Protein AF-A0AAD7GP28-F1 (afdb_monomer_lite)

Foldseek 3Di:
DQFAAEFEEEEAQQADLQLVLLQGQEYAYEFPQANHDLVSLLVNLLSCLQQVHAYAYAYAQNHNPCRNQDADPDALQRLLVSLLVRVVSSVVSCVVSVHAHAAYEPWDDDPPDLATRNLQVCLQADLSNLLSNQVSQVVRADPVAAHAYEHAPPGSNVVSCVVVVHHYEHDAAAAPVRDGDPDSDDDADELVVLLVQVLCCRPPCWGQHPVGDTHHADPPARYEYEYEYPNAPCVSVSSVVVCVSSVDDPDDRPCSNVSNDRCDPSNSRYHYYYHYDHYDPDDDDDDDDFDAPDDDDDDDDDDDADAWDDDDDFADDDPPPPPDDDDPPDDPDPPDPPPDPDQQCCPFVRCVVTPHDDDLDADPPGFSNVSLLPLVVVLVVCVVVRHQEDFSFDHRCQLPLVSLVVCVVSNHHYQWWHSVVSVQQQFQLSLQVLLVVLVAFAFQWDNGFDDDLVSVQVSCVVNDDFKKKAQRHDDFLQQIDTQRDSVSSVVCQVVSLVSSCVVPVHSTIIMGHDFPFKWKKKWKWAFLLQQFIFTQFMKTQFAAPAASVQTGRHGFKIKDDPPPLHVVNRVVNRVSVSSSCSSRSTHAMKMWIWIFHDDDPPDDDDDPPDDRDTHTSGMDMGHRRPPRPDVRVVVVSNVVSPDDLFAMKMKGWKFCFDVVVRRHHWWAFQQAWDFPCPVDPQWDKAARDGHGRTGDPRRGGTGIMIMGGDRYPVVNLVVVLVRLVRTFRFAGDMCSVVVNLVSVDPCVSRGNNNNVPDDDQAQKKAWQFAAPFKFKFAPPAADPLPQAFRFGALQPLFQVLFCVQQVHDHQAIWMKHFADAPRKIKMFGQAKFKKAKAFWDWFWDKQRHTDDHQWIDIHHHRIMIMTHHDPDPPIAFTIMIMDIRQHFPSFDDDNNHQTADCCDHTRRSGGDGGGGMTRHDPRRHDDPVPVVDIGGDDPVSHDDQDLDDDFDWAFDDQADDDPQAPDQPDCAAVVQGRASQFHPKDFDDAQWFWQDRNDTDGQHRNGTGMDGGGTGIGGDPVRSSNSNTHDDDPPPPDDDDDDDDGDDPDSDD

Sequence (1053 aa):
MTPLKATVNCDMGEADDEELMKTIHLANIACGFHASDFSIMDATVAHAKLHGVAVGAHPSLPDRQGFGRREMAIDPDELRACFVYQIGALTGFLKLHGLPLNHLLSRVHTRRSRTKGAVYGQTARSLPLARAVVTAAQTFATDAYKVAFIGLAGTAHQVACEESGVQFIPDLDYDPSGKLLITKTHAPIPMDVIRKRVTHLLETHQITTNEGGYLPLGKGVTDVSICCHSDTPTMTASIILLESVLLLPIETPGSRLSHALPWGPSAERVLKLYLSLVSCPSFYLSVRFSFSVSVSSAVSRLRSGRSLRPAAIPTHLRDAQTPSCQPRRNRRPYHEHCESRRACDALSPHVTMSDEAVSLAPQADESEAQAYLSGARVISLAREHGATMLHPGYGFLSEHADFAQAVLDAGITWLGPSPSIIRTMGLKHIARDVAGKADMPCVPGSDGLVEDEATAVQIAARVGFPIMLKASAGGGGMGMVICADEHALLDAFAGVKQRAEVLFGFGGVFLERYFPSARHIEVQIFGNGMGDIACMGERECSIPETPEDNRGNTQSLLGHSTRQVGAKLRTRMCAAAVRLGEFVKYGSAGRTSHHRSRPSRARPGKDDDSTGNSRNEGARGLASDSVEMQQTTYDSLLEQGHDRGFGCAMEARVYAENPAEQFRPCPGILQYVDIPASKHAWLRVESWISTGTTITPFFDPLLCKLVVSGATRTQVISRLQTALDESRIQGPTNNMEHLKAILANDIRDATTRFLNTFEYSPYAMTVLAAAVEMTVQDFPGRTTRLGIPRSGPMDSLAFRAANILVDNPLGAEGLEIIIFAGCPSIFQFHASAVVALTGKDIIVKVAGQDMQMWSRIIVPAGGNLSLSARPGNSSTGLRTYLAIRGGFPSIPKYLGSKSTSMGLGGFQGRSLFAGDELALARECEPKQTDAIVSRTIAPELIPVYPSHAIIHVLAGPHDDEDPNKIAWARPNGGAGGSHPSNILDNGYALGTINVNGDTPVILANEGPDMGGYVCLCTVASGELWKLGQRVLVALSNSAVFPGLMPWRWALGM

pLDDT: mean 74.04, std 21.75, range [19.33, 98.56]

Secondary structure (DSSP, 8-state):
-PPPEEEEEEEESSS-HHHHHTT-SEEEEEPTTSS--HHHHHHHHHHHHHHT-EEEEE---S-TTTTT-S-----HHHHHHHHHHHHHHHHHHHHHTT--EEEEE-----TT-SSS-HHHHHHHH-HHHHHHHHHHHHHT-BTTB--EEEEETTSHHHHHHHHHTPPEEEE--B-TTS-B---S-PPPEEHHHHHHHHHHHHHHSEEEPTTS-EEEPPTT--EEEEEEETTSTTHHHHHHHHHHHHT-----TTSHHHHS----TT-TTEEEEE--EE--SS----------------------------------------------S------SS-SS---TTTTSHHHHTSSS----PPPTT--HHHHTT-HHHHHHHHHHTT--EE---SSTTTT-HHHHHHHHHTT-EE-SS-HHHHHHHHSHHHHHHHHHHTT--B-SB-SS---SHHHHHHHHHHH-SSEEEEESS-STTTTEEEESSHHHHHHHHHHHHHHHHHHHS---EEEEE--SSEEEEEEEEEEESSS-EEEEEEEEEEEESS-TTSS---EEEEEE-TTSS-HHHHHHHHHHHHHHHHHTT-EEEEEEEEEEEPPPTT--S---S----EEEEEEEE---S-SS--HHHHHHHHHHHS-----EEEEEEEESEEGGGTTEE--EE--EEE--TTT-TTEEEEE---TTPEEPTTS--EEEEEEEEESSHHHHHHHHHHHHHH-EEESS--SHHHHHHHHTS-GGG--TTGGGG-----SEEEEEE--SEEEEE-SS-----SS----S-SSHHHHHHHHHHTTPPTT--EEEEE--TT--EEEEESS-EEEEEEES-EEEEETTEEE-TTBEEEEPTTPEEEEEEPSSTT---SEEEEEETT--TTSPPBTTB---BTTBSTTTTS---TT-EEE--GGGSPPGGGGT---B--GGGSPP--SS----EEE-SS--S-TT----SSS--GGG-SSTTEEEEEEPPTTEEEEETTEEEEE-TTS-SEEEE-EEEEE-TTTGGGGGG-------S-----S----------

Radius of gyration: 36.1 Å; chains: 1; bounding box: 71×96×105 Å

InterPro domains:
  IPR003778 Carboxyltransferase domain, subdomain A and B [PF02626] (786-960)
  IPR003778 Carboxyltransferase domain, subdomain A and B [PF02626] (972-1030)
  IPR003778 Carboxyltransferase domain, subdomain A and B [SM00797] (785-1049)
  IPR005479 Carbamoyl phosphate synthase, ATP-binding domain [PF02786] (429-591)
  IPR005479 Carbamoyl phosphate synthase, ATP-binding domain [PS00866] (465-479)
  IPR005481 Biotin carboxylase-like, N-terminal domain [PF00289] (345-422)
  IPR005482 Biotin carboxylase, C-terminal [PF02785] (651-746)
  IPR005482 Biotin carboxylase, C-terminal [SM00878] (651-756)
  IPR005501 LamB/YcsF/PxpA-like [PF03746] (8-238)
  IPR011054 Rudiment single hybrid motif [SSF51246] (647-756)
  IPR011330 Glycoside hydrolase/deacetylase, beta/alpha-barrel [SSF88713] (6-243)
  IPR011761 ATP-grasp fold [PS50975] (432-638)
  IPR011764 Biotin carboxylation domain [PS50979] (288-763)
  IPR016185 Pre-ATP-grasp domain superfamily [SSF52440] (344-425)
  IPR029000 Cyclophilin-like domain superfamily [G3DSA:2.40.100.10] (945-1032)
  IPR029000 Cyclophilin-like domain superfamily [SSF50891] (967-1029)
  IPR050856 Biotin-dependent Carboxylase Complex [PTHR18866] (345-590)

Structure (mmCIF, N/CA/C/O backbone):
data_AF-A0AAD7GP28-F1
#
_entry.id   AF-A0AAD7GP28-F1
#
loop_
_atom_site.group_PDB
_atom_site.id
_atom_site.type_symbol
_atom_site.label_atom_id
_atom_site.label_alt_id
_atom_site.label_comp_id
_atom_site.label_asym_id
_atom_site.label_entity_id
_atom_site.label_seq_id
_atom_site.pdbx_PDB_ins_code
_atom_site.Cartn_x
_atom_site.Cartn_y
_atom_site.Cartn_z
_atom_site.occupancy
_atom_site.B_iso_or_equiv
_atom_site.auth_seq_id
_atom_site.auth_comp_id
_atom_site.auth_asym_id
_atom_site.auth_atom_id
_atom_site.pdbx_PDB_model_num
ATOM 1 N N . MET A 1 1 ? 7.728 -59.239 28.237 1.00 53.41 1 MET A N 1
ATOM 2 C CA . MET A 1 1 ? 7.503 -58.640 26.905 1.00 53.41 1 MET A CA 1
ATOM 3 C C . MET A 1 1 ? 8.809 -58.002 26.470 1.00 53.41 1 MET A C 1
ATOM 5 O O . MET A 1 1 ? 9.504 -57.480 27.333 1.00 53.41 1 MET A O 1
ATOM 9 N N . THR A 1 2 ? 9.191 -58.112 25.198 1.00 54.41 2 THR A N 1
ATOM 10 C CA . THR A 1 2 ? 10.342 -57.367 24.662 1.00 54.41 2 THR A CA 1
ATOM 11 C C . THR A 1 2 ? 10.018 -55.875 24.754 1.00 54.41 2 THR A C 1
ATOM 13 O O . THR A 1 2 ? 8.924 -55.516 24.323 1.00 54.41 2 THR A O 1
ATOM 16 N N . PRO A 1 3 ? 10.885 -55.023 25.324 1.00 61.53 3 PRO A N 1
ATOM 17 C CA . PRO A 1 3 ? 10.586 -53.600 25.462 1.00 61.53 3 PRO A CA 1
ATOM 18 C C . PRO A 1 3 ? 10.365 -52.950 24.090 1.00 61.53 3 PRO A C 1
ATOM 20 O O . PRO A 1 3 ? 11.120 -53.208 23.151 1.00 61.53 3 PRO A O 1
ATOM 23 N N . LEU A 1 4 ? 9.323 -52.121 23.983 1.00 66.94 4 LEU A N 1
ATOM 24 C CA . LEU A 1 4 ? 9.036 -51.310 22.798 1.00 66.94 4 LEU A CA 1
ATOM 25 C C . LEU A 1 4 ? 10.144 -50.281 22.574 1.00 66.94 4 LEU A C 1
ATOM 27 O O . LEU A 1 4 ? 10.443 -49.480 23.460 1.00 66.94 4 LEU A O 1
ATOM 31 N N . LYS A 1 5 ? 10.719 -50.260 21.371 1.00 65.62 5 LYS A N 1
ATOM 32 C CA . LYS A 1 5 ? 11.680 -49.228 20.977 1.00 65.62 5 LYS A CA 1
ATOM 33 C C . LYS A 1 5 ? 10.928 -48.022 20.415 1.00 65.62 5 LYS A C 1
ATOM 35 O O . LYS A 1 5 ? 10.195 -48.155 19.441 1.00 65.62 5 LYS A O 1
ATOM 40 N N . ALA A 1 6 ? 11.108 -46.845 21.009 1.00 69.88 6 ALA A N 1
ATOM 41 C CA . ALA A 1 6 ? 10.472 -45.613 20.548 1.00 69.88 6 ALA A CA 1
ATOM 42 C C . ALA A 1 6 ? 11.467 -44.673 19.858 1.00 69.88 6 ALA A C 1
ATOM 44 O O . ALA A 1 6 ? 12.587 -44.483 20.326 1.00 69.88 6 ALA A O 1
ATOM 45 N N . THR A 1 7 ? 11.041 -44.065 18.754 1.00 71.44 7 THR A N 1
ATOM 46 C CA . THR A 1 7 ? 11.765 -42.999 18.045 1.00 71.44 7 THR A CA 1
ATOM 47 C C . THR A 1 7 ? 10.926 -41.730 18.020 1.00 71.44 7 THR A C 1
ATOM 49 O O . THR A 1 7 ? 9.704 -41.797 18.092 1.00 71.44 7 THR A O 1
ATOM 52 N N . VAL A 1 8 ? 11.572 -40.572 17.903 1.00 73.75 8 VAL A N 1
ATOM 53 C CA . VAL A 1 8 ? 10.894 -39.272 17.769 1.00 73.75 8 VAL A CA 1
ATOM 54 C C . VAL A 1 8 ? 11.157 -38.737 16.368 1.00 73.75 8 VAL A C 1
ATOM 56 O O . VAL A 1 8 ? 12.323 -38.576 15.998 1.00 73.75 8 VAL A O 1
ATOM 59 N N . ASN A 1 9 ? 10.105 -38.479 15.593 1.00 76.06 9 ASN A N 1
ATOM 60 C CA . ASN A 1 9 ? 10.213 -37.888 14.262 1.00 76.06 9 ASN A CA 1
ATOM 61 C C . ASN A 1 9 ? 9.590 -36.487 14.214 1.00 76.06 9 ASN A C 1
ATOM 63 O O . ASN A 1 9 ? 8.620 -36.224 14.922 1.00 76.06 9 ASN A O 1
ATOM 67 N N . CYS A 1 10 ? 10.140 -35.592 13.392 1.00 77.31 10 CYS A N 1
ATOM 68 C CA . CYS A 1 10 ? 9.647 -34.220 13.265 1.00 77.31 10 CYS A CA 1
ATOM 69 C C . CYS A 1 10 ? 9.632 -33.732 11.818 1.00 77.31 10 CYS A C 1
ATOM 71 O O . CYS A 1 10 ? 10.544 -34.044 11.053 1.00 77.31 10 CYS A O 1
ATOM 73 N N . ASP A 1 11 ? 8.603 -32.968 11.451 1.00 78.88 11 ASP A N 1
ATOM 74 C CA . ASP A 1 11 ? 8.562 -32.240 10.179 1.00 78.88 11 ASP A CA 1
ATOM 75 C C . ASP A 1 11 ? 9.444 -30.984 10.289 1.00 78.88 11 ASP A C 1
ATOM 77 O O . ASP A 1 11 ? 9.250 -30.164 11.191 1.00 78.88 11 ASP A O 1
ATOM 81 N N . MET A 1 12 ? 10.421 -30.848 9.390 1.00 78.94 12 MET A N 1
ATOM 82 C CA . MET A 1 12 ? 11.475 -29.822 9.432 1.00 78.94 12 MET A CA 1
ATOM 83 C C . MET A 1 12 ? 11.436 -28.931 8.183 1.00 78.94 12 MET A C 1
ATOM 85 O O . MET A 1 12 ? 10.945 -29.351 7.130 1.00 78.94 12 MET A O 1
ATOM 89 N N . GLY A 1 13 ? 11.983 -27.717 8.279 1.00 69.94 13 GLY A N 1
ATOM 90 C CA . GLY A 1 13 ? 12.015 -26.740 7.185 1.00 69.94 13 GLY A CA 1
ATOM 91 C C . GLY A 1 13 ? 10.866 -25.727 7.208 1.00 69.94 13 GLY A C 1
ATOM 92 O O . GLY A 1 13 ? 10.581 -25.114 6.179 1.00 69.94 13 GLY A O 1
ATOM 93 N N . GLU A 1 14 ? 10.191 -25.566 8.355 1.00 63.88 14 GLU A N 1
ATOM 94 C CA . GLU A 1 14 ? 9.075 -24.621 8.554 1.00 63.88 14 GLU A CA 1
ATOM 95 C C . GLU A 1 14 ? 9.269 -23.651 9.745 1.00 63.88 14 GLU A C 1
ATOM 97 O O . GLU A 1 14 ? 8.454 -22.737 9.909 1.00 63.88 14 GLU A O 1
ATOM 102 N N . ALA A 1 15 ? 10.308 -23.833 10.578 1.00 60.00 15 ALA A N 1
ATOM 103 C CA . ALA A 1 15 ? 10.555 -23.075 11.817 1.00 60.00 15 ALA A CA 1
ATOM 104 C C . ALA A 1 15 ? 12.058 -23.067 12.224 1.00 60.00 15 ALA A C 1
ATOM 106 O O . ALA A 1 15 ? 12.926 -23.247 11.374 1.00 60.00 15 ALA A O 1
ATOM 107 N N . ASP A 1 16 ? 12.374 -22.808 13.505 1.00 59.94 16 ASP A N 1
ATOM 108 C CA . ASP A 1 16 ? 13.744 -22.803 14.060 1.00 59.94 16 ASP A CA 1
ATOM 109 C C . ASP A 1 16 ? 14.288 -24.241 14.216 1.00 59.94 16 ASP A C 1
ATOM 111 O O . ASP A 1 16 ? 14.150 -24.894 15.254 1.00 59.94 16 ASP A O 1
ATOM 115 N N . ASP A 1 17 ? 14.832 -24.768 13.117 1.00 67.12 17 ASP A N 1
ATOM 116 C CA . ASP A 1 17 ? 15.201 -26.177 12.948 1.00 67.12 17 ASP A CA 1
ATOM 117 C C . ASP A 1 17 ? 16.412 -26.621 13.804 1.00 67.12 17 ASP A C 1
ATOM 119 O O . ASP A 1 17 ? 16.582 -27.819 14.051 1.00 67.12 17 ASP A O 1
ATOM 123 N N . GLU A 1 18 ? 17.259 -25.698 14.277 1.00 71.50 18 GLU A N 1
ATOM 124 C CA . GLU A 1 18 ? 18.541 -26.046 14.910 1.00 71.50 18 GLU A CA 1
ATOM 125 C C . GLU A 1 18 ? 18.374 -26.668 16.309 1.00 71.50 18 GLU A C 1
ATOM 127 O O . GLU A 1 18 ? 19.011 -27.678 16.627 1.00 71.50 18 GLU A O 1
ATOM 132 N N . GLU A 1 19 ? 17.518 -26.101 17.167 1.00 71.62 19 GLU A N 1
ATOM 133 C CA . GLU A 1 19 ? 17.270 -26.670 18.501 1.00 71.62 19 GLU A CA 1
ATOM 134 C C . GLU A 1 19 ? 16.550 -28.017 18.425 1.00 71.62 19 GLU A C 1
ATOM 136 O O . GLU A 1 19 ? 16.867 -28.942 19.177 1.00 71.62 19 GLU A O 1
ATOM 141 N N . LEU A 1 20 ? 15.610 -28.157 17.491 1.00 73.06 20 LEU A N 1
ATOM 142 C CA . LEU A 1 20 ? 14.815 -29.372 17.336 1.00 73.06 20 LEU A CA 1
ATOM 143 C C . LEU A 1 20 ? 15.657 -30.543 16.847 1.00 73.06 20 LEU A C 1
ATOM 145 O O . LEU A 1 20 ? 15.518 -31.651 17.371 1.00 73.06 20 LEU A O 1
ATOM 149 N N . MET A 1 21 ? 16.592 -30.297 15.924 1.00 82.75 21 MET A N 1
ATOM 150 C CA . MET A 1 21 ? 17.497 -31.325 15.406 1.00 82.75 21 MET A CA 1
ATOM 151 C C . MET A 1 21 ? 18.312 -32.007 16.519 1.00 82.75 21 MET A C 1
ATOM 153 O O . MET A 1 21 ? 18.655 -33.187 16.422 1.00 82.75 21 MET A O 1
ATOM 157 N N . LYS A 1 22 ? 18.566 -31.300 17.631 1.00 78.75 22 LYS A N 1
ATOM 158 C CA . LYS A 1 22 ? 19.269 -31.833 18.808 1.00 78.75 22 LYS A CA 1
ATOM 159 C C . LYS A 1 22 ? 18.437 -32.842 19.599 1.00 78.75 22 LYS A C 1
ATOM 161 O O . LYS A 1 22 ? 19.028 -33.570 20.388 1.00 78.75 22 LYS A O 1
ATOM 166 N N . THR A 1 23 ? 17.136 -32.962 19.360 1.00 72.44 23 THR A N 1
ATOM 167 C CA . THR A 1 23 ? 16.206 -33.731 20.213 1.00 72.44 23 THR A CA 1
ATOM 168 C C . THR A 1 23 ? 15.425 -34.831 19.471 1.00 72.44 23 THR A C 1
ATOM 170 O O . THR A 1 23 ? 14.701 -35.614 20.081 1.00 72.44 23 THR A O 1
ATOM 173 N N . ILE A 1 24 ? 15.581 -34.939 18.146 1.00 77.69 24 ILE A N 1
ATOM 174 C CA . ILE A 1 24 ? 14.834 -35.886 17.297 1.00 77.69 24 ILE A CA 1
ATOM 175 C C . ILE A 1 24 ? 15.729 -36.994 16.725 1.00 77.69 24 ILE A C 1
ATOM 177 O O . ILE A 1 24 ? 16.954 -36.885 16.701 1.00 77.69 24 ILE A O 1
ATOM 181 N N . HIS A 1 25 ? 15.100 -38.069 16.247 1.00 78.56 25 HIS A N 1
ATOM 182 C CA . HIS A 1 25 ? 15.761 -39.219 15.613 1.00 78.56 25 HIS A CA 1
ATOM 183 C C . HIS A 1 25 ? 15.564 -39.238 14.089 1.00 78.56 25 HIS A C 1
ATOM 185 O O . HIS A 1 25 ? 16.419 -39.734 13.354 1.00 78.56 25 HIS A O 1
ATOM 191 N N . LEU A 1 26 ? 14.434 -38.699 13.621 1.00 80.88 26 LEU A N 1
ATOM 192 C CA . LEU A 1 26 ? 14.018 -38.675 12.219 1.00 80.88 26 LEU A CA 1
ATOM 193 C C . LEU A 1 26 ? 13.539 -37.262 11.841 1.00 80.88 26 LEU A C 1
ATOM 195 O O . LEU A 1 26 ? 12.719 -36.685 12.556 1.00 80.88 26 LEU A O 1
ATOM 199 N N . ALA A 1 27 ? 14.014 -36.729 10.718 1.00 86.88 27 ALA A N 1
ATOM 200 C CA . ALA A 1 27 ? 13.630 -35.421 10.186 1.00 86.88 27 ALA A CA 1
ATOM 201 C C . ALA A 1 27 ? 12.933 -35.575 8.829 1.00 86.88 27 ALA A C 1
ATOM 203 O O . ALA A 1 27 ? 13.545 -36.055 7.877 1.00 86.88 27 ALA A O 1
ATOM 204 N N . ASN A 1 28 ? 11.680 -35.136 8.720 1.00 86.12 28 ASN A N 1
ATOM 205 C CA . ASN A 1 28 ? 10.918 -35.141 7.472 1.00 86.12 28 ASN A CA 1
ATOM 206 C C . ASN A 1 28 ? 11.067 -33.745 6.841 1.00 86.12 28 ASN A C 1
ATOM 208 O O . ASN A 1 28 ? 10.386 -32.803 7.246 1.00 86.12 28 ASN A O 1
ATOM 212 N N . ILE A 1 29 ? 12.003 -33.583 5.902 1.00 88.75 29 ILE A N 1
ATOM 213 C CA . ILE A 1 29 ? 12.384 -32.265 5.370 1.00 88.75 29 ILE A CA 1
ATOM 214 C C . ILE A 1 29 ? 11.410 -31.832 4.276 1.00 88.75 29 ILE A C 1
ATOM 216 O O . ILE A 1 29 ? 11.302 -32.484 3.230 1.00 88.75 29 ILE A O 1
ATOM 220 N N . ALA A 1 30 ? 10.723 -30.714 4.517 1.00 86.62 30 ALA A N 1
ATOM 221 C CA . ALA A 1 30 ? 9.849 -30.058 3.551 1.00 86.62 30 ALA A CA 1
ATOM 222 C C . ALA A 1 30 ? 10.604 -29.787 2.237 1.00 86.62 30 ALA A C 1
ATOM 224 O O . ALA A 1 30 ? 11.678 -29.198 2.244 1.00 86.62 30 ALA A O 1
ATOM 225 N N . CYS A 1 31 ? 10.065 -30.236 1.102 1.00 83.00 31 CYS A N 1
ATOM 226 C CA . CYS A 1 31 ? 10.711 -30.074 -0.207 1.00 83.00 31 CYS A CA 1
ATOM 227 C C . CYS A 1 31 ? 10.210 -28.815 -0.950 1.00 83.00 31 CYS A C 1
ATOM 229 O O . CYS A 1 31 ? 9.207 -28.223 -0.570 1.00 83.00 31 CYS A O 1
ATOM 231 N N . GLY A 1 32 ? 10.891 -28.407 -2.030 1.00 67.00 32 GLY A N 1
ATOM 232 C CA . GLY A 1 32 ? 10.814 -27.071 -2.665 1.00 67.00 32 GLY A CA 1
ATOM 233 C C . GLY A 1 32 ? 9.469 -26.523 -3.197 1.00 67.00 32 GLY A C 1
ATOM 234 O O . GLY A 1 32 ? 9.457 -25.414 -3.753 1.00 67.00 32 GLY A O 1
ATOM 235 N N . PHE A 1 33 ? 8.357 -27.256 -3.068 1.00 75.12 33 PHE A N 1
ATOM 236 C CA . PHE A 1 33 ? 6.987 -26.750 -3.285 1.00 75.12 33 PHE A CA 1
ATOM 237 C C . PHE A 1 33 ? 6.194 -26.557 -1.977 1.00 75.12 33 PHE A C 1
ATOM 239 O O . PHE A 1 33 ? 5.004 -26.239 -1.997 1.00 75.12 33 PHE A O 1
ATOM 246 N N . HIS A 1 34 ? 6.867 -26.720 -0.840 1.00 70.31 34 HIS A N 1
ATOM 247 C CA . HIS A 1 34 ? 6.387 -26.463 0.511 1.00 70.31 34 HIS A CA 1
ATOM 248 C C . HIS A 1 34 ? 6.995 -25.148 1.056 1.00 70.31 34 HIS A C 1
ATOM 250 O O . HIS A 1 34 ? 7.259 -24.221 0.294 1.00 70.31 34 HIS A O 1
ATOM 256 N N . ALA A 1 35 ? 7.193 -25.040 2.372 1.00 66.69 35 ALA A N 1
ATOM 257 C CA . ALA A 1 35 ? 7.803 -23.893 3.055 1.00 66.69 35 ALA A CA 1
ATOM 258 C C . ALA A 1 35 ? 9.326 -23.773 2.876 1.00 66.69 35 ALA A C 1
ATOM 260 O O . ALA A 1 35 ? 9.871 -22.697 3.102 1.00 66.69 35 ALA A O 1
ATOM 261 N N . SER A 1 36 ? 10.002 -24.852 2.473 1.00 71.31 36 SER A N 1
ATOM 262 C CA . SER A 1 36 ? 11.456 -24.871 2.322 1.00 71.31 36 SER A CA 1
ATOM 263 C C . SER A 1 36 ? 11.884 -24.449 0.915 1.00 71.31 36 SER A C 1
ATOM 265 O O . SER A 1 36 ? 11.245 -24.812 -0.077 1.00 71.31 36 SER A O 1
ATOM 267 N N . ASP A 1 37 ? 12.991 -23.714 0.821 1.00 82.44 37 ASP A N 1
ATOM 268 C CA . ASP A 1 37 ? 13.716 -23.453 -0.422 1.00 82.44 37 ASP A CA 1
ATOM 269 C C . ASP A 1 37 ? 15.054 -24.214 -0.449 1.00 82.44 37 ASP A C 1
ATOM 271 O O . ASP A 1 37 ? 15.375 -24.978 0.461 1.00 82.44 37 ASP A O 1
ATOM 275 N N . PHE A 1 38 ? 15.851 -24.028 -1.504 1.00 87.88 38 PHE A N 1
ATOM 276 C CA . PHE A 1 38 ? 17.137 -24.717 -1.645 1.00 87.88 38 PHE A CA 1
ATOM 277 C C . PHE A 1 38 ? 18.124 -24.413 -0.504 1.00 87.88 38 PHE A C 1
ATOM 279 O O . PHE A 1 38 ? 18.938 -25.273 -0.183 1.00 87.88 38 PHE A O 1
ATOM 286 N N . SER A 1 39 ? 18.055 -23.226 0.112 1.00 86.62 39 SER A N 1
ATOM 287 C CA . SER A 1 39 ? 18.958 -22.827 1.199 1.00 86.62 39 SER A CA 1
ATOM 288 C C . SER A 1 39 ? 18.540 -23.487 2.507 1.00 86.62 39 SER A C 1
ATOM 290 O O . SER A 1 39 ? 19.383 -23.999 3.240 1.00 86.62 39 SER A O 1
ATOM 292 N N . ILE A 1 40 ? 17.232 -23.515 2.779 1.00 86.25 40 ILE A N 1
ATOM 293 C CA . ILE A 1 40 ? 16.677 -24.172 3.966 1.00 86.25 40 ILE A CA 1
ATOM 294 C C . ILE A 1 40 ? 16.912 -25.685 3.878 1.00 86.25 40 ILE A C 1
ATOM 296 O O . ILE A 1 40 ? 17.417 -26.267 4.829 1.00 86.25 40 ILE A O 1
ATOM 300 N N . MET A 1 41 ? 16.636 -26.320 2.732 1.00 89.81 41 MET A N 1
ATOM 301 C CA . MET A 1 41 ? 16.876 -27.758 2.546 1.00 89.81 41 MET A CA 1
ATOM 302 C C . MET A 1 41 ? 18.340 -28.143 2.805 1.00 89.81 41 MET A C 1
ATOM 304 O O . MET A 1 41 ? 18.590 -29.121 3.508 1.00 89.81 41 MET A O 1
ATOM 308 N N . ASP A 1 42 ? 19.300 -27.383 2.269 1.00 92.19 42 ASP A N 1
ATOM 309 C CA . ASP A 1 42 ? 20.732 -27.638 2.473 1.00 92.19 42 ASP A CA 1
ATOM 310 C C . ASP A 1 42 ? 21.135 -27.487 3.949 1.00 92.19 42 ASP A C 1
ATOM 312 O O . ASP A 1 42 ? 21.760 -28.382 4.524 1.00 92.19 42 ASP A O 1
ATOM 316 N N . ALA A 1 43 ? 20.698 -26.401 4.596 1.00 89.38 43 ALA A N 1
ATOM 317 C CA . ALA A 1 43 ? 20.965 -26.154 6.010 1.00 89.38 43 ALA A CA 1
ATOM 318 C C . ALA A 1 43 ? 20.373 -27.253 6.909 1.00 89.38 43 ALA A C 1
ATOM 320 O O . ALA A 1 43 ? 21.072 -27.805 7.761 1.00 89.38 43 ALA A O 1
ATOM 321 N N . THR A 1 44 ? 19.110 -27.635 6.698 1.00 89.12 44 THR A N 1
ATOM 322 C CA . THR A 1 44 ? 18.442 -28.679 7.486 1.00 89.12 44 THR A CA 1
ATOM 323 C C . THR A 1 44 ? 19.122 -30.044 7.291 1.00 89.12 44 THR A C 1
ATOM 325 O O . THR A 1 44 ? 19.292 -30.785 8.261 1.00 89.12 44 THR A O 1
ATOM 328 N N . VAL A 1 45 ? 19.591 -30.375 6.078 1.00 91.94 45 VAL A N 1
ATOM 329 C CA . VAL A 1 45 ? 20.379 -31.598 5.824 1.00 91.94 45 VAL A CA 1
ATOM 330 C C . VAL A 1 45 ? 21.739 -31.551 6.532 1.00 91.94 45 VAL A C 1
ATOM 332 O O . VAL A 1 45 ? 22.136 -32.541 7.155 1.00 91.94 45 VAL A O 1
ATOM 335 N N . ALA A 1 46 ? 22.436 -30.413 6.496 1.00 90.31 46 ALA A N 1
ATOM 336 C CA . ALA A 1 46 ? 23.707 -30.228 7.194 1.00 90.31 46 ALA A CA 1
ATOM 337 C C . ALA A 1 46 ? 23.550 -30.410 8.716 1.00 90.31 46 ALA A C 1
ATOM 339 O O . ALA A 1 46 ? 24.333 -31.125 9.350 1.00 90.31 46 ALA A O 1
ATOM 340 N N . HIS A 1 47 ? 22.494 -29.840 9.304 1.00 88.38 47 HIS A N 1
ATOM 341 C CA . HIS A 1 47 ? 22.170 -30.027 10.719 1.00 88.38 47 HIS A CA 1
ATOM 342 C C . HIS A 1 47 ? 21.809 -31.480 11.043 1.00 88.38 47 HIS A C 1
ATOM 344 O O . HIS A 1 47 ? 22.269 -32.017 12.053 1.00 88.38 47 HIS A O 1
ATOM 350 N N . ALA A 1 48 ? 21.044 -32.154 10.180 1.00 88.88 48 ALA A N 1
ATOM 351 C CA . ALA A 1 48 ? 20.730 -33.567 10.363 1.00 88.88 48 ALA A CA 1
ATOM 352 C C . ALA A 1 48 ? 22.004 -34.429 10.368 1.00 88.88 48 ALA A C 1
ATOM 354 O O . ALA A 1 48 ? 22.148 -35.310 11.220 1.00 88.88 48 ALA A O 1
ATOM 355 N N . LYS A 1 49 ? 22.976 -34.128 9.493 1.00 89.19 49 LYS A N 1
ATOM 356 C CA . LYS A 1 49 ? 24.288 -34.795 9.480 1.00 89.19 49 LYS A CA 1
ATOM 357 C C . LYS A 1 49 ? 25.053 -34.557 10.775 1.00 89.19 49 LYS A C 1
ATOM 359 O O . LYS A 1 49 ? 25.537 -35.520 11.369 1.00 89.19 49 LYS A O 1
ATOM 364 N N . LEU A 1 50 ? 25.137 -33.300 11.214 1.00 86.44 50 LEU A N 1
ATOM 365 C CA . LEU A 1 50 ? 25.837 -32.902 12.438 1.00 86.44 50 LEU A CA 1
ATOM 366 C C . LEU A 1 50 ? 25.295 -33.634 13.674 1.00 86.44 50 LEU A C 1
ATOM 368 O O . LEU A 1 50 ? 26.063 -34.037 14.547 1.00 86.44 50 LEU A O 1
ATOM 372 N N . HIS A 1 51 ? 23.978 -33.831 13.734 1.00 83.12 51 HIS A N 1
ATOM 373 C CA . HIS A 1 51 ? 23.303 -34.443 14.876 1.00 83.12 51 HIS A CA 1
ATOM 374 C C . HIS A 1 51 ? 22.998 -35.937 14.704 1.00 83.12 51 HIS A C 1
ATOM 376 O O . HIS A 1 51 ? 22.428 -36.539 15.608 1.00 83.12 51 HIS A O 1
ATOM 382 N N . GLY A 1 52 ? 23.394 -36.565 13.592 1.00 82.75 52 GLY A N 1
ATOM 383 C CA . GLY A 1 52 ? 23.143 -37.988 13.341 1.00 82.75 52 GLY A CA 1
ATOM 384 C C . GLY A 1 52 ? 21.655 -38.343 13.221 1.00 82.75 52 GLY A C 1
ATOM 385 O O . GLY A 1 52 ? 21.243 -39.413 13.664 1.00 82.75 52 GLY A O 1
ATOM 386 N N . VAL A 1 53 ? 20.852 -37.441 12.655 1.00 85.12 53 VAL A N 1
ATOM 387 C CA . VAL A 1 53 ? 19.408 -37.600 12.431 1.00 85.12 53 VAL A CA 1
ATOM 388 C C . VAL A 1 53 ? 19.172 -38.170 11.033 1.00 85.12 53 VAL A C 1
ATOM 390 O O . VAL A 1 53 ? 19.752 -37.693 10.057 1.00 85.12 53 VAL A O 1
ATOM 393 N N . ALA A 1 54 ? 18.323 -39.193 10.909 1.00 85.25 54 ALA A N 1
ATOM 394 C CA . ALA A 1 54 ? 17.982 -39.753 9.601 1.00 85.25 54 ALA A CA 1
ATOM 395 C C . ALA A 1 54 ? 16.928 -38.889 8.886 1.00 85.25 54 ALA A C 1
ATOM 397 O O . ALA A 1 54 ? 15.964 -38.428 9.495 1.00 85.25 54 ALA A O 1
ATOM 398 N N . VAL A 1 55 ? 17.118 -38.673 7.583 1.00 88.88 55 VAL A N 1
ATOM 399 C CA . VAL A 1 55 ? 16.350 -37.694 6.800 1.00 88.88 55 VAL A CA 1
ATOM 400 C C . VAL A 1 55 ? 15.355 -38.384 5.878 1.00 88.88 55 VAL A C 1
ATOM 402 O O . VAL A 1 55 ? 15.739 -39.250 5.097 1.00 88.88 55 VAL A O 1
ATOM 405 N N . GLY A 1 56 ? 14.094 -37.971 5.928 1.00 88.69 56 GLY A N 1
ATOM 406 C CA . GLY A 1 56 ? 13.064 -38.319 4.958 1.00 88.69 56 GLY A CA 1
ATOM 407 C C . GLY A 1 56 ? 12.648 -37.130 4.098 1.00 88.69 56 GLY A C 1
ATOM 408 O O . GLY A 1 56 ? 12.795 -35.972 4.492 1.00 88.69 56 GLY A O 1
ATOM 409 N N . ALA A 1 57 ? 12.112 -37.427 2.917 1.00 88.81 57 ALA A N 1
ATOM 410 C CA . ALA A 1 57 ? 11.539 -36.421 2.034 1.00 88.81 57 ALA A CA 1
ATOM 411 C C . ALA A 1 57 ? 10.110 -36.111 2.459 1.00 88.81 57 ALA A C 1
ATOM 413 O O . ALA A 1 57 ? 9.314 -37.029 2.685 1.00 88.81 57 ALA A O 1
ATOM 414 N N . HIS A 1 58 ? 9.776 -34.823 2.462 1.00 87.06 58 HIS A N 1
ATOM 415 C CA . HIS A 1 58 ? 8.418 -34.344 2.648 1.00 87.06 58 HIS A CA 1
ATOM 416 C C . HIS A 1 58 ? 7.938 -33.507 1.441 1.00 87.06 58 HIS A C 1
ATOM 418 O O . HIS A 1 58 ? 7.966 -32.274 1.487 1.00 87.06 58 HIS A O 1
ATOM 424 N N . PRO A 1 59 ? 7.526 -34.159 0.328 1.00 87.88 59 PRO A N 1
ATOM 425 C CA . PRO A 1 59 ? 7.049 -33.483 -0.879 1.00 87.88 59 PRO A CA 1
ATOM 426 C C . PRO A 1 59 ? 5.595 -33.019 -0.758 1.00 87.88 59 PRO A C 1
ATOM 428 O O . PRO A 1 59 ? 4.777 -33.646 -0.080 1.00 87.88 59 PRO A O 1
ATOM 431 N N . SER A 1 60 ? 5.254 -31.959 -1.490 1.00 86.44 60 SER A N 1
ATOM 432 C CA . SER A 1 60 ? 3.903 -31.395 -1.542 1.00 86.44 60 SER A CA 1
ATOM 433 C C . SER A 1 60 ? 3.405 -31.191 -2.981 1.00 86.44 60 SER A C 1
ATOM 435 O O . SER A 1 60 ? 4.119 -31.460 -3.951 1.00 86.44 60 SER A O 1
ATOM 437 N N . LEU A 1 61 ? 2.151 -30.748 -3.132 1.00 86.31 61 LEU A N 1
ATOM 438 C CA . LEU A 1 61 ? 1.607 -30.317 -4.424 1.00 86.31 61 LEU A CA 1
ATOM 439 C C . LEU A 1 61 ? 2.349 -29.066 -4.941 1.00 86.31 61 LEU A C 1
ATOM 441 O O . LEU A 1 61 ? 2.812 -28.278 -4.112 1.00 86.31 61 LEU A O 1
ATOM 445 N N . PRO A 1 62 ? 2.436 -28.840 -6.270 1.00 86.06 62 PRO A N 1
ATOM 446 C CA . PRO A 1 62 ? 3.104 -27.684 -6.886 1.00 86.06 62 PRO A CA 1
ATOM 447 C C . PRO A 1 62 ? 2.322 -26.366 -6.694 1.00 86.06 62 PRO A C 1
ATOM 449 O O . PRO A 1 62 ? 2.026 -25.634 -7.633 1.00 86.06 62 PRO A O 1
ATOM 452 N N . ASP A 1 63 ? 1.996 -26.038 -5.448 1.00 80.19 63 ASP A N 1
ATOM 453 C CA . ASP A 1 63 ? 1.246 -24.861 -5.034 1.00 80.19 63 ASP A CA 1
ATOM 454 C C . ASP A 1 63 ? 2.095 -24.007 -4.091 1.00 80.19 63 ASP A C 1
ATOM 456 O O . ASP A 1 63 ? 1.902 -23.990 -2.878 1.00 80.19 63 ASP A O 1
ATOM 460 N N . ARG A 1 64 ? 3.051 -23.259 -4.642 1.00 70.19 64 ARG A N 1
ATOM 461 C CA . ARG A 1 64 ? 3.931 -22.414 -3.819 1.00 70.19 64 ARG A CA 1
ATOM 462 C C . ARG A 1 64 ? 3.179 -21.355 -3.010 1.00 70.19 64 ARG A C 1
ATOM 464 O O . ARG A 1 64 ? 3.589 -21.041 -1.901 1.00 70.19 64 ARG A O 1
ATOM 471 N N . GLN A 1 65 ? 2.071 -20.829 -3.532 1.00 68.62 65 GLN A N 1
ATOM 472 C CA . GLN A 1 65 ? 1.283 -19.792 -2.853 1.00 68.62 65 GLN A CA 1
ATOM 473 C C . GLN A 1 65 ? 0.504 -20.340 -1.649 1.00 68.62 65 GLN A C 1
ATOM 475 O O . GLN A 1 65 ? 0.362 -19.651 -0.643 1.00 68.62 65 GLN A O 1
ATOM 480 N N . GLY A 1 66 ? 0.010 -21.577 -1.734 1.00 65.94 66 GLY A N 1
ATOM 481 C CA . GLY A 1 66 ? -0.645 -22.277 -0.629 1.00 65.94 66 GLY A CA 1
ATOM 482 C C . GLY A 1 66 ? 0.273 -23.243 0.119 1.00 65.94 66 GLY A C 1
ATOM 483 O O . GLY A 1 66 ? -0.230 -24.053 0.893 1.00 65.94 66 GLY A O 1
ATOM 484 N N . PHE A 1 67 ? 1.593 -23.179 -0.091 1.00 66.62 67 PHE A N 1
ATOM 485 C CA . PHE A 1 67 ? 2.589 -24.095 0.486 1.00 66.62 67 PHE A CA 1
ATOM 486 C C . PHE A 1 67 ? 2.305 -25.584 0.200 1.00 66.62 67 PHE A C 1
ATOM 488 O O . PHE A 1 67 ? 2.569 -26.445 1.032 1.00 66.62 67 PHE A O 1
ATOM 495 N N . GLY A 1 68 ? 1.688 -25.914 -0.936 1.00 69.69 68 GLY A N 1
ATOM 496 C CA . GLY A 1 68 ? 1.286 -27.278 -1.284 1.00 69.69 68 GLY A CA 1
ATOM 497 C C . GLY A 1 68 ? 0.085 -27.801 -0.486 1.00 69.69 68 GLY A C 1
ATOM 498 O O . GLY A 1 68 ? -0.147 -29.012 -0.448 1.00 69.69 68 GLY A O 1
ATOM 499 N N . ARG A 1 69 ? -0.662 -26.909 0.187 1.00 69.44 69 ARG A N 1
ATOM 500 C CA . ARG A 1 69 ? -1.744 -27.250 1.133 1.00 69.44 69 ARG A CA 1
ATOM 501 C C . ARG A 1 69 ? -3.147 -27.150 0.540 1.00 69.44 69 ARG A C 1
ATOM 503 O O . ARG A 1 69 ? -4.093 -27.540 1.221 1.00 69.44 69 ARG A O 1
ATOM 510 N N . ARG A 1 70 ? -3.304 -26.646 -0.688 1.00 71.94 70 ARG A N 1
ATOM 511 C CA . ARG A 1 70 ? -4.594 -26.610 -1.394 1.00 71.94 70 ARG A CA 1
ATOM 512 C C . ARG A 1 70 ? -4.763 -27.875 -2.226 1.00 71.94 70 ARG A C 1
ATOM 514 O O . ARG A 1 70 ? -3.818 -28.315 -2.872 1.00 71.94 70 ARG A O 1
ATOM 521 N N . GLU A 1 71 ? -5.955 -28.472 -2.198 1.00 78.75 71 GLU A N 1
ATOM 522 C CA . GLU A 1 71 ? -6.278 -29.566 -3.119 1.00 78.75 71 GLU A CA 1
ATOM 523 C C . GLU A 1 71 ? -6.276 -29.030 -4.556 1.00 78.75 71 GLU A C 1
ATOM 525 O O . GLU A 1 71 ? -6.875 -27.994 -4.840 1.00 78.75 71 GLU A O 1
ATOM 530 N N . MET A 1 72 ? -5.578 -29.730 -5.448 1.00 80.50 72 MET A N 1
ATOM 531 C CA . MET A 1 72 ? -5.454 -29.388 -6.865 1.00 80.50 72 MET A CA 1
ATOM 532 C C . MET A 1 72 ? -5.950 -30.564 -7.699 1.00 80.50 72 MET A C 1
ATOM 534 O O . MET A 1 72 ? -5.705 -31.715 -7.337 1.00 80.50 72 MET A O 1
ATOM 538 N N . ALA A 1 73 ? -6.623 -30.300 -8.816 1.00 85.81 73 ALA A N 1
ATOM 539 C CA . ALA A 1 73 ? -6.768 -31.321 -9.844 1.00 85.81 73 ALA A CA 1
ATOM 540 C C . ALA A 1 73 ? -5.400 -31.486 -10.519 1.00 85.81 73 ALA A C 1
ATOM 542 O O . ALA A 1 73 ? -4.894 -30.528 -11.097 1.00 85.81 73 ALA A O 1
ATOM 543 N N . ILE A 1 74 ? -4.791 -32.661 -10.383 1.00 88.38 74 ILE A N 1
ATOM 544 C CA . ILE A 1 74 ? -3.474 -32.972 -10.941 1.00 88.38 74 ILE A CA 1
ATOM 545 C C . ILE A 1 74 ? -3.502 -34.376 -11.536 1.00 88.38 74 ILE A C 1
ATOM 547 O O . ILE A 1 74 ? -4.098 -35.292 -10.957 1.00 88.38 74 ILE A O 1
ATOM 551 N N . ASP A 1 75 ? -2.884 -34.532 -12.701 1.00 94.31 75 ASP A N 1
ATOM 552 C CA . ASP A 1 75 ? -2.753 -35.830 -13.351 1.00 94.31 75 ASP A CA 1
ATOM 553 C C . ASP A 1 75 ? -1.745 -36.723 -12.587 1.00 94.31 75 ASP A C 1
ATOM 555 O O . ASP A 1 75 ? -0.755 -36.205 -12.059 1.00 94.31 75 ASP A O 1
ATOM 559 N N . PRO A 1 76 ? -1.953 -38.052 -12.475 1.00 93.94 76 PRO A N 1
ATOM 560 C CA . PRO A 1 76 ? -1.008 -38.938 -11.795 1.00 93.94 76 PRO A CA 1
ATOM 561 C C . PRO A 1 76 ? 0.431 -38.857 -12.326 1.00 93.94 76 PRO A C 1
ATOM 563 O O . PRO A 1 76 ? 1.368 -38.918 -11.526 1.00 93.94 76 PRO A O 1
ATOM 566 N N . ASP A 1 77 ? 0.633 -38.696 -13.637 1.00 92.06 77 ASP A N 1
ATOM 567 C CA . ASP A 1 77 ? 1.977 -38.586 -14.211 1.00 92.06 77 ASP A CA 1
ATOM 568 C C . ASP A 1 77 ? 2.634 -37.249 -13.864 1.00 92.06 77 ASP A C 1
ATOM 570 O O . ASP A 1 77 ? 3.821 -37.211 -13.525 1.00 92.06 77 ASP A O 1
ATOM 574 N N . GLU A 1 78 ? 1.850 -36.171 -13.865 1.00 90.88 78 GLU A N 1
ATOM 575 C CA . GLU A 1 78 ? 2.291 -34.845 -13.435 1.00 90.88 78 GLU A CA 1
ATOM 576 C C . GLU A 1 78 ? 2.665 -34.845 -11.944 1.00 90.88 78 GLU A C 1
ATOM 578 O O . GLU A 1 78 ? 3.757 -34.408 -11.572 1.00 90.88 78 GLU A O 1
ATOM 583 N N . LEU A 1 79 ? 1.825 -35.435 -11.085 1.00 91.94 79 LEU A N 1
ATOM 584 C CA . LEU A 1 79 ? 2.099 -35.574 -9.653 1.00 91.94 79 LEU A CA 1
ATOM 585 C C . LEU A 1 79 ? 3.374 -36.391 -9.397 1.00 91.94 79 LEU A C 1
ATOM 587 O O . LEU A 1 79 ? 4.199 -36.009 -8.560 1.00 91.94 79 LEU A O 1
ATOM 591 N N . ARG A 1 80 ? 3.567 -37.492 -10.135 1.00 91.81 80 ARG A N 1
ATOM 592 C CA . ARG A 1 80 ? 4.791 -38.302 -10.074 1.00 91.81 80 ARG A CA 1
ATOM 593 C C . ARG A 1 80 ? 6.016 -37.471 -10.450 1.00 91.81 80 ARG A C 1
ATOM 595 O O . ARG A 1 80 ? 7.001 -37.496 -9.713 1.00 91.81 80 ARG A O 1
ATOM 602 N N . ALA A 1 81 ? 5.962 -36.718 -11.548 1.00 92.06 81 ALA A N 1
ATOM 603 C CA . ALA A 1 81 ? 7.061 -35.853 -11.978 1.00 92.06 81 ALA A CA 1
ATOM 604 C C . ALA A 1 81 ? 7.390 -34.779 -10.925 1.00 92.06 81 ALA A C 1
ATOM 606 O O . ALA A 1 81 ? 8.562 -34.576 -10.596 1.00 92.06 81 ALA A O 1
ATOM 607 N N . CYS A 1 82 ? 6.373 -34.155 -10.319 1.00 90.62 82 CYS A N 1
ATOM 608 C CA . CYS A 1 82 ? 6.557 -33.200 -9.225 1.00 90.62 82 CYS A CA 1
ATOM 609 C C . CYS A 1 82 ? 7.244 -33.826 -8.003 1.00 90.62 82 CYS A C 1
ATOM 611 O O . CYS A 1 82 ? 8.086 -33.181 -7.373 1.00 90.62 82 CYS A O 1
ATOM 613 N N . PHE A 1 83 ? 6.899 -35.066 -7.652 1.00 91.50 83 PHE A N 1
ATOM 614 C CA . PHE A 1 83 ? 7.532 -35.784 -6.545 1.00 91.50 83 PHE A CA 1
ATOM 615 C C . PHE A 1 83 ? 8.979 -36.146 -6.878 1.00 91.50 83 PHE A C 1
ATOM 617 O O . PHE A 1 83 ? 9.865 -35.883 -6.071 1.00 91.50 83 PHE A O 1
ATOM 624 N N . VAL A 1 84 ? 9.248 -36.663 -8.080 1.00 91.75 84 VAL A N 1
ATOM 625 C CA . VAL A 1 84 ? 10.612 -36.980 -8.533 1.00 91.75 84 VAL A CA 1
ATOM 626 C C . VAL A 1 84 ? 11.505 -35.738 -8.523 1.00 91.75 84 VAL A C 1
ATOM 628 O O . VAL A 1 84 ? 12.627 -35.806 -8.028 1.00 91.75 84 VAL A O 1
ATOM 631 N N . TYR A 1 85 ? 11.009 -34.588 -8.985 1.00 92.69 85 TYR A N 1
ATOM 632 C CA . TYR A 1 85 ? 11.747 -33.324 -8.929 1.00 92.69 85 TYR A CA 1
ATOM 633 C C . TYR A 1 85 ? 12.099 -32.919 -7.487 1.00 92.69 85 TYR A C 1
ATOM 635 O O . TYR A 1 85 ? 13.259 -32.640 -7.179 1.00 92.69 85 TYR A O 1
ATOM 643 N N . GLN A 1 86 ? 11.114 -32.930 -6.585 1.00 91.88 86 GLN A N 1
ATOM 644 C CA . GLN A 1 86 ? 11.292 -32.528 -5.186 1.00 91.88 86 GLN A CA 1
ATOM 645 C C . GLN A 1 86 ? 12.232 -33.461 -4.413 1.00 91.88 86 GLN A C 1
ATOM 647 O O . GLN A 1 86 ? 13.153 -32.997 -3.738 1.00 91.88 86 GLN A O 1
ATOM 652 N N . ILE A 1 87 ? 12.027 -34.773 -4.539 1.00 90.88 87 ILE A N 1
ATOM 653 C CA . ILE A 1 87 ? 12.869 -35.788 -3.895 1.00 90.88 87 ILE A CA 1
ATOM 654 C C . ILE A 1 87 ? 14.272 -35.761 -4.506 1.00 90.88 87 ILE A C 1
ATOM 656 O O . ILE A 1 87 ? 15.257 -35.886 -3.781 1.00 90.88 87 ILE A O 1
ATOM 660 N N . GLY A 1 88 ? 14.385 -35.547 -5.819 1.00 91.25 88 GLY A N 1
ATOM 661 C CA . GLY A 1 88 ? 15.658 -35.407 -6.520 1.00 91.25 88 GLY A CA 1
ATOM 662 C C . GLY A 1 88 ? 16.477 -34.224 -6.010 1.00 91.25 88 GLY A C 1
ATOM 663 O O . GLY A 1 88 ? 17.663 -34.391 -5.729 1.00 91.25 88 GLY A O 1
ATOM 664 N N . ALA A 1 89 ? 15.840 -33.066 -5.804 1.00 92.31 89 ALA A N 1
ATOM 665 C CA . ALA A 1 89 ? 16.483 -31.895 -5.212 1.00 92.31 89 ALA A CA 1
ATOM 666 C C . ALA A 1 89 ? 17.010 -32.186 -3.795 1.00 92.31 89 ALA A C 1
ATOM 668 O O . ALA A 1 89 ? 18.184 -31.942 -3.520 1.00 92.31 89 ALA A O 1
ATOM 669 N N . LEU A 1 90 ? 16.192 -32.789 -2.920 1.00 92.38 90 LEU A N 1
ATOM 670 C CA . LEU A 1 90 ? 16.629 -33.174 -1.570 1.00 92.38 90 LEU A CA 1
ATOM 671 C C . LEU A 1 90 ? 17.763 -34.204 -1.610 1.00 92.38 90 LEU A C 1
ATOM 673 O O . LEU A 1 90 ? 18.745 -34.086 -0.883 1.00 92.38 90 LEU A O 1
ATOM 677 N N . THR A 1 91 ? 17.656 -35.193 -2.497 1.00 90.69 91 THR A N 1
ATOM 678 C CA . THR A 1 91 ? 18.674 -36.235 -2.678 1.00 90.69 91 THR A CA 1
ATOM 679 C C . THR A 1 91 ? 20.007 -35.644 -3.147 1.00 90.69 91 THR A C 1
ATOM 681 O O . THR A 1 91 ? 21.061 -36.162 -2.783 1.00 90.69 91 THR A O 1
ATOM 684 N N . GLY A 1 92 ? 19.988 -34.547 -3.911 1.00 91.75 92 GLY A N 1
ATOM 685 C CA . GLY A 1 92 ? 21.185 -33.780 -4.263 1.00 91.75 92 GLY A CA 1
ATOM 686 C C . GLY A 1 92 ? 21.935 -33.276 -3.027 1.00 91.75 92 GLY A C 1
ATOM 687 O O . GLY A 1 92 ? 23.130 -33.538 -2.891 1.00 91.75 92 GLY A O 1
ATOM 688 N N . PHE A 1 93 ? 21.226 -32.646 -2.087 1.00 93.88 93 PHE A N 1
ATOM 689 C CA . PHE A 1 93 ? 21.813 -32.183 -0.823 1.00 93.88 93 PHE A CA 1
ATOM 690 C C . PHE A 1 93 ? 22.207 -33.344 0.100 1.00 93.88 93 PHE A C 1
ATOM 692 O O . PHE A 1 93 ? 23.272 -33.324 0.709 1.00 93.88 93 PHE A O 1
ATOM 699 N N . LEU A 1 94 ? 21.415 -34.416 0.153 1.00 90.94 94 LEU A N 1
ATOM 700 C CA . LEU A 1 94 ? 21.774 -35.626 0.900 1.00 90.94 94 LEU A CA 1
ATOM 701 C C . LEU A 1 94 ? 23.087 -36.243 0.398 1.00 90.94 94 LEU A C 1
ATOM 703 O O . LEU A 1 94 ? 23.946 -36.601 1.204 1.00 90.94 94 LEU A O 1
ATOM 707 N N . LYS A 1 95 ? 23.289 -36.301 -0.925 1.00 91.06 95 LYS A N 1
ATOM 708 C CA . LYS A 1 95 ? 24.557 -36.733 -1.532 1.00 91.06 95 LYS A CA 1
ATOM 709 C C . LYS A 1 95 ? 25.707 -35.797 -1.171 1.00 91.06 95 LYS A C 1
ATOM 711 O O . LYS A 1 95 ? 26.779 -36.293 -0.836 1.00 91.06 95 LYS A O 1
ATOM 716 N N . LEU A 1 96 ? 25.479 -34.481 -1.202 1.00 92.12 96 LEU A N 1
ATOM 717 C CA . LEU A 1 96 ? 26.476 -33.477 -0.817 1.00 92.12 96 LEU A CA 1
ATOM 718 C C . LEU A 1 96 ? 26.979 -33.689 0.623 1.00 92.12 96 LEU A C 1
ATOM 720 O O . LEU A 1 96 ? 28.182 -33.635 0.861 1.00 92.12 96 LEU A O 1
ATOM 724 N N . HIS A 1 97 ? 26.078 -34.002 1.560 1.00 90.88 97 HIS A N 1
ATOM 725 C CA . HIS A 1 97 ? 26.398 -34.197 2.986 1.00 90.88 97 HIS A CA 1
ATOM 726 C C . HIS A 1 97 ? 26.663 -35.660 3.392 1.00 90.88 97 HIS A C 1
ATOM 728 O O . HIS A 1 97 ? 26.883 -35.963 4.570 1.00 90.88 97 HIS A O 1
ATOM 734 N N . GLY A 1 98 ? 26.651 -36.595 2.436 1.00 87.12 98 GLY A N 1
ATOM 735 C CA . GLY A 1 98 ? 26.881 -38.019 2.687 1.00 87.12 98 GLY A CA 1
ATOM 736 C C . GLY A 1 98 ? 25.840 -38.644 3.624 1.00 87.12 98 GLY A C 1
ATOM 737 O O . GLY A 1 98 ? 26.204 -39.297 4.611 1.00 87.12 98 GLY A O 1
ATOM 738 N N . LEU A 1 99 ? 24.556 -38.405 3.348 1.00 85.56 99 LEU A N 1
ATOM 739 C CA . LEU A 1 99 ? 23.401 -39.011 4.016 1.00 85.56 99 LEU A CA 1
ATOM 740 C C . LEU A 1 99 ? 22.518 -39.764 3.004 1.00 85.56 99 LEU A C 1
ATOM 742 O O . LEU A 1 99 ? 22.422 -39.348 1.851 1.00 85.56 99 LEU A O 1
ATOM 746 N N . PRO A 1 100 ? 21.851 -40.860 3.406 1.00 85.56 100 PRO A N 1
ATOM 747 C CA . PRO A 1 100 ? 20.865 -41.538 2.571 1.00 85.56 100 PRO A CA 1
ATOM 748 C C . PRO A 1 100 ? 19.426 -41.049 2.856 1.00 85.56 100 PRO A C 1
ATOM 750 O O . PRO A 1 100 ? 19.146 -40.504 3.925 1.00 85.56 100 PRO A O 1
ATOM 753 N N . LEU A 1 101 ? 18.505 -41.264 1.907 1.00 86.25 101 LEU A N 1
ATOM 754 C CA . LEU A 1 101 ? 17.085 -40.891 2.024 1.00 86.25 101 LEU A CA 1
ATOM 755 C C . LEU A 1 101 ? 16.249 -41.961 2.757 1.00 86.25 101 LEU A C 1
ATOM 757 O O . LEU A 1 101 ? 15.799 -42.929 2.160 1.00 86.25 101 LEU A O 1
ATOM 761 N N . ASN A 1 102 ? 15.972 -41.777 4.041 1.00 82.69 102 ASN A N 1
ATOM 762 C CA . ASN A 1 102 ? 15.415 -42.812 4.918 1.00 82.69 102 ASN A CA 1
ATOM 763 C C . ASN A 1 102 ? 13.961 -43.208 4.634 1.00 82.69 102 ASN A C 1
ATOM 765 O O . ASN A 1 102 ? 13.623 -44.388 4.725 1.00 82.69 102 ASN A O 1
ATOM 769 N N . HIS A 1 103 ? 13.100 -42.251 4.311 1.00 83.88 103 HIS A N 1
ATOM 770 C CA . HIS A 1 103 ? 11.682 -42.505 4.075 1.00 83.88 103 HIS A CA 1
ATOM 771 C C . HIS A 1 103 ? 11.046 -41.366 3.274 1.00 83.88 103 HIS A C 1
ATOM 773 O O . HIS A 1 103 ? 11.642 -40.302 3.085 1.00 83.88 103 HIS A O 1
ATOM 779 N N . LEU A 1 104 ? 9.815 -41.588 2.826 1.00 82.12 104 LEU A N 1
ATOM 780 C CA . LEU A 1 104 ? 8.978 -40.584 2.194 1.00 82.12 104 LEU A CA 1
ATOM 781 C C . LEU A 1 104 ? 7.684 -40.398 2.986 1.00 82.12 104 LEU A C 1
ATOM 783 O O . LEU A 1 104 ? 6.979 -41.362 3.294 1.00 82.12 104 LEU A O 1
ATOM 787 N N . LEU A 1 105 ? 7.369 -39.141 3.283 1.00 77.31 105 LEU A N 1
ATOM 788 C CA . LEU A 1 105 ? 6.141 -38.719 3.944 1.00 77.31 105 LEU A CA 1
ATOM 789 C C . LEU A 1 105 ? 5.471 -37.640 3.092 1.00 77.31 105 LEU A C 1
ATOM 791 O O . LEU A 1 105 ? 6.052 -36.595 2.859 1.00 77.31 105 LEU A O 1
ATOM 795 N N . SER A 1 106 ? 4.232 -37.833 2.655 1.00 56.72 106 SER A N 1
ATOM 796 C CA . SER A 1 106 ? 3.512 -36.826 1.855 1.00 56.72 106 SER A CA 1
ATOM 797 C C . SER A 1 106 ? 2.546 -35.961 2.686 1.00 56.72 106 SER A C 1
ATOM 799 O O . SER A 1 106 ? 1.537 -35.487 2.171 1.00 56.72 106 SER A O 1
ATOM 801 N N . ARG A 1 107 ? 2.795 -35.776 3.992 1.00 60.25 107 ARG A N 1
ATOM 802 C CA . ARG A 1 107 ? 1.827 -35.228 4.964 1.00 60.25 107 ARG A CA 1
ATOM 803 C C . ARG A 1 107 ? 2.219 -33.859 5.531 1.00 60.2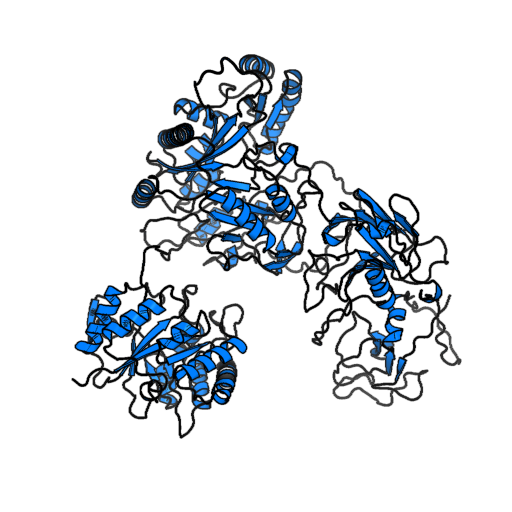5 107 ARG A C 1
ATOM 805 O O . ARG A 1 107 ? 2.997 -33.801 6.467 1.00 60.25 107 ARG A O 1
ATOM 812 N N . VAL A 1 108 ? 1.512 -32.795 5.145 1.00 40.12 108 VAL A N 1
ATOM 813 C CA . VAL A 1 108 ? 1.685 -31.445 5.730 1.00 40.12 108 VAL A CA 1
ATOM 814 C C . VAL A 1 108 ? 0.802 -31.219 6.961 1.00 40.12 108 VAL A C 1
ATOM 816 O O . VAL A 1 108 ? -0.409 -31.451 6.869 1.00 40.12 108 VAL A O 1
ATOM 819 N N . HIS A 1 109 ? 1.355 -30.733 8.083 1.00 43.62 109 HIS A N 1
ATOM 820 C CA . HIS A 1 109 ? 0.613 -30.184 9.236 1.00 43.62 109 HIS A CA 1
ATOM 821 C C . HIS A 1 109 ? 1.256 -28.877 9.722 1.00 43.62 109 HIS A C 1
ATOM 823 O O . HIS A 1 109 ? 2.375 -28.906 10.212 1.00 43.62 109 HIS A O 1
ATOM 829 N N . THR A 1 110 ? 0.523 -27.756 9.662 1.00 34.25 110 THR A N 1
ATOM 830 C CA . THR A 1 110 ? 0.816 -26.580 10.501 1.00 34.25 110 THR A CA 1
ATOM 831 C C . THR A 1 110 ? -0.443 -25.871 10.996 1.00 34.25 110 THR A C 1
ATOM 833 O O . THR A 1 110 ? -1.514 -25.951 10.386 1.00 34.25 110 THR A O 1
ATOM 836 N N . ARG A 1 111 ? -0.288 -25.115 12.090 1.00 31.80 111 ARG A N 1
ATOM 837 C CA . ARG A 1 111 ? -1.262 -24.343 12.891 1.00 31.80 111 ARG A CA 1
ATOM 838 C C . ARG A 1 111 ? -2.272 -23.483 12.113 1.00 31.80 111 ARG A C 1
ATOM 840 O O . ARG A 1 111 ? -3.237 -23.006 12.709 1.00 31.80 111 ARG A O 1
ATOM 847 N N . ARG A 1 112 ? -2.066 -23.258 10.810 1.00 30.42 112 ARG A N 1
ATOM 848 C CA . ARG A 1 112 ? -2.909 -22.416 9.939 1.00 30.42 112 ARG A CA 1
ATOM 849 C C . ARG A 1 112 ? -3.785 -23.180 8.936 1.00 30.42 112 ARG A C 1
ATOM 851 O O . ARG A 1 112 ? -4.567 -22.538 8.245 1.00 30.42 112 ARG A O 1
ATOM 858 N N . SER A 1 113 ? -3.725 -24.512 8.874 1.00 30.47 113 SER A N 1
ATOM 859 C CA . SER A 1 113 ? -4.536 -25.318 7.945 1.00 30.47 113 SER A CA 1
ATOM 860 C C . SER A 1 113 ? -5.424 -26.316 8.695 1.00 30.47 113 SER A C 1
ATOM 862 O O . SER A 1 113 ? -4.934 -27.241 9.336 1.00 30.47 113 SER A O 1
ATOM 864 N N . ARG A 1 114 ? -6.752 -26.164 8.590 1.00 30.08 114 ARG A N 1
ATOM 865 C CA . ARG A 1 114 ? -7.756 -27.136 9.086 1.00 30.08 114 ARG A CA 1
ATOM 866 C C . ARG A 1 114 ? -7.892 -28.385 8.196 1.00 30.08 114 ARG A C 1
ATOM 868 O O . ARG A 1 114 ? -8.787 -29.199 8.414 1.00 30.08 114 ARG A O 1
ATOM 875 N N . THR A 1 115 ? -7.030 -28.545 7.198 1.00 29.28 115 THR A N 1
ATOM 876 C CA . THR A 1 115 ? -6.995 -29.697 6.295 1.00 29.28 115 THR A CA 1
ATOM 877 C C . THR A 1 115 ? -5.666 -30.427 6.457 1.00 29.28 115 THR A C 1
ATOM 879 O O . THR A 1 115 ? -4.604 -29.820 6.308 1.00 29.28 115 THR A O 1
ATOM 882 N N . LYS A 1 116 ? -5.722 -31.737 6.757 1.00 45.94 116 LYS A N 1
ATOM 883 C CA . LYS A 1 116 ? -4.593 -32.667 6.554 1.00 45.94 116 LYS A CA 1
ATOM 884 C C . LYS A 1 116 ? -3.994 -32.382 5.171 1.00 45.94 116 LYS A C 1
ATOM 886 O O . LYS A 1 116 ? -4.784 -32.178 4.251 1.00 45.94 116 LYS A O 1
ATOM 891 N N . GLY A 1 117 ? -2.660 -32.340 5.041 1.00 62.84 117 GLY A N 1
ATOM 892 C CA . GLY A 1 117 ? -1.967 -31.959 3.801 1.00 62.84 117 GLY A CA 1
ATOM 893 C C . GLY A 1 117 ? -2.694 -32.432 2.542 1.00 62.84 117 GLY A C 1
ATOM 894 O O . GLY A 1 117 ? -2.997 -33.618 2.422 1.00 62.84 117 GLY A O 1
ATOM 895 N N . ALA A 1 118 ? -3.035 -31.496 1.653 1.00 69.81 118 ALA A N 1
ATOM 896 C CA . ALA A 1 118 ? -3.937 -31.739 0.527 1.00 69.81 118 ALA A CA 1
ATOM 897 C C . ALA A 1 118 ? -3.522 -32.951 -0.314 1.00 69.81 118 ALA A C 1
ATOM 899 O O . ALA A 1 118 ? -4.355 -33.808 -0.604 1.00 69.81 118 ALA A O 1
ATOM 900 N N . VAL A 1 119 ? -2.221 -33.076 -0.599 1.00 80.31 119 VAL A N 1
ATOM 901 C CA . VAL A 1 119 ? -1.674 -34.225 -1.327 1.00 80.31 119 VAL A CA 1
ATOM 902 C C . VAL A 1 119 ? -1.933 -35.540 -0.592 1.00 80.31 119 VAL A C 1
ATOM 904 O O . VAL A 1 119 ? -2.481 -36.459 -1.186 1.00 80.31 119 VAL A O 1
ATOM 907 N N . TYR A 1 120 ? -1.669 -35.591 0.719 1.00 76.81 120 TYR A N 1
ATOM 908 C CA . TYR A 1 120 ? -1.892 -36.751 1.586 1.00 76.81 120 TYR A CA 1
ATOM 909 C C . TYR A 1 120 ? -3.352 -37.206 1.586 1.00 76.81 120 TYR A C 1
ATOM 911 O O . TYR A 1 120 ? -3.659 -38.398 1.571 1.00 76.81 120 TYR A O 1
ATOM 919 N N . GLY A 1 121 ? -4.274 -36.239 1.626 1.00 73.81 121 GLY A N 1
ATOM 920 C CA . GLY A 1 121 ? -5.706 -36.494 1.571 1.00 73.81 121 GLY A CA 1
ATOM 921 C C . GLY A 1 121 ? -6.143 -37.033 0.210 1.00 73.81 121 GLY A C 1
ATOM 922 O O . GLY A 1 121 ? -6.920 -37.989 0.160 1.00 73.81 121 GLY A O 1
ATOM 923 N N . GLN A 1 122 ? -5.654 -36.437 -0.877 1.00 82.12 122 GLN A N 1
ATOM 924 C CA . GLN A 1 122 ? -5.976 -36.845 -2.244 1.00 82.12 122 GLN A CA 1
ATOM 925 C C . GLN A 1 122 ? -5.440 -38.243 -2.561 1.00 82.12 122 GLN A C 1
ATOM 927 O O . GLN A 1 122 ? -6.194 -39.089 -3.043 1.00 82.12 122 GLN A O 1
ATOM 932 N N . THR A 1 123 ? -4.183 -38.524 -2.218 1.00 84.88 123 THR A N 1
ATOM 933 C CA . THR A 1 123 ? -3.552 -39.829 -2.448 1.00 84.88 123 THR A CA 1
ATOM 934 C C . THR A 1 123 ? -4.136 -40.916 -1.550 1.00 84.88 123 THR A C 1
ATOM 936 O O . THR A 1 123 ? -4.245 -42.053 -1.984 1.00 84.88 123 THR A O 1
ATOM 939 N N . ALA A 1 124 ? -4.634 -40.596 -0.349 1.00 82.12 124 ALA A N 1
ATOM 940 C CA . ALA A 1 124 ? -5.348 -41.579 0.472 1.00 82.12 124 ALA A CA 1
ATOM 941 C C . ALA A 1 124 ? -6.669 -42.051 -0.167 1.00 82.12 124 ALA A C 1
ATOM 943 O O . ALA A 1 124 ? -7.090 -43.187 0.045 1.00 82.12 124 ALA A O 1
ATOM 944 N N . ARG A 1 125 ? -7.346 -41.184 -0.931 1.00 84.12 125 ARG A N 1
ATOM 945 C CA . ARG A 1 125 ? -8.662 -41.477 -1.530 1.00 84.12 125 ARG A CA 1
ATOM 946 C C . ARG A 1 125 ? -8.584 -41.938 -2.986 1.00 84.12 125 ARG A C 1
ATOM 948 O O . ARG A 1 125 ? -9.549 -42.515 -3.476 1.00 84.12 125 ARG A O 1
ATOM 955 N N . SER A 1 126 ? -7.470 -41.685 -3.671 1.00 89.31 126 SER A N 1
ATOM 956 C CA . SER A 1 126 ? -7.290 -41.962 -5.098 1.00 89.31 126 SER A CA 1
ATOM 957 C C . SER A 1 126 ? -6.139 -42.936 -5.328 1.00 89.31 126 SER A C 1
ATOM 959 O O . SER A 1 126 ? -4.972 -42.577 -5.177 1.00 89.31 126 SER A O 1
ATOM 961 N N . LEU A 1 127 ? -6.463 -44.166 -5.739 1.00 91.56 127 LEU A N 1
ATOM 962 C CA . LEU A 1 127 ? -5.467 -45.195 -6.052 1.00 91.56 127 LEU A CA 1
ATOM 963 C C . LEU A 1 127 ? -4.510 -44.807 -7.196 1.00 91.56 127 LEU A C 1
ATOM 965 O O . LEU A 1 127 ? -3.313 -45.035 -7.034 1.00 91.56 127 LEU A O 1
ATOM 969 N N . PRO A 1 128 ? -4.951 -44.164 -8.298 1.00 94.00 128 PRO A N 1
ATOM 970 C CA . PRO A 1 128 ? -4.030 -43.659 -9.318 1.00 94.00 128 PRO A CA 1
ATOM 971 C C . PRO A 1 128 ? -2.992 -42.670 -8.767 1.00 94.00 128 PRO A C 1
ATOM 973 O O . PRO A 1 128 ? -1.804 -42.801 -9.055 1.00 94.00 128 PRO A O 1
ATOM 976 N N . LEU A 1 129 ? -3.413 -41.726 -7.916 1.00 91.81 129 LEU A N 1
ATOM 977 C CA . LEU A 1 129 ? -2.497 -40.761 -7.297 1.00 91.81 129 LEU A CA 1
ATOM 978 C C . LEU A 1 129 ? -1.599 -41.424 -6.240 1.00 91.81 129 LEU A C 1
ATOM 980 O O . LEU A 1 129 ? -0.421 -41.090 -6.143 1.00 91.81 129 LEU A O 1
ATOM 984 N N . ALA A 1 130 ? -2.118 -42.394 -5.476 1.00 88.88 130 ALA A N 1
ATOM 985 C CA . ALA A 1 130 ? -1.324 -43.192 -4.540 1.00 88.88 130 ALA A CA 1
ATOM 986 C C . ALA A 1 130 ? -0.209 -43.965 -5.260 1.00 88.88 130 ALA A C 1
ATOM 988 O O . ALA A 1 130 ? 0.947 -43.914 -4.844 1.00 88.88 130 ALA A O 1
ATOM 989 N N . ARG A 1 131 ? -0.532 -44.627 -6.378 1.00 93.56 131 ARG A N 1
ATOM 990 C CA . ARG A 1 131 ? 0.452 -45.324 -7.220 1.00 93.56 131 ARG A CA 1
ATOM 991 C C . ARG A 1 131 ? 1.520 -44.368 -7.734 1.00 93.56 131 ARG A C 1
ATOM 993 O O . ARG A 1 131 ? 2.697 -44.707 -7.667 1.00 93.56 131 ARG A O 1
ATOM 1000 N N . ALA A 1 132 ? 1.138 -43.170 -8.177 1.00 91.62 132 ALA A N 1
ATOM 1001 C CA . ALA A 1 132 ? 2.079 -42.152 -8.641 1.00 91.62 132 ALA A CA 1
ATOM 1002 C C . ALA A 1 132 ? 3.120 -41.778 -7.569 1.00 91.62 132 ALA A C 1
ATOM 1004 O O .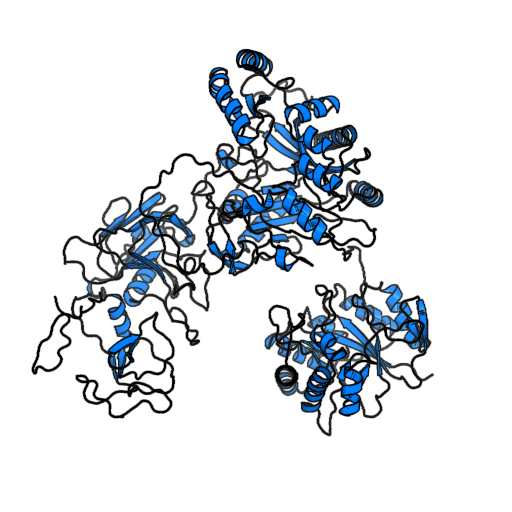 ALA A 1 132 ? 4.321 -41.813 -7.844 1.00 91.62 132 ALA A O 1
ATOM 1005 N N . VAL A 1 133 ? 2.685 -41.485 -6.335 1.00 90.06 133 VAL A N 1
ATOM 1006 C CA . VAL A 1 133 ? 3.603 -41.093 -5.247 1.00 90.06 133 VAL A CA 1
ATOM 1007 C C . VAL A 1 133 ? 4.432 -42.265 -4.707 1.00 90.06 133 VAL A C 1
ATOM 1009 O O . VAL A 1 133 ? 5.598 -42.075 -4.364 1.00 90.06 133 VAL A O 1
ATOM 1012 N N . VAL A 1 134 ? 3.880 -43.484 -4.681 1.00 88.06 134 VAL A N 1
ATOM 1013 C CA . VAL A 1 134 ? 4.616 -44.699 -4.281 1.00 88.06 134 VAL A CA 1
ATOM 1014 C C . VAL A 1 134 ? 5.664 -45.077 -5.334 1.00 88.06 134 VAL A C 1
ATOM 1016 O O . VAL A 1 134 ? 6.801 -45.391 -4.987 1.00 88.06 134 VAL A O 1
ATOM 1019 N N . THR A 1 135 ? 5.332 -44.955 -6.621 1.00 87.56 135 THR A N 1
ATOM 1020 C CA . THR A 1 135 ? 6.280 -45.176 -7.732 1.00 87.56 135 THR A CA 1
ATOM 1021 C C . THR A 1 135 ? 7.415 -44.149 -7.701 1.00 87.56 135 THR A C 1
ATOM 1023 O O . THR A 1 135 ? 8.578 -44.478 -7.941 1.00 87.56 135 THR A O 1
ATOM 1026 N N . ALA A 1 136 ? 7.108 -42.895 -7.352 1.00 86.94 136 ALA A N 1
ATOM 1027 C CA . ALA A 1 136 ? 8.139 -41.885 -7.137 1.00 86.94 136 ALA A CA 1
ATOM 1028 C C . ALA A 1 136 ? 9.103 -42.301 -6.010 1.00 86.94 136 ALA A C 1
ATOM 1030 O O . ALA A 1 136 ? 10.309 -42.185 -6.191 1.00 86.94 136 ALA A O 1
ATOM 1031 N N . ALA A 1 137 ? 8.610 -42.862 -4.898 1.00 81.31 137 ALA A N 1
ATOM 1032 C CA . ALA A 1 137 ? 9.463 -43.374 -3.818 1.00 81.31 137 ALA A CA 1
ATOM 1033 C C . ALA A 1 137 ? 10.366 -44.537 -4.276 1.00 81.31 137 ALA A C 1
ATOM 1035 O O . ALA A 1 137 ? 11.557 -44.545 -3.962 1.00 81.31 137 ALA A O 1
ATOM 1036 N N . GLN A 1 138 ? 9.837 -45.474 -5.076 1.00 82.62 138 GLN A N 1
ATOM 1037 C CA . GLN A 1 138 ? 10.628 -46.574 -5.655 1.00 82.62 138 GLN A CA 1
ATOM 1038 C C . GLN A 1 138 ? 11.799 -46.084 -6.506 1.00 82.62 138 GLN A C 1
ATOM 1040 O O . GLN A 1 138 ? 12.843 -46.726 -6.529 1.00 82.62 138 GLN A O 1
ATOM 1045 N N . THR A 1 139 ? 11.642 -44.942 -7.181 1.00 84.75 139 THR A N 1
ATOM 1046 C CA . THR A 1 139 ? 12.662 -44.395 -8.091 1.00 84.75 139 THR A CA 1
ATOM 1047 C C . THR A 1 139 ? 13.963 -44.052 -7.349 1.00 84.75 139 THR A C 1
ATOM 1049 O O . THR A 1 139 ? 15.035 -44.044 -7.949 1.00 84.75 139 THR A O 1
ATOM 1052 N N . PHE A 1 140 ? 13.886 -43.801 -6.038 1.00 82.62 140 PHE A N 1
ATOM 1053 C CA . PHE A 1 140 ? 15.031 -43.471 -5.182 1.00 82.62 140 PHE A CA 1
ATOM 1054 C C . PHE A 1 140 ? 15.475 -44.634 -4.280 1.00 82.62 140 PHE A C 1
ATOM 1056 O O . PHE A 1 140 ? 16.417 -44.474 -3.502 1.00 82.62 140 PHE A O 1
ATOM 1063 N N . ALA A 1 141 ? 14.831 -45.800 -4.383 1.00 74.62 141 ALA A N 1
ATOM 1064 C CA . ALA A 1 141 ? 15.286 -47.028 -3.741 1.00 74.62 141 ALA A CA 1
ATOM 1065 C C . ALA A 1 141 ? 16.396 -47.700 -4.574 1.00 74.62 141 ALA A C 1
ATOM 1067 O O . ALA A 1 141 ? 16.443 -47.586 -5.796 1.00 74.62 141 ALA A O 1
ATOM 1068 N N . THR A 1 142 ? 17.295 -48.421 -3.909 1.00 67.44 142 THR A N 1
ATOM 1069 C CA . THR A 1 142 ? 18.351 -49.241 -4.526 1.00 67.44 142 THR A CA 1
ATOM 1070 C C . THR A 1 142 ? 18.329 -50.646 -3.923 1.00 67.44 142 THR A C 1
ATOM 1072 O O . THR A 1 142 ? 17.756 -50.844 -2.851 1.00 67.44 142 THR A O 1
ATOM 1075 N N . ASP A 1 143 ? 19.000 -51.619 -4.545 1.00 59.31 143 ASP A N 1
ATOM 1076 C CA . ASP A 1 143 ? 19.087 -52.992 -4.011 1.00 59.31 143 ASP A CA 1
ATOM 1077 C C . ASP A 1 143 ? 19.708 -53.052 -2.603 1.00 59.31 143 ASP A C 1
ATOM 1079 O O . ASP A 1 143 ? 19.391 -53.936 -1.808 1.00 59.31 143 ASP A O 1
ATOM 1083 N N . ALA A 1 144 ? 20.561 -52.078 -2.271 1.00 53.75 144 ALA A N 1
ATOM 1084 C CA . ALA A 1 144 ? 21.186 -51.940 -0.959 1.00 53.75 144 ALA A CA 1
ATOM 1085 C C . ALA A 1 144 ? 20.339 -51.133 0.045 1.00 53.75 144 ALA A C 1
ATOM 1087 O O . ALA A 1 144 ? 20.647 -51.132 1.237 1.00 53.75 144 ALA A O 1
ATOM 1088 N N . TYR A 1 145 ? 19.307 -50.413 -0.412 1.00 62.59 145 TYR A N 1
ATOM 1089 C CA . TYR A 1 145 ? 18.614 -49.421 0.404 1.00 62.59 145 TYR A CA 1
ATOM 1090 C C . TYR A 1 145 ? 17.179 -49.147 -0.061 1.00 62.59 145 TYR A C 1
ATOM 1092 O O . TYR A 1 145 ? 16.955 -48.571 -1.126 1.00 62.59 145 TYR A O 1
ATOM 1100 N N . LYS A 1 146 ? 16.197 -49.515 0.767 1.00 69.75 146 LYS A N 1
ATOM 1101 C CA . LYS A 1 146 ? 14.773 -49.278 0.501 1.00 69.75 146 LYS A CA 1
ATOM 1102 C C . LYS A 1 146 ? 14.310 -47.962 1.130 1.00 69.75 146 LYS A C 1
ATOM 1104 O O . LYS A 1 146 ? 14.658 -47.673 2.271 1.00 69.75 146 LYS A O 1
ATOM 1109 N N . VAL A 1 147 ? 13.482 -47.207 0.407 1.00 79.31 147 VAL A N 1
ATOM 1110 C CA . VAL A 1 147 ? 12.798 -46.010 0.923 1.00 79.31 147 VAL A CA 1
ATOM 1111 C C . VAL A 1 147 ? 11.399 -46.418 1.378 1.00 79.31 147 VAL A C 1
ATOM 1113 O O . VAL A 1 147 ? 10.576 -46.825 0.557 1.00 79.31 147 VAL A O 1
ATOM 1116 N N . ALA A 1 148 ? 11.126 -46.339 2.681 1.00 79.38 148 ALA A N 1
ATOM 1117 C CA . ALA A 1 148 ? 9.802 -46.647 3.221 1.00 79.38 148 ALA A CA 1
ATOM 1118 C C . ALA A 1 148 ? 8.801 -45.515 2.927 1.00 79.38 148 ALA A C 1
ATOM 1120 O O . ALA A 1 148 ? 9.163 -44.338 2.956 1.00 79.38 148 ALA A O 1
ATOM 1121 N N . PHE A 1 149 ? 7.536 -45.860 2.682 1.00 82.50 149 PHE A N 1
ATOM 1122 C CA . PHE A 1 149 ? 6.443 -44.908 2.482 1.00 82.50 149 PHE A CA 1
ATOM 1123 C C . PHE A 1 149 ? 5.563 -44.837 3.733 1.00 82.50 149 PHE A C 1
ATOM 1125 O O . PHE A 1 149 ? 4.996 -45.842 4.166 1.00 82.50 149 PHE A O 1
ATOM 1132 N N . ILE A 1 150 ? 5.422 -43.643 4.309 1.00 80.56 150 ILE A N 1
ATOM 1133 C CA . ILE A 1 150 ? 4.573 -43.409 5.482 1.00 80.56 150 ILE A CA 1
ATOM 1134 C C . ILE A 1 150 ? 3.190 -42.938 5.015 1.00 80.56 150 ILE A C 1
ATOM 1136 O O . ILE A 1 150 ? 3.061 -41.863 4.426 1.00 80.56 150 ILE A O 1
ATOM 1140 N N . GLY A 1 151 ? 2.137 -43.708 5.305 1.00 72.50 151 GLY A N 1
ATOM 1141 C CA . GLY A 1 151 ? 0.793 -43.444 4.784 1.00 72.50 151 GLY A CA 1
ATOM 1142 C C . GLY A 1 151 ? -0.349 -43.914 5.685 1.00 72.50 151 GLY A C 1
ATOM 1143 O O . GLY A 1 151 ? -0.151 -44.548 6.716 1.00 72.50 151 GLY A O 1
ATOM 1144 N N . LEU A 1 152 ? -1.580 -43.589 5.284 1.00 71.06 152 LEU A N 1
ATOM 1145 C CA . LEU A 1 152 ? -2.788 -43.960 6.029 1.00 71.06 152 LEU A CA 1
ATOM 1146 C C . LEU A 1 152 ? -3.149 -45.434 5.814 1.00 71.06 152 LEU A C 1
ATOM 1148 O O . LEU A 1 152 ? -3.442 -45.840 4.685 1.00 71.06 152 LEU A O 1
ATOM 1152 N N . ALA A 1 153 ? -3.151 -46.230 6.882 1.00 68.88 153 ALA A N 1
ATOM 1153 C CA . ALA A 1 153 ? -3.575 -47.629 6.804 1.00 68.88 153 ALA A CA 1
ATOM 1154 C C . ALA A 1 153 ? -5.063 -47.747 6.425 1.00 68.88 153 ALA A C 1
ATOM 1156 O O . ALA A 1 153 ? -5.878 -46.884 6.753 1.00 68.88 153 ALA A O 1
ATOM 1157 N N . GLY A 1 154 ? -5.406 -48.806 5.690 1.00 68.62 154 GLY A N 1
ATOM 1158 C CA . GLY A 1 154 ? -6.752 -49.037 5.156 1.00 68.62 154 GLY A CA 1
ATOM 1159 C C . GLY A 1 154 ? -7.184 -48.059 4.054 1.00 68.62 154 GLY A C 1
ATOM 1160 O O . GLY A 1 154 ? -8.377 -47.939 3.781 1.00 68.62 154 GLY A O 1
ATOM 1161 N N . THR A 1 155 ? -6.243 -47.339 3.434 1.00 78.69 155 THR A N 1
ATOM 1162 C CA . THR A 1 155 ? -6.500 -46.389 2.336 1.00 78.69 155 THR A CA 1
ATOM 1163 C C . THR A 1 155 ? -5.759 -46.787 1.060 1.00 78.69 155 THR A C 1
ATOM 1165 O O . THR A 1 155 ? -4.987 -47.748 1.058 1.00 78.69 155 THR A O 1
ATOM 1168 N N . ALA A 1 156 ? -5.937 -46.020 -0.021 1.00 84.62 156 ALA A N 1
ATOM 1169 C CA . ALA A 1 156 ? -5.248 -46.247 -1.291 1.00 84.62 156 ALA A CA 1
ATOM 1170 C C . ALA A 1 156 ? -3.708 -46.271 -1.174 1.00 84.62 156 ALA A C 1
ATOM 1172 O O . ALA A 1 156 ? -3.050 -46.908 -1.992 1.00 84.62 156 ALA A O 1
ATOM 1173 N N . HIS A 1 157 ? -3.131 -45.649 -0.139 1.00 83.31 157 HIS A N 1
ATOM 1174 C CA . HIS A 1 157 ? -1.698 -45.728 0.156 1.00 83.31 157 HIS A CA 1
ATOM 1175 C C . HIS A 1 157 ? -1.212 -47.150 0.434 1.00 83.31 157 HIS A C 1
ATOM 1177 O O . HIS A 1 157 ? -0.187 -47.560 -0.105 1.00 83.31 157 HIS A O 1
ATOM 1183 N N . GLN A 1 158 ? -1.939 -47.883 1.282 1.00 81.81 158 GLN A N 1
ATOM 1184 C CA . GLN A 1 158 ? -1.556 -49.232 1.682 1.00 81.81 158 GLN A CA 1
ATOM 1185 C C . GLN A 1 158 ? -1.624 -50.169 0.474 1.00 81.81 158 GLN A C 1
ATOM 1187 O O . GLN A 1 158 ? -0.652 -50.857 0.182 1.00 81.81 158 GLN A O 1
ATOM 1192 N N . VAL A 1 159 ? -2.722 -50.091 -0.283 1.00 83.44 159 VAL A N 1
ATOM 1193 C CA . VAL A 1 159 ? -2.914 -50.873 -1.513 1.00 83.44 159 VAL A CA 1
ATOM 1194 C C . VAL A 1 159 ? -1.794 -50.595 -2.519 1.00 83.44 159 VAL A C 1
ATOM 1196 O O . VAL A 1 159 ? -1.185 -51.526 -3.033 1.00 83.44 159 VAL A O 1
ATOM 1199 N N . ALA A 1 160 ? -1.458 -49.323 -2.761 1.00 88.06 160 ALA A N 1
ATOM 1200 C CA . ALA A 1 160 ? -0.390 -48.964 -3.694 1.00 88.06 160 ALA A CA 1
ATOM 1201 C C . ALA A 1 160 ? 0.992 -49.474 -3.247 1.00 88.06 160 ALA A C 1
ATOM 1203 O O . ALA A 1 160 ? 1.791 -49.883 -4.090 1.00 88.06 160 ALA A O 1
ATOM 1204 N N . CYS A 1 161 ? 1.285 -49.469 -1.943 1.00 84.44 161 CYS A N 1
ATOM 1205 C CA . CYS A 1 161 ? 2.541 -50.002 -1.409 1.00 84.44 161 CYS A CA 1
ATOM 1206 C C . CYS A 1 161 ? 2.619 -51.529 -1.526 1.00 84.44 161 CYS A C 1
ATOM 1208 O O . CYS A 1 161 ? 3.656 -52.039 -1.946 1.00 84.44 161 CYS A O 1
ATOM 1210 N N . GLU A 1 162 ? 1.526 -52.235 -1.222 1.00 84.56 162 GLU A N 1
ATOM 1211 C CA . GLU A 1 162 ? 1.408 -53.693 -1.368 1.00 84.56 162 GLU A CA 1
ATOM 1212 C C . GLU A 1 162 ? 1.595 -54.126 -2.831 1.00 84.56 162 GLU A C 1
ATOM 1214 O O . GLU A 1 162 ? 2.393 -55.021 -3.104 1.00 84.56 162 GLU A O 1
ATOM 1219 N N . GLU A 1 163 ? 0.948 -53.440 -3.782 1.00 87.94 163 GLU A N 1
ATOM 1220 C CA . GLU A 1 163 ? 1.109 -53.687 -5.227 1.00 87.94 163 GLU A CA 1
ATOM 1221 C C . GLU A 1 163 ? 2.548 -53.458 -5.711 1.00 87.94 163 GLU A C 1
ATOM 1223 O O . GLU A 1 163 ? 3.033 -54.144 -6.609 1.00 87.94 163 GLU A O 1
ATOM 1228 N N . SER A 1 164 ? 3.231 -52.482 -5.114 1.00 81.25 164 SER A N 1
ATOM 1229 C CA . SER A 1 164 ? 4.551 -52.013 -5.541 1.00 81.25 164 SER A CA 1
ATOM 1230 C C . SER A 1 164 ? 5.703 -52.674 -4.767 1.00 81.25 164 SER A C 1
ATOM 1232 O O . SER A 1 164 ? 6.872 -52.407 -5.041 1.00 81.25 164 SER A O 1
ATOM 1234 N N . GLY A 1 165 ? 5.416 -53.500 -3.756 1.00 80.00 165 GLY A N 1
ATOM 1235 C CA . GLY A 1 165 ? 6.436 -54.052 -2.854 1.00 80.00 165 GLY A CA 1
ATOM 1236 C C . GLY A 1 165 ? 7.234 -52.987 -2.080 1.00 80.00 165 GLY A C 1
ATOM 1237 O O . GLY A 1 165 ? 8.339 -53.266 -1.604 1.00 80.00 165 GLY A O 1
ATOM 1238 N N . VAL A 1 166 ? 6.703 -51.761 -1.974 1.00 81.88 166 VAL A N 1
ATOM 1239 C CA . VAL A 1 166 ? 7.287 -50.677 -1.172 1.00 81.88 166 VAL A CA 1
ATOM 1240 C C . VAL A 1 166 ? 6.891 -50.890 0.277 1.00 81.88 166 VAL A C 1
ATOM 1242 O O . VAL A 1 166 ? 5.735 -51.173 0.581 1.00 81.88 166 VAL A O 1
ATOM 1245 N N . GLN A 1 167 ? 7.845 -50.734 1.189 1.00 79.56 167 GLN A N 1
ATOM 1246 C CA . GLN A 1 167 ? 7.561 -50.872 2.610 1.00 79.56 167 GLN A CA 1
ATOM 1247 C C . GLN A 1 167 ? 6.583 -49.783 3.070 1.00 79.56 167 GLN A C 1
ATOM 1249 O O . GLN A 1 167 ? 6.869 -48.595 2.931 1.00 79.56 167 GLN A O 1
ATOM 1254 N N . PHE A 1 168 ? 5.457 -50.197 3.650 1.00 75.62 168 PHE A N 1
ATOM 1255 C CA . PHE A 1 168 ? 4.417 -49.307 4.153 1.00 75.62 168 PHE A CA 1
ATOM 1256 C C . PHE A 1 168 ? 4.517 -49.132 5.671 1.00 75.62 168 PHE A C 1
ATOM 1258 O O . PHE A 1 168 ? 4.561 -50.117 6.408 1.00 75.62 168 PHE A O 1
ATOM 1265 N N . ILE A 1 169 ? 4.514 -47.884 6.142 1.00 73.00 169 ILE A N 1
ATOM 1266 C CA . ILE A 1 169 ? 4.466 -47.548 7.570 1.00 73.00 169 ILE A CA 1
ATOM 1267 C C . ILE A 1 169 ? 3.124 -46.857 7.865 1.00 73.00 169 ILE A C 1
ATOM 1269 O O . ILE A 1 169 ? 2.885 -45.761 7.345 1.00 73.00 169 ILE A O 1
ATOM 1273 N N . PRO A 1 170 ? 2.249 -47.461 8.691 1.00 62.91 170 PRO A N 1
ATOM 1274 C CA . PRO A 1 170 ? 0.951 -46.890 9.025 1.00 62.91 170 PRO A CA 1
ATOM 1275 C C . PRO A 1 170 ? 1.073 -45.658 9.936 1.00 62.91 170 PRO A C 1
ATOM 1277 O O . PRO A 1 170 ? 1.727 -45.690 10.980 1.00 62.91 170 PRO A O 1
ATOM 1280 N N . ASP A 1 171 ? 0.387 -44.587 9.545 1.00 63.31 171 ASP A N 1
ATOM 1281 C CA . ASP A 1 171 ? 0.168 -43.342 10.293 1.00 63.31 171 ASP A CA 1
ATOM 1282 C C . ASP A 1 171 ? -1.298 -43.317 10.793 1.00 63.31 171 ASP A C 1
ATOM 1284 O O . ASP A 1 171 ? -2.169 -43.507 9.940 1.00 63.31 171 ASP A O 1
ATOM 1288 N N . LEU A 1 172 ? -1.577 -43.150 12.114 1.00 61.31 172 LEU A N 1
ATOM 1289 C CA . LEU A 1 172 ? -2.804 -42.573 12.763 1.00 61.31 172 LEU A CA 1
ATOM 1290 C C . LEU A 1 172 ? -3.199 -43.130 14.169 1.00 61.31 172 LEU A C 1
ATOM 1292 O O . LEU A 1 172 ? -2.737 -44.180 14.605 1.00 61.31 172 LEU A O 1
ATOM 1296 N N . ASP A 1 173 ? -4.111 -42.390 14.840 1.00 57.06 173 ASP A N 1
ATOM 1297 C CA . ASP A 1 173 ? -4.879 -42.720 16.066 1.00 57.06 173 ASP A CA 1
ATOM 1298 C C . ASP A 1 173 ? -5.992 -43.776 15.844 1.00 57.06 173 ASP A C 1
ATOM 1300 O O . ASP A 1 173 ? -6.545 -43.901 14.747 1.00 57.06 173 ASP A O 1
ATOM 1304 N N . TYR A 1 174 ? -6.396 -44.464 16.920 1.00 59.03 174 TYR A N 1
ATOM 1305 C CA . TYR A 1 174 ? -7.387 -45.553 16.917 1.00 59.03 174 TYR A CA 1
ATOM 1306 C C . TYR A 1 174 ? -8.639 -45.229 17.749 1.00 59.03 174 TYR A C 1
ATOM 1308 O O . TYR A 1 174 ? -8.544 -44.594 18.806 1.00 59.03 174 TYR A O 1
ATOM 1316 N N . ASP A 1 175 ? -9.805 -45.704 17.301 1.00 57.97 175 ASP A N 1
ATOM 1317 C CA . ASP A 1 175 ? -11.027 -45.763 18.113 1.00 57.97 175 ASP A CA 1
ATOM 1318 C C . ASP A 1 175 ? -11.085 -47.041 18.984 1.00 57.97 175 ASP A C 1
ATOM 1320 O O . ASP A 1 175 ? -10.289 -47.967 18.780 1.00 57.97 175 ASP A O 1
ATOM 1324 N N . PRO A 1 176 ? -12.016 -47.134 19.957 1.00 55.59 176 PRO A N 1
ATOM 1325 C CA . PRO A 1 176 ? -12.184 -48.327 20.795 1.00 55.59 176 PRO A CA 1
ATOM 1326 C C . PRO A 1 176 ? -12.528 -49.620 20.043 1.00 55.59 176 PRO A C 1
ATOM 1328 O O . PRO A 1 176 ? -12.363 -50.702 20.601 1.00 55.59 176 PRO A O 1
ATOM 1331 N N . SER A 1 177 ? -12.991 -49.537 18.791 1.00 51.53 177 SER A N 1
ATOM 1332 C CA . SER A 1 177 ? -13.282 -50.700 17.941 1.00 51.53 177 SER A CA 1
ATOM 1333 C C . SER A 1 177 ? -12.057 -51.208 17.169 1.00 51.53 177 SER A C 1
ATOM 1335 O O . SER A 1 177 ? -12.153 -52.184 16.425 1.00 51.53 177 SER A O 1
ATOM 1337 N N . GLY A 1 178 ? -10.895 -50.567 17.345 1.00 50.75 178 GLY A N 1
ATOM 1338 C CA . GLY A 1 178 ? -9.667 -50.880 16.618 1.00 50.75 178 GLY A CA 1
ATOM 1339 C C . GLY A 1 178 ? -9.640 -50.314 15.199 1.00 50.75 178 GLY A C 1
ATOM 1340 O O . GLY A 1 178 ? -8.746 -50.653 14.421 1.00 50.75 178 GLY A O 1
ATOM 1341 N N . LYS A 1 179 ? -10.595 -49.444 14.850 1.00 50.44 179 LYS A N 1
ATOM 1342 C CA . LYS A 1 179 ? -10.660 -48.787 13.549 1.00 50.44 179 LYS A CA 1
ATOM 1343 C C . LYS A 1 179 ? -9.907 -47.459 13.600 1.00 50.44 179 LYS A C 1
ATOM 1345 O O . LYS A 1 179 ? -9.960 -46.707 14.572 1.00 50.44 179 LYS A O 1
ATOM 1350 N N . LEU A 1 180 ? -9.167 -47.185 12.528 1.00 53.59 180 LEU A N 1
ATOM 1351 C CA . LEU A 1 180 ? -8.356 -45.977 12.399 1.00 53.59 180 LEU A CA 1
ATOM 1352 C C . LEU A 1 180 ? -9.244 -44.736 12.305 1.00 53.59 180 LEU A C 1
ATOM 1354 O O . LEU A 1 180 ? -10.178 -44.673 11.498 1.00 53.59 180 LEU A O 1
ATOM 1358 N N . LEU A 1 181 ? -8.916 -43.720 13.099 1.00 52.94 181 LEU A N 1
ATOM 1359 C CA . LEU A 1 181 ? -9.638 -42.457 13.128 1.00 52.94 181 LEU A CA 1
ATOM 1360 C C . LEU A 1 181 ? -9.025 -41.455 12.163 1.00 52.94 181 LEU A C 1
ATOM 1362 O O . LEU A 1 181 ? -7.985 -40.840 12.408 1.00 52.94 181 LEU A O 1
ATOM 1366 N N . ILE A 1 182 ? -9.741 -41.199 11.073 1.00 51.31 182 ILE A N 1
ATOM 1367 C CA . ILE A 1 182 ? -9.414 -40.108 10.160 1.00 51.31 182 ILE A CA 1
ATOM 1368 C C . ILE A 1 182 ? -10.083 -38.826 10.677 1.00 51.31 182 ILE A C 1
ATOM 1370 O O . ILE A 1 182 ? -11.103 -38.379 10.161 1.00 51.31 182 ILE A O 1
ATOM 1374 N N . THR A 1 183 ? -9.511 -38.199 11.704 1.00 45.69 183 THR A N 1
ATOM 1375 C CA . THR A 1 183 ? -9.965 -36.875 12.168 1.00 45.69 183 THR A CA 1
ATOM 1376 C C . THR A 1 183 ? -9.428 -35.771 11.249 1.00 45.69 183 THR A C 1
ATOM 1378 O O . THR A 1 183 ? -8.280 -35.826 10.815 1.00 45.69 183 THR A O 1
ATOM 1381 N N . LYS A 1 184 ? -10.253 -34.776 10.886 1.00 39.06 184 LYS A N 1
ATOM 1382 C CA . LYS A 1 184 ? -9.814 -33.602 10.092 1.00 39.06 184 LYS A CA 1
ATOM 1383 C C . LYS A 1 184 ? -9.083 -32.551 10.943 1.00 39.06 184 LYS A C 1
ATOM 1385 O O . LYS A 1 184 ? -8.373 -31.716 10.399 1.00 39.06 184 LYS A O 1
ATOM 1390 N N . THR A 1 185 ? -9.236 -32.614 12.264 1.00 42.34 185 THR A N 1
ATOM 1391 C CA . THR A 1 185 ? -8.746 -31.631 13.237 1.00 42.34 185 THR A CA 1
ATOM 1392 C C . THR A 1 185 ? -8.200 -32.349 14.470 1.00 42.34 185 THR A C 1
ATOM 1394 O O . THR A 1 185 ? -8.912 -33.142 15.084 1.00 42.34 185 THR A O 1
ATOM 1397 N N . HIS A 1 186 ? -6.957 -32.051 14.854 1.00 48.34 186 HIS A N 1
ATOM 1398 C CA . HIS A 1 186 ? -6.370 -32.503 16.118 1.00 48.34 186 HIS A CA 1
ATOM 1399 C C . HIS A 1 186 ? -6.498 -31.379 17.156 1.00 48.34 186 HIS A C 1
ATOM 1401 O O . HIS A 1 186 ? -6.087 -30.247 16.901 1.00 48.34 186 HIS A O 1
ATOM 1407 N N . ALA A 1 187 ? -7.109 -31.668 18.306 1.00 47.62 187 ALA A N 1
ATOM 1408 C CA . ALA A 1 187 ? -7.113 -30.749 19.441 1.00 47.62 187 ALA A CA 1
ATOM 1409 C C . ALA A 1 187 ? -5.777 -30.870 20.196 1.00 47.62 187 ALA A C 1
ATOM 1411 O O . ALA A 1 187 ? -5.277 -31.988 20.324 1.00 47.62 187 ALA A O 1
ATOM 1412 N N . PRO A 1 188 ? -5.203 -29.766 20.707 1.00 52.69 188 PRO A N 1
ATOM 1413 C CA . PRO A 1 188 ? -3.989 -29.828 21.512 1.00 52.69 188 PRO A CA 1
ATOM 1414 C C . PRO A 1 188 ? -4.225 -30.681 22.766 1.00 52.69 188 PRO A C 1
ATOM 1416 O O . PRO A 1 188 ? -5.226 -30.503 23.463 1.00 52.69 188 PRO A O 1
ATOM 1419 N N . ILE A 1 189 ? -3.307 -31.609 23.045 1.00 58.12 189 ILE A N 1
ATOM 1420 C CA . ILE A 1 189 ? -3.383 -32.523 24.189 1.00 58.12 189 ILE A CA 1
ATOM 1421 C C . ILE A 1 189 ? -2.451 -31.982 25.289 1.00 58.12 189 ILE A C 1
ATOM 1423 O O . ILE A 1 189 ? -1.287 -31.702 25.000 1.00 58.12 189 ILE A O 1
ATOM 1427 N N . PRO A 1 190 ? -2.920 -31.826 26.542 1.00 62.22 190 PRO A N 1
ATOM 1428 C CA . PRO A 1 190 ? -2.065 -31.418 27.656 1.00 62.22 190 PRO A CA 1
ATOM 1429 C C . PRO A 1 190 ? -0.862 -32.355 27.860 1.00 62.22 190 PRO A C 1
ATOM 1431 O O . PRO A 1 190 ? -0.978 -33.576 27.727 1.00 62.22 190 PRO A O 1
ATOM 1434 N N . MET A 1 191 ? 0.297 -31.797 28.224 1.00 63.59 191 MET A N 1
ATOM 1435 C CA . MET A 1 191 ? 1.545 -32.564 28.389 1.00 63.59 191 MET A CA 1
ATOM 1436 C C . MET A 1 191 ? 1.468 -33.698 29.413 1.00 63.59 191 MET A C 1
ATOM 1438 O O . MET A 1 191 ? 2.106 -34.732 29.228 1.00 63.59 191 MET A O 1
ATOM 1442 N N . ASP A 1 192 ? 0.702 -33.535 30.490 1.00 65.81 192 ASP A N 1
ATOM 1443 C CA . ASP A 1 192 ? 0.516 -34.573 31.506 1.00 65.81 192 ASP A CA 1
ATOM 1444 C C . ASP A 1 192 ? -0.267 -35.775 30.953 1.00 65.81 192 ASP A C 1
ATOM 1446 O O . ASP A 1 192 ? 0.035 -36.922 31.287 1.00 65.81 192 ASP A O 1
ATOM 1450 N N . VAL A 1 193 ? -1.223 -35.524 30.056 1.00 70.25 193 VAL A N 1
ATOM 1451 C CA . VAL A 1 193 ? -1.971 -36.565 29.343 1.00 70.25 193 VAL A CA 1
ATOM 1452 C C . VAL A 1 193 ? -1.062 -37.286 28.354 1.00 70.25 193 VAL A C 1
ATOM 1454 O O . VAL A 1 193 ? -1.092 -38.512 28.290 1.00 70.25 193 VAL A O 1
ATOM 1457 N N . ILE A 1 194 ? -0.212 -36.563 27.624 1.00 68.75 194 ILE A N 1
ATOM 1458 C CA . ILE A 1 194 ? 0.736 -37.170 26.678 1.00 68.75 194 ILE A CA 1
ATOM 1459 C C . ILE A 1 194 ? 1.751 -38.039 27.403 1.00 68.75 194 ILE A C 1
ATOM 1461 O O . ILE A 1 194 ? 1.944 -39.187 27.012 1.00 68.75 194 ILE A O 1
ATOM 1465 N N . ARG A 1 195 ? 2.333 -37.527 28.494 1.00 70.56 195 ARG A N 1
ATOM 1466 C CA . ARG A 1 195 ? 3.223 -38.300 29.361 1.00 70.56 195 ARG A CA 1
ATOM 1467 C C . ARG A 1 195 ? 2.556 -39.610 29.771 1.00 70.56 195 ARG A C 1
ATOM 1469 O O . ARG A 1 195 ? 3.120 -40.667 29.530 1.00 70.56 195 ARG A O 1
ATOM 1476 N N . LYS A 1 196 ? 1.328 -39.556 30.298 1.00 72.19 196 LYS A N 1
ATOM 1477 C CA . LYS A 1 196 ? 0.573 -40.757 30.693 1.00 72.19 196 LYS A CA 1
ATOM 1478 C C . LYS A 1 196 ? 0.340 -41.721 29.526 1.00 72.19 196 LYS A C 1
ATOM 1480 O O . LYS A 1 196 ? 0.490 -42.920 29.716 1.00 72.19 196 LYS A O 1
ATOM 1485 N N . ARG A 1 197 ? 0.001 -41.221 28.331 1.00 75.88 197 ARG A N 1
ATOM 1486 C CA . ARG A 1 197 ? -0.227 -42.054 27.135 1.00 75.88 197 ARG A CA 1
ATOM 1487 C C . ARG A 1 197 ? 1.044 -42.754 26.661 1.00 75.88 197 ARG A C 1
ATOM 1489 O O . ARG A 1 197 ? 0.989 -43.938 26.351 1.00 75.88 197 ARG A O 1
ATOM 1496 N N . VAL A 1 198 ? 2.171 -42.041 26.624 1.00 72.75 198 VAL A N 1
ATOM 1497 C CA . VAL A 1 198 ? 3.473 -42.598 26.219 1.00 72.75 198 VAL A CA 1
ATOM 1498 C C . VAL A 1 198 ? 3.964 -43.613 27.233 1.00 72.75 198 VAL A C 1
ATOM 1500 O O . VAL A 1 198 ? 4.303 -44.724 26.847 1.00 72.75 198 VAL A O 1
ATOM 1503 N N . THR A 1 199 ? 3.955 -43.264 28.523 1.00 74.50 199 THR A N 1
ATOM 1504 C CA . THR A 1 199 ? 4.346 -44.189 29.593 1.00 74.50 199 THR A CA 1
ATOM 1505 C C . THR A 1 199 ? 3.498 -45.456 29.538 1.00 74.50 199 THR A C 1
ATOM 1507 O O . THR A 1 199 ? 4.041 -46.553 29.487 1.00 74.50 199 THR A O 1
ATOM 1510 N N . HIS A 1 200 ? 2.174 -45.312 29.431 1.00 76.44 200 HIS A N 1
ATOM 1511 C CA . HIS A 1 200 ? 1.274 -46.455 29.345 1.00 76.44 200 HIS A CA 1
ATOM 1512 C C . HIS A 1 200 ? 1.545 -47.318 28.106 1.00 76.44 200 HIS A C 1
ATOM 1514 O O . HIS A 1 200 ? 1.673 -48.527 28.239 1.00 76.44 200 HIS A O 1
ATOM 1520 N N . LEU A 1 201 ? 1.700 -46.720 26.919 1.00 76.44 201 LEU A N 1
ATOM 1521 C CA . LEU A 1 201 ? 2.033 -47.450 25.691 1.00 76.44 201 LEU A CA 1
ATOM 1522 C C . LEU A 1 201 ? 3.293 -48.305 25.849 1.00 76.44 201 LEU A C 1
ATOM 1524 O O . LEU A 1 201 ? 3.292 -49.472 25.458 1.00 76.44 201 LEU A O 1
ATOM 1528 N N . LEU A 1 202 ? 4.357 -47.716 26.393 1.00 74.56 202 LEU A N 1
ATOM 1529 C CA . LEU A 1 202 ? 5.652 -48.378 26.528 1.00 74.56 202 LEU A CA 1
ATOM 1530 C C . LEU A 1 202 ? 5.627 -49.482 27.592 1.00 74.56 202 LEU A C 1
ATOM 1532 O O . LEU A 1 202 ? 6.288 -50.501 27.415 1.00 74.56 202 LEU A O 1
ATOM 1536 N N . GLU A 1 203 ? 4.849 -49.310 28.662 1.00 78.12 203 GLU A N 1
ATOM 1537 C CA . GLU A 1 203 ? 4.739 -50.282 29.756 1.00 78.12 203 GLU A CA 1
ATOM 1538 C C . GLU A 1 203 ? 3.770 -51.431 29.448 1.00 78.12 203 GLU A C 1
ATOM 1540 O O . GLU A 1 203 ? 4.041 -52.583 29.790 1.00 78.12 203 GLU A O 1
ATOM 1545 N N . THR A 1 204 ? 2.630 -51.138 28.818 1.00 78.19 204 THR A N 1
ATOM 1546 C CA . THR A 1 204 ? 1.521 -52.095 28.671 1.00 78.19 204 THR A CA 1
ATOM 1547 C C . THR A 1 204 ? 1.360 -52.636 27.256 1.00 78.19 204 THR A C 1
ATOM 1549 O O . THR A 1 204 ? 0.584 -53.570 27.053 1.00 78.19 204 THR A O 1
ATOM 1552 N N . HIS A 1 205 ? 2.084 -52.082 26.274 1.00 79.06 205 HIS A N 1
ATOM 1553 C CA . HIS A 1 205 ? 1.895 -52.361 24.848 1.00 79.06 205 HIS A CA 1
ATOM 1554 C C . HIS A 1 205 ? 0.457 -52.058 24.375 1.00 79.06 205 HIS A C 1
ATOM 1556 O O . HIS A 1 205 ? -0.055 -52.710 23.459 1.00 79.06 205 HIS A O 1
ATOM 1562 N N . GLN A 1 206 ? -0.211 -51.077 24.996 1.00 77.94 206 GLN A N 1
ATOM 1563 C CA . GLN A 1 206 ? -1.565 -50.647 24.639 1.00 77.94 206 GLN A CA 1
ATOM 1564 C C . GLN A 1 206 ? -1.610 -49.165 24.254 1.00 77.94 206 GLN A C 1
ATOM 1566 O O . GLN A 1 206 ? -1.103 -48.291 24.954 1.00 77.94 206 GLN A O 1
ATOM 1571 N N . ILE A 1 207 ? -2.271 -48.865 23.142 1.00 73.56 207 ILE A N 1
ATOM 1572 C CA . ILE A 1 207 ? -2.521 -47.509 22.661 1.00 73.56 207 ILE A CA 1
ATOM 1573 C C . ILE A 1 207 ? -3.748 -46.948 23.377 1.00 73.56 207 ILE A C 1
ATOM 1575 O O . ILE A 1 207 ? -4.784 -47.605 23.469 1.00 73.56 207 ILE A O 1
ATOM 1579 N N . THR A 1 208 ? -3.662 -45.706 23.848 1.00 70.56 208 THR A N 1
ATOM 1580 C CA . THR A 1 208 ? -4.835 -44.985 24.355 1.00 70.56 208 THR A CA 1
ATOM 1581 C C . THR A 1 208 ? -5.701 -44.499 23.193 1.00 70.56 208 THR A C 1
ATOM 1583 O O . THR A 1 208 ? -5.236 -43.744 22.343 1.00 70.56 208 THR A O 1
ATOM 1586 N N . THR A 1 209 ? -6.966 -44.902 23.176 1.00 70.69 209 THR A N 1
ATOM 1587 C CA . THR A 1 209 ? -7.961 -44.505 22.167 1.00 70.69 209 THR A CA 1
ATOM 1588 C C . THR A 1 209 ? -8.530 -43.111 22.452 1.00 70.69 209 THR A C 1
ATOM 1590 O O . THR A 1 209 ? -8.429 -42.583 23.565 1.00 70.69 209 THR A O 1
ATOM 1593 N N . ASN A 1 210 ? -9.147 -42.488 21.447 1.00 62.06 210 ASN A N 1
ATOM 1594 C CA . ASN A 1 210 ? -9.724 -41.140 21.549 1.00 62.06 210 ASN A CA 1
ATOM 1595 C C . ASN A 1 210 ? -10.867 -40.997 22.581 1.00 62.06 210 ASN A C 1
ATOM 1597 O O . ASN A 1 210 ? -11.084 -39.892 23.072 1.00 62.06 210 ASN A O 1
ATOM 1601 N N . GLU A 1 211 ? -11.568 -42.081 22.924 1.00 64.31 211 GLU A N 1
ATOM 1602 C CA . GLU A 1 211 ? -12.672 -42.107 23.904 1.00 64.31 211 GLU A CA 1
ATOM 1603 C C . GLU A 1 211 ? -12.222 -42.524 25.319 1.00 64.31 211 GLU A C 1
ATOM 1605 O O . GLU A 1 211 ? -13.045 -42.673 26.218 1.00 64.31 211 GLU A O 1
ATOM 1610 N N . GLY A 1 212 ? -10.910 -42.682 25.545 1.00 62.50 212 GLY A N 1
ATOM 1611 C CA . GLY A 1 212 ? -10.350 -43.013 26.861 1.00 62.50 212 GLY A CA 1
ATOM 1612 C C . GLY A 1 212 ? -10.243 -44.511 27.175 1.00 62.50 212 GLY A C 1
ATOM 1613 O O . GLY A 1 212 ? -9.959 -44.859 28.317 1.00 62.50 212 GLY A O 1
ATOM 1614 N N . GLY A 1 213 ? -10.436 -45.392 26.186 1.00 71.88 213 GLY A N 1
ATOM 1615 C CA . GLY A 1 213 ? -10.157 -46.834 26.280 1.00 71.88 213 GLY A CA 1
ATOM 1616 C C . GLY A 1 213 ? -8.741 -47.216 25.822 1.00 71.88 213 GLY A C 1
ATOM 1617 O O . GLY A 1 213 ? -7.988 -46.362 25.349 1.00 71.88 213 GLY A O 1
ATOM 1618 N N . TYR A 1 214 ? -8.401 -48.505 25.893 1.00 78.31 214 TYR A N 1
ATOM 1619 C CA . TYR A 1 214 ? -7.087 -49.043 25.516 1.00 78.31 214 TYR A CA 1
ATOM 1620 C C . TYR A 1 214 ? -7.200 -50.088 24.405 1.00 78.31 214 TYR A C 1
ATOM 1622 O O . TYR A 1 214 ? -8.067 -50.959 24.459 1.00 78.31 214 TYR A O 1
ATOM 1630 N N . LEU A 1 215 ? -6.302 -50.019 23.422 1.00 71.25 215 LEU A N 1
ATOM 1631 C CA . LEU A 1 215 ? -6.211 -50.969 22.316 1.00 71.25 215 LEU A CA 1
ATOM 1632 C C . LEU A 1 215 ? -4.841 -51.664 22.340 1.00 71.25 215 LEU A C 1
ATOM 1634 O O . LEU A 1 215 ? -3.826 -50.969 22.291 1.00 71.25 215 LEU A O 1
ATOM 1638 N N . PRO A 1 216 ? -4.755 -53.004 22.400 1.00 71.56 216 PRO A N 1
ATOM 1639 C CA . PRO A 1 216 ? -3.468 -53.687 22.340 1.00 71.56 216 PRO A CA 1
ATOM 1640 C C . PRO A 1 216 ? -2.792 -53.457 20.986 1.00 71.56 216 PRO A C 1
ATOM 1642 O O . PRO A 1 216 ? -3.442 -53.509 19.940 1.00 71.56 216 PRO A O 1
ATOM 1645 N N . LEU A 1 217 ? -1.476 -53.240 20.998 1.00 69.25 217 LEU A N 1
ATOM 1646 C CA . LEU A 1 217 ? -0.679 -53.232 19.775 1.00 69.25 217 LEU A CA 1
ATOM 1647 C C . LEU A 1 217 ? -0.815 -54.575 19.045 1.00 69.25 217 LEU A C 1
ATOM 1649 O O . LEU A 1 217 ? -0.917 -55.638 19.667 1.00 69.25 217 LEU A O 1
ATOM 1653 N N . GLY A 1 218 ? -0.798 -54.530 17.710 1.00 63.28 218 GLY A N 1
ATOM 1654 C CA . GLY A 1 218 ? -0.841 -55.732 16.880 1.00 63.28 218 GLY A CA 1
ATOM 1655 C C . GLY A 1 218 ? 0.262 -56.724 17.268 1.00 63.28 218 GLY A C 1
ATOM 1656 O O . GLY A 1 218 ? 1.384 -56.327 17.597 1.00 63.28 218 GLY A O 1
ATOM 1657 N N . LYS A 1 219 ? -0.047 -58.030 17.239 1.00 57.91 219 LYS A N 1
ATOM 1658 C CA . LYS A 1 219 ? 0.924 -59.082 17.576 1.00 57.91 219 LYS A CA 1
ATOM 1659 C C . LYS A 1 219 ? 2.177 -58.923 16.713 1.00 57.91 219 LYS A C 1
ATOM 1661 O O . LYS A 1 219 ? 2.132 -59.138 15.507 1.00 57.91 219 LYS A O 1
ATOM 1666 N N . GLY A 1 220 ? 3.294 -58.591 17.357 1.00 60.59 220 GLY A N 1
ATOM 1667 C CA . GLY A 1 220 ? 4.592 -58.483 16.705 1.00 60.59 220 GLY A CA 1
ATOM 1668 C C . GLY A 1 220 ? 5.156 -57.075 16.549 1.00 60.59 220 GLY A C 1
ATOM 1669 O O . GLY A 1 220 ? 6.299 -56.996 16.120 1.00 60.59 220 GLY A O 1
ATOM 1670 N N . VAL A 1 221 ? 4.430 -56.007 16.906 1.00 64.38 221 VAL A N 1
ATOM 1671 C CA . VAL A 1 221 ? 4.981 -54.637 16.938 1.00 64.38 221 VAL A CA 1
ATOM 1672 C C . VAL A 1 221 ? 6.101 -54.541 17.975 1.00 64.38 221 VAL A C 1
ATOM 1674 O O . VAL A 1 221 ? 5.871 -54.780 19.161 1.00 64.38 221 VAL A O 1
ATOM 1677 N N . THR A 1 222 ? 7.308 -54.207 17.521 1.00 62.88 222 THR A N 1
ATOM 1678 C CA . THR A 1 222 ? 8.506 -54.035 18.364 1.00 62.88 222 THR A CA 1
ATOM 1679 C C . THR A 1 222 ? 8.991 -52.588 18.419 1.00 62.88 222 THR A C 1
ATOM 1681 O O . THR A 1 222 ? 9.705 -52.223 19.353 1.00 62.88 222 THR A O 1
ATOM 1684 N N . ASP A 1 223 ? 8.560 -51.755 17.468 1.00 65.81 223 ASP A N 1
ATOM 1685 C CA . ASP A 1 223 ? 9.063 -50.400 17.260 1.00 65.81 223 ASP A CA 1
ATOM 1686 C C . ASP A 1 223 ? 7.908 -49.411 17.042 1.00 65.81 223 ASP A C 1
ATOM 1688 O O . ASP A 1 223 ? 6.956 -49.682 16.303 1.00 65.81 223 ASP A O 1
ATOM 1692 N N . VAL A 1 224 ? 8.004 -48.236 17.662 1.00 68.12 224 VAL A N 1
ATOM 1693 C CA . VAL A 1 224 ? 7.040 -47.138 17.521 1.00 68.12 224 VAL A CA 1
ATOM 1694 C C . VAL A 1 224 ? 7.745 -45.822 17.202 1.00 68.12 224 VAL A C 1
ATOM 1696 O O . VAL A 1 224 ? 8.857 -45.560 17.660 1.00 68.12 224 VAL A O 1
ATOM 1699 N N . SER A 1 225 ? 7.103 -44.972 16.406 1.00 70.31 225 SER A N 1
ATOM 1700 C CA . SER A 1 225 ? 7.586 -43.619 16.115 1.00 70.31 225 SER A CA 1
ATOM 1701 C C . SER A 1 225 ? 6.582 -42.584 16.605 1.00 70.31 225 SER A C 1
ATOM 1703 O O . SER A 1 225 ? 5.396 -42.691 16.311 1.00 70.31 225 SER A O 1
ATOM 1705 N N . ILE A 1 226 ? 7.042 -41.607 17.378 1.00 72.00 226 ILE A N 1
ATOM 1706 C CA . ILE A 1 226 ? 6.237 -40.534 17.959 1.00 72.00 226 ILE A CA 1
ATOM 1707 C C . ILE A 1 226 ? 6.484 -39.266 17.145 1.00 72.00 226 ILE A C 1
ATOM 1709 O O . ILE A 1 226 ? 7.613 -38.777 17.086 1.00 72.00 226 ILE A O 1
ATOM 1713 N N . CYS A 1 227 ? 5.423 -38.734 16.540 1.00 69.00 227 CYS A N 1
ATOM 1714 C CA . CYS A 1 227 ? 5.514 -37.556 15.681 1.00 69.00 227 CYS A CA 1
ATOM 1715 C C . CYS A 1 227 ? 5.326 -36.250 16.448 1.00 69.00 227 CYS A C 1
ATOM 1717 O O . CYS A 1 227 ? 4.304 -36.056 17.109 1.00 69.00 227 CYS A O 1
ATOM 1719 N N . CYS A 1 228 ? 6.285 -35.343 16.276 1.00 67.06 228 CYS A N 1
ATOM 1720 C CA . CYS A 1 228 ? 6.297 -33.967 16.761 1.00 67.06 228 CYS A CA 1
ATOM 1721 C C . CYS A 1 228 ? 6.249 -33.003 15.554 1.00 67.06 228 CYS A C 1
ATOM 1723 O O . CYS A 1 228 ? 6.771 -33.326 14.494 1.00 67.06 228 CYS A O 1
ATOM 1725 N N . HIS A 1 229 ? 5.634 -31.826 15.678 1.00 60.31 229 HIS A N 1
ATOM 1726 C CA . HIS A 1 229 ? 5.636 -30.782 14.637 1.00 60.31 229 HIS A CA 1
ATOM 1727 C C . HIS A 1 229 ? 6.309 -29.475 15.086 1.00 60.31 229 HIS A C 1
ATOM 1729 O O . HIS A 1 229 ? 5.884 -28.854 16.064 1.00 60.31 229 HIS A O 1
ATOM 1735 N N . SER A 1 230 ? 7.317 -29.033 14.330 1.00 52.47 230 SER A N 1
ATOM 1736 C CA . SER A 1 230 ? 8.184 -27.877 14.620 1.00 52.47 230 SER A CA 1
ATOM 1737 C C . SER A 1 230 ? 7.464 -26.530 14.792 1.00 52.47 230 SER A C 1
ATOM 1739 O O . SER A 1 230 ? 8.016 -25.600 15.375 1.00 52.47 230 SER A O 1
ATOM 1741 N N . ASP A 1 231 ? 6.203 -26.419 14.373 1.00 51.50 231 ASP A N 1
ATOM 1742 C CA . ASP A 1 231 ? 5.372 -25.214 14.465 1.00 51.50 231 ASP A CA 1
ATOM 1743 C C . ASP A 1 231 ? 4.717 -24.996 15.847 1.00 51.50 231 ASP A C 1
ATOM 1745 O O . ASP A 1 231 ? 3.880 -24.098 16.028 1.00 51.50 231 ASP A O 1
ATOM 1749 N N . THR A 1 232 ? 5.094 -25.804 16.843 1.00 50.78 232 THR A N 1
ATOM 1750 C CA . THR A 1 232 ? 4.528 -25.742 18.192 1.00 50.78 232 THR A CA 1
ATOM 1751 C C . THR A 1 232 ? 5.397 -24.905 19.143 1.00 50.78 232 THR A C 1
ATOM 1753 O O . THR A 1 232 ? 6.531 -25.291 19.440 1.00 50.78 232 THR A O 1
ATOM 1756 N N . PRO A 1 233 ? 4.887 -23.788 19.712 1.00 43.12 233 PRO A N 1
ATOM 1757 C CA . PRO A 1 233 ? 5.612 -23.042 20.742 1.00 43.12 233 PRO A CA 1
ATOM 1758 C C . PRO A 1 233 ? 5.867 -23.956 21.946 1.00 43.12 233 PRO A C 1
ATOM 1760 O O . PRO A 1 233 ? 4.927 -24.603 22.403 1.00 43.12 233 PRO A O 1
ATOM 1763 N N . THR A 1 234 ? 7.092 -23.978 22.485 1.00 50.94 234 THR A N 1
ATOM 1764 C CA . THR A 1 234 ? 7.569 -24.866 23.579 1.00 50.94 234 THR A CA 1
ATOM 1765 C C . THR A 1 234 ? 7.936 -26.308 23.189 1.00 50.94 234 THR A C 1
ATOM 1767 O O . THR A 1 234 ? 8.077 -27.166 24.066 1.00 50.94 234 THR A O 1
ATOM 1770 N N . MET A 1 235 ? 8.143 -26.598 21.899 1.00 56.97 235 MET A N 1
ATOM 1771 C CA . MET A 1 235 ? 8.510 -27.946 21.450 1.00 56.97 235 MET A CA 1
ATOM 1772 C C . MET A 1 235 ? 9.805 -28.479 22.078 1.00 56.97 235 MET A C 1
ATOM 1774 O O . MET A 1 235 ? 9.788 -29.606 22.568 1.00 56.97 235 MET A O 1
ATOM 1778 N N . THR A 1 236 ? 10.876 -27.681 22.153 1.00 55.53 236 THR A N 1
ATOM 1779 C CA . THR A 1 236 ? 12.141 -28.096 22.786 1.00 55.53 236 THR A CA 1
ATOM 1780 C C . THR A 1 236 ? 11.901 -28.600 24.217 1.00 55.53 236 THR A C 1
ATOM 1782 O O . THR A 1 236 ? 12.311 -29.701 24.570 1.00 55.53 236 THR A O 1
ATOM 1785 N N . ALA A 1 237 ? 11.109 -27.873 25.018 1.00 51.69 237 ALA A N 1
ATOM 1786 C CA . ALA A 1 237 ? 10.737 -28.280 26.378 1.00 51.69 237 ALA A CA 1
ATOM 1787 C C . ALA A 1 237 ? 9.852 -29.541 26.419 1.00 51.69 237 ALA A C 1
ATOM 1789 O O . ALA A 1 237 ? 9.926 -30.322 27.366 1.00 51.69 237 ALA A O 1
ATOM 1790 N N . SER A 1 238 ? 9.022 -29.754 25.397 1.00 54.94 238 SER A N 1
ATOM 1791 C CA . SER A 1 238 ? 8.129 -30.913 25.298 1.00 54.94 238 SER A CA 1
ATOM 1792 C C . SER A 1 238 ? 8.871 -32.195 24.913 1.00 54.94 238 SER A C 1
ATOM 1794 O O . SER A 1 238 ? 8.541 -33.264 25.430 1.00 54.94 238 SER A O 1
ATOM 1796 N N . ILE A 1 239 ? 9.893 -32.091 24.057 1.00 59.22 239 ILE A N 1
ATOM 1797 C CA . ILE A 1 239 ? 10.754 -33.218 23.686 1.00 59.22 239 ILE A CA 1
ATOM 1798 C C . ILE A 1 239 ? 11.710 -33.560 24.838 1.00 59.22 239 ILE A C 1
ATOM 1800 O O . ILE A 1 239 ? 11.785 -34.726 25.209 1.00 59.22 239 ILE A O 1
ATOM 1804 N N . ILE A 1 240 ? 12.289 -32.563 25.523 1.00 57.62 240 ILE A N 1
ATOM 1805 C CA . ILE A 1 240 ? 13.063 -32.768 26.768 1.00 57.62 240 ILE A CA 1
ATOM 1806 C C . ILE A 1 240 ? 12.218 -33.494 27.840 1.00 57.62 240 ILE A C 1
ATOM 1808 O O . ILE A 1 240 ? 12.706 -34.331 28.602 1.00 57.62 240 ILE A O 1
ATOM 1812 N N . LEU A 1 241 ? 10.909 -33.225 27.896 1.00 53.84 241 LEU A N 1
ATOM 1813 C CA . LEU A 1 241 ? 9.999 -33.922 28.806 1.00 53.84 241 LEU A CA 1
ATOM 1814 C C . LEU A 1 241 ? 9.710 -35.373 28.377 1.00 53.84 241 LEU A C 1
ATOM 1816 O O . LEU A 1 241 ? 9.557 -36.231 29.244 1.00 53.84 241 LEU A O 1
ATOM 1820 N N . LEU A 1 242 ? 9.623 -35.657 27.073 1.00 57.75 242 LEU A N 1
ATOM 1821 C CA . LEU A 1 242 ? 9.512 -37.022 26.539 1.00 57.75 242 LEU A CA 1
ATOM 1822 C C . LEU A 1 242 ? 10.791 -37.826 26.787 1.00 57.75 242 LEU A C 1
ATOM 1824 O O . LEU A 1 242 ? 10.706 -38.993 27.158 1.00 57.75 242 LEU A O 1
ATOM 1828 N N . GLU A 1 243 ? 11.958 -37.196 26.672 1.00 58.44 243 GLU A N 1
ATOM 1829 C CA . GLU A 1 243 ? 13.254 -37.797 27.009 1.00 58.44 243 GLU A CA 1
ATOM 1830 C C . GLU A 1 243 ? 13.287 -38.285 28.466 1.00 58.44 243 GLU A C 1
ATOM 1832 O O . GLU A 1 243 ? 13.729 -39.402 28.730 1.00 58.44 243 GLU A O 1
ATOM 1837 N N . SER A 1 244 ? 12.710 -37.519 29.405 1.00 52.03 244 SER A N 1
ATOM 1838 C CA . SER A 1 244 ? 12.608 -37.925 30.820 1.00 52.03 244 SER A CA 1
ATOM 1839 C C . SER A 1 244 ? 11.728 -39.163 31.064 1.00 52.03 244 SER A C 1
ATOM 1841 O O . SER A 1 244 ? 11.852 -39.813 32.099 1.00 52.03 244 SER A O 1
ATOM 1843 N N . VAL A 1 245 ? 10.843 -39.493 30.117 1.00 53.00 245 VAL A N 1
ATOM 1844 C CA . VAL A 1 245 ? 9.917 -40.638 30.172 1.00 53.00 245 VAL A CA 1
ATOM 1845 C C . VAL A 1 245 ? 10.482 -41.851 29.433 1.00 53.00 245 VAL A C 1
ATOM 1847 O O . VAL A 1 245 ? 10.212 -42.983 29.818 1.00 53.00 245 VAL A O 1
ATOM 1850 N N . LEU A 1 246 ? 11.270 -41.622 28.380 1.00 55.62 246 LEU A N 1
ATOM 1851 C CA . LEU A 1 246 ? 11.824 -42.669 27.523 1.00 55.62 246 LEU A CA 1
ATOM 1852 C C . LEU A 1 246 ? 13.015 -43.416 28.152 1.00 55.62 246 LEU A C 1
ATOM 1854 O O . LEU A 1 246 ? 13.386 -44.459 27.626 1.00 55.62 246 LEU A O 1
ATOM 1858 N N . LEU A 1 247 ? 13.600 -42.920 29.258 1.00 47.72 247 LEU A N 1
ATOM 1859 C CA . LEU A 1 247 ? 14.771 -43.509 29.946 1.00 47.72 247 LEU A CA 1
ATOM 1860 C C . LEU A 1 247 ? 15.951 -43.847 29.006 1.00 47.72 247 LEU A C 1
ATOM 1862 O O . LEU A 1 247 ? 16.784 -44.694 29.326 1.00 47.72 247 LEU A O 1
ATOM 1866 N N . LEU A 1 248 ? 16.050 -43.182 27.853 1.00 45.62 248 LEU A N 1
ATOM 1867 C CA . LEU A 1 248 ? 17.159 -43.343 26.917 1.00 45.62 248 LEU A CA 1
ATOM 1868 C C . LEU A 1 248 ? 18.172 -42.216 27.166 1.00 45.62 248 LEU A C 1
ATOM 1870 O O . LEU A 1 248 ? 17.865 -41.062 26.860 1.00 45.62 248 LEU A O 1
ATOM 1874 N N . PRO A 1 249 ? 19.360 -42.491 27.736 1.00 36.88 249 PRO A N 1
ATOM 1875 C CA . PRO A 1 249 ? 20.407 -41.483 27.827 1.00 36.88 249 PRO A CA 1
ATOM 1876 C C . PRO A 1 249 ? 20.858 -41.087 26.415 1.00 36.88 249 PRO A C 1
ATOM 1878 O O . PRO A 1 249 ? 21.174 -41.942 25.587 1.00 36.88 249 PRO A O 1
ATOM 1881 N N . ILE A 1 250 ? 20.900 -39.783 26.135 1.00 39.47 250 ILE A N 1
ATOM 1882 C CA . ILE A 1 250 ? 21.520 -39.247 24.919 1.00 39.47 250 ILE A CA 1
ATOM 1883 C C . ILE A 1 250 ? 23.036 -39.372 25.092 1.00 39.47 250 ILE A C 1
ATOM 1885 O O . ILE A 1 250 ? 23.693 -38.467 25.604 1.00 39.47 250 ILE A O 1
ATOM 1889 N N . GLU A 1 251 ? 23.601 -40.506 24.691 1.00 36.50 251 GLU A N 1
ATOM 1890 C CA . GLU A 1 251 ? 25.043 -40.603 24.483 1.00 36.50 251 GLU A CA 1
ATOM 1891 C C . GLU A 1 251 ? 25.449 -39.802 23.232 1.00 36.50 251 GLU A C 1
ATOM 1893 O O . GLU A 1 251 ? 24.670 -39.636 22.294 1.00 36.50 251 GLU A O 1
ATOM 1898 N N . THR A 1 252 ? 26.671 -39.278 23.270 1.00 35.44 252 THR A N 1
ATOM 1899 C CA . THR A 1 252 ? 27.369 -38.347 22.359 1.00 35.44 252 THR A CA 1
ATOM 1900 C C . THR A 1 252 ? 26.962 -38.291 20.865 1.00 35.44 252 THR A C 1
ATOM 1902 O O . THR A 1 252 ? 26.540 -39.289 20.274 1.00 35.44 252 THR A O 1
ATOM 1905 N N . PRO A 1 253 ? 27.170 -37.130 20.190 1.00 33.12 253 PRO A N 1
ATOM 1906 C CA . PRO A 1 253 ? 26.949 -36.971 18.747 1.00 33.12 253 PRO A CA 1
ATOM 1907 C C . PRO A 1 253 ? 27.718 -38.040 17.953 1.00 33.12 253 PRO A C 1
ATOM 1909 O O . PRO A 1 253 ? 28.947 -38.059 17.957 1.00 33.12 253 PRO A O 1
ATOM 1912 N N . GLY A 1 254 ? 26.986 -38.960 17.318 1.00 38.06 254 GLY A N 1
ATOM 1913 C CA . GLY A 1 254 ? 27.534 -40.123 16.604 1.00 38.06 254 GLY A CA 1
ATOM 1914 C C . GLY A 1 254 ? 26.793 -41.438 16.883 1.00 38.06 254 GLY A C 1
ATOM 1915 O O . GLY A 1 254 ? 26.666 -42.261 15.981 1.00 38.06 254 GLY A O 1
ATOM 1916 N N . SER A 1 255 ? 26.214 -41.605 18.078 1.00 41.78 255 SER A N 1
ATOM 1917 C CA . SER A 1 255 ? 25.423 -42.793 18.469 1.00 41.78 255 SER A CA 1
ATOM 1918 C C . SER A 1 255 ? 24.011 -42.832 17.853 1.00 41.78 255 SER A C 1
ATOM 1920 O O . SER A 1 255 ? 23.360 -43.872 17.804 1.00 41.78 255 SER A O 1
ATOM 1922 N N . ARG A 1 256 ? 23.499 -41.700 17.352 1.00 50.19 256 ARG A N 1
ATOM 1923 C CA . ARG A 1 256 ? 22.103 -41.597 16.890 1.00 50.19 256 ARG A CA 1
ATOM 1924 C C . ARG A 1 256 ? 21.826 -42.311 15.572 1.00 50.19 256 ARG A C 1
ATOM 1926 O O . ARG A 1 256 ? 20.739 -42.853 15.420 1.00 50.19 256 ARG A O 1
ATOM 1933 N N . LEU A 1 257 ? 22.803 -42.410 14.669 1.00 46.91 257 LEU A N 1
ATOM 1934 C CA . LEU A 1 257 ? 22.648 -43.143 13.403 1.00 46.91 257 LEU A CA 1
ATOM 1935 C C . LEU A 1 257 ? 22.594 -44.670 13.591 1.00 46.91 257 LEU A C 1
ATOM 1937 O O . LEU A 1 257 ? 22.036 -45.349 12.737 1.00 46.91 257 LEU A O 1
ATOM 1941 N N . SER A 1 258 ? 23.131 -45.221 14.689 1.00 40.84 258 SER A N 1
ATOM 1942 C CA . SER A 1 258 ? 22.988 -46.652 15.010 1.00 40.84 258 SER A CA 1
ATOM 1943 C C . SER A 1 258 ? 21.657 -46.974 15.703 1.00 40.84 258 SER A C 1
ATOM 1945 O O . SER A 1 258 ? 21.187 -48.111 15.637 1.00 40.84 258 SER A O 1
ATOM 1947 N N . HIS A 1 259 ? 21.014 -45.979 16.330 1.00 41.59 259 HIS A N 1
ATOM 1948 C CA . HIS A 1 259 ? 19.682 -46.108 16.931 1.00 41.59 259 HIS A CA 1
ATOM 1949 C C . HIS A 1 259 ? 18.532 -45.715 15.992 1.00 41.59 259 HIS A C 1
ATOM 1951 O O . HIS A 1 259 ? 17.457 -46.318 16.099 1.00 41.59 259 HIS A O 1
ATOM 1957 N N . ALA A 1 260 ? 18.751 -44.763 15.079 1.00 43.72 260 ALA A N 1
ATOM 1958 C CA . ALA A 1 260 ? 17.842 -44.415 13.995 1.00 43.72 260 ALA A CA 1
ATOM 1959 C C . ALA A 1 260 ? 17.731 -45.608 13.044 1.00 43.72 260 ALA A C 1
ATOM 1961 O O . ALA A 1 260 ? 18.728 -46.107 12.534 1.00 43.72 260 ALA A O 1
ATOM 1962 N N . LEU A 1 261 ? 16.512 -46.108 12.866 1.00 48.34 261 LEU A N 1
ATOM 1963 C CA . LEU A 1 261 ? 16.244 -47.349 12.150 1.00 48.34 261 LEU A CA 1
ATOM 1964 C C . LEU A 1 261 ? 16.740 -47.246 10.690 1.00 48.34 261 LEU A C 1
ATOM 1966 O O . LEU A 1 261 ? 16.165 -46.474 9.915 1.00 48.34 261 LEU A O 1
ATOM 1970 N N . PRO A 1 262 ? 17.725 -48.050 10.239 1.00 47.66 262 PRO A N 1
ATOM 1971 C CA . PRO A 1 262 ? 17.623 -48.579 8.893 1.00 47.66 262 PRO A CA 1
ATOM 1972 C C . PRO A 1 262 ? 16.374 -49.460 8.923 1.00 47.66 262 PRO A C 1
ATOM 1974 O O . PRO A 1 262 ? 16.328 -50.428 9.683 1.00 47.66 262 PRO A O 1
ATOM 1977 N N . TRP A 1 263 ? 15.322 -49.083 8.195 1.00 52.28 263 TRP A N 1
ATOM 1978 C CA . TRP A 1 263 ? 14.112 -49.895 8.078 1.00 52.28 263 TRP A CA 1
ATOM 1979 C C . TRP A 1 263 ? 14.493 -51.222 7.403 1.00 52.28 263 TRP A C 1
ATOM 1981 O O . TRP A 1 263 ? 14.502 -51.351 6.183 1.00 52.28 263 TRP A O 1
ATOM 1991 N N . GLY A 1 264 ? 14.959 -52.180 8.202 1.00 40.97 264 GLY A N 1
ATOM 1992 C CA . GLY A 1 264 ? 15.452 -53.462 7.727 1.00 40.97 264 GLY A CA 1
ATOM 1993 C C . GLY A 1 264 ? 14.310 -54.331 7.195 1.00 40.97 264 GLY A C 1
ATOM 1994 O O . GLY A 1 264 ? 13.139 -54.057 7.462 1.00 40.97 264 GLY A O 1
ATOM 1995 N N . PRO A 1 265 ? 14.623 -55.429 6.490 1.00 35.78 265 PRO A N 1
ATOM 1996 C CA . PRO A 1 265 ? 13.627 -56.296 5.853 1.00 35.78 265 PRO A CA 1
ATOM 1997 C C . PRO A 1 265 ? 12.630 -56.965 6.821 1.00 35.78 265 PRO A C 1
ATOM 1999 O O . PRO A 1 265 ? 11.646 -57.531 6.367 1.00 35.78 265 PRO A O 1
ATOM 2002 N N . SER A 1 266 ? 12.843 -56.889 8.141 1.00 36.22 266 SER A N 1
ATOM 2003 C CA . SER A 1 266 ? 11.940 -57.398 9.185 1.00 36.22 266 SER A CA 1
ATOM 2004 C C . SER A 1 266 ? 11.003 -56.339 9.800 1.00 36.22 266 SER A C 1
ATOM 2006 O O . SER A 1 266 ? 10.281 -56.641 10.750 1.00 36.22 266 SER A O 1
ATOM 2008 N N . ALA A 1 267 ? 10.999 -55.102 9.290 1.00 41.25 267 ALA A N 1
ATOM 2009 C CA . ALA A 1 267 ? 10.258 -53.958 9.833 1.00 41.25 267 ALA A CA 1
ATOM 2010 C C . ALA A 1 267 ? 8.811 -53.821 9.297 1.00 41.25 267 ALA A C 1
ATOM 2012 O O . ALA A 1 267 ? 8.312 -52.713 9.109 1.00 41.25 267 ALA A O 1
ATOM 2013 N N . GLU A 1 268 ? 8.093 -54.934 9.113 1.00 38.34 268 GLU A N 1
ATOM 2014 C CA . GLU A 1 268 ? 6.637 -54.957 8.832 1.00 38.34 268 GLU A CA 1
ATOM 2015 C C . GLU A 1 268 ? 5.775 -54.545 10.052 1.00 38.34 268 GLU A C 1
ATOM 2017 O O . GLU A 1 268 ? 4.554 -54.672 10.054 1.00 38.34 268 GLU A O 1
ATOM 2022 N N . ARG A 1 269 ? 6.411 -54.098 11.140 1.00 49.09 269 ARG A N 1
ATOM 2023 C CA . ARG A 1 269 ? 5.856 -54.048 12.503 1.00 49.09 269 ARG A CA 1
ATOM 2024 C C . ARG A 1 269 ? 6.138 -52.719 13.213 1.00 49.09 269 ARG A C 1
ATOM 2026 O O . ARG A 1 269 ? 6.272 -52.689 14.433 1.00 49.09 269 ARG A O 1
ATOM 2033 N N . VAL A 1 270 ? 6.253 -51.636 12.448 1.00 48.88 270 VAL A N 1
ATOM 2034 C CA . VAL A 1 270 ? 6.476 -50.276 12.960 1.00 48.88 270 VAL A CA 1
ATOM 2035 C C . VAL A 1 270 ? 5.153 -49.523 12.962 1.00 48.88 270 VAL A C 1
ATOM 2037 O O . VAL A 1 270 ? 4.479 -49.475 11.935 1.00 48.88 270 VAL A O 1
ATOM 2040 N N . LEU A 1 271 ? 4.806 -48.887 14.081 1.00 48.69 271 LEU A N 1
ATOM 2041 C CA . LEU A 1 271 ? 3.622 -48.031 14.171 1.00 48.69 271 LEU A CA 1
ATOM 2042 C C . LEU A 1 271 ? 3.993 -46.571 14.465 1.00 48.69 271 LEU A C 1
ATOM 2044 O O . LEU A 1 271 ? 4.699 -46.293 15.435 1.00 48.69 271 LEU A O 1
ATOM 2048 N N . LYS A 1 272 ? 3.486 -45.623 13.665 1.00 48.47 272 LYS A N 1
ATOM 2049 C CA . LYS A 1 272 ? 3.620 -44.185 13.936 1.00 48.47 272 LYS A CA 1
ATOM 2050 C C . LYS A 1 272 ? 2.422 -43.689 14.756 1.00 48.47 272 LYS A C 1
ATOM 2052 O O . LYS A 1 272 ? 1.285 -43.741 14.295 1.00 48.47 272 LYS A O 1
ATOM 2057 N N . LEU A 1 273 ? 2.684 -43.205 15.968 1.00 47.62 273 LEU A N 1
ATOM 2058 C CA . LEU A 1 273 ? 1.695 -42.698 16.920 1.00 47.62 273 LEU A CA 1
ATOM 2059 C C . LEU A 1 273 ? 1.733 -41.173 17.000 1.00 47.62 273 LEU A C 1
ATOM 2061 O O . LEU A 1 273 ? 2.794 -40.544 17.014 1.00 47.62 273 LEU A O 1
ATOM 2065 N N . TYR A 1 274 ? 0.543 -40.581 17.064 1.00 46.91 274 TYR A N 1
ATOM 2066 C CA . TYR A 1 274 ? 0.366 -39.139 17.032 1.00 46.91 274 TYR A CA 1
ATOM 2067 C C . TYR A 1 274 ? 0.139 -38.592 18.441 1.00 46.91 274 TYR A C 1
ATOM 2069 O O . TYR A 1 274 ? -0.857 -38.893 19.096 1.00 46.91 274 TYR A O 1
ATOM 2077 N N . LEU A 1 275 ? 1.060 -37.760 18.919 1.00 45.56 275 LEU A N 1
ATOM 2078 C CA . LEU A 1 275 ? 0.926 -37.071 20.197 1.00 45.56 275 LEU A CA 1
ATOM 2079 C C . LEU A 1 275 ? 1.193 -35.592 19.953 1.00 45.56 275 LEU A C 1
ATOM 2081 O O . LEU A 1 275 ? 2.338 -35.163 19.885 1.00 45.56 275 LEU A O 1
ATOM 2085 N N . SER A 1 276 ? 0.135 -34.794 19.792 1.00 38.38 276 SER A N 1
ATOM 2086 C CA . SER A 1 276 ? 0.296 -33.346 19.635 1.00 38.38 276 SER A CA 1
ATOM 2087 C C . SER A 1 276 ? 0.740 -32.733 20.968 1.00 38.38 276 SER A C 1
ATOM 2089 O O . SER A 1 276 ? -0.095 -32.463 21.832 1.00 38.38 276 SER A O 1
ATOM 2091 N N . LEU A 1 277 ? 2.045 -32.549 21.141 1.00 36.72 277 LEU A N 1
ATOM 2092 C CA . LEU A 1 277 ? 2.671 -31.978 22.332 1.00 36.72 277 LEU A CA 1
ATOM 2093 C C . LEU A 1 277 ? 2.359 -30.493 22.458 1.00 36.72 277 LEU A C 1
ATOM 2095 O O . LEU A 1 277 ? 2.889 -29.701 21.693 1.00 36.72 277 LEU A O 1
ATOM 2099 N N . VAL A 1 278 ? 1.536 -30.095 23.431 1.00 29.58 278 VAL A N 1
ATOM 2100 C CA . VAL A 1 278 ? 1.400 -28.680 23.805 1.00 29.58 278 VAL A CA 1
ATOM 2101 C C . VAL A 1 278 ? 1.554 -28.533 25.313 1.00 29.58 278 VAL A C 1
ATOM 2103 O O . VAL A 1 278 ? 0.672 -28.916 26.085 1.00 29.58 278 VAL A O 1
ATOM 2106 N N . SER A 1 279 ? 2.673 -27.941 25.742 1.00 28.34 279 SER A N 1
ATOM 2107 C CA . SER A 1 279 ? 2.833 -27.418 27.100 1.00 28.34 279 SER A CA 1
ATOM 2108 C C . SER A 1 279 ? 2.295 -25.988 27.161 1.00 28.34 279 SER A C 1
ATOM 2110 O O . SER A 1 279 ? 2.547 -25.174 26.274 1.00 28.34 279 SER A O 1
ATOM 2112 N N . CYS A 1 280 ? 1.496 -25.692 28.185 1.00 22.28 280 CYS A N 1
ATOM 2113 C CA . CYS A 1 280 ? 0.891 -24.383 28.390 1.00 22.28 280 CYS A CA 1
ATOM 2114 C C . CYS A 1 280 ? 1.423 -23.787 29.699 1.00 22.28 280 CYS A C 1
ATOM 2116 O O . CYS A 1 280 ? 0.919 -24.137 30.765 1.00 22.28 280 CYS A O 1
ATOM 2118 N N . PRO A 1 281 ? 2.389 -22.855 29.664 1.00 20.91 281 PRO A N 1
ATOM 2119 C CA . PRO A 1 281 ? 2.367 -21.726 30.568 1.00 20.91 281 PRO A CA 1
ATOM 2120 C C . PRO A 1 281 ? 1.388 -20.718 29.959 1.00 20.91 281 PRO A C 1
ATOM 2122 O O . PRO A 1 281 ? 1.737 -19.914 29.102 1.00 20.91 281 PRO A O 1
ATOM 2125 N N . SER A 1 282 ? 0.123 -20.884 30.334 1.00 26.06 282 SER A N 1
ATOM 2126 C CA . SER A 1 282 ? -0.972 -19.917 30.256 1.00 26.06 282 SER A CA 1
ATOM 2127 C C . SER A 1 282 ? -0.818 -18.771 29.249 1.00 26.06 282 SER A C 1
ATOM 2129 O O . SER A 1 282 ? -0.397 -17.690 29.627 1.00 26.06 282 SER A O 1
ATOM 2131 N N . PHE A 1 283 ? -1.269 -18.979 28.011 1.00 20.75 283 PHE A N 1
ATOM 2132 C CA . PHE A 1 283 ? -2.082 -18.016 27.252 1.00 20.75 283 PHE A CA 1
ATOM 2133 C C . PHE A 1 283 ? -2.849 -18.811 26.183 1.00 20.75 283 PHE A C 1
ATOM 2135 O O . PHE A 1 283 ? -2.320 -19.205 25.145 1.00 20.75 283 PHE A O 1
ATOM 2142 N N . TYR A 1 284 ? -4.097 -19.144 26.514 1.00 20.73 284 TYR A N 1
ATOM 2143 C CA . TYR A 1 284 ? -5.014 -19.942 25.703 1.00 20.73 284 TYR A CA 1
ATOM 2144 C C . TYR A 1 284 ? -5.303 -19.262 24.353 1.00 20.73 284 TYR A C 1
ATOM 2146 O O . TYR A 1 284 ? -5.971 -18.233 24.305 1.00 20.73 284 TYR A O 1
ATOM 2154 N N . LEU A 1 285 ? -4.868 -19.881 23.251 1.00 19.33 285 LEU A N 1
ATOM 2155 C CA . LEU A 1 285 ? -5.372 -19.618 21.901 1.00 19.33 285 LEU A CA 1
ATOM 2156 C C . LEU A 1 285 ? -6.372 -20.735 21.557 1.00 19.33 285 LEU A C 1
ATOM 2158 O O . LEU A 1 285 ? -5.983 -21.834 21.162 1.00 19.33 285 LEU A O 1
ATOM 2162 N N . SER A 1 286 ? -7.667 -20.494 21.770 1.00 19.83 286 SER A N 1
ATOM 2163 C CA . SER A 1 286 ? -8.724 -21.426 21.365 1.00 19.83 286 SER A CA 1
ATOM 2164 C C . SER A 1 286 ? -9.077 -21.235 19.891 1.00 19.83 286 SER A C 1
ATOM 2166 O O . SER A 1 286 ? -9.412 -20.130 19.471 1.00 19.83 286 SER A O 1
ATOM 2168 N N . VAL A 1 287 ? -9.088 -22.326 19.127 1.00 22.28 287 VAL A N 1
ATOM 2169 C CA . VAL A 1 287 ? -9.682 -22.397 17.787 1.00 22.28 287 VAL A CA 1
ATOM 2170 C C . VAL A 1 287 ? -11.199 -22.207 17.906 1.00 22.28 287 VAL A C 1
ATOM 2172 O O . VAL A 1 287 ? -11.893 -23.076 18.432 1.00 22.28 287 VAL A O 1
ATOM 2175 N N . ARG A 1 288 ? -11.722 -21.089 17.393 1.00 19.84 288 ARG A N 1
ATOM 2176 C CA . ARG A 1 288 ? -13.157 -20.835 17.197 1.00 19.84 288 ARG A CA 1
ATOM 2177 C C . ARG A 1 288 ? -13.397 -20.099 15.886 1.00 19.84 288 ARG A C 1
ATOM 2179 O O . ARG A 1 288 ? -12.621 -19.234 15.504 1.00 19.84 288 ARG A O 1
ATOM 2186 N N . PHE A 1 289 ? -14.464 -20.493 15.192 1.00 26.02 289 PHE A N 1
ATOM 2187 C CA . PHE A 1 289 ? -15.090 -19.662 14.168 1.00 26.02 289 PHE A CA 1
ATOM 2188 C C . PHE A 1 289 ? -15.539 -18.370 14.851 1.00 26.02 289 PHE A C 1
ATOM 2190 O O . PHE A 1 289 ? -16.313 -18.419 15.807 1.00 26.02 289 PHE A O 1
ATOM 2197 N N . SER A 1 290 ? -14.976 -17.241 14.443 1.00 20.89 290 SER A N 1
ATOM 2198 C CA . SER A 1 290 ? -15.269 -15.934 15.023 1.00 20.89 290 SER A CA 1
ATOM 2199 C C . SER A 1 290 ? -14.941 -14.873 13.978 1.00 20.89 290 SER A C 1
ATOM 2201 O O . SER A 1 290 ? -13.841 -14.863 13.427 1.00 20.89 290 SER A O 1
ATOM 2203 N N . PHE A 1 291 ? -15.910 -14.009 13.689 1.00 22.66 291 PHE A N 1
ATOM 2204 C CA . PHE A 1 291 ? -15.626 -12.659 13.220 1.00 22.66 291 PHE A CA 1
ATOM 2205 C C . PHE A 1 291 ? -14.829 -11.957 14.312 1.00 22.66 291 PHE A C 1
ATOM 2207 O O . PHE A 1 291 ? -15.307 -11.935 15.445 1.00 22.66 291 PHE A O 1
ATOM 2214 N N . SER A 1 292 ? -13.630 -11.443 14.017 1.00 22.50 292 SER A N 1
ATOM 2215 C CA . SER A 1 292 ? -12.959 -10.574 14.980 1.00 22.50 292 SER A CA 1
ATOM 2216 C C . SER A 1 292 ? -12.120 -9.434 14.406 1.00 22.50 292 SER A C 1
ATOM 2218 O O . SER A 1 292 ? -11.214 -9.641 13.599 1.00 22.50 292 SER A O 1
ATOM 2220 N N . VAL A 1 293 ? -12.402 -8.225 14.901 1.00 22.91 293 VAL A N 1
ATOM 2221 C CA . VAL A 1 293 ? -11.493 -7.079 15.020 1.00 22.91 293 VAL A CA 1
ATOM 2222 C C . VAL A 1 293 ? -10.951 -7.122 16.455 1.00 22.91 293 VAL A C 1
ATOM 2224 O O . VAL A 1 293 ? -11.503 -6.516 17.365 1.00 22.91 293 VAL A O 1
ATOM 2227 N N . SER A 1 294 ? -9.884 -7.892 16.688 1.00 21.27 294 SER A N 1
ATOM 2228 C CA . SER A 1 294 ? -9.495 -8.302 18.050 1.00 21.27 294 SER A CA 1
ATOM 2229 C C . SER A 1 294 ? -9.335 -7.144 19.063 1.00 21.27 294 SER A C 1
ATOM 2231 O O . SER A 1 294 ? -8.678 -6.143 18.782 1.00 21.27 294 SER A O 1
ATOM 2233 N N . VAL A 1 295 ? -9.789 -7.360 20.298 1.00 21.47 295 VAL A N 1
ATOM 2234 C CA . VAL A 1 295 ? -8.942 -7.383 21.507 1.00 21.47 295 VAL A CA 1
ATOM 2235 C C . VAL A 1 295 ? -9.386 -8.615 22.323 1.00 21.47 295 VAL A C 1
ATOM 2237 O O . VAL A 1 295 ? -10.572 -8.785 22.575 1.00 21.47 295 VAL A O 1
ATOM 2240 N N . SER A 1 296 ? -8.446 -9.499 22.683 1.00 22.42 296 SER A N 1
ATOM 2241 C CA . SER A 1 296 ? -8.599 -10.677 23.579 1.00 22.42 296 SER A CA 1
ATOM 2242 C C . SER A 1 296 ? -9.199 -10.275 24.951 1.00 22.42 296 SER A C 1
ATOM 2244 O O . SER A 1 296 ? -8.808 -9.226 25.446 1.00 22.42 296 SER A O 1
ATOM 2246 N N . SER A 1 297 ? -10.100 -11.003 25.640 1.00 22.42 297 SER A N 1
ATOM 2247 C CA . SER A 1 297 ? -10.040 -12.426 26.043 1.00 22.42 297 SER A CA 1
ATOM 2248 C C . SER A 1 297 ? -11.386 -13.044 26.510 1.00 22.42 297 SER A C 1
ATOM 2250 O O . SER A 1 297 ? -12.201 -12.388 27.143 1.00 22.42 297 SER A O 1
ATOM 2252 N N . ALA A 1 298 ? -11.479 -14.373 26.324 1.00 23.66 298 ALA A N 1
ATOM 2253 C CA . ALA A 1 298 ? -12.293 -15.407 27.002 1.00 23.66 298 ALA A CA 1
ATOM 2254 C C . ALA A 1 298 ? -13.835 -15.435 26.852 1.00 23.66 298 ALA A C 1
ATOM 2256 O O . ALA A 1 298 ? -14.538 -14.560 27.331 1.00 23.66 298 ALA A O 1
ATOM 2257 N N . VAL A 1 299 ? -14.359 -16.543 26.296 1.00 22.94 299 VAL A N 1
ATOM 2258 C CA . VAL A 1 299 ? -15.146 -17.596 26.995 1.00 22.94 299 VAL A CA 1
ATOM 2259 C C . VAL A 1 299 ? -15.758 -18.585 25.999 1.00 22.94 299 VAL A C 1
ATOM 2261 O O . VAL A 1 299 ? -16.200 -18.245 24.903 1.00 22.94 299 VAL A O 1
ATOM 2264 N N . SER A 1 300 ? -15.766 -19.860 26.400 1.00 22.06 300 SER A N 1
ATOM 2265 C CA . SER A 1 300 ? -16.389 -20.974 25.691 1.00 22.06 300 SER A CA 1
ATOM 2266 C C . SER A 1 300 ? -17.885 -21.125 26.035 1.00 22.06 300 SER A C 1
ATOM 2268 O O . SER A 1 300 ? -18.181 -21.218 27.217 1.00 22.06 300 SER A O 1
ATOM 2270 N N . ARG A 1 301 ? -18.842 -21.221 25.093 1.00 24.50 301 ARG A N 1
ATOM 2271 C CA . ARG A 1 301 ? -19.503 -22.473 24.614 1.00 24.50 301 ARG A CA 1
ATOM 2272 C C . ARG A 1 301 ? -20.645 -22.066 23.662 1.00 24.50 301 ARG A C 1
ATOM 2274 O O . ARG A 1 301 ? -21.367 -21.172 24.022 1.00 24.50 301 ARG A O 1
ATOM 2281 N N . LEU A 1 302 ? -20.815 -22.688 22.494 1.00 24.70 302 LEU A N 1
ATOM 2282 C CA . LEU A 1 302 ? -22.126 -23.003 21.891 1.00 24.70 302 LEU A CA 1
ATOM 2283 C C . LEU A 1 302 ? -21.940 -23.704 20.540 1.00 24.70 302 LEU A C 1
ATOM 2285 O O . LEU A 1 302 ? -20.895 -23.608 19.899 1.00 24.70 302 LEU A O 1
ATOM 2289 N N . ARG A 1 303 ? -22.942 -24.513 20.207 1.00 25.66 303 ARG A N 1
ATOM 2290 C CA . ARG A 1 303 ? -22.962 -25.555 19.180 1.00 25.66 303 ARG A CA 1
ATOM 2291 C C . ARG A 1 303 ? -23.501 -25.021 17.845 1.00 25.66 303 ARG A C 1
ATOM 2293 O O . ARG A 1 303 ? -24.411 -24.208 17.841 1.00 25.66 303 ARG A O 1
ATOM 2300 N N . SER A 1 304 ? -22.966 -25.573 16.752 1.00 27.09 304 SER A N 1
ATOM 2301 C CA . SER A 1 304 ? -23.623 -25.780 15.446 1.00 27.09 304 SER A CA 1
ATOM 2302 C C . SER A 1 304 ? -24.511 -24.647 14.900 1.00 27.09 304 SER A C 1
ATOM 2304 O O . SER A 1 304 ? -25.733 -24.731 14.978 1.00 27.09 304 SER A O 1
ATOM 2306 N N . GLY A 1 305 ? -23.907 -23.659 14.239 1.00 26.44 305 GLY A N 1
ATOM 2307 C CA . GLY A 1 305 ? -24.606 -22.727 13.346 1.00 26.44 305 GLY A CA 1
ATOM 2308 C C . GLY A 1 305 ? -23.702 -22.337 12.174 1.00 26.44 305 GLY A C 1
ATOM 2309 O O . GLY A 1 305 ? -22.499 -22.161 12.372 1.00 26.44 305 GLY A O 1
ATOM 2310 N N . ARG A 1 306 ? -24.252 -22.277 10.953 1.00 27.50 306 ARG A N 1
ATOM 2311 C CA . ARG A 1 306 ? -23.558 -21.782 9.749 1.00 27.50 306 ARG A CA 1
ATOM 2312 C C . ARG A 1 306 ? -23.712 -20.257 9.689 1.00 27.50 306 ARG A C 1
ATOM 2314 O O . ARG A 1 306 ? -24.781 -19.732 9.983 1.00 27.50 306 ARG A O 1
ATOM 2321 N N . SER A 1 307 ? -22.639 -19.547 9.351 1.00 31.14 307 SER A N 1
ATOM 2322 C CA . SER A 1 307 ? -22.585 -18.080 9.294 1.00 31.14 307 SER A CA 1
ATOM 2323 C C . SER A 1 307 ? -21.811 -17.656 8.045 1.00 31.14 307 SER A C 1
ATOM 2325 O O . SER A 1 307 ? -20.763 -18.231 7.752 1.00 31.14 307 SER A O 1
ATOM 2327 N N . LEU A 1 308 ? -22.349 -16.673 7.320 1.00 27.94 308 LEU A N 1
ATOM 2328 C CA . LEU A 1 308 ? -21.717 -16.029 6.167 1.00 27.94 308 LEU A CA 1
ATOM 2329 C C . LEU A 1 308 ? -20.889 -14.818 6.607 1.00 27.94 308 LEU A C 1
ATOM 2331 O O . LEU A 1 308 ? -21.255 -14.122 7.558 1.00 27.94 308 LEU A O 1
ATOM 2335 N N . ARG A 1 309 ? -19.782 -14.560 5.900 1.00 30.95 309 ARG A N 1
ATOM 2336 C CA . ARG A 1 309 ? -18.789 -13.546 6.261 1.00 30.95 309 ARG A CA 1
ATOM 2337 C C . ARG A 1 309 ? -18.673 -12.383 5.261 1.00 30.95 309 ARG A C 1
ATOM 2339 O O . ARG A 1 309 ? -18.461 -12.632 4.083 1.00 30.95 309 ARG A O 1
ATOM 2346 N N . PRO A 1 310 ? -18.638 -11.131 5.754 1.00 24.05 310 PRO A N 1
ATOM 2347 C CA . PRO A 1 310 ? -17.833 -10.048 5.189 1.00 24.05 310 PRO A CA 1
ATOM 2348 C C . PRO A 1 310 ? -16.813 -9.504 6.213 1.00 24.05 310 PRO A C 1
ATOM 2350 O O . PRO A 1 310 ? -17.195 -8.919 7.221 1.00 24.05 310 PRO A O 1
ATOM 2353 N N . ALA A 1 311 ? -15.510 -9.687 5.988 1.00 25.64 311 ALA A N 1
ATOM 2354 C CA . ALA A 1 311 ? -14.438 -9.009 6.745 1.00 25.64 311 ALA A CA 1
ATOM 2355 C C . ALA A 1 311 ? -13.895 -7.775 5.984 1.00 25.64 311 ALA A C 1
ATOM 2357 O O . ALA A 1 311 ? -14.291 -7.523 4.862 1.00 25.64 311 ALA A O 1
ATOM 2358 N N . ALA A 1 312 ? -13.034 -6.984 6.624 1.00 26.88 312 ALA A N 1
ATOM 2359 C CA . ALA A 1 312 ? -12.484 -5.684 6.206 1.00 26.88 312 ALA A CA 1
ATOM 2360 C C . ALA A 1 312 ? -12.737 -5.202 4.753 1.00 26.88 312 ALA A C 1
ATOM 2362 O O . ALA A 1 312 ? -11.985 -5.511 3.828 1.00 26.88 312 ALA A O 1
ATOM 2363 N N . ILE A 1 313 ? -13.734 -4.330 4.610 1.00 28.22 313 ILE A N 1
ATOM 2364 C CA . ILE A 1 313 ? -13.650 -3.144 3.753 1.00 28.22 313 ILE A CA 1
ATOM 2365 C C . ILE A 1 313 ? -13.450 -1.983 4.732 1.00 28.22 313 ILE A C 1
ATOM 2367 O O . ILE A 1 313 ? -14.089 -1.982 5.785 1.00 28.22 313 ILE A O 1
ATOM 2371 N N . PRO A 1 314 ? -12.577 -1.006 4.482 1.00 29.67 314 PRO A N 1
ATOM 2372 C CA . PRO A 1 314 ? -12.643 0.229 5.232 1.00 29.67 314 PRO A CA 1
ATOM 2373 C C . PRO A 1 314 ? -13.979 0.918 4.967 1.00 29.67 314 PRO A C 1
ATOM 2375 O O . PRO A 1 314 ? -14.352 1.203 3.828 1.00 29.67 314 PRO A O 1
ATOM 2378 N N . THR A 1 315 ? -14.743 1.152 6.023 1.00 29.75 315 THR A N 1
ATOM 2379 C CA . THR A 1 315 ? -16.144 1.549 5.920 1.00 29.75 315 THR A CA 1
ATOM 2380 C C . THR A 1 315 ? -16.336 2.988 6.382 1.00 29.75 315 THR A C 1
ATOM 2382 O O . THR A 1 315 ? -16.713 3.250 7.525 1.00 29.75 315 THR A O 1
ATOM 2385 N N . HIS A 1 316 ? -16.138 3.923 5.464 1.00 24.94 316 HIS A N 1
ATOM 2386 C CA . HIS A 1 316 ? -16.826 5.205 5.470 1.00 24.94 316 HIS A CA 1
ATOM 2387 C C . HIS A 1 316 ? -17.288 5.497 4.045 1.00 24.94 316 HIS A C 1
ATOM 2389 O O . HIS A 1 316 ? -16.485 5.764 3.157 1.00 24.94 316 HIS A O 1
ATOM 2395 N N . LEU A 1 317 ? -18.603 5.493 3.830 1.00 25.20 317 LEU A N 1
ATOM 2396 C CA . LEU A 1 317 ? -19.172 6.298 2.758 1.00 25.20 317 LEU A CA 1
ATOM 2397 C C . LEU A 1 317 ? -18.995 7.756 3.187 1.00 25.20 317 LEU A C 1
ATOM 2399 O O . LEU A 1 317 ? -19.717 8.256 4.049 1.00 25.20 317 LEU A O 1
ATOM 2403 N N . ARG A 1 318 ? -17.985 8.426 2.628 1.00 25.33 318 ARG A N 1
ATOM 2404 C CA . ARG A 1 318 ? -18.037 9.881 2.506 1.00 25.33 318 ARG A CA 1
ATOM 2405 C C . ARG A 1 318 ? -19.071 10.162 1.422 1.00 25.33 318 ARG A C 1
ATOM 2407 O O . ARG A 1 318 ? -18.871 9.765 0.275 1.00 25.33 318 ARG A O 1
ATOM 2414 N N . ASP A 1 319 ? -20.148 10.860 1.771 1.00 22.50 319 ASP A N 1
ATOM 2415 C CA . ASP A 1 319 ? -20.942 11.579 0.779 1.00 22.50 319 ASP A CA 1
ATOM 2416 C C . ASP A 1 319 ? -20.011 12.580 0.091 1.00 22.50 319 ASP A C 1
ATOM 2418 O O . ASP A 1 319 ? -19.783 13.699 0.559 1.00 22.50 319 ASP A O 1
ATOM 2422 N N . ALA A 1 320 ? -19.446 12.179 -1.045 1.00 22.61 320 ALA A N 1
ATOM 2423 C CA . ALA A 1 320 ? -18.820 13.082 -1.990 1.00 22.61 320 ALA A CA 1
ATOM 2424 C C . ALA A 1 320 ? -19.916 13.856 -2.741 1.00 22.61 320 ALA A C 1
ATOM 2426 O O . ALA A 1 320 ? -20.000 13.828 -3.963 1.00 22.61 320 ALA A O 1
ATOM 2427 N N . GLN A 1 321 ? -20.762 14.580 -2.004 1.00 20.19 321 GLN A N 1
ATOM 2428 C CA . GLN A 1 321 ? -21.383 15.781 -2.538 1.00 20.19 321 GLN A CA 1
ATOM 2429 C C . GLN A 1 321 ? -20.402 16.937 -2.330 1.00 20.19 321 GLN A C 1
ATOM 2431 O O . GLN A 1 321 ? -20.471 17.709 -1.369 1.00 20.19 321 GLN A O 1
ATOM 2436 N N . THR A 1 322 ? -19.455 17.057 -3.256 1.00 19.81 322 THR A N 1
ATOM 2437 C CA . THR A 1 322 ? -18.979 18.376 -3.665 1.00 19.81 322 THR A CA 1
ATOM 2438 C C . THR A 1 322 ? -19.925 18.889 -4.753 1.00 19.81 322 THR A C 1
ATOM 2440 O O . THR A 1 322 ? -19.962 18.332 -5.851 1.00 19.81 322 THR A O 1
ATOM 2443 N N . PRO A 1 323 ? -20.713 19.949 -4.495 1.00 21.45 323 PRO A N 1
ATOM 2444 C CA . PRO A 1 323 ? -21.336 20.697 -5.571 1.00 21.45 323 PRO A CA 1
ATOM 2445 C C . PRO A 1 323 ? -20.233 21.461 -6.321 1.00 21.45 323 PRO A C 1
ATOM 2447 O O . PRO A 1 323 ? -19.317 22.007 -5.709 1.00 21.45 323 PRO A O 1
ATOM 2450 N N . SER A 1 324 ? -20.346 21.527 -7.647 1.00 20.33 324 SER A N 1
ATOM 2451 C CA . SER A 1 324 ? -19.506 22.308 -8.576 1.00 20.33 324 SER A CA 1
ATOM 2452 C C . SER A 1 324 ? -18.133 21.731 -8.971 1.00 20.33 324 SER A C 1
ATOM 2454 O O . SER A 1 324 ? -17.076 22.286 -8.713 1.00 20.33 324 SER A O 1
ATOM 2456 N N . CYS A 1 325 ? -18.163 20.692 -9.801 1.00 19.80 325 CYS A N 1
ATOM 2457 C CA . CYS A 1 325 ? -17.303 20.670 -10.985 1.00 19.80 325 CYS A CA 1
ATOM 2458 C C . CYS A 1 325 ? -18.193 20.317 -12.176 1.00 19.80 325 CYS A C 1
ATOM 2460 O O . CYS A 1 325 ? -18.371 19.152 -12.523 1.00 19.80 325 CYS A O 1
ATOM 2462 N N . GLN A 1 326 ? -18.820 21.339 -12.769 1.00 19.88 326 GLN A N 1
ATOM 2463 C CA . GLN A 1 326 ? -19.436 21.191 -14.084 1.00 19.88 326 GLN A CA 1
ATOM 2464 C C . GLN A 1 326 ? -18.402 20.617 -15.071 1.00 19.88 326 GLN A C 1
ATOM 2466 O O . GLN A 1 326 ? -17.212 20.938 -14.979 1.00 19.88 326 GLN A O 1
ATOM 2471 N N . PRO A 1 327 ? -18.838 19.780 -16.027 1.00 21.95 327 PRO A N 1
ATOM 2472 C CA . PRO A 1 327 ? -17.950 19.020 -16.886 1.00 21.95 327 PRO A CA 1
ATOM 2473 C C . PRO A 1 327 ? -17.249 19.965 -17.864 1.00 21.95 327 PRO A C 1
ATOM 2475 O O . PRO A 1 327 ? -17.776 20.296 -18.927 1.00 21.95 327 PRO A O 1
ATOM 2478 N N . ARG A 1 328 ? -16.022 20.389 -17.544 1.00 21.00 328 ARG A N 1
ATOM 2479 C CA . ARG A 1 328 ? -15.118 20.900 -18.576 1.00 21.00 328 ARG A CA 1
ATOM 2480 C C . ARG A 1 328 ? -14.746 19.719 -19.467 1.00 21.00 328 ARG A C 1
ATOM 2482 O O . ARG A 1 328 ? -13.914 18.887 -19.117 1.00 21.00 328 ARG A O 1
ATOM 2489 N N . ARG A 1 329 ? -15.456 19.638 -20.596 1.00 23.92 329 ARG A N 1
ATOM 2490 C CA . ARG A 1 329 ? -15.186 18.802 -21.771 1.00 23.92 329 ARG A CA 1
ATOM 2491 C C . ARG A 1 329 ? -13.676 18.734 -22.029 1.00 23.92 329 ARG A C 1
ATOM 2493 O O . ARG A 1 329 ? -13.125 19.704 -22.531 1.00 23.92 329 ARG A O 1
ATOM 2500 N N . ASN A 1 330 ? -13.036 17.639 -21.611 1.00 23.00 330 ASN A N 1
ATOM 2501 C CA . ASN A 1 330 ? -11.822 17.032 -22.190 1.00 23.00 330 ASN A CA 1
ATOM 2502 C C . ASN A 1 330 ? -11.262 15.918 -21.282 1.00 23.00 330 ASN A C 1
ATOM 2504 O O . ASN A 1 330 ? -10.076 15.885 -20.968 1.00 23.00 330 ASN A O 1
ATOM 2508 N N . ARG A 1 331 ? -12.104 14.962 -20.869 1.00 23.70 331 ARG A N 1
ATOM 2509 C CA . ARG A 1 331 ? -11.620 13.661 -20.385 1.00 23.70 331 ARG A CA 1
ATOM 2510 C C . ARG A 1 331 ? -11.898 12.627 -21.465 1.00 23.70 331 ARG A C 1
ATOM 2512 O O . ARG A 1 331 ? -13.044 12.236 -21.659 1.00 23.70 331 ARG A O 1
ATOM 2519 N N . ARG A 1 332 ? -10.849 12.212 -22.182 1.00 23.39 332 ARG A N 1
ATOM 2520 C CA . ARG A 1 332 ? -10.862 10.898 -22.831 1.00 23.39 332 ARG A CA 1
ATOM 2521 C C . ARG A 1 332 ? -10.853 9.863 -21.698 1.00 23.39 332 ARG A C 1
ATOM 2523 O O . ARG A 1 332 ? -10.029 9.995 -20.793 1.00 23.39 332 ARG A O 1
ATOM 2530 N N . PRO A 1 333 ? -11.808 8.931 -21.663 1.00 28.19 333 PRO A N 1
ATOM 2531 C CA . PRO A 1 333 ? -11.938 8.005 -20.553 1.00 28.19 333 PRO A CA 1
ATOM 2532 C C . PRO A 1 333 ? -10.802 6.976 -20.549 1.00 28.19 333 PRO A C 1
ATOM 2534 O O . PRO A 1 333 ? -10.349 6.543 -21.605 1.00 28.19 333 PRO A O 1
ATOM 2537 N N . TYR A 1 334 ? -10.409 6.554 -19.343 1.00 28.95 334 TYR A N 1
ATOM 2538 C CA . TYR A 1 334 ? -9.776 5.265 -19.040 1.00 28.95 334 TYR A CA 1
ATOM 2539 C C . TYR A 1 334 ? -10.736 4.122 -19.444 1.00 28.95 334 TYR A C 1
ATOM 2541 O O . TYR A 1 334 ? -11.290 3.412 -18.611 1.00 28.95 334 TYR A O 1
ATOM 2549 N N . HIS A 1 335 ? -11.015 4.001 -20.738 1.00 25.11 335 HIS A N 1
ATOM 2550 C CA . HIS A 1 335 ? -11.803 2.932 -21.333 1.00 25.11 335 HIS A CA 1
ATOM 2551 C C . HIS A 1 335 ? -10.919 2.212 -22.333 1.00 25.11 335 HIS A C 1
ATOM 2553 O O . HIS A 1 335 ? -11.073 2.375 -23.531 1.00 25.11 335 HIS A O 1
ATOM 2559 N N . GLU A 1 336 ? -9.991 1.415 -21.831 1.00 26.39 336 GLU A N 1
ATOM 2560 C CA . GLU A 1 336 ? -9.464 0.281 -22.575 1.00 26.39 336 GLU A CA 1
ATOM 2561 C C . GLU A 1 336 ? -9.012 -0.733 -21.521 1.00 26.39 336 GLU A C 1
ATOM 2563 O O . GLU A 1 336 ? -8.181 -0.416 -20.678 1.00 26.39 336 GLU A O 1
ATOM 2568 N N . HIS A 1 337 ? -9.616 -1.929 -21.565 1.00 26.23 337 HIS A N 1
ATOM 2569 C CA . HIS A 1 337 ? -9.470 -3.077 -20.647 1.00 26.23 337 HIS A CA 1
ATOM 2570 C C . HIS A 1 337 ? -10.411 -3.135 -19.427 1.00 26.23 337 HIS A C 1
ATOM 2572 O O . HIS A 1 337 ? -10.001 -3.463 -18.317 1.00 26.23 337 HIS A O 1
ATOM 2578 N N . CYS A 1 338 ? -11.713 -2.921 -19.640 1.00 25.09 338 CYS A N 1
ATOM 2579 C CA . CYS A 1 338 ? -12.743 -3.433 -18.726 1.00 25.09 338 CYS A CA 1
ATOM 2580 C C . CYS A 1 338 ? -13.757 -4.292 -19.498 1.00 25.09 338 CYS A C 1
ATOM 2582 O O . CYS A 1 338 ? -14.944 -3.984 -19.575 1.00 25.09 338 CYS A O 1
ATOM 2584 N N . GLU A 1 339 ? -13.266 -5.365 -20.122 1.00 25.16 339 GLU A N 1
ATOM 2585 C CA . GLU A 1 339 ? -14.108 -6.504 -20.488 1.00 25.16 339 GLU A CA 1
ATOM 2586 C C . GLU A 1 339 ? -14.209 -7.415 -19.249 1.00 25.16 339 GLU A C 1
ATOM 2588 O O . GLU A 1 339 ? -13.208 -7.903 -18.728 1.00 25.16 339 GLU A O 1
ATOM 2593 N N . SER A 1 340 ? -15.437 -7.594 -18.749 1.00 29.53 340 SER A N 1
ATOM 2594 C CA . SER A 1 340 ? -15.845 -8.127 -17.431 1.00 29.53 340 SER A CA 1
ATOM 2595 C C . SER A 1 340 ? -15.787 -7.112 -16.269 1.00 29.53 340 SER A C 1
ATOM 2597 O O . SER A 1 340 ? -14.740 -6.842 -15.688 1.00 29.53 340 SER A O 1
ATOM 2599 N N . ARG A 1 341 ? -16.953 -6.563 -15.883 1.00 41.22 341 ARG A N 1
ATOM 2600 C CA . ARG A 1 341 ? -17.136 -5.839 -14.610 1.00 41.22 341 ARG A CA 1
ATOM 2601 C C . ARG A 1 341 ? -16.954 -6.827 -13.450 1.00 41.22 341 ARG A C 1
ATOM 2603 O O . ARG A 1 341 ? -17.923 -7.426 -12.991 1.00 41.22 341 ARG A O 1
ATOM 2610 N N . ARG A 1 342 ? -15.717 -7.061 -13.013 1.00 48.41 342 ARG A N 1
ATOM 2611 C CA . ARG A 1 342 ? -15.454 -7.716 -11.723 1.00 48.41 342 ARG A CA 1
ATOM 2612 C C . ARG A 1 342 ? -15.697 -6.691 -10.615 1.00 48.41 342 ARG A C 1
ATOM 2614 O O . ARG A 1 342 ? -15.225 -5.567 -10.748 1.00 48.41 342 ARG A O 1
ATOM 2621 N N . ALA A 1 343 ? -16.416 -7.080 -9.561 1.00 62.84 343 ALA A N 1
ATOM 2622 C CA . ALA A 1 343 ? -16.603 -6.234 -8.381 1.00 62.84 343 ALA A CA 1
ATOM 2623 C C . ALA A 1 343 ? -15.240 -5.866 -7.766 1.00 62.84 343 ALA A C 1
ATOM 2625 O O . ALA A 1 343 ? -14.331 -6.703 -7.709 1.00 62.84 343 ALA A O 1
ATOM 2626 N N . CYS A 1 344 ? -15.090 -4.616 -7.339 1.00 71.12 344 CYS A N 1
ATOM 2627 C CA . CYS A 1 344 ? -13.835 -4.004 -6.907 1.00 71.12 344 CYS A CA 1
ATOM 2628 C C . CYS A 1 344 ? -13.234 -4.647 -5.651 1.00 71.12 344 CYS A C 1
ATOM 2630 O O . CYS A 1 344 ? -12.029 -4.551 -5.425 1.00 71.12 344 CYS A O 1
ATOM 2632 N N . ASP A 1 345 ? -14.053 -5.311 -4.843 1.00 74.44 345 ASP A N 1
ATOM 2633 C CA . ASP A 1 345 ? -13.670 -5.987 -3.605 1.00 74.44 345 ASP A CA 1
ATOM 2634 C C . ASP A 1 345 ? -13.614 -7.519 -3.728 1.00 74.44 345 ASP A C 1
ATOM 2636 O O . ASP A 1 345 ? -13.221 -8.193 -2.775 1.00 74.44 345 ASP A O 1
ATOM 2640 N N . ALA A 1 346 ? -13.915 -8.084 -4.902 1.00 74.94 346 ALA A N 1
ATOM 2641 C CA . ALA A 1 346 ? -13.975 -9.533 -5.115 1.00 74.94 346 ALA A CA 1
ATOM 2642 C C . ALA A 1 346 ? -12.640 -10.254 -4.846 1.00 74.94 346 ALA A C 1
ATOM 2644 O O . ALA A 1 346 ? -12.620 -11.456 -4.589 1.00 74.94 346 ALA A O 1
ATOM 2645 N N . LEU A 1 347 ? -11.520 -9.528 -4.930 1.00 74.94 347 LEU A N 1
ATOM 2646 C CA . LEU A 1 347 ? -10.167 -10.040 -4.680 1.00 74.94 347 LEU A CA 1
ATOM 2647 C C . LEU A 1 347 ? -9.616 -9.652 -3.303 1.00 74.94 347 LEU A C 1
ATOM 2649 O O . LEU A 1 347 ? -8.459 -9.937 -2.998 1.00 74.94 347 LEU A O 1
ATOM 2653 N N . SER A 1 348 ? -10.409 -8.974 -2.479 1.00 74.06 348 SER A N 1
ATOM 2654 C CA . SER A 1 348 ? -9.968 -8.548 -1.156 1.00 74.06 348 SER A CA 1
ATOM 2655 C C . SER A 1 348 ? -9.820 -9.749 -0.204 1.00 74.06 348 SER A C 1
ATOM 2657 O O . SER A 1 348 ? -10.518 -10.764 -0.350 1.00 74.06 348 SER A O 1
ATOM 2659 N N . PRO A 1 349 ? -8.941 -9.665 0.817 1.00 74.69 349 PRO A N 1
ATOM 2660 C CA . PRO A 1 349 ? -8.696 -10.790 1.712 1.00 74.69 349 PRO A CA 1
ATOM 2661 C C . PRO A 1 349 ? -9.945 -11.307 2.404 1.00 74.69 349 PRO A C 1
ATOM 2663 O O . PRO A 1 349 ? -10.023 -12.497 2.685 1.00 74.69 349 PRO A O 1
ATOM 2666 N N . HIS A 1 350 ? -10.943 -10.459 2.642 1.00 68.25 350 HIS A N 1
ATOM 2667 C CA . HIS A 1 350 ? -12.151 -10.896 3.311 1.00 68.25 350 HIS A CA 1
ATOM 2668 C C . HIS A 1 350 ? -12.950 -11.928 2.529 1.00 68.25 350 HIS A C 1
ATOM 2670 O O . HIS A 1 350 ? -13.528 -12.817 3.144 1.00 68.25 350 HIS A O 1
ATOM 2676 N N . VAL A 1 351 ? -12.942 -11.854 1.199 1.00 74.19 351 VAL A N 1
ATOM 2677 C CA . VAL A 1 351 ? -13.555 -12.870 0.342 1.00 74.19 351 VAL A CA 1
ATOM 2678 C C . VAL A 1 351 ? -12.774 -14.174 0.490 1.00 74.19 351 VAL A C 1
ATOM 2680 O O . VAL A 1 351 ? -13.348 -15.221 0.770 1.00 74.19 351 VAL A O 1
ATOM 2683 N N . THR A 1 352 ? -11.443 -14.101 0.409 1.00 71.31 352 THR A N 1
ATOM 2684 C CA . THR A 1 352 ? -10.564 -15.284 0.465 1.00 71.31 352 THR A CA 1
ATOM 2685 C C . THR A 1 352 ? -10.455 -15.936 1.849 1.00 71.31 352 THR A C 1
ATOM 2687 O O . THR A 1 352 ? -10.178 -17.127 1.951 1.00 71.31 352 THR A O 1
ATOM 2690 N N . MET A 1 353 ? -10.661 -15.170 2.924 1.00 70.69 353 MET A N 1
ATOM 2691 C CA . MET A 1 353 ? -10.620 -15.636 4.316 1.00 70.69 353 MET A CA 1
ATOM 2692 C C . MET A 1 353 ? -11.953 -16.225 4.789 1.00 70.69 353 MET A C 1
ATOM 2694 O O . MET A 1 353 ? -12.039 -16.735 5.912 1.00 70.69 353 MET A O 1
ATOM 2698 N N . SER A 1 354 ? -12.997 -16.105 3.973 1.00 59.09 354 SER A N 1
ATOM 2699 C CA . SER A 1 354 ? -14.332 -16.591 4.286 1.00 59.09 354 SER A CA 1
ATOM 2700 C C . SER A 1 354 ? -14.490 -18.051 3.892 1.00 59.09 354 SER A C 1
ATOM 2702 O O . SER A 1 354 ? -13.949 -18.499 2.887 1.00 59.09 354 SER A O 1
ATOM 2704 N N . ASP A 1 355 ? -15.234 -18.803 4.704 1.00 71.00 355 ASP A N 1
ATOM 2705 C CA . ASP A 1 355 ? -15.549 -20.205 4.412 1.00 71.00 355 ASP A CA 1
ATOM 2706 C C . ASP A 1 355 ? -16.472 -20.319 3.179 1.00 71.00 355 ASP A C 1
ATOM 2708 O O . ASP A 1 355 ? -16.358 -21.255 2.392 1.00 71.00 355 ASP A O 1
ATOM 2712 N N . GLU A 1 356 ? -17.352 -19.329 3.004 1.00 77.19 356 GLU A N 1
ATOM 2713 C CA . GLU A 1 356 ? -18.214 -19.117 1.843 1.00 77.19 356 GLU A CA 1
ATOM 2714 C C . GLU A 1 356 ? -18.364 -17.605 1.617 1.00 77.19 356 GLU A C 1
ATOM 2716 O O . GLU A 1 356 ? -18.459 -16.841 2.583 1.00 77.19 356 GLU A O 1
ATOM 2721 N N . ALA A 1 357 ? -18.363 -17.173 0.354 1.00 78.38 357 ALA A N 1
ATOM 2722 C CA . ALA A 1 357 ? -18.506 -15.775 -0.036 1.00 78.38 357 ALA A CA 1
ATOM 2723 C C . ALA A 1 357 ? -19.500 -15.652 -1.193 1.00 78.38 357 ALA A C 1
ATOM 2725 O O . ALA A 1 357 ? -19.462 -16.435 -2.143 1.00 78.38 357 ALA A O 1
ATOM 2726 N N . VAL A 1 358 ? -20.380 -14.657 -1.107 1.00 76.56 358 VAL A N 1
ATOM 2727 C CA . VAL A 1 358 ? -21.477 -14.449 -2.054 1.00 76.56 358 VAL A CA 1
ATOM 2728 C C . VAL A 1 358 ? -21.352 -13.057 -2.650 1.00 76.56 358 VAL A C 1
ATOM 2730 O O . VAL A 1 358 ? -21.141 -12.086 -1.927 1.00 76.56 358 VAL A O 1
ATOM 2733 N N . SER A 1 359 ? -21.455 -12.958 -3.974 1.00 80.31 359 SER A N 1
ATOM 2734 C CA . SER A 1 359 ? -21.318 -11.676 -4.663 1.00 80.31 359 SER A CA 1
ATOM 2735 C C . SER A 1 359 ? -22.555 -10.804 -4.451 1.00 80.31 359 SER A C 1
ATOM 2737 O O . SER A 1 359 ? -23.678 -11.215 -4.744 1.00 80.31 359 SER A O 1
ATOM 2739 N N . LEU A 1 360 ? -22.336 -9.569 -4.002 1.00 78.81 360 LEU A N 1
ATOM 2740 C CA . LEU A 1 360 ? -23.358 -8.532 -3.908 1.00 78.81 360 LEU A CA 1
ATOM 2741 C C . LEU A 1 360 ? -23.188 -7.537 -5.067 1.00 78.81 360 LEU A C 1
ATOM 2743 O O . LEU A 1 360 ? -22.765 -6.403 -4.876 1.00 78.81 360 LEU A O 1
ATOM 2747 N N . ALA A 1 361 ? -23.484 -7.973 -6.294 1.00 70.12 361 ALA A N 1
ATOM 2748 C CA . ALA A 1 361 ? -23.240 -7.163 -7.491 1.00 70.12 361 ALA A CA 1
ATOM 2749 C C . ALA A 1 361 ? -24.071 -5.859 -7.497 1.00 70.12 361 ALA A C 1
ATOM 2751 O O . ALA A 1 361 ? -25.281 -5.927 -7.266 1.00 70.12 361 ALA A O 1
ATOM 2752 N N . PRO A 1 362 ? -23.483 -4.683 -7.772 1.00 69.50 362 PRO A N 1
ATOM 2753 C CA . PRO A 1 362 ? -24.242 -3.438 -7.868 1.00 69.50 362 PRO A CA 1
ATOM 2754 C C . PRO A 1 362 ? -25.274 -3.509 -9.003 1.00 69.50 362 PRO A C 1
ATOM 2756 O O . PRO A 1 362 ? -25.028 -4.113 -10.052 1.00 69.50 362 PRO A O 1
ATOM 2759 N N . GLN A 1 363 ? -26.441 -2.897 -8.800 1.00 77.88 363 GLN A N 1
ATOM 2760 C CA . GLN A 1 363 ? -27.426 -2.716 -9.873 1.00 77.88 363 GLN A CA 1
ATOM 2761 C C . GLN A 1 363 ? -26.954 -1.661 -10.895 1.00 77.88 363 GLN A C 1
ATOM 2763 O O . GLN A 1 363 ? -25.983 -0.949 -10.658 1.00 77.88 363 GLN A O 1
ATOM 2768 N N . ALA A 1 364 ? -27.617 -1.568 -12.057 1.00 69.00 364 ALA A N 1
ATOM 2769 C CA . ALA A 1 364 ? -27.158 -0.751 -13.193 1.00 69.00 364 ALA A CA 1
ATOM 2770 C C . ALA A 1 364 ? -26.906 0.737 -12.857 1.00 69.00 364 ALA A C 1
ATOM 2772 O O . ALA A 1 364 ? -26.022 1.338 -13.468 1.00 69.00 364 ALA A O 1
ATOM 2773 N N . ASP A 1 365 ? -27.618 1.269 -11.857 1.00 73.62 365 ASP A N 1
ATOM 2774 C CA . ASP A 1 365 ? -27.558 2.667 -11.408 1.00 73.62 365 ASP A CA 1
ATOM 2775 C C . ASP A 1 365 ? -26.953 2.831 -9.996 1.00 73.62 365 ASP A C 1
ATOM 2777 O O . ASP A 1 365 ? -27.026 3.906 -9.402 1.00 73.62 365 ASP A O 1
ATOM 2781 N N . GLU A 1 366 ? -26.367 1.769 -9.437 1.00 72.56 366 GLU A N 1
ATOM 2782 C CA . GLU A 1 366 ? -25.852 1.718 -8.066 1.00 72.56 366 GLU A CA 1
ATOM 2783 C C . GLU A 1 366 ? -24.313 1.723 -8.061 1.00 72.56 366 GLU A C 1
ATOM 2785 O O . GLU A 1 366 ? -23.670 1.041 -8.863 1.00 72.56 366 GLU A O 1
ATOM 2790 N N . SER A 1 367 ? -23.693 2.481 -7.152 1.00 72.62 367 SER A N 1
ATOM 2791 C CA . SER A 1 367 ? -22.250 2.369 -6.913 1.00 72.62 367 SER A CA 1
ATOM 2792 C C . SER A 1 367 ? -21.919 1.089 -6.138 1.00 72.62 367 SER A C 1
ATOM 2794 O O . SER A 1 367 ? -22.748 0.554 -5.406 1.00 72.62 367 SER A O 1
ATOM 2796 N N . GLU A 1 368 ? -20.678 0.607 -6.225 1.00 73.06 368 GLU A N 1
ATOM 2797 C CA . GLU A 1 368 ? -20.268 -0.589 -5.470 1.00 73.06 368 GLU A CA 1
ATOM 2798 C C . GLU A 1 368 ? -20.485 -0.444 -3.956 1.00 73.06 368 GLU A C 1
ATOM 2800 O O . GLU A 1 368 ? -20.937 -1.374 -3.294 1.00 73.06 368 GLU A O 1
ATOM 2805 N N . ALA A 1 369 ? -20.242 0.748 -3.408 1.00 71.81 369 ALA A N 1
ATOM 2806 C CA . ALA A 1 369 ? -20.466 1.017 -1.993 1.00 71.81 369 ALA A CA 1
ATOM 2807 C C . ALA A 1 369 ? -21.954 1.061 -1.612 1.00 71.81 369 ALA A C 1
ATOM 2809 O O . ALA A 1 369 ? -22.307 0.692 -0.493 1.00 71.81 369 ALA A O 1
ATOM 2810 N N . GLN A 1 370 ? -22.833 1.487 -2.523 1.00 76.56 370 GLN A N 1
ATOM 2811 C CA . GLN A 1 370 ? -24.276 1.511 -2.277 1.00 76.56 370 GLN A CA 1
ATOM 2812 C C . GLN A 1 370 ? -24.869 0.101 -2.189 1.00 76.56 370 GLN A C 1
ATOM 2814 O O . GLN A 1 370 ? -25.764 -0.109 -1.371 1.00 76.56 370 GLN A O 1
ATOM 2819 N N . ALA A 1 371 ? -24.303 -0.879 -2.906 1.00 77.19 371 ALA A N 1
ATOM 2820 C CA . ALA A 1 371 ? -24.751 -2.271 -2.830 1.00 77.19 371 ALA A CA 1
ATOM 2821 C C . ALA A 1 371 ? -24.760 -2.798 -1.383 1.00 77.19 371 ALA A C 1
ATOM 2823 O O . ALA A 1 371 ? -25.722 -3.442 -0.958 1.00 77.19 371 ALA A O 1
ATOM 2824 N N . TYR A 1 372 ? -23.745 -2.432 -0.590 1.00 79.50 372 TYR A N 1
ATOM 2825 C CA . TYR A 1 372 ? -23.613 -2.780 0.832 1.00 79.50 372 TYR A CA 1
ATOM 2826 C C . TYR A 1 372 ? -24.649 -2.125 1.757 1.00 79.50 372 TYR A C 1
ATOM 2828 O O . TYR A 1 372 ? -24.837 -2.577 2.887 1.00 79.50 372 TYR A O 1
ATOM 2836 N N . LEU A 1 373 ? -25.348 -1.087 1.294 1.00 82.25 373 LEU A N 1
ATOM 2837 C CA . LEU A 1 373 ? -26.446 -0.450 2.022 1.00 82.25 373 LEU A CA 1
ATOM 2838 C C . LEU A 1 373 ? -27.806 -1.107 1.747 1.00 82.25 373 LEU A C 1
ATOM 2840 O O . LEU A 1 373 ? -28.805 -0.747 2.371 1.00 82.25 373 LEU A O 1
ATOM 2844 N N . SER A 1 374 ? -27.879 -2.095 0.851 1.00 83.25 374 SER A N 1
ATOM 2845 C CA . SER A 1 374 ? -29.138 -2.763 0.532 1.00 83.25 374 SER A CA 1
ATOM 2846 C C . SER A 1 374 ? -29.494 -3.853 1.548 1.00 83.25 374 SER A C 1
ATOM 2848 O O . SER A 1 374 ? -29.276 -5.048 1.331 1.00 83.25 374 SER A O 1
ATOM 2850 N N . GLY A 1 375 ? -30.101 -3.448 2.667 1.00 86.06 375 GLY A N 1
ATOM 2851 C CA . GLY A 1 375 ? -30.463 -4.363 3.755 1.00 86.06 375 GLY A CA 1
ATOM 2852 C C . GLY A 1 375 ? -31.340 -5.547 3.320 1.00 86.06 375 GLY A C 1
ATOM 2853 O O . GLY A 1 375 ? -31.098 -6.682 3.729 1.00 86.06 375 GLY A O 1
ATOM 2854 N N . ALA A 1 376 ? -32.308 -5.323 2.426 1.00 88.12 376 ALA A N 1
ATOM 2855 C CA . ALA A 1 376 ? -33.172 -6.388 1.908 1.00 88.12 376 ALA A CA 1
ATOM 2856 C C . ALA A 1 376 ? -32.383 -7.471 1.151 1.00 88.12 376 ALA A C 1
ATOM 2858 O O . ALA A 1 376 ? -32.631 -8.664 1.330 1.00 88.12 376 ALA A O 1
ATOM 2859 N N . ARG A 1 377 ? -31.397 -7.064 0.341 1.00 85.12 377 ARG A N 1
ATOM 2860 C CA . ARG A 1 377 ? -30.537 -7.988 -0.409 1.00 85.12 377 ARG A CA 1
ATOM 2861 C C . ARG A 1 377 ? -29.624 -8.771 0.526 1.00 85.12 377 ARG A C 1
ATOM 2863 O O . ARG A 1 377 ? -29.530 -9.986 0.390 1.00 85.12 377 ARG A O 1
ATOM 2870 N N . VAL A 1 378 ? -29.023 -8.099 1.509 1.00 85.94 378 VAL A N 1
ATOM 2871 C CA . VAL A 1 378 ? -28.183 -8.749 2.527 1.00 85.94 378 VAL A CA 1
ATOM 2872 C C . VAL A 1 378 ? -28.971 -9.820 3.289 1.00 85.94 378 VAL A C 1
ATOM 2874 O O . VAL A 1 378 ? -28.496 -10.945 3.427 1.00 85.94 378 VAL A O 1
ATOM 2877 N N . ILE A 1 379 ? -30.197 -9.513 3.727 1.00 86.06 379 ILE A N 1
ATOM 2878 C CA . ILE A 1 379 ? -31.068 -10.478 4.418 1.00 86.06 379 ILE A CA 1
ATOM 2879 C C . ILE A 1 379 ? -31.445 -11.642 3.495 1.00 86.06 379 ILE A C 1
ATOM 2881 O O . ILE A 1 379 ? -31.405 -12.794 3.924 1.00 86.06 379 ILE A O 1
ATOM 2885 N N . SER A 1 380 ? -31.788 -11.368 2.233 1.00 86.38 380 SER A N 1
ATOM 2886 C CA . SER A 1 380 ? -32.125 -12.412 1.258 1.00 86.38 380 SER A CA 1
ATOM 2887 C C . SER A 1 380 ? -30.983 -13.415 1.085 1.00 86.38 380 SER A C 1
ATOM 2889 O O . SER A 1 380 ? -31.208 -14.617 1.216 1.00 86.38 380 SER A O 1
ATOM 2891 N N . LEU A 1 381 ? -29.756 -12.926 0.870 1.00 84.25 381 LEU A N 1
ATOM 2892 C CA . LEU A 1 381 ? -28.568 -13.772 0.721 1.00 84.25 381 LEU A CA 1
ATOM 2893 C C . LEU A 1 381 ? -28.254 -14.540 2.010 1.00 84.25 381 LEU A C 1
ATOM 2895 O O . LEU A 1 381 ? -27.941 -15.728 1.972 1.00 84.25 381 LEU A O 1
ATOM 2899 N N . ALA A 1 382 ? -28.397 -13.894 3.170 1.00 83.62 382 ALA A N 1
ATOM 2900 C CA . ALA A 1 382 ? -28.212 -14.560 4.452 1.00 83.62 382 ALA A CA 1
ATOM 2901 C C . ALA A 1 382 ? -29.169 -15.756 4.618 1.00 83.62 382 ALA A C 1
ATOM 2903 O O . ALA A 1 382 ? -28.747 -16.818 5.074 1.00 83.62 382 ALA A O 1
ATOM 2904 N N . ARG A 1 383 ? -30.436 -15.623 4.198 1.00 84.50 383 ARG A N 1
ATOM 2905 C CA . ARG A 1 383 ? -31.419 -16.719 4.247 1.00 84.50 383 ARG A CA 1
ATOM 2906 C C . ARG A 1 383 ? -31.117 -17.821 3.237 1.00 84.50 383 ARG A C 1
ATOM 2908 O O . ARG A 1 383 ? -31.165 -18.990 3.609 1.00 84.50 383 ARG A O 1
ATOM 2915 N N . GLU A 1 384 ? -30.802 -17.457 1.995 1.00 85.12 384 GLU A N 1
ATOM 2916 C CA . GLU A 1 384 ? -30.501 -18.401 0.908 1.00 85.12 384 GLU A CA 1
ATOM 2917 C C . GLU A 1 384 ? -29.363 -19.362 1.278 1.00 85.12 384 GLU A C 1
ATOM 2919 O O . GLU A 1 384 ? -29.463 -20.569 1.066 1.00 85.12 384 GLU A O 1
ATOM 2924 N N . HIS A 1 385 ? -28.327 -18.841 1.930 1.00 80.81 385 HIS A N 1
ATOM 2925 C CA . HIS A 1 385 ? -27.146 -19.606 2.330 1.00 80.81 385 HIS A CA 1
ATOM 2926 C C . HIS A 1 385 ? -27.209 -20.120 3.782 1.00 80.81 385 HIS A C 1
ATOM 2928 O O . HIS A 1 385 ? -26.238 -20.669 4.308 1.00 80.81 385 HIS A O 1
ATOM 2934 N N . GLY A 1 386 ? -28.356 -19.970 4.456 1.00 80.56 386 GLY A N 1
ATOM 2935 C CA . GLY A 1 386 ? -28.591 -20.525 5.790 1.00 80.56 386 GLY A CA 1
ATOM 2936 C C . GLY A 1 386 ? -27.737 -19.906 6.902 1.00 80.56 386 GLY A C 1
ATOM 2937 O O . GLY A 1 386 ? -27.367 -20.606 7.848 1.00 80.56 386 GLY A O 1
ATOM 2938 N N . ALA A 1 387 ? -27.407 -18.616 6.800 1.00 78.44 387 ALA A N 1
ATOM 2939 C CA . ALA A 1 387 ? -26.740 -17.881 7.865 1.00 78.44 387 ALA A CA 1
ATOM 2940 C C . ALA A 1 387 ? -27.692 -17.678 9.053 1.00 78.44 387 ALA A C 1
ATOM 2942 O O . ALA A 1 387 ? -28.772 -17.108 8.913 1.00 78.44 387 ALA A O 1
ATOM 2943 N N . THR A 1 388 ? -27.281 -18.115 10.244 1.00 80.62 388 THR A N 1
ATOM 2944 C CA . THR A 1 388 ? -28.106 -18.016 11.462 1.00 80.62 388 THR A CA 1
ATOM 2945 C C . THR A 1 388 ? -27.854 -16.742 12.265 1.00 80.62 388 THR A C 1
ATOM 2947 O O . THR A 1 388 ? -28.606 -16.434 13.184 1.00 80.62 388 THR A O 1
ATOM 2950 N N . MET A 1 389 ? -26.787 -16.003 11.951 1.00 79.62 389 MET A N 1
ATOM 2951 C CA . MET A 1 389 ? -26.367 -14.801 12.674 1.00 79.62 389 MET A CA 1
ATOM 2952 C C . MET A 1 389 ? -25.792 -13.772 11.703 1.00 79.62 389 MET A C 1
ATOM 2954 O O . MET A 1 389 ? -25.095 -14.147 10.757 1.00 79.62 389 MET A O 1
ATOM 2958 N N . LEU A 1 390 ? -26.028 -12.488 11.978 1.00 78.81 390 LEU A N 1
ATOM 2959 C CA . LEU A 1 390 ? -25.510 -11.369 11.197 1.00 78.81 390 LEU A CA 1
ATOM 2960 C C . LEU A 1 390 ? -24.741 -10.400 12.099 1.00 78.81 390 LEU A C 1
ATOM 2962 O O . LEU A 1 390 ? -25.299 -9.821 13.031 1.00 78.81 390 LEU A O 1
ATOM 2966 N N . HIS A 1 391 ? -23.453 -10.222 11.794 1.00 79.75 391 HIS A N 1
ATOM 2967 C CA . HIS A 1 391 ? -22.576 -9.240 12.429 1.00 79.75 391 HIS A CA 1
ATOM 2968 C C . HIS A 1 391 ? -22.393 -8.034 11.502 1.00 79.75 391 HIS A C 1
ATOM 2970 O O . HIS A 1 391 ? -21.803 -8.194 10.434 1.00 79.75 391 HIS A O 1
ATOM 2976 N N . PRO A 1 392 ? -22.846 -6.828 11.879 1.00 73.69 392 PRO A N 1
ATOM 2977 C CA . PRO A 1 392 ? -22.804 -5.683 10.975 1.00 73.69 392 PRO A CA 1
ATOM 2978 C C . PRO A 1 392 ? -21.452 -4.955 10.954 1.00 73.69 392 PRO A C 1
ATOM 2980 O O . PRO A 1 392 ? -21.235 -4.103 10.101 1.00 73.69 392 PRO A O 1
ATOM 2983 N N . GLY A 1 393 ? -20.550 -5.245 11.898 1.00 75.44 393 GLY A N 1
ATOM 2984 C CA . GLY A 1 393 ? -19.300 -4.498 12.027 1.00 75.44 393 GLY A CA 1
ATOM 2985 C C . GLY A 1 393 ? -19.552 -3.047 12.445 1.00 75.44 393 GLY A C 1
ATOM 2986 O O . GLY A 1 393 ? -20.320 -2.779 13.369 1.00 75.44 393 GLY A O 1
ATOM 2987 N N . TYR A 1 394 ? -18.887 -2.112 11.778 1.00 68.06 394 TYR A N 1
ATOM 2988 C CA . TYR A 1 394 ? -19.074 -0.677 11.964 1.00 68.06 394 TYR A CA 1
ATOM 2989 C C . TYR A 1 394 ? -19.254 0.000 10.602 1.00 68.06 394 TYR A C 1
ATOM 2991 O O . TYR A 1 394 ? -18.781 -0.514 9.594 1.00 68.06 394 TYR A O 1
ATOM 2999 N N . GLY A 1 395 ? -19.940 1.144 10.566 1.00 74.44 395 GLY A N 1
ATOM 3000 C CA . GLY A 1 395 ? -20.325 1.782 9.305 1.00 74.44 395 GLY A CA 1
ATOM 3001 C C . GLY A 1 395 ? -21.457 1.034 8.585 1.00 74.44 395 GLY A C 1
ATOM 3002 O O . GLY A 1 395 ? -22.044 0.091 9.116 1.00 74.44 395 GLY A O 1
ATOM 3003 N N . PHE A 1 396 ? -21.795 1.479 7.371 1.00 80.81 396 PHE A N 1
ATOM 3004 C CA . PHE A 1 396 ? -22.912 0.942 6.581 1.00 80.81 396 PHE A CA 1
ATOM 3005 C C . PHE A 1 396 ? -24.219 0.826 7.393 1.00 80.81 396 PHE A C 1
ATOM 3007 O O . PHE A 1 396 ? -24.769 1.835 7.827 1.00 80.81 396 PHE A O 1
ATOM 3014 N N . LEU A 1 397 ? -24.711 -0.398 7.610 1.00 81.50 397 LEU A N 1
ATOM 3015 C CA . LEU A 1 397 ? -25.987 -0.687 8.263 1.00 81.50 397 LEU A CA 1
ATOM 3016 C C . LEU A 1 397 ? -25.864 -0.950 9.778 1.00 81.50 397 LEU A C 1
ATOM 3018 O O . LEU A 1 397 ? -26.853 -1.319 10.412 1.00 81.50 397 LEU A O 1
ATOM 3022 N N . SER A 1 398 ? -24.683 -0.769 10.386 1.00 77.94 398 SER A N 1
ATOM 3023 C CA . SER A 1 398 ? -24.432 -1.127 11.795 1.00 77.94 398 SER A CA 1
ATOM 3024 C C . SER A 1 398 ? -25.248 -0.338 12.815 1.00 77.94 398 SER A C 1
ATOM 3026 O O . SER A 1 398 ? -25.551 -0.853 13.889 1.00 77.94 398 SER A O 1
ATOM 3028 N N . GLU A 1 399 ? -25.609 0.902 12.488 1.00 77.75 399 GLU A N 1
ATOM 3029 C CA . GLU A 1 399 ? -26.425 1.784 13.334 1.00 77.75 399 GLU A CA 1
ATOM 3030 C C . GLU A 1 399 ? -27.838 1.989 12.750 1.00 77.75 399 GLU A C 1
ATOM 3032 O O . GLU A 1 399 ? -28.548 2.917 13.131 1.00 77.75 399 GLU A O 1
ATOM 3037 N N . HIS A 1 400 ? -28.274 1.119 11.827 1.00 82.75 400 HIS A N 1
ATOM 3038 C CA . HIS A 1 400 ? -29.580 1.226 11.177 1.00 82.75 400 HIS A CA 1
ATOM 3039 C C . HIS A 1 400 ? -30.628 0.353 11.883 1.00 82.75 400 HIS A C 1
ATOM 3041 O O . HIS A 1 400 ? -30.730 -0.854 11.654 1.00 82.75 400 HIS A O 1
ATOM 3047 N N . ALA A 1 401 ? -31.439 0.964 12.747 1.00 88.19 401 ALA A N 1
ATOM 3048 C CA . ALA A 1 401 ? -32.374 0.233 13.602 1.00 88.19 401 ALA A CA 1
ATOM 3049 C C . ALA A 1 401 ? -33.417 -0.597 12.839 1.00 88.19 401 ALA A C 1
ATOM 3051 O O . ALA A 1 401 ? -33.725 -1.716 13.245 1.00 88.19 401 ALA A O 1
ATOM 3052 N N . ASP A 1 402 ? -33.947 -0.082 11.728 1.00 90.94 402 ASP A N 1
ATOM 3053 C CA . ASP A 1 402 ? -34.948 -0.812 10.939 1.00 90.94 402 ASP A CA 1
ATOM 3054 C C . ASP A 1 402 ? -34.333 -2.018 10.226 1.00 90.94 402 ASP A C 1
ATOM 3056 O O . ASP A 1 402 ? -34.999 -3.028 10.022 1.00 90.94 402 ASP A O 1
ATOM 3060 N N . PHE A 1 403 ? -33.033 -1.956 9.923 1.00 89.44 403 PHE A N 1
ATOM 3061 C CA . PHE A 1 403 ? -32.318 -3.097 9.362 1.00 89.44 403 PHE A CA 1
ATOM 3062 C C . PHE A 1 403 ? -32.092 -4.162 10.434 1.00 89.44 403 PHE A C 1
ATOM 3064 O O . PHE A 1 403 ? -32.400 -5.327 10.205 1.00 89.44 403 PHE A O 1
ATOM 3071 N N . ALA A 1 404 ? -31.643 -3.760 11.627 1.00 87.75 404 ALA A N 1
ATOM 3072 C CA . ALA A 1 404 ? -31.523 -4.663 12.769 1.00 87.75 404 ALA A CA 1
ATOM 3073 C C . ALA A 1 404 ? -32.858 -5.365 13.086 1.00 87.75 404 ALA A C 1
ATOM 3075 O O . ALA A 1 404 ? -32.877 -6.567 13.343 1.00 87.75 404 ALA A O 1
ATOM 3076 N N . GLN A 1 405 ? -33.980 -4.637 13.012 1.00 93.56 405 GLN A N 1
ATOM 3077 C CA . GLN A 1 405 ? -35.316 -5.216 13.168 1.00 93.56 405 GLN A CA 1
ATOM 3078 C C . GLN A 1 405 ? -35.638 -6.208 12.042 1.00 93.56 405 GLN A C 1
ATOM 3080 O O . GLN A 1 405 ? -36.033 -7.332 12.327 1.00 93.56 405 GLN A O 1
ATOM 3085 N N . ALA A 1 406 ? -35.392 -5.842 10.782 1.00 93.44 406 ALA A N 1
ATOM 3086 C CA . ALA A 1 406 ? -35.645 -6.716 9.638 1.00 93.44 406 ALA A CA 1
ATOM 3087 C C . ALA A 1 406 ? -34.819 -8.020 9.676 1.00 93.44 406 ALA A C 1
ATOM 3089 O O . ALA A 1 406 ? -35.298 -9.066 9.240 1.00 93.44 406 ALA A O 1
ATOM 3090 N N . VAL A 1 407 ? -33.597 -7.984 10.219 1.00 89.00 407 VAL A N 1
ATOM 3091 C CA . VAL A 1 407 ? -32.765 -9.179 10.450 1.00 89.00 407 VAL A CA 1
ATOM 3092 C C . VAL A 1 407 ? -33.419 -10.111 11.477 1.00 89.00 407 VAL A C 1
ATOM 3094 O O . VAL A 1 407 ? -33.530 -11.312 11.226 1.00 89.00 407 VAL A O 1
ATOM 3097 N N . LEU A 1 408 ? -33.902 -9.559 12.597 1.00 90.31 408 LEU A N 1
ATOM 3098 C CA . LEU A 1 408 ? -34.616 -10.324 13.625 1.00 90.31 408 LEU A CA 1
ATOM 3099 C C . LEU A 1 408 ? -35.921 -10.920 13.079 1.00 90.31 408 LEU A C 1
ATOM 3101 O O . LEU A 1 408 ? -36.186 -12.104 13.282 1.00 90.31 408 LEU A O 1
ATOM 3105 N N . ASP A 1 409 ? -36.695 -10.134 12.330 1.00 94.81 409 ASP A N 1
ATOM 3106 C CA . ASP A 1 409 ? -37.956 -10.566 11.712 1.00 94.81 409 ASP A CA 1
ATOM 3107 C C . ASP A 1 409 ? -37.733 -11.672 10.662 1.00 94.81 409 ASP A C 1
ATOM 3109 O O . ASP A 1 409 ? -38.594 -12.527 10.442 1.00 94.81 409 ASP A O 1
ATOM 3113 N N . ALA A 1 410 ? -36.552 -11.707 10.037 1.00 89.12 410 ALA A N 1
ATOM 3114 C CA . ALA A 1 410 ? -36.136 -12.774 9.129 1.00 89.12 410 ALA A CA 1
ATOM 3115 C C . ALA A 1 410 ? -35.717 -14.076 9.843 1.00 89.12 410 ALA A C 1
ATOM 3117 O O . ALA A 1 410 ? -35.435 -15.070 9.165 1.00 89.12 410 ALA A O 1
ATOM 3118 N N . GLY A 1 411 ? -35.696 -14.089 11.182 1.00 88.56 411 GLY A N 1
ATOM 3119 C CA . GLY A 1 411 ? -35.285 -15.230 12.003 1.00 88.56 411 GLY A CA 1
ATOM 3120 C C . GLY A 1 411 ? -33.768 -15.392 12.130 1.00 88.56 411 GLY A C 1
ATOM 3121 O O . GLY A 1 411 ? -33.301 -16.492 12.419 1.00 88.56 411 GLY A O 1
ATOM 3122 N N . ILE A 1 412 ? -32.999 -14.327 11.886 1.00 84.81 412 ILE A N 1
ATOM 3123 C CA . ILE A 1 412 ? -31.534 -14.312 11.966 1.00 84.81 412 ILE A CA 1
ATOM 3124 C C . ILE A 1 412 ? -31.125 -13.553 13.236 1.00 84.81 412 ILE A C 1
ATOM 3126 O O . ILE A 1 412 ? -31.650 -12.477 13.520 1.00 84.81 412 ILE A O 1
ATOM 3130 N N . THR A 1 413 ? -30.166 -14.073 14.007 1.00 82.94 413 THR A N 1
ATOM 3131 C CA . THR A 1 413 ? -29.677 -13.376 15.207 1.00 82.94 413 THR A CA 1
ATOM 3132 C C . THR A 1 413 ? -28.900 -12.117 14.821 1.00 82.94 413 THR A C 1
ATOM 3134 O O . THR A 1 413 ? -27.886 -12.187 14.123 1.00 82.94 413 THR A O 1
ATOM 3137 N N . TRP A 1 414 ? -29.334 -10.962 15.326 1.00 83.62 414 TRP A N 1
ATOM 3138 C CA . TRP A 1 414 ? -28.621 -9.692 15.192 1.00 83.62 414 TRP A CA 1
ATOM 3139 C C . TRP A 1 414 ? -27.514 -9.561 16.247 1.00 83.62 414 TRP A C 1
ATOM 3141 O O . TRP A 1 414 ? -27.788 -9.561 17.448 1.00 83.62 414 TRP A O 1
ATOM 3151 N N . LEU A 1 415 ? -26.260 -9.416 15.811 1.00 79.06 415 LEU A N 1
ATOM 3152 C CA . LEU A 1 415 ? -25.107 -9.219 16.698 1.00 79.06 415 LEU A CA 1
ATOM 3153 C C . LEU A 1 415 ? -24.812 -7.732 16.933 1.00 79.06 415 LEU A C 1
ATOM 3155 O O . LEU A 1 415 ? -23.795 -7.195 16.497 1.00 79.06 415 LEU A O 1
ATOM 3159 N N . GLY A 1 416 ? -25.703 -7.068 17.662 1.00 77.75 416 GLY A N 1
ATOM 3160 C CA . GLY A 1 416 ? -25.572 -5.666 18.048 1.00 77.75 416 GLY A CA 1
ATOM 3161 C C . GLY A 1 416 ? -26.573 -5.284 19.142 1.00 77.75 416 GLY A C 1
ATOM 3162 O O . GLY A 1 416 ? -27.295 -6.152 19.639 1.00 77.75 416 GLY A O 1
ATOM 3163 N N . PRO A 1 417 ? -26.636 -4.001 19.537 1.00 83.38 417 PRO A N 1
ATOM 3164 C CA . PRO A 1 417 ? -27.683 -3.522 20.433 1.00 83.38 417 PRO A CA 1
ATOM 3165 C C . PRO A 1 417 ? -29.068 -3.717 19.805 1.00 83.38 417 PRO A C 1
ATOM 3167 O O . PRO A 1 417 ? -29.205 -3.796 18.580 1.00 83.38 417 PRO A O 1
ATOM 3170 N N . SER A 1 418 ? -30.106 -3.787 20.641 1.00 86.81 418 SER A N 1
ATOM 3171 C CA . SER A 1 418 ? -31.473 -3.972 20.151 1.00 86.81 418 SER A CA 1
ATOM 3172 C C . SER A 1 418 ? -31.904 -2.809 19.238 1.00 86.81 418 SER A C 1
ATOM 3174 O O . SER A 1 418 ? -31.455 -1.674 19.433 1.00 86.81 418 SER A O 1
ATOM 3176 N N . PRO A 1 419 ? -32.826 -3.034 18.283 1.00 89.88 419 PRO A N 1
ATOM 3177 C CA . PRO A 1 419 ? -33.341 -1.971 17.416 1.00 89.88 419 PRO A CA 1
ATOM 3178 C C . PRO A 1 419 ? -33.885 -0.756 18.181 1.00 89.88 419 PRO A C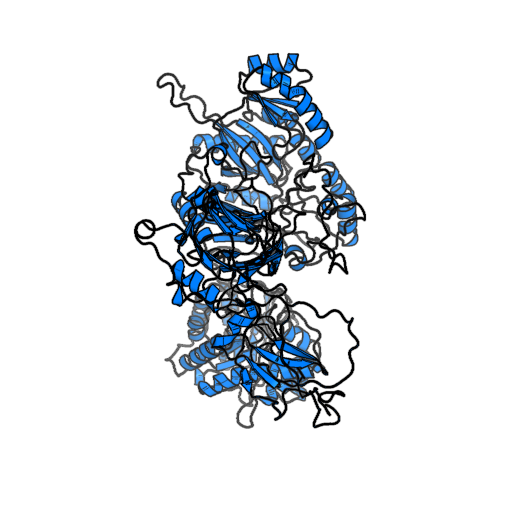 1
ATOM 3180 O O . PRO A 1 419 ? -33.722 0.383 17.746 1.00 89.88 419 PRO A O 1
ATOM 3183 N N . SER A 1 420 ? -34.507 -0.976 19.346 1.00 88.38 420 SER A N 1
ATOM 3184 C CA . SER A 1 420 ? -34.979 0.111 20.209 1.00 88.38 420 SER A CA 1
ATOM 3185 C C . SER A 1 420 ? -33.824 0.952 20.749 1.00 88.38 420 SER A C 1
ATOM 3187 O O . SER A 1 420 ? -33.887 2.174 20.663 1.00 88.38 420 SER A O 1
ATOM 3189 N N . ILE A 1 421 ? -32.748 0.320 21.228 1.00 87.81 421 ILE A N 1
ATOM 3190 C CA . ILE A 1 421 ? -31.556 1.017 21.726 1.00 87.81 421 ILE A CA 1
ATOM 3191 C C . ILE A 1 421 ? -30.873 1.786 20.595 1.00 87.81 421 ILE A C 1
ATOM 3193 O O . ILE A 1 421 ? -30.485 2.933 20.802 1.00 87.81 421 ILE A O 1
ATOM 3197 N N . ILE A 1 422 ? -30.769 1.201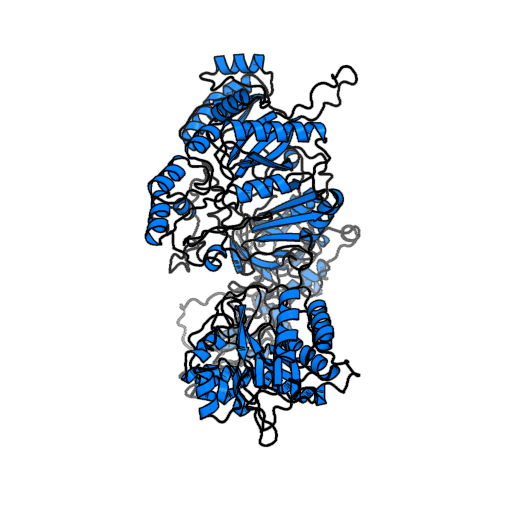 19.395 1.00 85.69 422 ILE A N 1
ATOM 3198 C CA . ILE A 1 422 ? -30.202 1.889 18.225 1.00 85.69 422 ILE A CA 1
ATOM 3199 C C . ILE A 1 422 ? -30.995 3.168 17.920 1.00 85.69 422 ILE A C 1
ATOM 3201 O O . ILE A 1 422 ? -30.390 4.223 17.749 1.00 85.69 422 ILE A O 1
ATOM 3205 N N . ARG A 1 423 ? -32.338 3.124 17.929 1.00 85.50 423 ARG A N 1
ATOM 3206 C CA . ARG A 1 423 ? -33.175 4.330 17.744 1.00 85.50 423 ARG A CA 1
ATOM 3207 C C . ARG A 1 423 ? -32.960 5.359 18.851 1.00 85.50 423 ARG A C 1
ATOM 3209 O O . ARG A 1 423 ? -32.753 6.535 18.563 1.00 85.50 423 ARG A O 1
ATOM 3216 N N . THR A 1 424 ? -32.992 4.919 20.107 1.00 84.25 424 THR A N 1
ATOM 3217 C CA . THR A 1 424 ? -32.851 5.795 21.277 1.00 84.25 424 THR A CA 1
ATOM 3218 C C . THR A 1 424 ? -31.491 6.491 21.315 1.00 84.25 424 THR A C 1
ATOM 3220 O O . THR A 1 424 ? -31.427 7.685 21.597 1.00 84.25 424 THR A O 1
ATOM 3223 N N . MET A 1 425 ? -30.410 5.769 21.008 1.00 83.31 425 MET A N 1
ATOM 3224 C CA . MET A 1 425 ? -29.048 6.306 21.063 1.00 83.31 425 MET A CA 1
ATOM 3225 C C . MET A 1 425 ? -28.597 6.963 19.750 1.00 83.31 425 MET A C 1
ATOM 3227 O O . MET A 1 425 ? -27.654 7.752 19.766 1.00 83.31 425 MET A O 1
ATOM 3231 N N . GLY A 1 426 ? -29.273 6.691 18.629 1.00 77.44 426 GLY A N 1
ATOM 3232 C CA . GLY A 1 426 ? -28.971 7.281 17.321 1.00 77.44 426 GLY A CA 1
ATOM 3233 C C . GLY A 1 426 ? -29.387 8.751 17.189 1.00 77.44 426 GLY A C 1
ATOM 3234 O O . GLY A 1 426 ? -28.746 9.513 16.465 1.00 77.44 426 GLY A O 1
ATOM 3235 N N . LEU A 1 427 ? -30.423 9.180 17.919 1.00 81.12 427 LEU A N 1
ATOM 3236 C CA . LEU A 1 427 ? -30.842 10.582 17.984 1.00 81.12 427 LEU A CA 1
ATOM 3237 C C . LEU A 1 427 ? -30.185 11.270 19.181 1.00 81.12 427 LEU A C 1
ATOM 3239 O O . LEU A 1 427 ? -30.514 10.991 20.333 1.00 81.12 427 LEU A O 1
ATOM 3243 N N . LYS A 1 428 ? -29.279 12.217 18.922 1.00 80.81 428 LYS A N 1
ATOM 3244 C CA . LYS A 1 428 ? -28.414 12.809 19.961 1.00 80.81 428 LYS A CA 1
ATOM 3245 C C . LYS A 1 428 ? -29.181 13.491 21.093 1.00 80.81 428 LYS A C 1
ATOM 3247 O O . LYS A 1 428 ? -28.780 13.380 22.247 1.00 80.81 428 LYS A O 1
ATOM 3252 N N . HIS A 1 429 ? -30.289 14.168 20.788 1.00 82.06 429 HIS A N 1
ATOM 3253 C CA . HIS A 1 429 ? -31.113 14.816 21.815 1.00 82.06 429 HIS A CA 1
ATOM 3254 C C . HIS A 1 429 ? -31.811 13.795 22.733 1.00 82.06 429 HIS A C 1
ATOM 3256 O O . HIS A 1 429 ? -31.895 14.027 23.936 1.00 82.06 429 HIS A O 1
ATOM 3262 N N . ILE A 1 430 ? -32.244 12.646 22.195 1.00 84.00 430 ILE A N 1
ATOM 3263 C CA . ILE A 1 430 ? -32.833 11.550 22.981 1.00 84.00 430 ILE A CA 1
ATOM 3264 C C . ILE A 1 430 ? -31.747 10.868 23.811 1.00 84.00 430 ILE A C 1
ATOM 3266 O O . ILE A 1 430 ? -31.915 10.685 25.013 1.00 84.00 430 ILE A O 1
ATOM 3270 N N . ALA A 1 431 ? -30.603 10.558 23.197 1.00 84.69 431 ALA A N 1
ATOM 3271 C CA . ALA A 1 431 ? -29.454 9.977 23.886 1.00 84.69 431 ALA A CA 1
ATOM 3272 C C . ALA A 1 431 ? -29.014 10.835 25.085 1.00 84.69 431 ALA A C 1
ATOM 3274 O O . ALA A 1 431 ? -28.643 10.310 26.133 1.00 84.69 431 ALA A O 1
ATOM 3275 N N . ARG A 1 432 ? -29.091 12.161 24.940 1.00 83.88 432 ARG A N 1
ATOM 3276 C CA . ARG A 1 432 ? -28.797 13.142 25.985 1.00 83.88 432 ARG A CA 1
ATOM 3277 C C . ARG A 1 432 ? -29.837 13.150 27.108 1.00 83.88 432 ARG A C 1
ATOM 3279 O O . ARG A 1 432 ? -29.446 13.160 28.270 1.00 83.88 432 ARG A O 1
ATOM 3286 N N . ASP A 1 433 ? -31.129 13.123 26.787 1.00 84.94 433 ASP A N 1
ATOM 3287 C CA . ASP A 1 433 ? -32.202 13.014 27.790 1.00 84.94 433 ASP A CA 1
ATOM 3288 C C . ASP A 1 433 ? -32.070 11.715 28.606 1.00 84.94 433 ASP A C 1
ATOM 3290 O O . ASP A 1 433 ? -32.099 11.722 29.837 1.00 84.94 433 ASP A O 1
ATOM 3294 N N . VAL A 1 434 ? -31.803 10.599 27.924 1.00 86.31 434 VAL A N 1
ATOM 3295 C CA . VAL A 1 434 ? -31.542 9.297 28.553 1.00 86.31 434 VAL A CA 1
ATOM 3296 C C . VAL A 1 434 ? -30.290 9.335 29.431 1.00 86.31 434 VAL A C 1
ATOM 3298 O O . VAL A 1 434 ? -30.317 8.841 30.557 1.00 86.31 434 VAL A O 1
ATOM 3301 N N . ALA A 1 435 ? -29.209 9.966 28.967 1.00 85.12 435 ALA A N 1
ATOM 3302 C CA . ALA A 1 435 ? -28.002 10.161 29.765 1.00 85.12 435 ALA A CA 1
ATOM 3303 C C . ALA A 1 435 ? -28.267 11.013 31.019 1.00 85.12 435 ALA A C 1
ATOM 3305 O O . ALA A 1 435 ? -27.802 10.659 32.101 1.00 85.12 435 ALA A O 1
ATOM 3306 N N . GLY A 1 436 ? -29.061 12.081 30.905 1.00 83.94 436 GLY A N 1
ATOM 3307 C CA . GLY A 1 436 ? -29.486 12.893 32.046 1.00 83.94 436 GLY A CA 1
ATOM 3308 C C . GLY A 1 436 ? -30.280 12.085 33.076 1.00 83.94 436 GLY A C 1
ATOM 3309 O O . GLY A 1 436 ? -29.986 12.151 34.268 1.00 83.94 436 GLY A O 1
ATOM 3310 N N . LYS A 1 437 ? -31.226 11.253 32.621 1.00 87.88 437 LYS A N 1
ATOM 3311 C CA . LYS A 1 437 ? -32.019 10.351 33.479 1.00 87.88 437 LYS A CA 1
ATOM 3312 C C . LYS A 1 437 ? -31.179 9.265 34.159 1.00 87.88 437 LYS A C 1
ATOM 3314 O O . LYS A 1 437 ? -31.514 8.853 35.264 1.00 87.88 437 LYS A O 1
ATOM 3319 N N . ALA A 1 438 ? -30.083 8.840 33.533 1.00 86.56 438 ALA A N 1
ATOM 3320 C CA . ALA A 1 438 ? -29.124 7.885 34.092 1.00 86.56 438 ALA A CA 1
ATOM 3321 C C . ALA A 1 438 ? -28.060 8.530 35.012 1.00 86.56 438 ALA A C 1
ATOM 3323 O O . ALA A 1 438 ? -27.063 7.886 35.357 1.00 86.56 438 ALA A O 1
ATOM 3324 N N . ASP A 1 439 ? -28.239 9.802 35.395 1.00 84.94 439 ASP A N 1
ATOM 3325 C CA . ASP A 1 439 ? -27.287 10.576 36.205 1.00 84.94 439 ASP A CA 1
ATOM 3326 C C . ASP A 1 439 ? -25.875 10.607 35.582 1.00 84.94 439 ASP A C 1
ATOM 3328 O O . ASP A 1 439 ? -24.838 10.434 36.239 1.00 84.94 439 ASP A O 1
ATOM 3332 N N . MET A 1 440 ? -25.828 10.769 34.256 1.00 82.06 440 MET A N 1
ATOM 3333 C CA . MET A 1 440 ? -24.596 10.958 33.503 1.00 82.06 440 MET A CA 1
ATOM 3334 C C . MET A 1 440 ? -24.373 12.453 33.235 1.00 82.06 440 MET A C 1
ATOM 3336 O O . MET A 1 440 ? -25.221 13.104 32.619 1.00 82.06 440 MET A O 1
ATOM 3340 N N . PRO A 1 441 ? -23.222 13.025 33.638 1.00 80.06 441 PRO A N 1
ATOM 3341 C CA . PRO A 1 441 ? -22.939 14.435 33.395 1.00 80.06 441 PRO A CA 1
ATOM 3342 C C . PRO A 1 441 ? -22.946 14.754 31.896 1.00 80.06 441 PRO A C 1
ATOM 3344 O O . PRO A 1 441 ? -22.107 14.247 31.155 1.00 80.06 441 PRO A O 1
ATOM 3347 N N . CYS A 1 442 ? -23.859 15.614 31.448 1.00 82.25 442 CYS A N 1
ATOM 3348 C CA . CYS A 1 442 ? -23.978 16.038 30.049 1.00 82.25 442 CYS A CA 1
ATOM 3349 C C . CYS A 1 442 ? -23.423 17.457 29.843 1.00 82.25 442 CYS A C 1
ATOM 3351 O O . CYS A 1 442 ? -23.371 18.265 30.773 1.00 82.25 442 CYS A O 1
ATOM 3353 N N . VAL A 1 443 ? -22.987 17.776 28.619 1.00 83.44 443 VAL A N 1
ATOM 3354 C CA . VAL A 1 443 ? -22.541 19.134 28.237 1.00 83.44 443 VAL A CA 1
ATOM 3355 C C . VAL A 1 443 ? -23.680 20.135 28.473 1.00 83.44 443 VAL A C 1
ATOM 3357 O O . VAL A 1 443 ? -24.788 19.807 28.105 1.00 83.44 443 VAL A O 1
ATOM 3360 N N . PRO A 1 444 ? -23.521 21.330 29.065 1.00 84.12 444 PRO A N 1
ATOM 3361 C CA . PRO A 1 444 ? -24.629 22.286 29.167 1.00 84.12 444 PRO A CA 1
ATOM 3362 C C . PRO A 1 444 ? -25.173 22.635 27.777 1.00 84.12 444 PRO A C 1
ATOM 3364 O O . PRO A 1 444 ? -24.384 22.829 26.855 1.00 84.12 444 PRO A O 1
ATOM 3367 N N . GLY A 1 445 ? -26.491 22.684 27.607 1.00 86.56 445 GLY A N 1
ATOM 3368 C CA . GLY A 1 445 ? -27.103 22.801 26.284 1.00 86.56 445 GLY A CA 1
ATOM 3369 C C . GLY A 1 445 ? -28.610 23.027 26.335 1.00 86.56 445 GLY A C 1
ATOM 3370 O O . GLY A 1 445 ? -29.151 23.375 27.389 1.00 86.56 445 GLY A O 1
ATOM 3371 N N . SER A 1 446 ? -29.273 22.838 25.196 1.00 86.19 446 SER A N 1
ATOM 3372 C CA . SER A 1 446 ? -30.734 22.848 25.112 1.00 86.19 446 SER A CA 1
ATOM 3373 C C . SER A 1 446 ? -31.346 21.618 25.787 1.00 86.19 446 SER A C 1
ATOM 3375 O O . SER A 1 446 ? -30.767 20.524 25.796 1.00 86.19 446 SER A O 1
ATOM 3377 N N . ASP A 1 447 ? -32.542 21.811 26.337 1.00 83.00 447 ASP A N 1
ATOM 3378 C CA . ASP A 1 447 ? -33.374 20.747 26.893 1.00 83.00 447 ASP A CA 1
ATOM 3379 C C . ASP A 1 447 ? -34.226 20.167 25.753 1.00 83.00 447 ASP A C 1
ATOM 3381 O O . ASP A 1 447 ? -35.388 20.517 25.576 1.00 83.00 447 ASP A O 1
ATOM 3385 N N . GLY A 1 448 ? -33.595 19.341 24.913 1.00 85.31 448 GLY A N 1
ATOM 3386 C CA . GLY A 1 448 ? -34.205 18.791 23.700 1.00 85.31 448 GLY A CA 1
ATOM 3387 C C . GLY A 1 448 ? -33.897 19.597 22.434 1.00 85.31 448 GLY A C 1
ATOM 3388 O O . GLY A 1 448 ? -32.835 20.224 22.321 1.00 85.31 448 GLY A O 1
ATOM 3389 N N . LEU A 1 449 ? -34.802 19.508 21.456 1.00 89.94 449 LEU A N 1
ATOM 3390 C CA . LEU A 1 449 ? -34.682 20.182 20.162 1.00 89.94 449 LEU A CA 1
ATOM 3391 C C . LEU A 1 449 ? -35.009 21.672 20.273 1.00 89.94 449 LEU A C 1
ATOM 3393 O O . LEU A 1 449 ? -35.794 22.091 21.118 1.00 89.94 449 LEU A O 1
ATOM 3397 N N . VAL A 1 450 ? -34.407 22.462 19.390 1.00 89.12 450 VAL A N 1
ATOM 3398 C CA . VAL A 1 450 ? -34.641 23.901 19.271 1.00 89.12 450 VAL A CA 1
ATOM 3399 C C . VAL A 1 450 ? -35.492 24.156 18.031 1.00 89.12 450 VAL A C 1
ATOM 3401 O O . VAL A 1 450 ? -35.097 23.802 16.919 1.00 89.12 450 VAL A O 1
ATOM 3404 N N . GLU A 1 451 ? -36.678 24.731 18.226 1.00 85.38 451 GLU A N 1
ATOM 3405 C CA . GLU A 1 451 ? -37.690 24.872 17.170 1.00 85.38 451 GLU A CA 1
ATOM 3406 C C . GLU A 1 451 ? -37.397 26.054 16.232 1.00 85.38 451 GLU A C 1
ATOM 3408 O O . GLU A 1 451 ? -37.444 25.899 15.001 1.00 85.38 451 GLU A O 1
ATOM 3413 N N . ASP A 1 452 ? -37.025 27.194 16.820 1.00 89.19 452 ASP A N 1
ATOM 3414 C CA . ASP A 1 452 ? -36.798 28.471 16.145 1.00 89.19 452 ASP A CA 1
ATOM 3415 C C . ASP A 1 452 ? -35.549 29.219 16.651 1.00 89.19 452 ASP A C 1
ATOM 3417 O O . ASP A 1 452 ? -34.954 28.903 17.687 1.00 89.19 452 ASP A O 1
ATOM 3421 N N . GLU A 1 453 ? -35.147 30.228 15.877 1.00 89.62 453 GLU A N 1
ATOM 3422 C CA . GLU A 1 453 ? -33.977 31.071 16.133 1.00 89.62 453 GLU A CA 1
ATOM 3423 C C . GLU A 1 453 ? -34.092 31.874 17.435 1.00 89.62 453 GLU A C 1
ATOM 3425 O O . GLU A 1 453 ? -33.109 32.001 18.165 1.00 89.62 453 GLU A O 1
ATOM 3430 N N . ALA A 1 454 ? -35.285 32.367 17.782 1.00 88.50 454 ALA A N 1
ATOM 3431 C CA . ALA A 1 454 ? -35.488 33.153 18.999 1.00 88.50 454 ALA A CA 1
ATOM 3432 C C . ALA A 1 454 ? -35.221 32.307 20.257 1.00 88.50 454 ALA A C 1
ATOM 3434 O O . ALA A 1 454 ? -34.526 32.738 21.181 1.00 88.50 454 ALA A O 1
ATOM 3435 N N . THR A 1 455 ? -35.704 31.067 20.260 1.00 89.75 455 THR A N 1
ATOM 3436 C CA . THR A 1 455 ? -35.453 30.067 21.300 1.00 89.75 455 THR A CA 1
ATOM 3437 C C . THR A 1 455 ? -33.973 29.685 21.343 1.00 89.75 455 THR A C 1
ATOM 3439 O O . THR A 1 455 ? -33.392 29.563 22.426 1.00 89.75 455 THR A O 1
ATOM 3442 N N . ALA A 1 456 ? -33.324 29.557 20.179 1.00 89.12 456 ALA A N 1
ATOM 3443 C CA . ALA A 1 456 ? -31.889 29.297 20.083 1.00 89.12 456 ALA A CA 1
ATOM 3444 C C . ALA A 1 456 ? -31.063 30.391 20.780 1.00 89.12 456 ALA A C 1
ATOM 3446 O O . ALA A 1 456 ? -30.179 30.075 21.578 1.00 89.12 456 ALA A O 1
ATOM 3447 N N . VAL A 1 457 ? -31.389 31.665 20.539 1.00 89.94 457 VAL A N 1
ATOM 3448 C CA . VAL A 1 457 ? -30.724 32.823 21.159 1.00 89.94 457 VAL A CA 1
ATOM 3449 C C . VAL A 1 457 ? -30.941 32.852 22.674 1.00 89.94 457 VAL A C 1
ATOM 3451 O O . VAL A 1 457 ? -29.986 33.038 23.429 1.00 89.94 457 VAL A O 1
ATOM 3454 N N . GLN A 1 458 ? -32.162 32.591 23.151 1.00 89.31 458 GLN A N 1
ATOM 3455 C CA . GLN A 1 458 ? -32.449 32.535 24.591 1.00 89.31 458 GLN A CA 1
ATOM 3456 C C . GLN A 1 458 ? -31.639 31.438 25.299 1.00 89.31 458 GLN A C 1
ATOM 3458 O O . GLN A 1 458 ? -31.051 31.666 26.362 1.00 89.31 458 GLN A O 1
ATOM 3463 N N . ILE A 1 459 ? -31.562 30.246 24.700 1.00 88.75 459 ILE A N 1
ATOM 3464 C CA . ILE A 1 459 ? -30.764 29.137 25.233 1.00 88.75 459 ILE A CA 1
ATOM 3465 C C . ILE A 1 459 ? -29.272 29.479 25.181 1.00 88.75 459 ILE A C 1
ATOM 3467 O O . ILE A 1 459 ? -28.554 29.224 26.150 1.00 88.75 459 ILE A O 1
ATOM 3471 N N . ALA A 1 460 ? -28.799 30.083 24.090 1.00 88.75 460 ALA A N 1
ATOM 3472 C CA . ALA A 1 460 ? -27.415 30.516 23.937 1.00 88.75 460 ALA A CA 1
ATOM 3473 C C . ALA A 1 460 ? -27.007 31.545 25.000 1.00 88.75 460 ALA A C 1
ATOM 3475 O O . ALA A 1 460 ? -25.931 31.415 25.586 1.00 88.75 460 ALA A O 1
ATOM 3476 N N . ALA A 1 461 ? -27.881 32.504 25.320 1.00 87.81 461 ALA A N 1
ATOM 3477 C CA . ALA A 1 461 ? -27.661 33.481 26.384 1.00 87.81 461 ALA A CA 1
ATOM 3478 C C . ALA A 1 461 ? -27.546 32.817 27.770 1.00 87.81 461 ALA A C 1
ATOM 3480 O O . ALA A 1 461 ? -26.711 33.217 28.580 1.00 87.81 461 ALA A O 1
ATOM 3481 N N . ARG A 1 462 ? -28.331 31.757 28.025 1.00 90.56 462 ARG A N 1
ATOM 3482 C CA . ARG A 1 462 ? -28.271 30.957 29.264 1.00 90.56 462 ARG A CA 1
ATOM 3483 C C . ARG A 1 462 ? -27.001 30.102 29.361 1.00 90.56 462 ARG A C 1
ATOM 3485 O O . ARG A 1 462 ? -26.420 29.983 30.435 1.00 90.56 462 ARG A O 1
ATOM 3492 N N . VAL A 1 463 ? -26.597 29.464 28.261 1.00 87.50 463 VAL A N 1
ATOM 3493 C CA . VAL A 1 463 ? -25.460 28.520 28.210 1.00 87.50 463 VAL A CA 1
ATOM 3494 C C . VAL A 1 463 ? -24.108 29.245 28.108 1.00 87.50 463 VAL A C 1
ATOM 3496 O O . VAL A 1 463 ? -23.110 28.779 28.665 1.00 87.50 463 VAL A O 1
ATOM 3499 N N . GLY A 1 464 ? -24.082 30.390 27.423 1.00 85.50 464 GLY A N 1
ATOM 3500 C CA . GLY A 1 464 ? -22.908 31.220 27.169 1.00 85.50 464 GLY A CA 1
ATOM 3501 C C . GLY A 1 464 ? -22.091 30.781 25.947 1.00 85.50 464 GLY A C 1
ATOM 3502 O O . GLY A 1 464 ? -21.783 29.601 25.769 1.00 85.50 464 GLY A O 1
ATOM 3503 N N . PHE A 1 465 ? -21.676 31.751 25.130 1.00 84.62 465 PHE A N 1
ATOM 3504 C CA . PHE A 1 465 ? -20.845 31.537 23.941 1.00 84.62 465 PHE A CA 1
ATOM 3505 C C . PHE A 1 465 ? -19.366 31.209 24.260 1.00 84.62 465 PHE A C 1
ATOM 3507 O O . PHE A 1 465 ? -18.861 31.542 25.341 1.00 84.62 465 PHE A O 1
ATOM 3514 N N . PRO A 1 466 ? -18.620 30.554 23.342 1.00 88.19 466 PRO A N 1
ATOM 3515 C CA . PRO A 1 466 ? -19.091 29.934 22.095 1.00 88.19 466 PRO A CA 1
ATOM 3516 C C . PRO A 1 466 ? -19.968 28.686 22.310 1.00 88.19 466 PRO A C 1
ATOM 3518 O O . PRO A 1 466 ? -19.779 27.919 23.260 1.00 88.19 466 PRO A O 1
ATOM 3521 N N . ILE A 1 467 ? -20.899 28.444 21.393 1.00 89.38 467 ILE A N 1
ATOM 3522 C CA . ILE A 1 467 ? -21.767 27.257 21.390 1.00 89.38 467 ILE A CA 1
ATOM 3523 C C . ILE A 1 467 ? -21.569 26.451 20.105 1.00 89.38 467 ILE A C 1
ATOM 3525 O O . ILE A 1 467 ? -21.018 26.941 19.125 1.00 89.38 467 ILE A O 1
ATOM 3529 N N . MET A 1 468 ? -22.004 25.200 20.119 1.00 88.19 468 MET A N 1
ATOM 3530 C CA . MET A 1 468 ? -22.049 24.321 18.962 1.00 88.19 468 MET A CA 1
ATOM 3531 C C . MET A 1 468 ? -23.513 24.042 18.627 1.00 88.19 468 MET A C 1
ATOM 3533 O O . MET A 1 468 ? -24.240 23.479 19.449 1.00 88.19 468 MET A O 1
ATOM 3537 N N . LEU A 1 469 ? -23.927 24.408 17.417 1.00 88.75 469 LEU A N 1
ATOM 3538 C CA . LEU A 1 469 ? -25.208 24.012 16.845 1.00 88.75 469 LEU A CA 1
ATOM 3539 C C . LEU A 1 469 ? -25.044 22.636 16.201 1.00 88.75 469 LEU A C 1
ATOM 3541 O O . LEU A 1 469 ? -24.169 22.461 15.354 1.00 88.75 469 LEU A O 1
ATOM 3545 N N . LYS A 1 470 ? -25.852 21.653 16.609 1.00 86.06 470 LYS A N 1
ATOM 3546 C CA . LYS A 1 470 ? -25.732 20.257 16.164 1.00 86.06 470 LYS A CA 1
ATOM 3547 C C . LYS A 1 470 ? -27.060 19.735 15.615 1.00 86.06 470 LYS A C 1
ATOM 3549 O O . LYS A 1 470 ? -28.108 19.898 16.233 1.00 86.06 470 LYS A O 1
ATOM 3554 N N . ALA A 1 471 ? -27.001 19.029 14.492 1.00 85.25 471 ALA A N 1
ATOM 3555 C CA . ALA A 1 471 ? -28.078 18.181 14.004 1.00 85.25 471 ALA A CA 1
ATOM 3556 C C . ALA A 1 471 ? -28.278 16.986 14.946 1.00 85.25 471 ALA A C 1
ATOM 3558 O O . ALA A 1 471 ? -27.312 16.354 15.400 1.00 85.25 471 ALA A O 1
ATOM 3559 N N . SER A 1 472 ? -29.541 16.684 15.231 1.00 81.56 472 SER A N 1
ATOM 3560 C CA . SER A 1 472 ? -29.954 15.580 16.091 1.00 81.56 472 SER A CA 1
ATOM 3561 C C . SER A 1 472 ? -29.631 14.217 15.483 1.00 81.56 472 SER A C 1
ATOM 3563 O O . SER A 1 472 ? -29.136 13.338 16.189 1.00 81.56 472 SER A O 1
ATOM 3565 N N . ALA A 1 473 ? -29.931 14.047 14.195 1.00 71.75 473 ALA A N 1
ATOM 3566 C CA . ALA A 1 473 ? -29.581 12.857 13.434 1.00 71.75 473 ALA A CA 1
ATOM 3567 C C . ALA A 1 473 ? -28.187 13.019 12.800 1.00 71.75 473 ALA A C 1
ATOM 3569 O O . ALA A 1 473 ? -27.742 14.137 12.529 1.00 71.75 473 ALA A O 1
ATOM 3570 N N . GLY A 1 474 ? -27.487 11.900 12.591 1.00 61.19 474 GLY A N 1
ATOM 3571 C CA . GLY A 1 474 ? -26.230 11.851 11.838 1.00 61.19 474 GLY A CA 1
ATOM 3572 C C . GLY A 1 474 ? -24.939 11.738 12.663 1.00 61.19 474 GLY A C 1
ATOM 3573 O O . GLY A 1 474 ? -24.782 12.325 13.742 1.00 61.19 474 GLY A O 1
ATOM 3574 N N . GLY A 1 475 ? -23.974 10.995 12.113 1.00 55.38 475 GLY A N 1
ATOM 3575 C CA . GLY A 1 475 ? -22.625 10.773 12.648 1.00 55.38 475 GLY A CA 1
ATOM 3576 C C . GLY A 1 475 ? -21.532 11.550 11.898 1.00 55.38 475 GLY A C 1
ATOM 3577 O O . GLY A 1 475 ? -21.798 12.284 10.953 1.00 55.38 475 GLY A O 1
ATOM 3578 N N . GLY A 1 476 ? -20.277 11.428 12.342 1.00 51.50 476 GLY A N 1
ATOM 3579 C CA . GLY A 1 476 ? -19.107 11.896 11.575 1.00 51.50 476 GLY A CA 1
ATOM 3580 C C . GLY A 1 476 ? -18.865 13.412 11.471 1.00 51.50 476 GLY A C 1
ATOM 3581 O O . GLY A 1 476 ? -17.901 13.803 10.830 1.00 51.50 476 GLY A O 1
ATOM 3582 N N . GLY A 1 477 ? -19.674 14.270 12.101 1.00 57.84 477 GLY A N 1
ATOM 3583 C CA . GLY A 1 477 ? -19.428 15.725 12.154 1.00 57.84 477 GLY A CA 1
ATOM 3584 C C . GLY A 1 477 ? -20.034 16.554 11.010 1.00 57.84 477 GLY A C 1
ATOM 3585 O O . GLY A 1 477 ? -19.860 17.765 10.983 1.00 57.84 477 GLY A O 1
ATOM 3586 N N . MET A 1 478 ? -20.803 15.948 10.099 1.00 59.16 478 MET A N 1
ATOM 3587 C CA . MET A 1 478 ? -21.337 16.622 8.896 1.00 59.16 478 MET A CA 1
ATOM 3588 C C . MET A 1 478 ? -22.470 17.638 9.156 1.00 59.16 478 MET A C 1
ATOM 3590 O O . MET A 1 478 ? -22.816 18.418 8.273 1.00 59.16 478 MET A O 1
ATOM 3594 N N . GLY A 1 479 ? -23.051 17.640 10.358 1.00 70.06 479 GLY A N 1
ATOM 3595 C CA . GLY A 1 479 ? -24.205 18.468 10.724 1.00 70.06 479 GLY A CA 1
ATOM 3596 C C . GLY A 1 479 ? -23.963 19.341 11.950 1.00 70.06 479 GLY A C 1
ATOM 3597 O O . GLY A 1 479 ? -24.832 19.408 12.812 1.00 70.06 479 GLY A O 1
ATOM 3598 N N . MET A 1 480 ? -22.779 19.936 12.103 1.00 80.38 480 MET A N 1
ATOM 3599 C CA . MET A 1 480 ? -22.465 20.766 13.270 1.00 80.38 480 MET A CA 1
ATOM 3600 C C . MET A 1 480 ? -21.638 22.005 12.919 1.00 80.38 480 MET A C 1
ATOM 3602 O O . MET A 1 480 ? -20.813 21.956 12.013 1.00 80.38 480 MET A O 1
ATOM 3606 N N . VAL A 1 481 ? -21.902 23.121 13.606 1.00 84.00 481 VAL A N 1
ATOM 3607 C CA . VAL A 1 481 ? -21.266 24.429 13.366 1.00 84.00 481 VAL A CA 1
ATOM 3608 C C . VAL A 1 481 ? -20.945 25.105 14.697 1.00 84.00 481 VAL A C 1
ATOM 3610 O O . VAL A 1 481 ? -21.782 25.136 15.602 1.00 84.00 481 VAL A O 1
ATOM 3613 N N . ILE A 1 482 ? -19.734 25.659 14.809 1.00 87.50 482 ILE A N 1
ATOM 3614 C CA . ILE A 1 482 ? -19.320 26.478 15.953 1.00 87.50 482 ILE A CA 1
ATOM 3615 C C . ILE A 1 482 ? -19.868 27.891 15.757 1.00 87.50 482 ILE A C 1
ATOM 3617 O O . ILE A 1 482 ? -19.531 28.562 14.785 1.00 87.50 482 ILE A O 1
ATOM 3621 N N . CYS A 1 483 ? -20.659 28.362 16.713 1.00 88.88 483 CYS A N 1
ATOM 3622 C CA . CYS A 1 483 ? -21.185 29.720 16.742 1.00 88.88 483 CYS A CA 1
ATOM 3623 C C . CYS A 1 483 ? -20.444 30.498 17.836 1.00 88.88 483 CYS A C 1
ATOM 3625 O O . CYS A 1 483 ? -20.562 30.192 19.029 1.00 88.88 483 CYS A O 1
ATOM 3627 N N . ALA A 1 484 ? -19.625 31.467 17.423 1.00 88.31 484 ALA A N 1
ATOM 3628 C CA . ALA A 1 484 ? -18.819 32.276 18.337 1.00 88.31 484 ALA A CA 1
ATOM 3629 C C . ALA A 1 484 ? -19.652 33.327 19.089 1.00 88.31 484 ALA A C 1
ATOM 3631 O O . ALA A 1 484 ? -19.309 33.677 20.217 1.00 88.31 484 ALA A O 1
ATOM 3632 N N . ASP A 1 485 ? -20.742 33.787 18.481 1.00 90.50 485 ASP A N 1
ATOM 3633 C CA . ASP A 1 485 ? -21.650 34.812 18.983 1.00 90.50 485 ASP A CA 1
ATOM 3634 C C . ASP A 1 485 ? -23.074 34.588 18.437 1.00 90.50 485 ASP A C 1
ATOM 3636 O O . ASP A 1 485 ? -23.356 33.607 17.738 1.00 90.50 485 ASP A O 1
ATOM 3640 N N . GLU A 1 486 ? -23.983 35.490 18.809 1.00 91.81 486 GLU A N 1
ATOM 3641 C CA . GLU A 1 486 ? -25.392 35.454 18.416 1.00 91.81 486 GLU A CA 1
ATOM 3642 C C . GLU A 1 486 ? -25.586 35.573 16.902 1.00 91.81 486 GLU A C 1
ATOM 3644 O O . GLU A 1 486 ? -26.401 34.850 16.334 1.00 91.81 486 GLU A O 1
ATOM 3649 N N . HIS A 1 487 ? -24.801 36.418 16.233 1.00 90.31 487 HIS A N 1
ATOM 3650 C CA . HIS A 1 487 ? -24.920 36.618 14.793 1.00 90.31 487 HIS A CA 1
ATOM 3651 C C . HIS A 1 487 ? -24.538 35.344 14.031 1.00 90.31 487 HIS A C 1
ATOM 3653 O O . HIS A 1 487 ? -25.309 34.864 13.202 1.00 90.31 487 HIS A O 1
ATOM 3659 N N . ALA A 1 488 ? -23.420 34.719 14.410 1.00 90.19 488 ALA A N 1
ATOM 3660 C CA . ALA A 1 488 ? -22.981 33.446 13.848 1.00 90.19 488 ALA A CA 1
ATOM 3661 C C . ALA A 1 488 ? -23.979 32.297 14.098 1.00 90.19 488 ALA A C 1
ATOM 3663 O O . ALA A 1 488 ? -24.025 31.341 13.322 1.00 90.19 488 ALA A O 1
ATOM 3664 N N . LEU A 1 489 ? -24.761 32.351 15.184 1.00 90.69 489 LEU A N 1
ATOM 3665 C CA . LEU A 1 489 ? -25.827 31.381 15.445 1.00 90.69 489 LEU A CA 1
ATOM 3666 C C . LEU A 1 489 ? -26.998 31.555 14.477 1.00 90.69 489 LEU A C 1
ATOM 3668 O O . LEU A 1 489 ? -27.443 30.563 13.899 1.00 90.69 489 LEU A O 1
ATOM 3672 N N . LEU A 1 490 ? -27.470 32.789 14.298 1.00 90.62 490 LEU A N 1
ATOM 3673 C CA . LEU A 1 490 ? -28.579 33.104 13.397 1.00 90.62 490 LEU A CA 1
ATOM 3674 C C . LEU A 1 490 ? -28.230 32.740 11.948 1.00 90.62 490 LEU A C 1
ATOM 3676 O O . LEU A 1 490 ? -28.981 32.016 11.298 1.00 90.62 490 LEU A O 1
ATOM 3680 N N . ASP A 1 491 ? -27.034 33.115 11.489 1.00 89.88 491 ASP A N 1
ATOM 3681 C CA . ASP A 1 491 ? -26.560 32.809 10.135 1.00 89.88 491 ASP A CA 1
ATOM 3682 C C . ASP A 1 491 ? -26.457 31.294 9.872 1.00 89.88 491 ASP A C 1
ATOM 3684 O O . ASP A 1 491 ? -26.704 30.814 8.761 1.00 89.88 491 ASP A O 1
ATOM 3688 N N . ALA A 1 492 ? -26.096 30.511 10.894 1.00 87.88 492 ALA A N 1
ATOM 3689 C CA . ALA A 1 492 ? -25.916 29.068 10.765 1.00 87.88 492 ALA A CA 1
ATOM 3690 C C . ALA A 1 492 ? -27.222 28.265 10.899 1.00 87.88 492 ALA A C 1
ATOM 3692 O O . ALA A 1 492 ? -27.285 27.142 10.383 1.00 87.88 492 ALA A O 1
ATOM 3693 N N . PHE A 1 493 ? -28.247 28.789 11.584 1.00 90.12 493 PHE A N 1
ATOM 3694 C CA . PHE A 1 493 ? -29.403 28.008 12.043 1.00 90.12 493 PHE A CA 1
ATOM 3695 C C . PHE A 1 493 ? -30.174 27.343 10.899 1.00 90.12 493 PHE A C 1
ATOM 3697 O O . PHE A 1 493 ? -30.248 26.109 10.830 1.00 90.12 493 PHE A O 1
ATOM 3704 N N . ALA A 1 494 ? -30.685 28.142 9.958 1.00 87.00 494 ALA A N 1
ATOM 3705 C CA . ALA A 1 494 ? -31.436 27.644 8.807 1.00 87.00 494 ALA A CA 1
ATOM 3706 C C . ALA A 1 494 ? -30.601 26.673 7.951 1.00 87.00 494 ALA A C 1
ATOM 3708 O O . ALA A 1 494 ? -31.085 25.612 7.549 1.00 87.00 494 ALA A O 1
ATOM 3709 N N . GLY A 1 495 ? -29.318 26.987 7.740 1.00 85.25 495 GLY A N 1
ATOM 3710 C CA . GLY A 1 495 ? -28.408 26.164 6.945 1.00 85.25 495 GLY A CA 1
ATOM 3711 C C . GLY A 1 495 ? -28.083 24.810 7.583 1.00 85.25 495 GLY A C 1
ATOM 3712 O O . GLY A 1 495 ? -27.952 23.808 6.879 1.00 85.25 495 GLY A O 1
ATOM 3713 N N . VAL A 1 496 ? -27.946 24.726 8.911 1.00 85.31 496 VAL A N 1
ATOM 3714 C CA . VAL A 1 496 ? -27.766 23.437 9.607 1.00 85.31 496 VAL A CA 1
ATOM 3715 C C . VAL A 1 496 ? -29.063 22.632 9.608 1.00 85.31 496 VAL A C 1
ATOM 3717 O O . VAL A 1 496 ? -29.012 21.435 9.332 1.00 85.31 496 VAL A O 1
ATOM 3720 N N . LYS A 1 497 ? -30.213 23.276 9.839 1.00 85.69 497 LYS A N 1
ATOM 3721 C CA . LYS A 1 497 ? -31.535 22.629 9.813 1.00 85.69 497 LYS A CA 1
ATOM 3722 C C . LYS A 1 497 ? -31.824 21.993 8.449 1.00 85.69 497 LYS A C 1
ATOM 3724 O O . LYS A 1 497 ? -32.155 20.813 8.371 1.00 85.69 497 LYS A O 1
ATOM 3729 N N . GLN A 1 498 ? -31.606 22.744 7.367 1.00 84.94 498 GLN A N 1
ATOM 3730 C CA . GLN A 1 498 ? -31.787 22.256 5.999 1.00 84.94 498 GLN A CA 1
ATOM 3731 C C . GLN A 1 498 ? -30.804 21.131 5.655 1.00 84.94 498 GLN A C 1
ATOM 3733 O O . GLN A 1 498 ? -31.203 20.125 5.074 1.00 84.94 498 GLN A O 1
ATOM 3738 N N . ARG A 1 499 ? -29.525 21.260 6.037 1.00 80.62 499 ARG A N 1
ATOM 3739 C CA . ARG A 1 499 ? -28.539 20.185 5.832 1.00 80.62 499 ARG A CA 1
ATOM 3740 C C . ARG A 1 499 ? -28.910 18.912 6.587 1.00 80.62 499 ARG A C 1
ATOM 3742 O O . ARG A 1 499 ? -28.732 17.834 6.038 1.00 80.62 499 ARG A O 1
ATOM 3749 N N . ALA A 1 500 ? -29.425 19.026 7.809 1.00 79.25 500 ALA A N 1
ATOM 3750 C CA . ALA A 1 500 ? -29.860 17.876 8.597 1.00 79.25 500 ALA A CA 1
ATOM 3751 C C . ALA A 1 500 ? -31.036 17.135 7.937 1.00 79.25 500 ALA A C 1
ATOM 3753 O O . ALA A 1 500 ? -31.030 15.908 7.882 1.00 79.25 500 ALA A O 1
ATOM 3754 N N . GLU A 1 501 ? -31.995 17.873 7.374 1.00 80.88 501 GLU A N 1
ATOM 3755 C CA . GLU A 1 501 ? -33.107 17.300 6.610 1.00 80.88 501 GLU A CA 1
ATOM 3756 C C . GLU A 1 501 ? -32.612 16.583 5.346 1.00 80.88 501 GLU A C 1
ATOM 3758 O O . GLU A 1 501 ? -32.950 15.427 5.113 1.00 80.88 501 GLU A O 1
ATOM 3763 N N . VAL A 1 502 ? -31.753 17.237 4.558 1.00 76.06 502 VAL A N 1
ATOM 3764 C CA . VAL A 1 502 ? -31.245 16.680 3.293 1.00 76.06 502 VAL A CA 1
ATOM 3765 C C . VAL A 1 502 ? -30.359 15.452 3.517 1.00 76.06 502 VAL A C 1
ATOM 3767 O O . VAL A 1 502 ? -30.467 14.487 2.768 1.00 76.06 502 VAL A O 1
ATOM 3770 N N . LEU A 1 503 ? -29.479 15.481 4.523 1.00 67.56 503 LEU A N 1
ATOM 3771 C CA . LEU A 1 503 ? -28.503 14.411 4.760 1.00 67.56 503 LEU A CA 1
ATOM 3772 C C . LEU A 1 503 ? -29.070 13.244 5.575 1.00 67.56 503 LEU A C 1
ATOM 3774 O O . LEU A 1 503 ? -28.608 12.118 5.416 1.00 67.56 503 LEU A O 1
ATOM 3778 N N . PHE A 1 504 ? -30.027 13.495 6.473 1.00 70.38 504 PHE A N 1
ATOM 3779 C CA . PHE A 1 504 ? -30.472 12.495 7.453 1.00 70.38 504 PHE A CA 1
ATOM 3780 C C . PHE A 1 504 ? -31.990 12.286 7.496 1.00 70.38 504 PHE A C 1
ATOM 3782 O O . PHE A 1 504 ? -32.454 11.487 8.307 1.00 70.38 504 PHE A O 1
ATOM 3789 N N . GLY A 1 505 ? -32.770 13.008 6.683 1.00 73.12 505 GLY A N 1
ATOM 3790 C CA . GLY A 1 505 ? -34.237 12.939 6.692 1.00 73.12 505 GLY A CA 1
ATOM 3791 C C . GLY A 1 505 ? -34.878 13.428 7.997 1.00 73.12 505 GLY A C 1
ATOM 3792 O O . GLY A 1 505 ? -36.035 13.114 8.263 1.00 73.12 505 GLY A O 1
ATOM 3793 N N . PHE A 1 506 ? -34.114 14.130 8.847 1.00 77.75 506 PHE A N 1
ATOM 3794 C CA . PHE A 1 506 ? -34.576 14.653 10.132 1.00 77.75 506 PHE A CA 1
ATOM 3795 C C . PHE A 1 506 ? -33.892 15.984 10.476 1.00 77.75 506 PHE A C 1
ATOM 3797 O O . PHE A 1 506 ? -32.773 16.021 10.996 1.00 77.75 506 PHE A O 1
ATOM 3804 N N . GLY A 1 507 ? -34.596 17.088 10.242 1.00 80.81 507 GLY A N 1
ATOM 3805 C CA . GLY A 1 507 ? -34.134 18.463 10.434 1.00 80.81 507 GLY A CA 1
ATOM 3806 C C . GLY A 1 507 ? -34.071 18.959 11.882 1.00 80.81 507 GLY A C 1
ATOM 3807 O O . GLY A 1 507 ? -33.939 20.158 12.107 1.00 80.81 507 GLY A O 1
ATOM 3808 N N . GLY A 1 508 ? -34.190 18.093 12.892 1.00 86.69 508 GLY A N 1
ATOM 3809 C CA . GLY A 1 508 ? -34.093 18.513 14.293 1.00 86.69 508 GLY A CA 1
ATOM 3810 C C . GLY A 1 508 ? -32.680 18.982 14.661 1.00 86.69 508 GLY A C 1
ATOM 3811 O O . GLY A 1 508 ? -31.702 18.280 14.393 1.00 86.69 508 GLY A O 1
ATOM 3812 N N . VAL A 1 509 ? -32.562 20.133 15.328 1.00 89.94 509 VAL A N 1
ATOM 3813 C CA . VAL A 1 509 ? -31.286 20.697 15.807 1.00 89.94 509 VAL A CA 1
ATOM 3814 C C . VAL A 1 509 ? -31.315 20.955 17.313 1.00 89.94 509 VAL A C 1
ATOM 3816 O O . VAL A 1 509 ? -32.380 21.129 17.898 1.00 89.94 509 VAL A O 1
ATOM 3819 N N . PHE A 1 510 ? -30.148 20.964 17.953 1.00 90.06 510 PHE A N 1
ATOM 3820 C CA . PHE A 1 510 ? -29.979 21.249 19.379 1.00 90.06 510 PHE A CA 1
ATOM 3821 C C . PHE A 1 510 ? -28.671 22.017 19.632 1.00 90.06 510 PHE A C 1
ATOM 3823 O O . PHE A 1 510 ? -27.796 22.072 18.762 1.00 90.06 510 PHE A O 1
ATOM 3830 N N . LEU A 1 511 ? -28.543 22.629 20.812 1.00 89.31 511 LEU A N 1
ATOM 3831 C CA . LEU A 1 511 ? -27.397 23.467 21.181 1.00 89.31 511 LEU A CA 1
ATOM 3832 C C . LEU A 1 511 ? -26.584 22.845 22.311 1.00 89.31 511 LEU A C 1
ATOM 3834 O O . LEU A 1 511 ? -27.145 22.357 23.291 1.00 89.31 511 LEU A O 1
ATOM 3838 N N . GLU A 1 512 ? -25.261 22.953 22.226 1.00 87.62 512 GLU A N 1
ATOM 3839 C CA . GLU A 1 512 ? -24.344 22.576 23.303 1.00 87.62 512 GLU A CA 1
ATOM 3840 C C . GLU A 1 512 ? -23.260 23.628 23.519 1.00 87.62 512 GLU A C 1
ATOM 3842 O O . GLU A 1 512 ? -22.826 24.308 22.592 1.00 87.62 512 GLU A O 1
ATOM 3847 N N . ARG A 1 513 ? -22.768 23.746 24.753 1.00 86.81 513 ARG A N 1
ATOM 3848 C CA . ARG A 1 513 ? -21.583 24.548 25.052 1.00 86.81 513 ARG A CA 1
ATOM 3849 C C . ARG A 1 513 ? -20.387 23.998 24.278 1.00 86.81 513 ARG A C 1
ATOM 3851 O O . ARG A 1 513 ? -20.043 22.826 24.425 1.00 86.81 513 ARG A O 1
ATOM 3858 N N . TYR A 1 514 ? -19.709 24.852 23.518 1.00 83.00 514 TYR A N 1
ATOM 3859 C CA . TYR A 1 514 ? -18.476 24.469 22.841 1.00 83.00 514 TYR A CA 1
ATOM 3860 C C . TYR A 1 514 ? -17.262 24.673 23.753 1.00 83.00 514 TYR A C 1
ATOM 3862 O O . TYR A 1 514 ? -17.112 25.727 24.376 1.00 83.00 514 TYR A O 1
ATOM 3870 N N . PHE A 1 515 ? -16.378 23.674 23.811 1.00 79.62 515 PHE A N 1
ATOM 3871 C CA . PHE A 1 515 ? -15.114 23.727 24.549 1.00 79.62 515 PHE A CA 1
ATOM 3872 C C . PHE A 1 515 ? -13.940 23.743 23.560 1.00 79.62 515 PHE A C 1
ATOM 3874 O O . PHE A 1 515 ? -13.589 22.686 23.043 1.00 79.62 515 PHE A O 1
ATOM 3881 N N . PRO A 1 516 ? -13.286 24.900 23.331 1.00 69.88 516 PRO A N 1
ATOM 3882 C CA . PRO A 1 516 ? -12.221 25.028 22.329 1.00 69.88 516 PRO A CA 1
ATOM 3883 C C . PRO A 1 516 ? -10.988 24.154 22.588 1.00 69.88 516 PRO A C 1
ATOM 3885 O O . PRO A 1 516 ? -10.234 23.848 21.676 1.00 69.88 516 PRO A O 1
ATOM 3888 N N . SER A 1 517 ? -10.733 23.783 23.842 1.00 75.12 517 SER A N 1
ATOM 3889 C CA . SER A 1 517 ? -9.595 22.941 24.222 1.00 75.12 517 SER A CA 1
ATOM 3890 C C . SER A 1 517 ? -10.091 21.781 25.067 1.00 75.12 517 SER A C 1
ATOM 3892 O O . SER A 1 517 ? -10.015 21.800 26.302 1.00 75.12 517 SER A O 1
ATOM 3894 N N . ALA A 1 518 ? -10.642 20.791 24.372 1.00 77.00 518 ALA A N 1
ATOM 3895 C CA . ALA A 1 518 ? -11.144 19.563 24.955 1.00 77.00 518 ALA A CA 1
ATOM 3896 C C . ALA A 1 518 ? -10.278 18.364 24.553 1.00 77.00 518 ALA A C 1
ATOM 3898 O O . ALA A 1 518 ? -9.673 18.322 23.481 1.00 77.00 518 ALA A O 1
ATOM 3899 N N . ARG A 1 519 ? -10.227 17.375 25.439 1.00 79.62 519 ARG A N 1
ATOM 3900 C CA . ARG A 1 519 ? -9.773 16.020 25.121 1.00 79.62 519 ARG A CA 1
ATOM 3901 C C . ARG A 1 519 ? -10.989 15.147 24.863 1.00 79.62 519 ARG A C 1
ATOM 3903 O O . ARG A 1 519 ? -11.980 15.288 25.584 1.00 79.62 519 ARG A O 1
ATOM 3910 N N . HIS A 1 520 ? -10.882 14.254 23.888 1.00 79.69 520 HIS A N 1
ATOM 3911 C CA . HIS A 1 520 ? -11.923 13.282 23.572 1.00 79.69 520 HIS A CA 1
ATOM 3912 C C . HIS A 1 520 ? -11.569 11.953 24.238 1.00 79.69 520 HIS A C 1
ATOM 3914 O O . HIS A 1 520 ? -10.536 11.358 23.930 1.00 79.69 520 HIS A O 1
ATOM 3920 N N . ILE A 1 521 ? -12.385 11.513 25.193 1.00 80.00 521 ILE A N 1
ATOM 3921 C CA . ILE A 1 521 ? -12.156 10.292 25.970 1.00 80.00 521 ILE A CA 1
ATOM 3922 C C . ILE A 1 521 ? -13.382 9.400 25.842 1.00 80.00 521 ILE A C 1
ATOM 3924 O O . ILE A 1 521 ? -14.491 9.820 26.141 1.00 80.00 521 ILE A O 1
ATOM 3928 N N . GLU A 1 522 ? -13.192 8.152 25.452 1.00 80.38 522 GLU A N 1
ATOM 3929 C CA . GLU A 1 522 ? -14.276 7.188 25.295 1.00 80.38 522 GLU A CA 1
ATOM 3930 C C . GLU A 1 522 ? -14.147 6.068 26.320 1.00 80.38 522 GLU A C 1
ATOM 3932 O O . GLU A 1 522 ? -13.046 5.576 26.537 1.00 80.38 522 GLU A O 1
ATOM 3937 N N . VAL A 1 523 ? -15.250 5.614 26.911 1.00 80.62 523 VAL A N 1
ATOM 3938 C CA . VAL A 1 523 ? -15.263 4.427 27.781 1.00 80.62 523 VAL A CA 1
ATOM 3939 C C . VAL A 1 523 ? -15.885 3.256 27.033 1.00 80.62 523 VAL A C 1
ATOM 3941 O O . VAL A 1 523 ? -16.979 3.384 26.482 1.00 80.62 523 VAL A O 1
ATOM 3944 N N . GLN A 1 524 ? -15.188 2.120 27.017 1.00 79.94 524 GLN A N 1
ATOM 3945 C CA . GLN A 1 524 ? -15.663 0.880 26.414 1.00 79.94 524 GLN A CA 1
ATOM 3946 C C . GLN A 1 524 ? -16.539 0.104 27.398 1.00 79.94 524 GLN A C 1
ATOM 3948 O O . GLN A 1 524 ? -16.091 -0.220 28.499 1.00 79.94 524 GLN A O 1
ATOM 3953 N N . ILE A 1 525 ? -17.749 -0.251 26.969 1.00 80.69 525 ILE A N 1
ATOM 3954 C CA . ILE A 1 525 ? -18.682 -1.074 27.741 1.00 80.69 525 ILE A CA 1
ATOM 3955 C C . ILE A 1 525 ? -19.135 -2.304 26.951 1.00 80.69 525 ILE A C 1
ATOM 3957 O O . ILE A 1 525 ? -19.117 -2.318 25.716 1.00 80.69 525 ILE A O 1
ATOM 3961 N N . PHE A 1 526 ? -19.535 -3.326 27.695 1.00 81.81 526 PHE A N 1
ATOM 3962 C CA . PHE A 1 526 ? -20.050 -4.606 27.226 1.00 81.81 526 PHE A CA 1
ATOM 3963 C C . PHE A 1 526 ? -21.276 -4.954 28.059 1.00 81.81 526 PHE A C 1
ATOM 3965 O O . PHE A 1 526 ? -21.175 -5.010 29.278 1.00 81.81 526 PHE A O 1
ATOM 3972 N N . GLY A 1 527 ? -22.424 -5.158 27.422 1.00 82.00 527 GLY A N 1
ATOM 3973 C CA . GLY A 1 527 ? -23.664 -5.472 28.119 1.00 82.00 527 GLY A CA 1
ATOM 3974 C C . GLY A 1 527 ? -24.331 -6.749 27.631 1.00 82.00 527 GLY A C 1
ATOM 3975 O O . GLY A 1 527 ? -24.262 -7.090 26.448 1.00 82.00 527 GLY A O 1
ATOM 3976 N N . ASN A 1 528 ? -25.002 -7.454 28.540 1.00 79.44 528 ASN A N 1
ATOM 3977 C CA . ASN A 1 528 ? -25.733 -8.685 28.223 1.00 79.44 528 ASN A CA 1
ATOM 3978 C C . ASN A 1 528 ? -27.167 -8.436 27.709 1.00 79.44 528 ASN A C 1
ATOM 3980 O O . ASN A 1 528 ? -27.883 -9.386 27.406 1.00 79.44 528 ASN A O 1
ATOM 3984 N N . GLY A 1 529 ? -27.611 -7.177 27.622 1.00 81.50 529 GLY A N 1
ATOM 3985 C CA . GLY A 1 529 ? -28.977 -6.821 27.219 1.00 81.50 529 GLY A CA 1
ATOM 3986 C C . GLY A 1 529 ? -30.041 -7.033 28.304 1.00 81.50 529 GLY A C 1
ATOM 3987 O O . GLY A 1 529 ? -31.205 -6.698 28.095 1.00 81.50 529 GLY A O 1
ATOM 3988 N N . MET A 1 530 ? -29.664 -7.566 29.470 1.00 81.38 530 MET A N 1
ATOM 3989 C CA . MET A 1 530 ? -30.564 -7.816 30.604 1.00 81.38 530 MET A CA 1
ATOM 3990 C C . MET A 1 530 ? -30.409 -6.785 31.726 1.00 81.38 530 MET A C 1
ATOM 3992 O O . MET A 1 530 ? -31.240 -6.739 32.632 1.00 81.38 530 MET A O 1
ATOM 3996 N N . GLY A 1 531 ? -29.408 -5.912 31.619 1.00 79.31 531 GLY A N 1
ATOM 3997 C CA . GLY A 1 531 ? -29.123 -4.856 32.585 1.00 79.31 531 GLY A CA 1
ATOM 3998 C C . GLY A 1 531 ? -27.712 -4.925 33.147 1.00 79.31 531 GLY A C 1
ATOM 3999 O O . GLY A 1 531 ? -27.277 -3.934 33.708 1.00 79.31 531 GLY A O 1
ATOM 4000 N N . ASP A 1 532 ? -26.976 -6.020 32.945 1.00 82.69 532 ASP A N 1
ATOM 4001 C CA . ASP A 1 532 ? -25.623 -6.142 33.478 1.00 82.69 532 ASP A CA 1
ATOM 4002 C C . ASP A 1 532 ? -24.590 -5.592 32.482 1.00 82.69 532 ASP A C 1
ATOM 4004 O O . ASP A 1 532 ? -24.599 -5.942 31.295 1.00 82.69 532 ASP A O 1
ATOM 4008 N N . ILE A 1 533 ? -23.683 -4.736 32.970 1.00 83.88 533 ILE A N 1
ATOM 4009 C CA . ILE A 1 533 ? -22.664 -4.047 32.165 1.00 83.88 533 ILE A CA 1
ATOM 4010 C C . ILE A 1 533 ? -21.261 -4.269 32.735 1.00 83.88 533 ILE A C 1
ATOM 4012 O O . ILE A 1 533 ? -21.028 -4.128 33.930 1.00 83.88 533 ILE A O 1
ATOM 4016 N N . ALA A 1 534 ? -20.307 -4.584 31.864 1.00 81.25 534 ALA A N 1
ATOM 4017 C CA . ALA A 1 534 ? -18.883 -4.664 32.151 1.00 81.25 534 ALA A CA 1
ATOM 4018 C C . ALA A 1 534 ? -18.161 -3.488 31.477 1.00 81.25 534 ALA A C 1
ATOM 4020 O O . ALA A 1 534 ? -18.413 -3.164 30.314 1.00 81.25 534 ALA A O 1
ATOM 4021 N N . CYS A 1 535 ? -17.252 -2.837 32.202 1.00 81.81 535 CYS A N 1
ATOM 4022 C CA . CYS A 1 535 ? -16.453 -1.720 31.701 1.00 81.81 535 CYS A CA 1
ATOM 4023 C C . CYS A 1 535 ? -15.011 -2.167 31.441 1.00 81.81 535 CYS A C 1
ATOM 4025 O O . CYS A 1 535 ? -14.346 -2.661 32.347 1.00 81.81 535 CYS A O 1
ATOM 4027 N N . MET A 1 536 ? -14.510 -1.937 30.224 1.00 74.75 536 MET A N 1
ATOM 4028 C CA . MET A 1 536 ? -13.167 -2.358 29.784 1.00 74.75 536 MET A CA 1
ATOM 4029 C C . MET A 1 536 ? -12.149 -1.208 29.788 1.00 74.75 536 MET A C 1
ATOM 4031 O O . MET A 1 536 ? -11.089 -1.291 29.169 1.00 74.75 536 MET A O 1
ATOM 4035 N N . GLY A 1 537 ? -12.474 -0.117 30.484 1.00 74.25 537 GLY A N 1
ATOM 4036 C CA . GLY A 1 537 ? -11.637 1.073 30.580 1.00 74.25 537 GLY A CA 1
ATOM 4037 C C . GLY A 1 537 ? -11.849 2.074 29.446 1.00 74.25 537 GLY A C 1
ATOM 4038 O O . GLY A 1 537 ? -12.807 2.011 28.673 1.00 74.25 537 GLY A O 1
ATOM 4039 N N . GLU A 1 538 ? -10.952 3.049 29.394 1.00 76.56 538 GLU A N 1
ATOM 4040 C CA . GLU A 1 538 ? -11.061 4.255 28.588 1.00 76.56 538 GLU A CA 1
ATOM 4041 C C . GLU A 1 538 ? -10.017 4.334 27.473 1.00 76.56 538 GLU A C 1
ATOM 4043 O O . GLU A 1 538 ? -8.901 3.834 27.592 1.00 76.56 538 GLU A O 1
ATOM 4048 N N . ARG A 1 539 ? -10.347 5.031 26.392 1.00 78.56 539 ARG A N 1
ATOM 4049 C CA . ARG A 1 539 ? -9.430 5.389 25.311 1.00 78.56 539 ARG A CA 1
ATOM 4050 C C . ARG A 1 539 ? -9.409 6.892 25.140 1.00 78.56 539 ARG A C 1
ATOM 4052 O O . ARG A 1 539 ? -10.435 7.555 25.255 1.00 78.56 539 ARG A O 1
ATOM 4059 N N . GLU A 1 540 ? -8.232 7.419 24.858 1.00 77.31 540 GLU A N 1
ATOM 4060 C CA . GLU A 1 540 ? -8.062 8.790 24.420 1.00 77.31 540 GLU A CA 1
ATOM 4061 C C . GLU A 1 540 ? -8.027 8.841 22.895 1.00 77.31 540 GLU A C 1
ATOM 4063 O O . GLU A 1 540 ? -7.188 8.201 22.259 1.00 77.31 540 GLU A O 1
ATOM 4068 N N . CYS A 1 541 ? -8.896 9.679 22.344 1.00 76.31 541 CYS A N 1
ATOM 4069 C CA . CYS A 1 541 ? -9.092 9.855 20.915 1.00 76.31 541 CYS A CA 1
ATOM 4070 C C . CYS A 1 541 ? -8.968 11.331 20.500 1.00 76.31 541 CYS A C 1
ATOM 4072 O O . CYS A 1 541 ? -9.664 11.803 19.607 1.00 76.31 541 CYS A O 1
ATOM 4074 N N . SER A 1 542 ? -8.132 12.093 21.211 1.00 74.00 542 SER A N 1
ATOM 4075 C CA . SER A 1 542 ? -8.023 13.550 21.063 1.00 74.00 542 SER A CA 1
ATOM 4076 C C . SER A 1 542 ? -7.380 14.008 19.749 1.00 74.00 542 SER A C 1
ATOM 4078 O O . SER A 1 542 ? -7.437 15.196 19.470 1.00 74.00 542 SER A O 1
ATOM 4080 N N . ILE A 1 543 ? -6.734 13.129 18.976 1.00 73.62 543 ILE A N 1
ATOM 4081 C CA . ILE A 1 543 ? -6.075 13.486 17.711 1.00 73.62 543 ILE A CA 1
ATOM 4082 C C . ILE A 1 543 ? -6.937 12.942 16.554 1.00 73.62 543 ILE A C 1
ATOM 4084 O O . ILE A 1 543 ? -6.913 11.730 16.310 1.00 73.62 543 ILE A O 1
ATOM 4088 N N . PRO A 1 544 ? -7.731 13.796 15.876 1.00 63.59 544 PRO A N 1
ATOM 4089 C CA . PRO A 1 544 ? -8.586 13.371 14.762 1.00 63.59 544 PRO A CA 1
ATOM 4090 C C . PRO A 1 544 ? -7.761 12.987 13.518 1.00 63.59 544 PRO A C 1
ATOM 4092 O O . PRO A 1 544 ? -6.537 13.051 13.536 1.00 63.59 544 PRO A O 1
ATOM 4095 N N . GLU A 1 545 ? -8.398 12.512 12.452 1.00 56.28 545 GLU A N 1
ATOM 4096 C CA . GLU A 1 545 ? -7.773 12.222 11.149 1.00 56.28 545 GLU A CA 1
ATOM 4097 C C . GLU A 1 545 ? -7.522 13.489 10.343 1.00 56.28 545 GLU A C 1
ATOM 4099 O O . GLU A 1 545 ? -6.450 13.642 9.766 1.00 56.28 545 GLU A O 1
ATOM 4104 N N . THR A 1 546 ? -8.483 14.409 10.360 1.00 51.47 546 THR A N 1
ATOM 4105 C CA . THR A 1 546 ? -8.446 15.684 9.647 1.00 51.47 546 THR A CA 1
ATOM 4106 C C . THR A 1 546 ? -8.745 16.845 10.606 1.00 51.47 546 THR A C 1
ATOM 4108 O O . THR A 1 546 ? -9.325 16.632 11.676 1.00 51.47 546 THR A O 1
ATOM 4111 N N . PRO A 1 547 ? -8.340 18.087 10.273 1.00 50.31 547 PRO A N 1
ATOM 4112 C CA . PRO A 1 547 ? -8.746 19.276 11.023 1.00 50.31 547 PRO A CA 1
ATOM 4113 C C . PRO A 1 547 ? -10.275 19.396 11.142 1.00 50.31 547 PRO A C 1
ATOM 4115 O O . PRO A 1 547 ? -10.987 19.016 10.213 1.00 50.31 547 PRO A O 1
ATOM 4118 N N . GLU A 1 548 ? -10.775 19.978 12.244 1.00 46.91 548 GLU A N 1
ATOM 4119 C CA . GLU A 1 548 ? -12.221 20.070 12.563 1.00 46.91 548 GLU A CA 1
ATOM 4120 C C . GLU A 1 548 ? -13.068 20.702 11.425 1.00 46.91 548 GLU A C 1
ATOM 4122 O O . GLU A 1 548 ? -14.242 20.359 11.281 1.00 46.91 548 GLU A O 1
ATOM 4127 N N . ASP A 1 549 ? -12.480 21.560 10.578 1.00 41.62 549 ASP A N 1
ATOM 4128 C CA . ASP A 1 549 ? -13.160 22.205 9.438 1.00 41.62 549 ASP A CA 1
ATOM 4129 C C . ASP A 1 549 ? -13.307 21.302 8.192 1.00 41.62 549 ASP A C 1
ATOM 4131 O O . ASP A 1 549 ? -14.126 21.578 7.313 1.00 41.62 549 ASP A O 1
ATOM 4135 N N . ASN A 1 550 ? -12.577 20.183 8.121 1.00 37.34 550 ASN A N 1
ATOM 4136 C CA . ASN A 1 550 ? -12.603 19.228 7.011 1.00 37.34 550 ASN A CA 1
ATOM 4137 C C . ASN A 1 550 ? -13.275 17.907 7.426 1.00 37.34 550 ASN A C 1
ATOM 4139 O O . ASN A 1 550 ? -12.631 16.875 7.591 1.00 37.34 550 ASN A O 1
ATOM 4143 N N . ARG A 1 551 ? -14.606 17.970 7.570 1.00 40.69 551 ARG A N 1
ATOM 4144 C CA . ARG A 1 551 ? -15.591 16.870 7.438 1.00 40.69 551 ARG A CA 1
ATOM 4145 C C . ARG A 1 551 ? -15.098 15.459 7.831 1.00 40.69 551 ARG A C 1
ATOM 4147 O O . ARG A 1 551 ? -14.899 14.608 6.967 1.00 40.69 551 ARG A O 1
ATOM 4154 N N . GLY A 1 552 ? -15.022 15.179 9.131 1.00 37.62 552 GLY A N 1
ATOM 4155 C CA . GLY A 1 552 ? -14.855 13.819 9.658 1.00 37.62 552 GLY A CA 1
ATOM 4156 C C . GLY A 1 552 ? -14.331 13.811 11.093 1.00 37.62 552 GLY A C 1
ATOM 4157 O O . GLY A 1 552 ? -13.368 14.498 11.393 1.00 37.62 552 GLY A O 1
ATOM 4158 N N . ASN A 1 553 ? -14.949 13.039 11.993 1.00 35.38 553 ASN A N 1
ATOM 4159 C CA . ASN A 1 553 ? -14.454 12.835 13.369 1.00 35.38 553 ASN A CA 1
ATOM 4160 C C . ASN A 1 553 ? -13.789 11.454 13.545 1.00 35.38 553 ASN A C 1
ATOM 4162 O O . ASN A 1 553 ? -13.847 10.847 14.617 1.00 35.38 553 ASN A O 1
ATOM 4166 N N . THR A 1 554 ? -13.256 10.903 12.458 1.00 39.47 554 THR A N 1
ATOM 4167 C CA . THR A 1 554 ? -12.451 9.680 12.457 1.00 39.47 554 THR A CA 1
ATOM 4168 C C . THR A 1 554 ? -11.038 9.993 12.974 1.00 39.47 554 THR A C 1
ATOM 4170 O O . THR A 1 554 ? -10.659 11.157 13.040 1.00 39.47 554 THR A O 1
ATOM 4173 N N . GLN A 1 555 ? -10.306 9.005 13.505 1.00 50.62 555 GLN A N 1
ATOM 4174 C CA . GLN A 1 555 ? -9.218 9.214 14.485 1.00 50.62 555 GLN A CA 1
ATOM 4175 C C . GLN A 1 555 ? -7.869 8.664 13.981 1.00 50.62 555 GLN A C 1
ATOM 4177 O O . GLN A 1 555 ? -7.764 7.466 13.727 1.00 50.62 555 GLN A O 1
ATOM 4182 N N . SER A 1 556 ? -6.839 9.517 13.841 1.00 48.16 556 SER A N 1
ATOM 4183 C CA . SER A 1 556 ? -5.539 9.123 13.253 1.00 48.16 556 SER A CA 1
ATOM 4184 C C . SER A 1 556 ? -4.650 8.381 14.244 1.00 48.16 556 SER A C 1
ATOM 4186 O O . SER A 1 556 ? -3.941 7.444 13.865 1.00 48.16 556 SER A O 1
ATOM 4188 N N . LEU A 1 557 ? -4.705 8.796 15.514 1.00 49.91 557 LEU A N 1
ATOM 4189 C CA . LEU A 1 557 ? -3.977 8.207 16.628 1.00 49.91 557 LEU A CA 1
ATOM 4190 C C . LEU A 1 557 ? -4.920 7.950 17.801 1.00 49.91 557 LEU A C 1
ATOM 4192 O O . LEU A 1 557 ? -5.605 8.849 18.293 1.00 49.91 557 LEU A O 1
ATOM 4196 N N . LEU A 1 558 ? -4.895 6.717 18.291 1.00 52.25 558 LEU A N 1
ATOM 4197 C CA . LEU A 1 558 ? -5.706 6.256 19.411 1.00 52.25 558 LEU A CA 1
ATOM 4198 C C . LEU A 1 558 ? -4.791 5.803 20.539 1.00 52.25 558 LEU A C 1
ATOM 4200 O O . LEU A 1 558 ? -3.964 4.918 20.351 1.00 52.25 558 LEU A O 1
ATOM 4204 N N . GLY A 1 559 ? -4.919 6.405 21.720 1.00 51.59 559 GLY A N 1
ATOM 4205 C CA . GLY A 1 559 ? -4.087 6.093 22.881 1.00 51.59 559 GLY A CA 1
ATOM 4206 C C . GLY A 1 559 ? -4.867 5.405 23.999 1.00 51.59 559 GLY A C 1
ATOM 4207 O O . GLY A 1 559 ? -5.956 5.834 24.369 1.00 51.59 559 GLY A O 1
ATOM 4208 N N . HIS A 1 560 ? -4.279 4.381 24.613 1.00 48.03 560 HIS A N 1
ATOM 4209 C CA . HIS A 1 560 ? -4.734 3.803 25.877 1.00 48.03 560 HIS A CA 1
ATOM 4210 C C . HIS A 1 560 ? -3.756 4.232 26.978 1.00 48.03 560 HIS A C 1
ATOM 4212 O O . HIS A 1 560 ? -2.610 3.773 27.015 1.00 48.03 560 HIS A O 1
ATOM 4218 N N . SER A 1 561 ? -4.155 5.170 27.846 1.00 49.62 561 SER A N 1
ATOM 4219 C CA . SER A 1 561 ? -3.349 5.533 29.018 1.00 49.62 561 SER A CA 1
ATOM 4220 C C . SER A 1 561 ? -4.187 6.041 30.189 1.00 49.62 561 SER A C 1
ATOM 4222 O O . SER A 1 561 ? -4.749 7.135 30.160 1.00 49.62 561 SER A O 1
ATOM 4224 N N . THR A 1 562 ? -4.133 5.269 31.271 1.00 43.75 562 THR A N 1
ATOM 4225 C CA . THR A 1 562 ? -4.846 5.447 32.543 1.00 43.75 562 THR A CA 1
ATOM 4226 C C . THR A 1 562 ? -4.351 6.598 33.420 1.00 43.75 562 THR A C 1
ATOM 4228 O O . THR A 1 562 ? -4.975 6.937 34.427 1.00 43.75 562 THR A O 1
ATOM 4231 N N . ARG A 1 563 ? -3.220 7.233 33.076 1.00 50.28 563 ARG A N 1
ATOM 4232 C CA . ARG A 1 563 ? -2.517 8.132 34.011 1.00 50.28 563 ARG A CA 1
ATOM 4233 C C . ARG A 1 563 ? -2.865 9.611 33.887 1.00 50.28 563 ARG A C 1
ATOM 4235 O O . ARG A 1 563 ? -2.731 10.333 34.867 1.00 50.28 563 ARG A O 1
ATOM 4242 N N . GLN A 1 564 ? -3.324 10.086 32.730 1.00 53.91 564 GLN A N 1
ATOM 4243 C CA . GLN A 1 564 ? -3.518 11.530 32.526 1.00 53.91 564 GLN A CA 1
ATOM 4244 C C . GLN A 1 564 ? -4.902 12.043 32.934 1.00 53.91 564 GLN A C 1
ATOM 4246 O O . GLN A 1 564 ? -5.074 13.242 33.169 1.00 53.91 564 GLN A O 1
ATOM 4251 N N . VAL A 1 565 ? -5.898 11.158 33.024 1.00 59.72 565 VAL A N 1
ATOM 4252 C CA . VAL A 1 565 ? -7.242 11.534 33.485 1.00 59.72 565 VAL A CA 1
ATOM 4253 C C . VAL A 1 565 ? -7.318 11.619 35.011 1.00 59.72 565 VAL A C 1
ATOM 4255 O O . VAL A 1 565 ? -8.124 12.374 35.547 1.00 59.72 565 VAL A O 1
ATOM 4258 N N . GLY A 1 566 ? -6.386 10.958 35.704 1.00 68.25 566 GLY A N 1
ATOM 4259 C CA . GLY A 1 566 ? -6.376 10.815 37.154 1.00 68.25 566 GLY A CA 1
ATOM 4260 C C . GLY A 1 566 ? -7.346 9.718 37.591 1.00 68.25 566 GLY A C 1
ATOM 4261 O O . GLY A 1 566 ? -8.485 9.663 37.125 1.00 68.25 566 GLY A O 1
ATOM 4262 N N . ALA A 1 567 ? -6.905 8.847 38.504 1.00 71.94 567 ALA A N 1
ATOM 4263 C CA . ALA A 1 567 ? -7.657 7.653 38.905 1.00 71.94 567 ALA A CA 1
ATOM 4264 C C . ALA A 1 567 ? -9.095 7.976 39.352 1.00 71.94 567 ALA A C 1
ATOM 4266 O O . ALA A 1 567 ? -10.035 7.320 38.921 1.00 71.94 567 ALA A O 1
ATOM 4267 N N . LYS A 1 568 ? -9.281 9.058 40.125 1.00 78.31 568 LYS A N 1
ATOM 4268 C CA . LYS A 1 568 ? -10.603 9.492 40.609 1.00 78.31 568 LYS A CA 1
ATOM 4269 C C . LYS A 1 568 ? -11.581 9.825 39.474 1.00 78.31 568 LYS A C 1
ATOM 4271 O O . LYS A 1 568 ? -12.742 9.431 39.528 1.00 78.31 568 LYS A O 1
ATOM 4276 N N . LEU A 1 569 ? -11.135 10.562 38.454 1.00 78.75 569 LEU A N 1
ATOM 4277 C CA . LEU A 1 569 ? -11.995 10.950 37.332 1.00 78.75 569 LEU A CA 1
ATOM 4278 C C . LEU A 1 569 ? -12.273 9.759 36.411 1.00 78.75 569 LEU A C 1
ATOM 4280 O O . LEU A 1 569 ? -13.404 9.593 35.969 1.00 78.75 569 LEU A O 1
ATOM 4284 N N . ARG A 1 570 ? -11.280 8.890 36.194 1.00 78.44 570 ARG A N 1
ATOM 4285 C CA . ARG A 1 570 ? -11.459 7.618 35.482 1.00 78.44 570 ARG A CA 1
ATOM 4286 C C . ARG A 1 570 ? -12.555 6.767 36.122 1.00 78.44 570 ARG A C 1
ATOM 4288 O O . ARG A 1 570 ? -13.498 6.397 35.434 1.00 78.44 570 ARG A O 1
ATOM 4295 N N . THR A 1 571 ? -12.484 6.531 37.433 1.00 81.50 571 THR A N 1
ATOM 4296 C CA . THR A 1 571 ? -13.510 5.764 38.158 1.00 81.50 571 THR A CA 1
ATOM 4297 C C . THR A 1 571 ? -14.896 6.385 37.995 1.00 81.50 571 THR A C 1
ATOM 4299 O O . THR A 1 571 ? -15.860 5.667 37.750 1.00 81.50 571 THR A O 1
ATOM 4302 N N . ARG A 1 572 ? -15.004 7.720 38.055 1.00 84.31 572 ARG A N 1
ATOM 4303 C CA . ARG A 1 572 ? -16.278 8.429 37.848 1.00 84.31 572 ARG A CA 1
ATOM 4304 C C . ARG A 1 572 ? -16.828 8.262 36.430 1.00 84.31 572 ARG A C 1
ATOM 4306 O O . ARG A 1 572 ? -18.019 8.003 36.294 1.00 84.31 572 ARG A O 1
ATOM 4313 N N . MET A 1 573 ? -15.990 8.384 35.397 1.00 84.12 573 MET A N 1
ATOM 4314 C CA . MET A 1 573 ? -16.401 8.181 33.999 1.00 84.12 573 MET A CA 1
ATOM 4315 C C . MET A 1 573 ? -16.837 6.737 33.748 1.00 84.12 573 MET A C 1
ATOM 4317 O O . MET A 1 573 ? -17.899 6.513 33.179 1.00 84.12 573 MET A O 1
ATOM 4321 N N . CYS A 1 574 ? -16.056 5.761 34.221 1.00 83.81 574 CYS A N 1
ATOM 4322 C CA . CYS A 1 574 ? -16.400 4.348 34.091 1.00 83.81 574 CYS A CA 1
ATOM 4323 C C . CYS A 1 574 ? -17.717 4.024 34.802 1.00 83.81 574 CYS A C 1
ATOM 4325 O O . CYS A 1 574 ? -18.574 3.374 34.214 1.00 83.81 574 CYS A O 1
ATOM 4327 N N . ALA A 1 575 ? -17.917 4.529 36.022 1.00 87.25 575 ALA A N 1
ATOM 4328 C CA . ALA A 1 575 ? -19.166 4.341 36.755 1.00 87.25 575 ALA A CA 1
ATOM 4329 C C . ALA A 1 575 ? -20.363 4.993 36.044 1.00 87.25 575 ALA A C 1
ATOM 4331 O O . ALA A 1 575 ? -21.443 4.416 36.021 1.00 87.25 575 ALA A O 1
ATOM 4332 N N . ALA A 1 576 ? -20.188 6.178 35.449 1.00 86.69 576 ALA A N 1
ATOM 4333 C CA . ALA A 1 576 ? -21.248 6.833 34.682 1.00 86.69 576 ALA A CA 1
ATOM 4334 C C . ALA A 1 576 ? -21.603 6.060 33.400 1.00 86.69 576 ALA A C 1
ATOM 4336 O O . ALA A 1 576 ? -22.779 5.909 33.082 1.00 86.69 576 ALA A O 1
ATOM 4337 N N . ALA A 1 577 ? -20.601 5.522 32.697 1.00 86.69 577 ALA A N 1
ATOM 4338 C CA . ALA A 1 577 ? -20.806 4.684 31.518 1.00 86.69 577 ALA A CA 1
ATOM 4339 C C . ALA A 1 577 ? -21.549 3.379 31.851 1.00 86.69 577 ALA A C 1
ATOM 4341 O O . ALA A 1 577 ? -22.439 2.980 31.102 1.00 86.69 577 ALA A O 1
ATOM 4342 N N . VAL A 1 578 ? -21.205 2.747 32.981 1.00 87.75 578 VAL A N 1
ATOM 4343 C CA . VAL A 1 578 ? -21.900 1.558 33.499 1.00 87.75 578 VAL A CA 1
ATOM 4344 C C . VAL A 1 578 ? -23.359 1.891 33.804 1.00 87.75 578 VAL A C 1
ATOM 4346 O O . VAL A 1 578 ? -24.228 1.269 33.205 1.00 87.75 578 VAL A O 1
ATOM 4349 N N . ARG A 1 579 ? -23.639 2.938 34.598 1.00 90.62 579 ARG A N 1
ATOM 4350 C CA . ARG A 1 579 ? -25.021 3.353 34.917 1.00 90.62 579 ARG A CA 1
ATOM 4351 C C . ARG A 1 579 ? -25.869 3.612 33.676 1.00 90.62 579 ARG A C 1
ATOM 4353 O O . ARG A 1 579 ? -27.017 3.184 33.622 1.00 90.62 579 ARG A O 1
ATOM 4360 N N . LEU A 1 580 ? -25.315 4.300 32.672 1.00 88.25 580 LEU A N 1
ATOM 4361 C CA . LEU A 1 580 ? -26.025 4.531 31.413 1.00 88.25 580 LEU A CA 1
ATOM 4362 C C . LEU A 1 580 ? -26.349 3.208 30.708 1.00 88.25 580 LEU A C 1
ATOM 4364 O O . LEU A 1 580 ? -27.476 3.022 30.255 1.00 88.25 580 LEU A O 1
ATOM 4368 N N . GLY A 1 581 ? -25.378 2.296 30.626 1.00 87.88 581 GLY A N 1
ATOM 4369 C CA . GLY A 1 581 ? -25.583 0.978 30.034 1.00 87.88 581 GLY A CA 1
ATOM 4370 C C . GLY A 1 581 ? -26.646 0.157 30.773 1.00 87.88 581 GLY A C 1
ATOM 4371 O O . GLY A 1 581 ? -27.508 -0.428 30.121 1.00 87.88 581 GLY A O 1
ATOM 4372 N N . GLU A 1 582 ? -26.622 0.150 32.108 1.00 89.75 582 GLU A N 1
ATOM 4373 C CA . GLU A 1 582 ? -27.585 -0.571 32.954 1.00 89.75 582 GLU A CA 1
ATOM 4374 C C . GLU A 1 582 ? -28.995 -0.002 32.752 1.00 89.75 582 GLU A C 1
ATOM 4376 O O . GLU A 1 582 ? -29.951 -0.746 32.525 1.00 89.75 582 GLU A O 1
ATOM 4381 N N . PHE A 1 583 ? -29.111 1.332 32.739 1.00 90.06 583 PHE A N 1
ATOM 4382 C CA . PHE A 1 583 ? -30.374 2.047 32.561 1.00 90.06 583 PHE A CA 1
ATOM 4383 C C . PHE A 1 583 ? -31.062 1.704 31.234 1.00 90.06 583 PHE A C 1
ATOM 4385 O O . PHE A 1 583 ? -32.267 1.457 31.206 1.00 90.06 583 PHE A O 1
ATOM 4392 N N . VAL A 1 584 ? -30.304 1.653 30.132 1.00 87.25 584 VAL A N 1
ATOM 4393 C CA . VAL A 1 584 ? -30.853 1.313 28.805 1.00 87.25 584 VAL A CA 1
ATOM 4394 C C . VAL A 1 584 ? -30.878 -0.188 28.525 1.00 87.25 584 VAL A C 1
ATOM 4396 O O . VAL A 1 584 ? -31.307 -0.586 27.442 1.00 87.25 584 VAL A O 1
ATOM 4399 N N . LYS A 1 585 ? -30.414 -1.017 29.472 1.00 87.81 585 LYS A N 1
ATOM 4400 C CA . LYS A 1 585 ? -30.195 -2.460 29.296 1.00 87.81 585 LYS A CA 1
ATOM 4401 C C . LYS A 1 585 ? -29.393 -2.752 28.031 1.00 87.81 585 LYS A C 1
ATOM 4403 O O . LYS A 1 585 ? -29.817 -3.504 27.156 1.00 87.81 585 LYS A O 1
ATOM 4408 N N . TYR A 1 586 ? -28.246 -2.090 27.914 1.00 83.94 586 TYR A N 1
ATOM 4409 C CA . TYR A 1 586 ? -27.411 -2.162 26.725 1.00 83.94 586 TYR A CA 1
ATOM 4410 C C . TYR A 1 586 ? -26.987 -3.611 26.437 1.00 83.94 586 TYR A C 1
ATOM 4412 O O . TYR A 1 586 ? -26.577 -4.339 27.340 1.00 83.94 586 TYR A O 1
ATOM 4420 N N . GLY A 1 587 ? -27.101 -4.034 25.177 1.00 79.25 587 GLY A N 1
ATOM 4421 C CA . GLY A 1 587 ? -26.705 -5.363 24.712 1.00 79.25 587 GLY A CA 1
ATOM 4422 C C . GLY A 1 587 ? -25.556 -5.286 23.713 1.00 79.25 587 GLY A C 1
ATOM 4423 O O . GLY A 1 587 ? -25.526 -4.376 22.885 1.00 79.25 587 GLY A O 1
ATOM 4424 N N . SER A 1 588 ? -24.641 -6.258 23.763 1.00 78.75 588 SER A N 1
ATOM 4425 C CA . SER A 1 588 ? -23.400 -6.289 22.974 1.00 78.75 588 SER A CA 1
ATOM 4426 C C . SER A 1 588 ? -22.400 -5.204 23.418 1.00 78.75 588 SER A C 1
ATOM 4428 O O . SER A 1 588 ? -22.385 -4.803 24.583 1.00 78.75 588 SER A O 1
ATOM 4430 N N . ALA A 1 589 ? -21.515 -4.755 22.530 1.00 74.88 589 ALA A N 1
ATOM 4431 C CA . ALA A 1 589 ? -20.525 -3.725 22.825 1.00 74.88 589 ALA A CA 1
ATOM 4432 C C . ALA A 1 589 ? -20.998 -2.313 22.484 1.00 74.88 589 ALA A C 1
ATOM 4434 O O . ALA A 1 589 ? -21.774 -2.074 21.556 1.00 74.88 589 ALA A O 1
ATOM 4435 N N . GLY A 1 590 ? -20.521 -1.353 23.269 1.00 71.31 590 GLY A N 1
ATOM 4436 C CA . GLY A 1 590 ? -20.858 0.054 23.123 1.00 71.31 590 GLY A CA 1
ATOM 4437 C C . GLY A 1 590 ? -19.759 0.954 23.659 1.00 71.31 590 GLY A C 1
ATOM 4438 O O . GLY A 1 590 ? -18.851 0.521 24.374 1.00 71.31 590 GLY A O 1
ATOM 4439 N N . ARG A 1 591 ? -19.827 2.232 23.294 1.00 74.38 591 ARG A N 1
ATOM 4440 C CA . ARG A 1 591 ? -18.891 3.256 23.760 1.00 74.38 591 ARG A CA 1
ATOM 4441 C C . ARG A 1 591 ? -19.638 4.480 24.239 1.00 74.38 591 ARG A C 1
ATOM 4443 O O . ARG A 1 591 ? -20.627 4.867 23.629 1.00 74.38 591 ARG A O 1
ATOM 4450 N N . THR A 1 592 ? -19.133 5.121 25.285 1.00 76.50 592 THR A N 1
ATOM 4451 C CA . THR A 1 592 ? -19.629 6.429 25.743 1.00 76.50 592 THR A CA 1
ATOM 4452 C C . THR A 1 592 ? -18.548 7.492 25.577 1.00 76.50 592 THR A C 1
ATOM 4454 O O . THR A 1 592 ? -17.431 7.322 26.072 1.00 76.50 592 THR A O 1
ATOM 4457 N N . SER A 1 593 ? -18.855 8.573 24.858 1.00 72.19 593 SER A N 1
ATOM 4458 C CA . SER A 1 593 ? -17.884 9.613 24.483 1.00 72.19 593 SER A CA 1
ATOM 4459 C C . SER A 1 593 ? -17.955 10.816 25.417 1.00 72.19 593 SER A C 1
ATOM 4461 O O . SER A 1 593 ? -19.002 11.432 25.579 1.00 72.19 593 SER A O 1
ATOM 4463 N N . HIS A 1 594 ? -16.819 11.207 25.983 1.00 73.44 594 HIS A N 1
ATOM 4464 C CA . HIS A 1 594 ? -16.695 12.284 26.956 1.00 73.44 594 HIS A CA 1
ATOM 4465 C C . HIS A 1 594 ? -15.740 13.373 26.468 1.00 73.44 594 HIS A C 1
ATOM 4467 O O . HIS A 1 594 ? -14.644 13.088 25.985 1.00 73.44 594 HIS A O 1
ATOM 4473 N N . HIS A 1 595 ? -16.111 14.629 26.708 1.00 70.38 595 HIS A N 1
ATOM 4474 C CA . HIS A 1 595 ? -15.215 15.770 26.571 1.00 70.38 595 HIS A CA 1
ATOM 4475 C C . HIS A 1 595 ? -14.677 16.190 27.931 1.00 70.38 595 HIS A C 1
ATOM 4477 O O . HIS A 1 595 ? -15.426 16.352 28.901 1.00 70.38 595 HIS A O 1
ATOM 4483 N N . ARG A 1 596 ? -13.361 16.395 27.995 1.00 69.69 596 ARG A N 1
ATOM 4484 C CA . ARG A 1 596 ? -12.682 16.961 29.164 1.00 69.69 596 ARG A CA 1
ATOM 4485 C C . ARG A 1 596 ? -12.051 18.294 28.795 1.00 69.69 596 ARG A C 1
ATOM 4487 O O . ARG A 1 596 ? -11.097 18.322 28.021 1.00 69.69 596 ARG A O 1
ATOM 4494 N N . SER A 1 597 ? -12.544 19.382 29.383 1.00 65.12 597 SER A N 1
ATOM 4495 C CA . SER A 1 597 ? -11.944 20.709 29.229 1.00 65.12 597 SER A CA 1
ATOM 4496 C C . SER A 1 597 ? -10.607 20.805 29.962 1.00 65.12 597 SER A C 1
ATOM 4498 O O . SER A 1 597 ? -10.454 20.298 31.078 1.00 65.12 597 SER A O 1
ATOM 4500 N N . ARG A 1 598 ? -9.644 21.504 29.364 1.00 60.06 598 ARG A N 1
ATOM 4501 C CA . ARG A 1 598 ? -8.384 21.855 30.027 1.00 60.06 598 ARG A CA 1
ATOM 4502 C C . ARG A 1 598 ? -8.606 23.001 31.038 1.00 60.06 598 ARG A C 1
ATOM 4504 O O . ARG A 1 598 ? -9.331 23.939 30.708 1.00 60.06 598 ARG A O 1
ATOM 4511 N N . PRO A 1 599 ? -7.995 22.973 32.240 1.00 49.88 599 PRO A N 1
ATOM 4512 C CA . PRO A 1 599 ? -8.047 24.109 33.161 1.00 49.88 599 PRO A CA 1
ATOM 4513 C C . PRO A 1 599 ? -7.353 25.335 32.549 1.00 49.88 599 PRO A C 1
ATOM 4515 O O . PRO A 1 599 ? -6.288 25.219 31.930 1.00 49.88 599 PRO A O 1
ATOM 4518 N N . SER A 1 600 ? -7.966 26.514 32.692 1.00 41.69 600 SER A N 1
ATOM 4519 C CA . SER A 1 600 ? -7.400 27.765 32.180 1.00 41.69 600 SER A CA 1
ATOM 4520 C C . SER A 1 600 ? -6.196 28.181 33.035 1.00 41.69 600 SER A C 1
ATOM 4522 O O . SER A 1 600 ? -6.265 28.163 34.258 1.00 41.69 600 SER A O 1
ATOM 4524 N N . ARG A 1 601 ? -5.074 28.573 32.416 1.00 40.31 601 ARG A N 1
ATOM 4525 C CA . ARG A 1 601 ? -3.879 29.058 33.142 1.00 40.31 601 ARG A CA 1
ATOM 4526 C C . ARG A 1 601 ? -4.027 30.494 33.686 1.00 40.31 601 ARG A C 1
ATOM 4528 O O . ARG A 1 601 ? -3.086 31.005 34.279 1.00 40.31 601 ARG A O 1
ATOM 4535 N N . ALA A 1 602 ? -5.163 31.160 33.464 1.00 35.25 602 ALA A N 1
ATOM 4536 C CA . ALA A 1 602 ? -5.274 32.619 33.548 1.00 35.25 602 ALA A CA 1
ATOM 4537 C C . ALA A 1 602 ? -5.785 33.185 34.890 1.00 35.25 602 ALA A C 1
ATOM 4539 O O . ALA A 1 602 ? -5.837 34.405 35.029 1.00 35.25 602 ALA A O 1
ATOM 4540 N N . ARG A 1 603 ? -6.145 32.364 35.887 1.00 33.78 603 ARG A N 1
ATOM 4541 C CA . ARG A 1 603 ? -6.542 32.858 37.222 1.00 33.78 603 ARG A CA 1
ATOM 4542 C C . ARG A 1 603 ? -6.003 31.973 38.353 1.00 33.78 603 ARG A C 1
ATOM 4544 O O . ARG A 1 603 ? -6.628 30.979 38.702 1.00 33.78 603 ARG A O 1
ATOM 4551 N N . PRO A 1 604 ? -4.856 32.323 38.956 1.00 35.50 604 PRO A N 1
ATOM 4552 C CA . PRO A 1 604 ? -4.396 31.678 40.175 1.00 35.50 604 PRO A CA 1
ATOM 4553 C C . PRO A 1 604 ? -5.129 32.305 41.370 1.00 35.50 604 PRO A C 1
ATOM 4555 O O . PRO A 1 604 ? -4.745 33.363 41.859 1.00 35.50 604 PRO A O 1
ATOM 4558 N N . GLY A 1 605 ? -6.211 31.670 41.822 1.00 31.91 605 GLY A N 1
ATOM 4559 C CA . GLY A 1 605 ? -6.912 32.039 43.058 1.00 31.91 605 GLY A CA 1
ATOM 4560 C C . GLY A 1 605 ? -8.430 31.969 42.912 1.00 31.91 605 GLY A C 1
ATOM 4561 O O . GLY A 1 605 ? -9.014 32.812 42.242 1.00 31.91 605 GLY A O 1
ATOM 4562 N N . LYS A 1 606 ? -9.048 30.988 43.586 1.00 31.83 606 LYS A N 1
ATOM 4563 C CA . LYS A 1 606 ? -10.460 30.557 43.480 1.00 31.83 606 LYS A CA 1
ATOM 4564 C C . LYS A 1 606 ? -10.822 29.810 42.191 1.00 31.83 606 LYS A C 1
ATOM 4566 O O . LYS A 1 606 ? -11.778 30.174 41.520 1.00 31.83 606 LYS A O 1
ATOM 4571 N N . ASP A 1 607 ? -10.125 28.713 41.922 1.00 31.70 607 ASP A N 1
ATOM 4572 C CA . ASP A 1 607 ? -10.795 27.569 41.307 1.00 31.70 607 ASP A CA 1
ATOM 4573 C C . ASP A 1 607 ? -10.957 26.532 42.412 1.00 31.70 607 ASP A C 1
ATOM 4575 O O . ASP A 1 607 ? -9.991 26.015 42.969 1.00 31.70 607 ASP A O 1
ATOM 4579 N N . ASP A 1 608 ? -12.209 26.357 42.799 1.00 32.31 608 ASP A N 1
ATOM 4580 C CA . ASP A 1 608 ? -12.699 25.305 43.664 1.00 32.31 608 ASP A CA 1
ATOM 4581 C C . ASP A 1 608 ? -12.054 23.964 43.265 1.00 32.31 608 ASP A C 1
ATOM 4583 O O . ASP A 1 608 ? -12.093 23.561 42.101 1.00 32.31 608 ASP A O 1
ATOM 4587 N N . ASP A 1 609 ? -11.531 23.221 44.237 1.00 30.42 609 ASP A N 1
ATOM 4588 C CA . ASP A 1 609 ? -11.135 21.807 44.113 1.00 30.42 609 ASP A CA 1
ATOM 4589 C C . ASP A 1 609 ? -12.378 20.895 43.904 1.00 30.42 609 ASP A C 1
ATOM 4591 O O . ASP A 1 609 ? -12.408 19.711 44.249 1.00 30.42 609 ASP A O 1
ATOM 4595 N N . SER A 1 610 ? -13.460 21.459 43.351 1.00 30.09 610 SER A N 1
ATOM 4596 C CA . SER A 1 610 ? -14.747 20.836 43.114 1.00 30.09 610 SER A CA 1
ATOM 4597 C C . SER A 1 610 ? -14.922 20.569 41.612 1.00 30.09 610 SER A C 1
ATOM 4599 O O . SER A 1 610 ? -15.105 21.439 40.766 1.00 30.09 610 SER A O 1
ATOM 4601 N N . THR A 1 611 ? -14.905 19.277 41.287 1.00 34.94 611 THR A N 1
ATOM 4602 C CA . THR A 1 611 ? -15.401 18.667 40.044 1.00 34.94 611 THR A CA 1
ATOM 4603 C C . THR A 1 611 ? -14.502 18.736 38.797 1.00 34.94 611 THR A C 1
ATOM 4605 O O . THR A 1 611 ? -14.695 19.506 37.860 1.00 34.94 611 THR A O 1
ATOM 4608 N N . GLY A 1 612 ? -13.596 17.755 38.685 1.00 36.19 612 GLY A N 1
ATOM 4609 C CA . GLY A 1 612 ? -13.128 17.275 37.380 1.00 36.19 612 GLY A CA 1
ATOM 4610 C C . GLY A 1 612 ? -14.328 16.847 36.524 1.00 36.19 612 GLY A C 1
ATOM 4611 O O . GLY A 1 612 ? -14.875 15.765 36.733 1.00 36.19 612 GLY A O 1
ATOM 4612 N N . ASN A 1 613 ? -14.785 17.722 35.628 1.00 44.97 613 ASN A N 1
ATOM 4613 C CA . ASN A 1 613 ? -16.018 17.549 34.862 1.00 44.97 613 ASN A CA 1
ATOM 4614 C C . ASN A 1 613 ? -15.718 17.018 33.458 1.00 44.97 613 ASN A C 1
ATOM 4616 O O . ASN A 1 613 ? -15.524 17.779 32.514 1.00 44.97 613 ASN A O 1
ATOM 4620 N N . SER A 1 614 ? -15.685 15.693 33.326 1.00 42.25 614 SER A N 1
ATOM 4621 C CA . SER A 1 614 ? -15.926 15.013 32.050 1.00 42.25 614 SER A CA 1
ATOM 4622 C C . SER A 1 614 ? -17.422 15.069 31.738 1.00 42.25 614 SER A C 1
ATOM 4624 O O . SER A 1 614 ? -18.223 14.741 32.616 1.00 42.25 614 SER A O 1
ATOM 4626 N N . ARG A 1 615 ? -17.807 15.464 30.522 1.00 51.56 615 ARG A N 1
ATOM 4627 C CA . ARG A 1 615 ? -19.218 15.546 30.109 1.00 51.56 615 ARG A CA 1
ATOM 4628 C C . ARG A 1 615 ? -19.473 14.698 28.864 1.00 51.56 615 ARG A C 1
ATOM 4630 O O . ARG A 1 615 ? -18.680 14.754 27.930 1.00 51.56 615 ARG A O 1
ATOM 4637 N N . ASN A 1 616 ? -20.539 13.904 28.884 1.00 47.62 616 ASN A N 1
ATOM 4638 C CA . ASN A 1 616 ? -20.929 12.982 27.821 1.00 47.62 616 ASN A CA 1
ATOM 4639 C C . ASN A 1 616 ? -21.553 13.723 26.628 1.00 47.62 616 ASN A C 1
ATOM 4641 O O . ASN A 1 616 ? -22.307 14.676 26.829 1.00 47.62 616 ASN A O 1
ATOM 4645 N N . GLU A 1 617 ? -21.279 13.243 25.415 1.00 44.75 617 GLU A N 1
ATOM 4646 C CA . GLU A 1 617 ? -21.954 13.650 24.170 1.00 44.75 617 GLU A CA 1
ATOM 4647 C C . GLU A 1 617 ? -22.865 12.559 23.575 1.00 44.75 617 GLU A C 1
ATOM 4649 O O . GLU A 1 617 ? -23.516 12.783 22.554 1.00 44.75 617 GLU A O 1
ATOM 4654 N N . GLY A 1 618 ? -22.924 11.378 24.195 1.00 38.72 618 GLY A N 1
ATOM 4655 C CA . GLY A 1 618 ? -23.795 10.273 23.800 1.00 38.72 618 GLY A CA 1
ATOM 4656 C C . GLY A 1 618 ? -23.090 8.917 23.851 1.00 38.72 618 GLY A C 1
ATOM 4657 O O . GLY A 1 618 ? -21.858 8.833 23.874 1.00 38.72 618 GLY A O 1
ATOM 4658 N N . ALA A 1 619 ? -23.879 7.839 23.865 1.00 35.16 619 ALA A N 1
ATOM 4659 C CA . ALA A 1 619 ? -23.356 6.499 23.617 1.00 35.16 619 ALA A CA 1
ATOM 4660 C C . ALA A 1 619 ? -23.474 6.170 22.129 1.00 35.16 619 ALA A C 1
ATOM 4662 O O . ALA A 1 619 ? -24.493 6.465 21.510 1.00 35.16 619 ALA A O 1
ATOM 4663 N N . ARG A 1 620 ? -22.441 5.550 21.565 1.00 39.72 620 ARG A N 1
ATOM 4664 C CA . ARG A 1 620 ? -22.455 5.022 20.201 1.00 39.72 620 ARG A CA 1
ATOM 4665 C C . ARG A 1 620 ? -22.271 3.519 20.237 1.00 39.72 620 ARG A C 1
ATOM 4667 O O . ARG A 1 620 ? -21.442 3.006 20.999 1.00 39.72 620 ARG A O 1
ATOM 4674 N N . GLY A 1 621 ? -23.041 2.829 19.408 1.00 32.81 621 GLY A N 1
ATOM 4675 C CA . GLY A 1 621 ? -22.859 1.406 19.199 1.00 32.81 621 GLY A CA 1
ATOM 4676 C C . GLY A 1 621 ? -21.590 1.166 18.400 1.00 32.81 621 GLY A C 1
ATOM 4677 O O . GLY A 1 621 ? -21.347 1.807 17.387 1.00 32.81 621 GLY A O 1
ATOM 4678 N N . LEU A 1 622 ? -20.752 0.247 18.856 1.00 25.92 622 LEU A N 1
ATOM 4679 C CA . LEU A 1 622 ? -19.841 -0.442 17.955 1.00 25.92 622 LEU A CA 1
ATOM 4680 C C . LEU A 1 622 ? -20.091 -1.922 18.126 1.00 25.92 622 LEU A C 1
ATOM 4682 O O . LEU A 1 622 ? -20.173 -2.398 19.257 1.00 25.92 622 LEU A O 1
ATOM 4686 N N . ALA A 1 623 ? -20.135 -2.651 17.018 1.00 29.53 623 ALA A N 1
ATOM 4687 C CA . ALA A 1 623 ? -20.028 -4.089 17.095 1.00 29.53 623 ALA A CA 1
ATOM 4688 C C . ALA A 1 623 ? -18.664 -4.458 17.693 1.00 29.53 623 ALA A C 1
ATOM 4690 O O . ALA A 1 623 ? -17.619 -3.939 17.291 1.00 29.53 623 ALA A O 1
ATOM 4691 N N . SER A 1 624 ? -18.699 -5.345 18.677 1.00 31.38 624 SER A N 1
ATOM 4692 C CA . SER A 1 624 ? -17.541 -6.110 19.104 1.00 31.38 624 SER A CA 1
ATOM 4693 C C . SER A 1 624 ? -17.811 -7.566 18.788 1.00 31.38 624 SER A C 1
ATOM 4695 O O . SER A 1 624 ? -18.949 -8.027 18.840 1.00 31.38 624 SER A O 1
ATOM 4697 N N . ASP A 1 625 ? -16.718 -8.274 18.562 1.00 31.84 625 ASP A N 1
ATOM 4698 C CA . ASP A 1 625 ? -16.548 -9.706 18.339 1.00 31.84 625 ASP A CA 1
ATOM 4699 C C . ASP A 1 625 ? -17.214 -10.652 19.363 1.00 31.84 625 ASP A C 1
ATOM 4701 O O . ASP A 1 625 ? -17.054 -11.872 19.266 1.00 31.84 625 ASP A O 1
ATOM 4705 N N . SER A 1 626 ? -17.954 -10.155 20.360 1.00 31.30 626 SER A N 1
ATOM 4706 C CA . SER A 1 626 ? -18.734 -11.004 21.259 1.00 31.30 626 SER A CA 1
ATOM 4707 C C . SER A 1 626 ? -20.027 -11.448 20.566 1.00 31.30 626 SER A C 1
ATOM 4709 O O . SER A 1 626 ? -21.083 -10.832 20.712 1.00 31.30 626 SER A O 1
ATOM 4711 N N . VAL A 1 627 ? -19.913 -12.534 19.796 1.00 29.95 627 VAL A N 1
ATOM 4712 C CA . VAL A 1 627 ? -21.012 -13.397 19.332 1.00 29.95 627 VAL A CA 1
ATOM 4713 C C . VAL A 1 627 ? -21.854 -13.767 20.546 1.00 29.95 627 VAL A C 1
ATOM 4715 O O . VAL A 1 627 ? -21.348 -14.545 21.341 1.00 29.95 627 VAL A O 1
ATOM 4718 N N . GLU A 1 628 ? -23.056 -13.195 20.698 1.00 37.75 628 GLU A N 1
ATOM 4719 C CA . GLU A 1 628 ? -23.937 -13.342 21.873 1.00 37.75 628 GLU A CA 1
ATOM 4720 C C . GLU A 1 628 ? -23.170 -13.351 23.202 1.00 37.75 628 GLU A C 1
ATOM 4722 O O . GLU A 1 628 ? -22.568 -14.353 23.589 1.00 37.75 628 GLU A O 1
ATOM 4727 N N . MET A 1 629 ? -23.220 -12.266 23.973 1.00 45.28 629 MET A N 1
ATOM 4728 C CA . MET A 1 629 ? -22.665 -12.319 25.323 1.00 45.28 629 MET A CA 1
ATOM 4729 C C . MET A 1 629 ? -23.556 -13.203 26.202 1.00 45.28 629 MET A C 1
ATOM 4731 O O . MET A 1 629 ? -24.415 -12.733 26.939 1.00 45.28 629 MET A O 1
ATOM 4735 N N . GLN A 1 630 ? -23.370 -14.517 26.087 1.00 45.53 630 GLN A N 1
ATOM 4736 C CA . GLN A 1 630 ? -23.859 -15.481 27.044 1.00 45.53 630 GLN A CA 1
ATOM 4737 C C . GLN A 1 630 ? -23.350 -15.057 28.414 1.00 45.53 630 GLN A C 1
ATOM 4739 O O . GLN A 1 630 ? -22.211 -14.590 28.528 1.00 45.53 630 GLN A O 1
ATOM 4744 N N . GLN A 1 631 ? -24.168 -15.269 29.443 1.00 47.88 631 GLN A N 1
ATOM 4745 C CA . GLN A 1 631 ? -23.848 -14.905 30.822 1.00 47.88 631 GLN A CA 1
ATOM 4746 C C . GLN A 1 631 ? -22.418 -15.314 31.214 1.00 47.88 631 GLN A C 1
ATOM 4748 O O . GLN A 1 631 ? -21.688 -14.520 31.778 1.00 47.88 631 GLN A O 1
ATOM 4753 N N . THR A 1 632 ? -21.940 -16.478 30.767 1.00 43.59 632 THR A N 1
ATOM 4754 C CA . THR A 1 632 ? -20.575 -16.952 31.038 1.00 43.59 632 THR A CA 1
ATOM 4755 C C . THR A 1 632 ? -19.460 -16.051 30.489 1.00 43.59 632 THR A C 1
ATOM 4757 O O . THR A 1 632 ? -18.412 -15.934 31.116 1.00 43.59 632 THR A O 1
ATOM 4760 N N . THR A 1 633 ? -19.635 -15.450 29.305 1.00 50.53 633 THR A N 1
ATOM 4761 C CA . THR A 1 633 ? -18.656 -14.517 28.709 1.00 50.53 633 THR A CA 1
ATOM 4762 C C . THR A 1 633 ? -18.672 -13.194 29.450 1.00 50.53 633 THR A C 1
ATOM 4764 O O . THR A 1 633 ? -17.617 -12.629 29.723 1.00 50.53 633 THR A O 1
ATOM 4767 N N . TYR A 1 634 ? -19.866 -12.748 29.832 1.00 53.16 634 TYR A N 1
ATOM 4768 C CA . TYR A 1 634 ? -20.048 -11.595 30.697 1.00 53.16 634 TYR A CA 1
ATOM 4769 C C . TYR A 1 634 ? -19.368 -11.801 32.063 1.00 53.16 634 TYR A C 1
ATOM 4771 O O . TYR A 1 634 ? -18.579 -10.956 32.478 1.00 53.16 634 TYR A O 1
ATOM 4779 N N . ASP A 1 635 ? -19.560 -12.960 32.697 1.00 55.06 635 ASP A N 1
ATOM 4780 C CA . ASP A 1 635 ? -18.956 -13.305 33.988 1.00 55.06 635 ASP A CA 1
ATOM 4781 C C . ASP A 1 635 ? -17.416 -13.300 33.910 1.00 55.06 635 ASP A C 1
ATOM 4783 O O . ASP A 1 635 ? -16.744 -12.766 34.791 1.00 55.06 635 ASP A O 1
ATOM 4787 N N . SER A 1 636 ? -16.824 -13.799 32.815 1.00 57.00 636 SER A N 1
ATOM 4788 C CA . SER A 1 636 ? -15.366 -13.731 32.633 1.00 57.00 636 SER A CA 1
ATOM 4789 C C . SER A 1 636 ? -14.859 -12.326 32.307 1.00 57.00 636 SER A C 1
ATOM 4791 O O . SER A 1 636 ? -13.757 -11.974 32.723 1.00 57.00 636 SER A O 1
ATOM 4793 N N . LEU A 1 637 ? -15.628 -11.506 31.586 1.00 56.03 637 LEU A N 1
ATOM 4794 C CA . LEU A 1 637 ? -15.285 -10.101 31.350 1.00 56.03 637 LEU A CA 1
ATOM 4795 C C . LEU A 1 637 ? -15.370 -9.279 32.641 1.00 56.03 637 LEU A C 1
ATOM 4797 O O . LEU A 1 637 ? -14.513 -8.428 32.866 1.00 56.03 637 LEU A O 1
ATOM 4801 N N . LEU A 1 638 ? -16.333 -9.570 33.520 1.00 58.59 638 LEU A N 1
ATOM 4802 C CA . LEU A 1 638 ? -16.391 -9.019 34.875 1.00 58.59 638 LEU A CA 1
ATOM 4803 C C . LEU A 1 638 ? -15.161 -9.423 35.699 1.00 58.59 638 LEU A C 1
ATOM 4805 O O . LEU A 1 638 ? -14.509 -8.557 36.279 1.00 58.59 638 LEU A O 1
ATOM 4809 N N . GLU A 1 639 ? -14.786 -10.708 35.697 1.00 56.66 639 GLU A N 1
ATOM 4810 C CA . GLU A 1 639 ? -13.571 -11.193 36.372 1.00 56.66 639 GLU A CA 1
ATOM 4811 C C . GLU A 1 639 ? -12.281 -10.563 35.809 1.00 56.66 639 GLU A C 1
ATOM 4813 O O . GLU A 1 639 ? -11.324 -10.323 36.548 1.00 56.66 639 GLU A O 1
ATOM 4818 N N . GLN A 1 640 ? -12.235 -10.279 34.502 1.00 52.97 640 GLN A N 1
ATOM 4819 C CA . GLN A 1 640 ? -11.092 -9.650 33.828 1.00 52.97 640 GLN A CA 1
ATOM 4820 C C . GLN A 1 640 ? -11.051 -8.121 33.977 1.00 52.97 640 GLN A C 1
ATOM 4822 O O . GLN A 1 640 ? -9.963 -7.543 33.931 1.00 52.97 640 GLN A O 1
ATOM 4827 N N . GLY A 1 641 ? -12.204 -7.468 34.159 1.00 47.91 641 GLY A N 1
ATOM 4828 C CA . GLY A 1 641 ? -12.342 -6.016 34.324 1.00 47.91 641 GLY A CA 1
ATOM 4829 C C . GLY A 1 641 ? -11.758 -5.478 35.637 1.00 47.91 641 GLY A C 1
ATOM 4830 O O . GLY A 1 641 ? -11.524 -4.274 35.767 1.00 47.91 641 GLY A O 1
ATOM 4831 N N . HIS A 1 642 ? -11.457 -6.359 36.596 1.00 45.62 642 HIS A N 1
ATOM 4832 C CA . HIS A 1 642 ? -10.773 -6.014 37.839 1.00 45.62 642 HIS A CA 1
ATOM 4833 C C . HIS A 1 642 ? -9.245 -5.929 37.653 1.00 45.62 642 HIS A C 1
ATOM 4835 O O . HIS A 1 642 ? -8.528 -6.924 37.696 1.00 45.62 642 HIS A O 1
ATOM 4841 N N . ASP A 1 643 ? -8.766 -4.697 37.454 1.00 47.59 643 ASP A N 1
ATOM 4842 C CA . ASP A 1 643 ? -7.438 -4.167 37.819 1.00 47.59 643 ASP A CA 1
ATOM 4843 C C . ASP A 1 643 ? -6.225 -5.106 37.648 1.00 47.59 643 ASP A C 1
ATOM 4845 O O . ASP A 1 643 ? -5.387 -5.273 38.535 1.00 47.59 643 ASP A O 1
ATOM 4849 N N . ARG A 1 644 ? -6.077 -5.708 36.467 1.00 46.62 644 ARG A N 1
ATOM 4850 C CA . ARG A 1 644 ? -4.779 -6.243 36.042 1.00 46.62 644 ARG A CA 1
ATOM 4851 C C . ARG A 1 644 ? -3.979 -5.072 35.486 1.00 46.62 644 ARG A C 1
ATOM 4853 O O . ARG A 1 644 ? -4.427 -4.437 34.538 1.00 46.62 644 ARG A O 1
ATOM 4860 N N . GLY A 1 645 ? -2.827 -4.767 36.086 1.00 47.12 645 GLY A N 1
ATOM 4861 C CA . GLY A 1 645 ? -1.937 -3.650 35.738 1.00 47.12 645 GLY A CA 1
ATOM 4862 C C . GLY A 1 645 ? -1.355 -3.710 34.318 1.00 47.12 645 GLY A C 1
ATOM 4863 O O . GLY A 1 645 ? -0.144 -3.828 34.141 1.00 47.12 645 GLY A O 1
ATOM 4864 N N . PHE A 1 646 ? -2.213 -3.644 33.303 1.00 57.38 646 PHE A N 1
ATOM 4865 C CA . PHE A 1 646 ? -1.848 -3.650 31.900 1.00 57.38 646 PHE A CA 1
ATOM 4866 C C . PHE A 1 646 ? -1.209 -2.312 31.514 1.00 57.38 646 PHE A C 1
ATOM 4868 O O . PHE A 1 646 ? -1.558 -1.247 32.026 1.00 57.38 646 PHE A O 1
ATOM 4875 N N . GLY A 1 647 ? -0.216 -2.394 30.629 1.00 66.75 647 GLY A N 1
ATOM 4876 C CA . GLY A 1 647 ? 0.521 -1.247 30.116 1.00 66.75 647 GLY A CA 1
ATOM 4877 C C . GLY A 1 647 ? -0.325 -0.298 29.254 1.00 66.75 647 GLY A C 1
ATOM 4878 O O . GLY A 1 647 ? -1.549 -0.337 29.223 1.00 66.75 647 GLY A O 1
ATOM 4879 N N . CYS A 1 648 ? 0.349 0.590 28.535 1.00 78.88 648 CYS A N 1
ATOM 4880 C CA . CYS A 1 648 ? -0.245 1.454 27.523 1.00 78.88 648 CYS A CA 1
ATOM 4881 C C . CYS A 1 648 ? -0.315 0.742 26.162 1.00 78.88 648 CYS A C 1
ATOM 4883 O O . CYS A 1 648 ? 0.491 -0.143 25.860 1.00 78.88 648 CYS A O 1
ATOM 4885 N N . ALA A 1 649 ? -1.227 1.196 25.308 1.00 82.81 649 ALA A N 1
ATOM 4886 C CA . ALA A 1 649 ? -1.266 0.838 23.894 1.00 82.81 649 ALA A CA 1
ATOM 4887 C C . ALA A 1 649 ? -1.510 2.085 23.038 1.00 82.81 649 ALA A C 1
ATOM 4889 O O . ALA A 1 649 ? -2.065 3.069 23.530 1.00 82.81 649 ALA A O 1
ATOM 4890 N N . MET A 1 650 ? -1.079 2.061 21.780 1.00 84.00 650 MET A N 1
ATOM 4891 C CA . MET A 1 650 ? -1.341 3.127 20.816 1.00 84.00 650 MET A CA 1
ATOM 4892 C C . MET A 1 650 ? -1.610 2.534 19.432 1.00 84.00 650 MET A C 1
ATOM 4894 O O . MET A 1 650 ? -0.882 1.644 19.006 1.00 84.00 650 MET A O 1
ATOM 4898 N N . GLU A 1 651 ? -2.646 3.012 18.749 1.00 86.94 651 GLU A N 1
ATOM 4899 C CA . GLU A 1 651 ? -2.981 2.662 17.367 1.00 86.94 651 GLU A CA 1
ATOM 4900 C C . GLU A 1 651 ? -2.709 3.860 16.449 1.00 86.94 651 GLU A C 1
ATOM 4902 O O . GLU A 1 651 ? -3.077 4.984 16.788 1.00 86.94 651 GLU A O 1
ATOM 4907 N N . ALA A 1 652 ? -2.100 3.605 15.290 1.00 87.12 652 ALA A N 1
ATOM 4908 C CA . ALA A 1 652 ? -2.050 4.525 14.159 1.00 87.12 652 ALA A CA 1
ATOM 4909 C C . ALA A 1 652 ? -2.769 3.936 12.949 1.00 87.12 652 ALA A C 1
ATOM 4911 O O . ALA A 1 652 ? -2.596 2.755 12.633 1.00 87.12 652 ALA A O 1
ATOM 4912 N N . ARG A 1 653 ? -3.530 4.777 12.249 1.00 89.31 653 ARG A N 1
ATOM 4913 C CA . ARG A 1 653 ? -4.249 4.396 11.031 1.00 89.31 653 ARG A CA 1
ATOM 4914 C C . ARG A 1 653 ? -3.531 4.901 9.796 1.00 89.31 653 ARG A C 1
ATOM 4916 O O . ARG A 1 653 ? -3.408 6.110 9.591 1.00 89.31 653 ARG A O 1
ATOM 4923 N N . VAL A 1 654 ? -3.068 3.966 8.978 1.00 92.06 654 VAL A N 1
ATOM 4924 C CA . VAL A 1 654 ? -2.418 4.283 7.713 1.00 92.06 654 VAL A CA 1
ATOM 4925 C C . VAL A 1 654 ? -3.480 4.353 6.624 1.00 92.06 654 VAL A C 1
ATOM 4927 O O . VAL A 1 654 ? -4.172 3.366 6.391 1.00 92.06 654 VAL A O 1
ATOM 4930 N N . TYR A 1 655 ? -3.587 5.496 5.954 1.00 91.56 655 TYR A N 1
ATOM 4931 C CA . TYR A 1 655 ? -4.556 5.784 4.897 1.00 91.56 655 TYR A CA 1
ATOM 4932 C C . TYR A 1 655 ? -3.856 6.077 3.572 1.00 91.56 655 TYR A C 1
ATOM 4934 O O . TYR A 1 655 ? -2.817 6.741 3.549 1.00 91.56 655 TYR A O 1
ATOM 4942 N N . ALA A 1 656 ? -4.462 5.647 2.466 1.00 93.38 656 ALA A N 1
ATOM 4943 C CA . ALA A 1 656 ? -4.137 6.092 1.114 1.00 93.38 656 ALA A CA 1
ATOM 4944 C C . ALA A 1 656 ? -4.723 7.488 0.866 1.00 93.38 656 ALA A C 1
ATOM 4946 O O . ALA A 1 656 ? -5.661 7.663 0.090 1.00 93.38 656 ALA A O 1
ATOM 4947 N N . GLU A 1 657 ? -4.192 8.480 1.569 1.00 89.88 657 GLU A N 1
ATOM 4948 C CA . GLU A 1 657 ? -4.564 9.887 1.452 1.00 89.88 657 GLU A CA 1
ATOM 4949 C C . GLU A 1 657 ? -3.308 10.746 1.304 1.00 89.88 657 GLU A C 1
ATOM 4951 O O . GLU A 1 657 ? -2.230 10.359 1.761 1.00 89.88 657 GLU A O 1
ATOM 4956 N N . ASN A 1 658 ? -3.454 11.922 0.689 1.00 89.12 658 ASN A N 1
ATOM 4957 C CA . ASN A 1 658 ? -2.417 12.949 0.638 1.00 89.12 658 ASN A CA 1
ATOM 4958 C C . ASN A 1 658 ? -2.679 14.051 1.690 1.00 89.12 658 ASN A C 1
ATOM 4960 O O . ASN A 1 658 ? -3.536 14.910 1.460 1.00 89.12 658 ASN A O 1
ATOM 4964 N N . PRO A 1 659 ? -1.931 14.090 2.812 1.00 86.69 659 PRO A N 1
ATOM 4965 C CA . PRO A 1 659 ? -2.097 15.111 3.849 1.00 86.69 659 PRO A CA 1
ATOM 4966 C C . PRO A 1 659 ? -1.794 16.543 3.382 1.00 86.69 659 PRO A C 1
ATOM 4968 O O . PRO A 1 659 ? -2.347 17.486 3.941 1.00 86.69 659 PRO A O 1
ATOM 4971 N N . ALA A 1 660 ? -0.951 16.727 2.360 1.00 82.88 660 ALA A N 1
ATOM 4972 C CA . ALA A 1 660 ? -0.629 18.047 1.813 1.00 82.88 660 ALA A CA 1
ATOM 4973 C C . ALA A 1 660 ? -1.750 18.614 0.926 1.00 82.88 660 ALA A C 1
ATOM 4975 O O . ALA A 1 660 ? -1.891 19.828 0.796 1.00 82.88 660 ALA A O 1
ATOM 4976 N N . GLU A 1 661 ? -2.602 17.746 0.378 1.00 82.94 661 GLU A N 1
ATOM 4977 C CA . GLU A 1 661 ? -3.770 18.121 -0.420 1.00 82.94 661 GLU A CA 1
ATOM 4978 C C . GLU A 1 661 ? -5.075 17.807 0.320 1.00 82.94 661 GLU A C 1
ATOM 4980 O O . GLU A 1 661 ? -5.953 17.112 -0.191 1.00 82.94 661 GLU A O 1
ATOM 4985 N N . GLN A 1 662 ? -5.205 18.318 1.548 1.00 83.19 662 GLN A N 1
ATOM 4986 C CA . GLN A 1 662 ? -6.430 18.206 2.353 1.00 83.19 662 GLN A CA 1
ATOM 4987 C C . GLN A 1 662 ? -6.921 16.757 2.541 1.00 83.19 662 GLN A C 1
ATOM 4989 O O . GLN A 1 662 ? -8.126 16.509 2.570 1.00 83.19 662 GLN A O 1
ATOM 4994 N N . PHE A 1 663 ? -5.996 15.802 2.682 1.00 84.94 663 PHE A N 1
ATOM 4995 C CA . PHE A 1 663 ? -6.301 14.378 2.860 1.00 84.94 663 PHE A CA 1
ATOM 4996 C C . PHE A 1 663 ? -7.121 13.796 1.698 1.00 84.94 663 PHE A C 1
ATOM 4998 O O . PHE A 1 663 ? -7.984 12.936 1.881 1.00 84.94 663 PHE A O 1
ATOM 5005 N N . ARG A 1 664 ? -6.863 14.269 0.470 1.00 87.06 664 ARG A N 1
ATOM 5006 C CA . ARG A 1 664 ? -7.475 13.709 -0.741 1.00 87.06 664 ARG A CA 1
ATOM 5007 C C . ARG A 1 664 ? -7.135 12.213 -0.854 1.00 87.06 664 ARG A C 1
ATOM 5009 O O . ARG A 1 664 ? -5.949 11.885 -0.792 1.00 87.06 664 ARG A O 1
ATOM 5016 N N . PRO A 1 665 ? -8.118 11.319 -1.078 1.00 87.56 665 PRO A N 1
ATOM 5017 C CA . PRO A 1 665 ? -7.856 9.902 -1.322 1.00 87.56 665 PRO A CA 1
ATOM 5018 C C . PRO A 1 665 ? -6.981 9.661 -2.560 1.00 87.56 665 PRO A C 1
ATOM 5020 O O . PRO A 1 665 ? -7.138 10.324 -3.589 1.00 87.56 665 PRO A O 1
ATOM 5023 N N . CYS A 1 666 ? -6.097 8.672 -2.465 1.00 90.25 666 CYS A N 1
ATOM 5024 C CA . CYS A 1 666 ? -5.085 8.325 -3.459 1.00 90.25 666 CYS A CA 1
ATOM 5025 C C . CYS A 1 666 ? -5.250 6.856 -3.894 1.00 90.25 666 CYS A C 1
ATOM 5027 O O . CYS A 1 666 ? -4.559 5.979 -3.376 1.00 90.25 666 CYS A O 1
ATOM 5029 N N . PRO A 1 667 ? -6.173 6.547 -4.825 1.00 91.44 667 PRO A N 1
ATOM 5030 C CA . PRO A 1 667 ? -6.331 5.191 -5.346 1.00 91.44 667 PRO A CA 1
ATOM 5031 C C . PRO A 1 667 ? -5.125 4.781 -6.205 1.00 91.44 667 PRO A C 1
ATOM 5033 O O . PRO A 1 667 ? -4.437 5.624 -6.784 1.00 91.44 667 PRO A O 1
ATOM 5036 N N . GLY A 1 668 ? -4.885 3.477 -6.321 1.00 90.81 668 GLY A N 1
ATOM 5037 C CA . GLY A 1 668 ? -3.752 2.937 -7.069 1.00 90.81 668 GLY A CA 1
ATOM 5038 C C . GLY A 1 668 ? -3.325 1.552 -6.599 1.00 90.81 668 GLY A C 1
ATOM 5039 O O . GLY A 1 668 ? -3.868 1.000 -5.645 1.00 90.81 668 GLY A O 1
ATOM 5040 N N . ILE A 1 669 ? -2.333 0.979 -7.270 1.00 92.06 669 ILE A N 1
ATOM 5041 C CA . ILE A 1 669 ? -1.767 -0.324 -6.921 1.00 92.06 669 ILE A CA 1
ATOM 5042 C C . ILE A 1 669 ? -0.691 -0.124 -5.853 1.00 92.06 669 ILE A C 1
ATOM 5044 O O . ILE A 1 669 ? 0.250 0.654 -6.035 1.00 92.06 669 ILE A O 1
ATOM 5048 N N . LEU A 1 670 ? -0.785 -0.874 -4.756 1.00 94.06 670 LEU A N 1
ATOM 5049 C CA . LEU A 1 670 ? 0.294 -1.004 -3.781 1.00 94.06 670 LEU A CA 1
ATOM 5050 C C . LEU A 1 670 ? 1.417 -1.854 -4.391 1.00 94.06 670 LEU A C 1
ATOM 5052 O O . LEU A 1 670 ? 1.376 -3.086 -4.375 1.00 94.06 670 LEU A O 1
ATOM 5056 N N . GLN A 1 671 ? 2.410 -1.185 -4.974 1.00 94.19 671 GLN A N 1
ATOM 5057 C CA . GLN A 1 671 ? 3.517 -1.803 -5.706 1.00 94.19 671 GLN A CA 1
ATOM 5058 C C . GLN A 1 671 ? 4.463 -2.594 -4.792 1.00 94.19 671 GLN A C 1
ATOM 5060 O O . GLN A 1 671 ? 5.106 -3.532 -5.258 1.00 94.19 671 GLN A O 1
ATOM 5065 N N . TYR A 1 672 ? 4.547 -2.237 -3.507 1.00 96.00 672 TYR A N 1
ATOM 5066 C CA . TYR A 1 672 ? 5.283 -3.006 -2.506 1.00 96.00 672 TYR A CA 1
ATOM 5067 C C . TYR A 1 672 ? 4.724 -2.755 -1.102 1.00 96.00 672 TYR A C 1
ATOM 5069 O O . TYR A 1 672 ? 4.520 -1.608 -0.704 1.00 96.00 672 TYR A O 1
ATOM 5077 N N . VAL A 1 673 ? 4.479 -3.832 -0.357 1.00 96.00 673 VAL A N 1
ATOM 5078 C CA . VAL A 1 673 ? 4.018 -3.796 1.034 1.00 96.00 673 VAL A CA 1
ATOM 5079 C C . VAL A 1 673 ? 4.895 -4.720 1.871 1.00 96.00 673 VAL A C 1
ATOM 5081 O O . VAL A 1 673 ? 4.903 -5.931 1.659 1.00 96.00 673 VAL A O 1
ATOM 5084 N N . ASP A 1 674 ? 5.591 -4.148 2.846 1.00 95.31 674 ASP A N 1
ATOM 5085 C CA . ASP A 1 674 ? 6.341 -4.859 3.877 1.00 95.31 674 ASP A CA 1
ATOM 5086 C C . ASP A 1 674 ? 6.097 -4.175 5.223 1.00 95.31 674 ASP A C 1
ATOM 5088 O O . ASP A 1 674 ? 6.375 -2.989 5.400 1.00 95.31 674 ASP A O 1
ATOM 5092 N N . ILE A 1 675 ? 5.514 -4.908 6.167 1.00 93.69 675 ILE A N 1
ATOM 5093 C CA . ILE A 1 675 ? 5.183 -4.414 7.504 1.00 93.69 675 ILE A CA 1
ATOM 5094 C C . ILE A 1 675 ? 5.752 -5.433 8.500 1.00 93.69 675 ILE A C 1
ATOM 5096 O O . ILE A 1 675 ? 5.440 -6.621 8.382 1.00 93.69 675 ILE A O 1
ATOM 5100 N N . PRO A 1 676 ? 6.539 -5.018 9.512 1.00 88.56 676 PRO A N 1
ATOM 5101 C CA . PRO A 1 676 ? 7.309 -5.916 10.381 1.00 88.56 676 PRO A CA 1
ATOM 5102 C C . PRO A 1 676 ? 6.461 -6.628 11.458 1.00 88.56 676 PRO A C 1
ATOM 5104 O O . PRO A 1 676 ? 6.882 -6.763 12.606 1.00 88.56 676 PRO A O 1
ATOM 5107 N N . ALA A 1 677 ? 5.262 -7.106 11.111 1.00 77.75 677 ALA A N 1
ATOM 5108 C CA . ALA A 1 677 ? 4.290 -7.673 12.049 1.00 77.75 677 ALA A CA 1
ATOM 5109 C C . ALA A 1 677 ? 4.830 -8.876 12.846 1.00 77.75 677 ALA A C 1
ATOM 5111 O O . ALA A 1 677 ? 4.482 -9.048 14.009 1.00 77.75 677 ALA A O 1
ATOM 5112 N N . SER A 1 678 ? 5.679 -9.711 12.238 1.00 78.00 678 SER A N 1
ATOM 5113 C CA . SER A 1 678 ? 6.269 -10.892 12.885 1.00 78.00 678 SER A CA 1
ATOM 5114 C C . SER A 1 678 ? 7.575 -10.610 13.630 1.00 78.00 678 SER A C 1
ATOM 5116 O O . SER A 1 678 ? 7.990 -11.437 14.437 1.00 78.00 678 SER A O 1
ATOM 5118 N N . LYS A 1 679 ? 8.227 -9.464 13.383 1.00 86.19 679 LYS A N 1
ATOM 5119 C CA . LYS A 1 679 ? 9.523 -9.127 14.001 1.00 86.19 679 LYS A CA 1
ATOM 5120 C C . LYS A 1 679 ? 9.373 -8.703 15.460 1.00 86.19 679 LYS A C 1
ATOM 5122 O O . LYS A 1 679 ? 10.278 -8.910 16.262 1.00 86.19 679 LYS A O 1
ATOM 5127 N N . HIS A 1 680 ? 8.225 -8.123 15.806 1.00 88.56 680 HIS A N 1
ATOM 5128 C CA . HIS A 1 680 ? 8.011 -7.471 17.091 1.00 88.56 680 HIS A CA 1
ATOM 5129 C C . HIS A 1 680 ? 6.774 -8.022 17.792 1.00 88.56 680 HIS A C 1
ATOM 5131 O O . HIS A 1 680 ? 5.652 -7.714 17.410 1.00 88.56 680 HIS A O 1
ATOM 5137 N N . ALA A 1 681 ? 6.959 -8.748 18.897 1.00 87.50 681 ALA A N 1
ATOM 5138 C CA . ALA A 1 681 ? 5.842 -9.265 19.702 1.00 87.50 681 ALA A CA 1
ATOM 5139 C C . ALA A 1 681 ? 4.928 -8.161 20.284 1.00 87.50 681 ALA A C 1
ATOM 5141 O O . ALA A 1 681 ? 3.794 -8.425 20.675 1.00 87.50 681 ALA A O 1
ATOM 5142 N N . TRP A 1 682 ? 5.425 -6.922 20.368 1.00 90.00 682 TRP A N 1
ATOM 5143 C CA . TRP A 1 682 ? 4.682 -5.755 20.849 1.00 90.00 682 TRP A CA 1
ATOM 5144 C C . TRP A 1 682 ? 3.899 -5.022 19.752 1.00 90.00 682 TRP A C 1
ATOM 5146 O O . TRP A 1 682 ? 3.149 -4.102 20.089 1.00 90.00 682 TRP A O 1
ATOM 5156 N N . LEU A 1 683 ? 4.078 -5.399 18.481 1.00 90.25 683 LEU A N 1
ATOM 5157 C CA . LEU A 1 683 ? 3.389 -4.833 17.327 1.00 90.25 683 LEU A CA 1
ATOM 5158 C C . LEU A 1 683 ? 2.295 -5.790 16.863 1.00 90.25 683 LEU A C 1
ATOM 5160 O O . LEU A 1 683 ? 2.523 -6.967 16.601 1.00 90.25 683 LEU A O 1
ATOM 5164 N N . ARG A 1 684 ? 1.100 -5.246 16.691 1.00 86.75 684 ARG A N 1
ATOM 5165 C CA . ARG A 1 684 ? -0.017 -5.900 16.036 1.00 86.75 684 ARG A CA 1
ATOM 5166 C C . ARG A 1 684 ? -0.401 -5.089 14.811 1.00 86.75 684 ARG A C 1
ATOM 5168 O O . ARG A 1 684 ? -0.543 -3.873 14.882 1.00 86.75 684 ARG A O 1
ATOM 5175 N N . VAL A 1 685 ? -0.606 -5.784 13.702 1.00 85.94 685 VAL A N 1
ATOM 5176 C CA . VAL A 1 685 ? -0.999 -5.177 12.432 1.00 85.94 685 VAL A CA 1
ATOM 5177 C C . VAL A 1 685 ? -2.356 -5.728 12.038 1.00 85.94 685 VAL A C 1
ATOM 5179 O O . VAL A 1 685 ? -2.526 -6.940 11.918 1.00 85.94 685 VAL A O 1
ATOM 5182 N N . GLU A 1 686 ? -3.319 -4.837 11.839 1.00 84.06 686 GLU A N 1
ATOM 5183 C CA . GLU A 1 686 ? -4.609 -5.169 11.241 1.00 84.06 686 GLU A CA 1
ATOM 5184 C C . GLU A 1 686 ? -4.627 -4.613 9.828 1.00 84.06 686 GLU A C 1
ATOM 5186 O O . GLU A 1 686 ? -4.559 -3.403 9.633 1.00 84.06 686 GLU A O 1
ATOM 5191 N N . SER A 1 687 ? -4.660 -5.491 8.837 1.00 85.12 687 SER A N 1
ATOM 5192 C CA . SER A 1 687 ? -4.470 -5.117 7.441 1.00 85.12 687 SER A CA 1
ATOM 5193 C C . SER A 1 687 ? -5.333 -5.987 6.541 1.00 85.12 687 SER A C 1
ATOM 5195 O O . SER A 1 687 ? -5.585 -7.152 6.852 1.00 85.12 687 SER A O 1
ATOM 5197 N N . TRP A 1 688 ? -5.740 -5.419 5.412 1.00 84.31 688 TRP A N 1
ATOM 5198 C CA . TRP A 1 688 ? -6.339 -6.128 4.281 1.00 84.31 688 TRP A CA 1
ATOM 5199 C C . TRP A 1 688 ? -5.482 -5.985 3.012 1.00 84.31 688 TRP A C 1
ATOM 5201 O O . TRP A 1 688 ? -5.896 -6.387 1.930 1.00 84.31 688 TRP A O 1
ATOM 5211 N N . ILE A 1 689 ? -4.286 -5.407 3.138 1.00 90.88 689 ILE A N 1
ATOM 5212 C CA . ILE A 1 689 ? -3.417 -5.092 2.011 1.00 90.88 689 ILE A CA 1
ATOM 5213 C C . ILE A 1 689 ? -2.211 -6.029 1.927 1.00 90.88 689 ILE A C 1
ATOM 5215 O O . ILE A 1 689 ? -1.652 -6.467 2.935 1.00 90.88 689 ILE A O 1
ATOM 5219 N N . SER A 1 690 ? -1.774 -6.266 0.696 1.00 91.31 690 SER A N 1
ATOM 5220 C CA . SER A 1 690 ? -0.515 -6.910 0.322 1.00 91.31 690 SER A CA 1
ATOM 5221 C C . SER A 1 690 ? 0.042 -6.278 -0.956 1.00 91.31 690 SER A C 1
ATOM 5223 O O . SER A 1 690 ? -0.669 -5.556 -1.660 1.00 91.31 690 SER A O 1
ATOM 5225 N N . THR A 1 691 ? 1.291 -6.585 -1.307 1.00 93.81 691 THR A N 1
ATOM 5226 C CA . THR A 1 691 ? 1.843 -6.242 -2.627 1.00 93.81 691 THR A CA 1
ATOM 5227 C C . THR A 1 691 ? 0.890 -6.702 -3.736 1.00 93.81 691 THR A C 1
ATOM 5229 O O . THR A 1 691 ? 0.434 -7.846 -3.725 1.00 93.81 691 THR A O 1
ATOM 5232 N N . GLY A 1 692 ? 0.565 -5.799 -4.663 1.00 90.06 692 GLY A N 1
ATOM 5233 C CA . GLY A 1 692 ? -0.393 -6.016 -5.753 1.00 90.06 692 GLY A CA 1
ATOM 5234 C C . GLY A 1 692 ? -1.845 -5.645 -5.429 1.00 90.06 692 GLY A C 1
ATOM 5235 O O . GLY A 1 692 ? -2.674 -5.621 -6.336 1.00 90.06 692 GLY A O 1
ATOM 5236 N N . THR A 1 693 ? -2.174 -5.316 -4.175 1.00 90.19 693 THR A N 1
ATOM 5237 C CA . THR A 1 693 ? -3.530 -4.859 -3.819 1.00 90.19 693 THR A CA 1
ATOM 5238 C C . THR A 1 693 ? -3.842 -3.537 -4.519 1.00 90.19 693 THR A C 1
ATOM 5240 O O . THR A 1 693 ? -3.034 -2.609 -4.482 1.00 90.19 693 THR A O 1
ATOM 5243 N N . THR A 1 694 ? -5.015 -3.446 -5.147 1.00 90.62 694 THR A N 1
ATOM 5244 C CA . THR A 1 694 ? -5.488 -2.227 -5.819 1.00 90.62 694 THR A CA 1
ATOM 5245 C C . THR A 1 694 ? -6.456 -1.476 -4.914 1.00 90.62 694 THR A C 1
ATOM 5247 O O . THR A 1 694 ? -7.502 -2.002 -4.545 1.00 90.62 694 THR A O 1
ATOM 5250 N N . ILE A 1 695 ? -6.110 -0.240 -4.566 1.00 90.00 695 ILE A N 1
ATOM 5251 C CA . ILE A 1 695 ? -6.941 0.673 -3.783 1.00 90.00 695 ILE A CA 1
ATOM 5252 C C . ILE A 1 695 ? -7.878 1.413 -4.731 1.00 90.00 695 ILE A C 1
ATOM 5254 O O . ILE A 1 695 ? -7.425 2.058 -5.680 1.00 90.00 695 ILE A O 1
ATOM 5258 N N . THR A 1 696 ? -9.181 1.322 -4.479 1.00 86.56 696 THR A N 1
ATOM 5259 C CA . THR A 1 696 ? -10.222 1.928 -5.316 1.00 86.56 696 THR A CA 1
ATOM 5260 C C . THR A 1 696 ? -10.789 3.190 -4.661 1.00 86.56 696 THR A C 1
ATOM 5262 O O . THR A 1 696 ? -10.691 3.349 -3.446 1.00 86.56 696 THR A O 1
ATOM 5265 N N . PRO A 1 697 ? -11.394 4.110 -5.435 1.00 83.44 697 PRO A N 1
ATOM 5266 C CA . PRO A 1 697 ? -11.978 5.333 -4.885 1.00 83.44 697 PRO A CA 1
ATOM 5267 C C . PRO A 1 697 ? -13.392 5.135 -4.307 1.00 83.44 697 PRO A C 1
ATOM 5269 O O . PRO A 1 697 ? -14.034 6.120 -3.953 1.00 83.44 697 PRO A O 1
ATOM 5272 N N . PHE A 1 698 ? -13.920 3.905 -4.284 1.00 80.69 698 PHE A N 1
ATOM 5273 C CA . PHE A 1 698 ? -15.325 3.638 -3.944 1.00 80.69 698 PHE A CA 1
ATOM 5274 C C . PHE A 1 698 ? -15.576 3.471 -2.442 1.00 80.69 698 PHE A C 1
ATOM 5276 O O . PHE A 1 698 ? -16.688 3.720 -1.984 1.00 80.69 698 PHE A O 1
ATOM 5283 N N . PHE A 1 699 ? -14.556 3.057 -1.692 1.00 81.88 699 PHE A N 1
ATOM 5284 C CA . PHE A 1 699 ? -14.628 2.787 -0.256 1.00 81.88 699 PHE A CA 1
ATOM 5285 C C . PHE A 1 699 ? -13.675 3.705 0.519 1.00 81.88 699 PHE A C 1
ATOM 5287 O O . PHE A 1 699 ? -13.025 4.574 -0.066 1.00 81.88 699 PHE A O 1
ATOM 5294 N N . ASP A 1 700 ? -13.599 3.535 1.839 1.00 80.25 700 ASP A N 1
ATOM 5295 C CA . ASP A 1 700 ? -12.683 4.331 2.654 1.00 80.25 700 ASP A CA 1
ATOM 5296 C C . ASP A 1 700 ? -11.206 3.966 2.371 1.00 80.25 700 ASP A C 1
ATOM 5298 O O . ASP A 1 700 ? -10.895 2.818 2.035 1.00 80.25 700 ASP A O 1
ATOM 5302 N N . PRO A 1 701 ? -10.280 4.942 2.449 1.00 85.50 701 PRO A N 1
ATOM 5303 C CA . PRO A 1 701 ? -8.894 4.738 2.046 1.00 85.50 701 PRO A CA 1
ATOM 5304 C C . PRO A 1 701 ? -8.006 4.049 3.102 1.00 85.50 701 PRO A C 1
ATOM 5306 O O . PRO A 1 701 ? -6.782 4.087 2.951 1.00 85.50 701 PRO A O 1
ATOM 5309 N N . LEU A 1 702 ? -8.539 3.459 4.185 1.00 87.75 702 LEU A N 1
ATOM 5310 C CA . LEU A 1 702 ? -7.707 2.798 5.204 1.00 87.75 702 LEU A CA 1
ATOM 5311 C C . LEU A 1 702 ? -6.918 1.648 4.581 1.00 87.75 702 LEU A C 1
ATOM 5313 O O . LEU A 1 702 ? -7.480 0.741 3.979 1.00 87.75 702 LEU A O 1
ATOM 5317 N N . LEU A 1 703 ? -5.613 1.629 4.805 1.00 90.62 703 LEU A N 1
ATOM 5318 C CA . LEU A 1 703 ? -4.719 0.564 4.368 1.00 90.62 703 LEU A CA 1
ATOM 5319 C C . LEU A 1 703 ? -4.517 -0.460 5.482 1.00 90.62 703 LEU A C 1
ATOM 5321 O O . LEU A 1 703 ? -4.746 -1.657 5.302 1.00 90.62 703 LEU A O 1
ATOM 5325 N N . CYS A 1 704 ? -4.109 0.013 6.658 1.00 90.88 704 CYS A N 1
ATOM 5326 C CA . CYS A 1 704 ? -3.898 -0.829 7.825 1.00 90.88 704 CYS A CA 1
ATOM 5327 C C . CYS A 1 704 ? -3.936 -0.024 9.128 1.00 90.88 704 CYS A C 1
ATOM 5329 O O . CYS A 1 704 ? -3.870 1.207 9.139 1.00 90.88 704 CYS A O 1
ATOM 5331 N N . LYS A 1 705 ? -4.013 -0.744 10.247 1.00 86.88 705 LYS A N 1
ATOM 5332 C CA . LYS A 1 705 ? -3.870 -0.207 11.598 1.00 86.88 705 LYS A CA 1
ATOM 5333 C C . LYS A 1 705 ? -2.644 -0.824 12.255 1.00 86.88 705 LYS A C 1
ATOM 5335 O O . LYS A 1 705 ? -2.518 -2.050 12.326 1.00 86.88 705 LYS A O 1
ATOM 5340 N N . LEU A 1 706 ? -1.748 0.030 12.733 1.00 88.31 706 LEU A N 1
ATOM 5341 C CA . LEU A 1 706 ? -0.556 -0.350 13.482 1.00 88.31 706 LEU A CA 1
ATOM 5342 C C . LEU A 1 706 ? -0.834 -0.139 14.965 1.00 88.31 706 LEU A C 1
ATOM 5344 O O . LEU A 1 706 ? -0.955 0.997 15.413 1.00 88.31 706 LEU A O 1
ATOM 5348 N N . VAL A 1 707 ? -0.939 -1.226 15.722 1.00 86.75 707 VAL A N 1
ATOM 5349 C CA . VAL A 1 707 ? -1.257 -1.204 17.151 1.00 86.75 707 VAL A CA 1
ATOM 5350 C C . VAL A 1 707 ? -0.040 -1.666 17.938 1.00 86.75 707 VAL A C 1
ATOM 5352 O O . VAL A 1 707 ? 0.392 -2.810 17.814 1.00 86.75 707 VAL A O 1
ATOM 5355 N N . VAL A 1 708 ? 0.514 -0.796 18.775 1.00 88.31 708 VAL A N 1
ATOM 5356 C CA . VAL A 1 708 ? 1.663 -1.113 19.630 1.00 88.31 708 VAL A CA 1
ATOM 5357 C C . VAL A 1 708 ? 1.266 -1.150 21.097 1.00 88.31 708 VAL A C 1
ATOM 5359 O O . VAL A 1 708 ? 0.425 -0.377 21.549 1.00 88.31 708 VAL A O 1
ATOM 5362 N N . SER A 1 709 ? 1.900 -2.030 21.863 1.00 85.88 709 SER A N 1
ATOM 5363 C CA . SER A 1 709 ? 1.731 -2.142 23.317 1.00 85.88 709 SER A CA 1
ATOM 5364 C C . SER A 1 709 ? 3.046 -1.856 24.043 1.00 85.88 709 SER A C 1
ATOM 5366 O O . SER A 1 709 ? 4.120 -1.966 23.452 1.00 85.88 709 SER A O 1
ATOM 5368 N N . GLY A 1 710 ? 3.004 -1.461 25.316 1.00 83.12 710 GLY A N 1
ATOM 5369 C CA . GLY A 1 710 ? 4.196 -1.183 26.128 1.00 83.12 710 GLY A CA 1
ATOM 5370 C C . GLY A 1 710 ? 3.858 -0.789 27.562 1.00 83.12 710 GLY A C 1
ATOM 5371 O O . GLY A 1 710 ? 2.720 -0.485 27.869 1.00 83.12 710 GLY A O 1
ATOM 5372 N N . ALA A 1 711 ? 4.828 -0.781 28.471 1.00 82.19 711 ALA A N 1
ATOM 5373 C CA . ALA A 1 711 ? 4.600 -0.457 29.881 1.00 82.19 711 ALA A CA 1
ATOM 5374 C C . ALA A 1 711 ? 4.279 1.032 30.113 1.00 82.19 711 ALA A C 1
ATOM 5376 O O . ALA A 1 711 ? 3.564 1.378 31.053 1.00 82.19 711 ALA A O 1
ATOM 5377 N N . THR A 1 712 ? 4.800 1.927 29.266 1.00 80.81 712 THR A N 1
ATOM 5378 C CA . THR A 1 712 ? 4.660 3.384 29.423 1.00 80.81 712 THR A CA 1
ATOM 5379 C C . THR A 1 712 ? 4.247 4.066 28.122 1.00 80.81 712 THR A C 1
ATOM 5381 O O . THR A 1 712 ? 4.495 3.552 27.031 1.00 80.81 712 THR A O 1
ATOM 5384 N N . ARG A 1 713 ? 3.659 5.270 28.229 1.00 80.19 713 ARG A N 1
ATOM 5385 C CA . ARG A 1 713 ? 3.280 6.094 27.066 1.00 80.19 713 ARG A CA 1
ATOM 5386 C C . ARG A 1 713 ? 4.490 6.435 26.186 1.00 80.19 713 ARG A C 1
ATOM 5388 O O . ARG A 1 713 ? 4.407 6.344 24.970 1.00 80.19 713 ARG A O 1
ATOM 5395 N N . THR A 1 714 ? 5.627 6.767 26.796 1.00 85.88 714 THR A N 1
ATOM 5396 C CA . THR A 1 714 ? 6.880 7.035 26.072 1.00 85.88 714 THR A CA 1
ATOM 5397 C C . THR A 1 714 ? 7.342 5.812 25.282 1.00 85.88 714 THR A C 1
ATOM 5399 O O . THR A 1 714 ? 7.735 5.939 24.127 1.00 85.88 714 THR A O 1
ATOM 5402 N N . GLN A 1 715 ? 7.240 4.618 25.877 1.00 88.69 715 GLN A N 1
ATOM 5403 C CA . GLN A 1 715 ? 7.624 3.382 25.202 1.00 88.69 715 GLN A CA 1
ATOM 5404 C C . GLN A 1 715 ? 6.718 3.077 24.006 1.00 88.69 715 GLN A C 1
ATOM 5406 O O . GLN A 1 715 ? 7.230 2.678 22.966 1.00 88.69 715 GLN A O 1
ATOM 5411 N N . VAL A 1 716 ? 5.398 3.268 24.119 1.00 88.31 716 VAL A N 1
ATOM 5412 C CA . VAL A 1 716 ? 4.497 3.038 22.974 1.00 88.31 716 VAL A CA 1
ATOM 5413 C C . VAL A 1 716 ? 4.695 4.064 21.862 1.00 88.31 716 VAL A C 1
ATOM 5415 O O . VAL A 1 716 ? 4.678 3.668 20.707 1.00 88.31 716 VAL A O 1
ATOM 5418 N N . ILE A 1 717 ? 4.974 5.336 22.172 1.00 89.62 717 ILE A N 1
ATOM 5419 C CA . ILE A 1 717 ? 5.298 6.343 21.144 1.00 89.62 717 ILE A CA 1
ATOM 5420 C C . ILE A 1 717 ? 6.558 5.928 20.374 1.00 89.62 717 ILE A C 1
ATOM 5422 O O . ILE A 1 717 ? 6.535 5.867 19.149 1.00 89.62 717 ILE A O 1
ATOM 5426 N N . SER A 1 718 ? 7.626 5.557 21.087 1.00 92.50 718 SER A N 1
ATOM 5427 C CA . SER A 1 718 ? 8.877 5.097 20.470 1.00 92.50 718 SER A CA 1
ATOM 5428 C C . SER A 1 718 ? 8.697 3.809 19.651 1.00 92.50 718 SER A C 1
ATOM 5430 O O . SER A 1 718 ? 9.229 3.690 18.546 1.00 92.50 718 SER A O 1
ATOM 5432 N N . ARG A 1 719 ? 7.898 2.854 20.144 1.00 94.00 719 ARG A N 1
ATOM 5433 C CA . ARG A 1 719 ? 7.551 1.625 19.410 1.00 94.00 719 ARG A CA 1
ATOM 5434 C C . ARG A 1 719 ? 6.740 1.911 18.151 1.00 94.00 719 ARG A C 1
ATOM 5436 O O . ARG A 1 719 ? 6.984 1.286 17.126 1.00 94.00 719 ARG A O 1
ATOM 5443 N N . LEU A 1 720 ? 5.802 2.854 18.207 1.00 93.12 720 LEU A N 1
ATOM 5444 C CA . LEU A 1 720 ? 4.999 3.238 17.049 1.00 93.12 720 LEU A CA 1
ATOM 5445 C C . LEU A 1 720 ? 5.840 3.955 15.987 1.00 93.12 720 LEU A C 1
ATOM 5447 O O . LEU A 1 720 ? 5.698 3.648 14.808 1.00 93.12 720 LEU A O 1
ATOM 5451 N N . GLN A 1 721 ? 6.750 4.843 16.403 1.00 94.69 721 GLN A N 1
ATOM 5452 C CA . GLN A 1 721 ? 7.753 5.442 15.512 1.00 94.69 721 GLN A CA 1
ATOM 5453 C C . GLN A 1 721 ? 8.583 4.352 14.826 1.00 94.69 721 GLN A C 1
ATOM 5455 O O . GLN A 1 721 ? 8.640 4.312 13.603 1.00 94.69 721 GLN A O 1
ATOM 5460 N N . THR A 1 722 ? 9.109 3.394 15.600 1.00 95.50 722 THR A N 1
ATOM 5461 C CA . THR A 1 722 ? 9.869 2.248 15.067 1.00 95.50 722 THR A CA 1
ATOM 5462 C C . THR A 1 722 ? 9.047 1.449 14.050 1.00 95.50 722 THR A C 1
ATOM 5464 O O . THR A 1 722 ? 9.526 1.147 12.961 1.00 95.50 722 THR A O 1
ATOM 5467 N N . ALA A 1 723 ? 7.782 1.146 14.361 1.00 95.81 723 ALA A N 1
ATOM 5468 C CA . ALA A 1 723 ? 6.899 0.418 13.453 1.00 95.81 723 ALA A CA 1
ATOM 5469 C C . ALA A 1 723 ? 6.658 1.181 12.138 1.00 95.81 723 ALA A C 1
ATOM 5471 O O . ALA A 1 723 ? 6.682 0.568 11.072 1.00 95.81 723 ALA A O 1
ATOM 5472 N N . LEU A 1 724 ? 6.458 2.502 12.188 1.00 95.31 724 LEU A N 1
ATOM 5473 C CA . LEU A 1 724 ? 6.299 3.346 10.998 1.00 95.31 724 LEU A CA 1
ATOM 5474 C C . LEU A 1 724 ? 7.601 3.473 10.189 1.00 95.31 724 LEU A C 1
ATOM 5476 O O . LEU A 1 724 ? 7.550 3.509 8.961 1.00 95.31 724 LEU A O 1
ATOM 5480 N N . ASP A 1 725 ? 8.756 3.533 10.853 1.00 94.31 725 ASP A N 1
ATOM 5481 C CA . ASP A 1 725 ? 10.073 3.646 10.214 1.00 94.31 725 ASP A CA 1
ATOM 5482 C C . ASP A 1 725 ? 10.530 2.351 9.545 1.00 94.31 725 ASP A C 1
ATOM 5484 O O . ASP A 1 725 ? 11.226 2.394 8.529 1.00 94.31 725 ASP A O 1
ATOM 5488 N N . GLU A 1 726 ? 10.117 1.200 10.068 1.00 95.31 726 GLU A N 1
ATOM 5489 C CA . GLU A 1 726 ? 10.389 -0.111 9.477 1.00 95.31 726 GLU A CA 1
ATOM 5490 C C . GLU A 1 726 ? 9.354 -0.523 8.419 1.00 95.31 726 GLU A C 1
ATOM 5492 O O . GLU A 1 726 ? 9.663 -1.336 7.551 1.00 95.31 726 GLU A O 1
ATOM 5497 N N . SER A 1 727 ? 8.144 0.044 8.447 1.00 95.56 727 SER A N 1
ATOM 5498 C CA . SER A 1 727 ? 7.094 -0.266 7.470 1.00 95.56 727 SER A CA 1
ATOM 5499 C C . SER A 1 727 ? 7.370 0.380 6.108 1.00 95.56 727 SER A C 1
ATOM 5501 O O . SER A 1 727 ? 7.812 1.527 6.007 1.00 95.56 727 SER A O 1
ATOM 5503 N N . ARG A 1 728 ? 7.086 -0.344 5.027 1.00 95.06 728 ARG A N 1
ATOM 5504 C CA . ARG A 1 728 ? 7.158 0.122 3.638 1.00 95.06 728 ARG A CA 1
ATOM 5505 C C . ARG A 1 728 ? 5.831 -0.175 2.958 1.00 95.06 728 ARG A C 1
ATOM 5507 O O . ARG A 1 728 ? 5.531 -1.324 2.661 1.00 95.06 728 ARG A O 1
ATOM 5514 N N . ILE A 1 729 ? 5.044 0.865 2.709 1.00 95.88 729 ILE A N 1
ATOM 5515 C CA . ILE A 1 729 ? 3.823 0.796 1.902 1.00 95.88 729 ILE A CA 1
ATOM 5516 C C . ILE A 1 729 ? 4.033 1.763 0.742 1.00 95.88 729 ILE A C 1
ATOM 5518 O O . ILE A 1 729 ? 4.015 2.979 0.920 1.00 95.88 729 ILE A O 1
ATOM 5522 N N . GLN A 1 730 ? 4.343 1.208 -0.424 1.00 95.19 730 GLN A N 1
ATOM 5523 C CA . GLN A 1 730 ? 4.815 1.930 -1.600 1.00 95.19 730 GLN A CA 1
ATOM 5524 C C . GLN A 1 730 ? 3.843 1.746 -2.769 1.00 95.19 730 GLN A C 1
ATOM 5526 O O . GLN A 1 730 ? 3.301 0.659 -2.981 1.00 95.19 730 GLN A O 1
ATOM 5531 N N . GLY A 1 731 ? 3.638 2.814 -3.536 1.00 91.81 731 GLY A N 1
ATOM 5532 C CA . GLY A 1 731 ? 2.639 2.904 -4.596 1.00 91.81 731 GLY A CA 1
ATOM 5533 C C . GLY A 1 731 ? 1.947 4.273 -4.548 1.00 91.81 731 GLY A C 1
ATOM 5534 O O . GLY A 1 731 ? 2.655 5.274 -4.666 1.00 91.81 731 GLY A O 1
ATOM 5535 N N . PRO A 1 732 ? 0.615 4.357 -4.371 1.00 90.88 732 PRO A N 1
ATOM 5536 C CA . PRO A 1 732 ? -0.060 5.631 -4.138 1.00 90.88 732 PRO A CA 1
ATOM 5537 C C . PRO A 1 732 ? 0.432 6.335 -2.863 1.00 90.88 732 PRO A C 1
ATOM 5539 O O . PRO A 1 732 ? 0.852 5.691 -1.895 1.00 90.88 732 PRO A O 1
ATOM 5542 N N . THR A 1 733 ? 0.330 7.667 -2.858 1.00 92.31 733 THR A N 1
ATOM 5543 C CA . THR A 1 733 ? 0.594 8.509 -1.682 1.00 92.31 733 THR A CA 1
ATOM 5544 C C . THR A 1 733 ? -0.244 8.055 -0.486 1.00 92.31 733 THR A C 1
ATOM 5546 O O . THR A 1 733 ? -1.416 7.702 -0.627 1.00 92.31 733 THR A O 1
ATOM 5549 N N . ASN A 1 734 ? 0.368 8.071 0.696 1.00 93.62 734 ASN A N 1
ATOM 5550 C CA . ASN A 1 734 ? -0.266 7.702 1.954 1.00 93.62 734 ASN A CA 1
ATOM 5551 C C . ASN A 1 734 ? 0.184 8.623 3.097 1.00 93.62 734 ASN A C 1
ATOM 5553 O O . ASN A 1 734 ? 1.146 9.384 2.976 1.00 93.62 734 ASN A O 1
ATOM 5557 N N . ASN A 1 735 ? -0.497 8.530 4.235 1.00 93.50 735 ASN A N 1
ATOM 5558 C CA . ASN A 1 735 ? -0.288 9.417 5.379 1.00 93.50 735 ASN A CA 1
ATOM 5559 C C . ASN A 1 735 ? 0.863 9.002 6.326 1.00 93.50 735 ASN A C 1
ATOM 5561 O O . ASN A 1 735 ? 0.992 9.588 7.402 1.00 93.50 735 ASN A O 1
ATOM 5565 N N . MET A 1 736 ? 1.707 8.017 5.984 1.00 93.44 736 MET A N 1
ATOM 5566 C CA . MET A 1 736 ? 2.724 7.503 6.919 1.00 93.44 736 MET A CA 1
ATOM 5567 C C . MET A 1 736 ? 3.721 8.576 7.375 1.00 93.44 736 MET A C 1
ATOM 5569 O O . MET A 1 736 ? 4.019 8.668 8.565 1.00 93.44 736 MET A O 1
ATOM 5573 N N . GLU A 1 737 ? 4.215 9.415 6.461 1.00 92.19 737 GLU A N 1
ATOM 5574 C CA . GLU A 1 737 ? 5.152 10.494 6.812 1.00 92.19 737 GLU A CA 1
ATOM 5575 C C . GLU A 1 737 ? 4.488 11.586 7.663 1.00 92.19 737 GLU A C 1
ATOM 5577 O O . GLU A 1 737 ? 5.132 12.185 8.524 1.00 92.19 737 GLU A O 1
ATOM 5582 N N . HIS A 1 738 ? 3.182 11.798 7.494 1.00 92.38 738 HIS A N 1
ATOM 5583 C CA . HIS A 1 738 ? 2.409 12.692 8.351 1.00 92.38 738 HIS A CA 1
ATOM 5584 C C . HIS A 1 738 ? 2.256 12.128 9.769 1.00 92.38 738 HIS A C 1
ATOM 5586 O O . HIS A 1 738 ? 2.494 12.844 10.740 1.00 92.38 738 HIS A O 1
ATOM 5592 N N . LEU A 1 739 ? 1.972 10.827 9.913 1.00 92.44 739 LEU A N 1
ATOM 5593 C CA . LEU A 1 739 ? 1.945 10.154 11.219 1.00 92.44 739 LEU A CA 1
ATOM 5594 C C . LEU A 1 739 ? 3.302 10.245 11.932 1.00 92.44 739 LEU A C 1
ATOM 5596 O O . LEU A 1 739 ? 3.352 10.539 13.127 1.00 92.44 739 LEU A O 1
ATOM 5600 N N . LYS A 1 740 ? 4.412 10.057 11.206 1.00 92.81 740 LYS A N 1
ATOM 5601 C CA . LYS A 1 740 ? 5.766 10.245 11.754 1.00 92.81 740 LYS A CA 1
ATOM 5602 C C . LYS A 1 740 ? 5.992 11.680 12.227 1.00 92.81 740 LYS A C 1
ATOM 5604 O O . LYS A 1 740 ? 6.511 11.881 13.324 1.00 92.81 740 LYS A O 1
ATOM 5609 N N . ALA A 1 741 ? 5.567 12.669 11.440 1.00 91.75 741 ALA A N 1
ATOM 5610 C CA . ALA A 1 741 ? 5.678 14.078 11.805 1.00 91.75 741 ALA A CA 1
ATOM 5611 C C . ALA A 1 741 ? 4.852 14.417 13.062 1.00 91.75 741 ALA A C 1
ATOM 5613 O O . ALA A 1 741 ? 5.338 15.134 13.938 1.00 91.75 741 ALA A O 1
ATOM 5614 N N . ILE A 1 742 ? 3.652 13.845 13.214 1.00 90.06 742 ILE A N 1
ATOM 5615 C CA . ILE A 1 742 ? 2.851 13.986 14.440 1.00 90.06 742 ILE A CA 1
ATOM 5616 C C . ILE A 1 742 ? 3.604 13.404 15.644 1.00 90.06 742 ILE A C 1
ATOM 5618 O O . ILE A 1 742 ? 3.738 14.071 16.669 1.00 90.06 742 ILE A O 1
ATOM 5622 N N . LEU A 1 743 ? 4.136 12.183 15.529 1.00 89.69 743 LEU A N 1
ATOM 5623 C CA . LEU A 1 743 ? 4.843 11.514 16.629 1.00 89.69 743 LEU A CA 1
ATOM 5624 C C . LEU A 1 743 ? 6.177 12.177 16.995 1.00 89.69 743 LEU A C 1
ATOM 5626 O O . LEU A 1 743 ? 6.682 11.940 18.090 1.00 89.69 743 LEU A O 1
ATOM 5630 N N . ALA A 1 744 ? 6.758 12.985 16.107 1.00 89.00 744 ALA A N 1
ATOM 5631 C CA . ALA A 1 744 ? 7.948 13.781 16.402 1.00 89.00 744 ALA A CA 1
ATOM 5632 C C . ALA A 1 744 ? 7.663 14.965 17.352 1.00 89.00 744 ALA A C 1
ATOM 5634 O O . ALA A 1 744 ? 8.597 15.545 17.904 1.00 89.00 744 ALA A O 1
ATOM 5635 N N . ASN A 1 745 ? 6.389 15.313 17.567 1.00 86.44 745 ASN A N 1
ATOM 5636 C CA . ASN A 1 745 ? 5.958 16.383 18.464 1.00 86.44 745 ASN A CA 1
ATOM 5637 C C . ASN A 1 745 ? 5.538 15.851 19.845 1.00 86.44 745 ASN A C 1
ATOM 5639 O O . ASN A 1 745 ? 5.268 14.662 20.033 1.00 86.44 745 ASN A O 1
ATOM 5643 N N . ASP A 1 746 ? 5.432 16.743 20.837 1.00 83.56 746 ASP A N 1
ATOM 5644 C CA . ASP A 1 746 ? 4.904 16.371 22.154 1.00 83.56 746 ASP A CA 1
ATOM 5645 C C . ASP A 1 746 ? 3.375 16.228 22.130 1.00 83.56 746 ASP A C 1
ATOM 5647 O O . ASP A 1 746 ? 2.619 17.153 22.425 1.00 83.56 746 ASP A O 1
ATOM 5651 N N . ILE A 1 747 ? 2.917 15.019 21.813 1.00 82.31 747 ILE A N 1
ATOM 5652 C CA . ILE A 1 747 ? 1.494 14.666 21.747 1.00 82.31 747 ILE A CA 1
ATOM 5653 C C . ILE A 1 747 ? 0.899 14.229 23.096 1.00 82.31 747 ILE A C 1
ATOM 5655 O O . ILE A 1 747 ? -0.188 13.644 23.152 1.00 82.31 747 ILE A O 1
ATOM 5659 N N . ARG A 1 748 ? 1.606 14.435 24.216 1.00 75.62 748 ARG A N 1
ATOM 5660 C CA . ARG A 1 748 ? 1.108 14.018 25.540 1.00 75.62 748 ARG A CA 1
ATOM 5661 C C . ARG A 1 748 ? -0.097 14.836 25.986 1.00 75.62 748 ARG A C 1
ATOM 5663 O O . ARG A 1 748 ? -0.968 14.268 26.634 1.00 75.62 748 ARG A O 1
ATOM 5670 N N . ASP A 1 749 ? -0.160 16.107 25.605 1.00 71.94 749 ASP A N 1
ATOM 5671 C CA . ASP A 1 749 ? -1.242 17.033 25.964 1.00 71.94 749 ASP A CA 1
ATOM 5672 C C . ASP A 1 749 ? -2.071 17.477 24.745 1.00 71.94 749 ASP A C 1
ATOM 5674 O O . ASP A 1 749 ? -2.700 18.538 24.770 1.00 71.94 749 ASP A O 1
ATOM 5678 N N . ALA A 1 750 ? -2.072 16.674 23.674 1.00 76.69 750 ALA A N 1
ATOM 5679 C CA . ALA A 1 750 ? -2.834 16.966 22.466 1.00 76.69 750 ALA A CA 1
ATOM 5680 C C . ALA A 1 750 ? -4.344 17.089 22.763 1.00 76.69 750 ALA A C 1
ATOM 5682 O O . ALA A 1 750 ? -4.912 16.360 23.580 1.00 76.69 750 ALA A O 1
ATOM 5683 N N . THR A 1 751 ? -4.992 18.036 22.086 1.00 81.69 751 THR A N 1
ATOM 5684 C CA . THR A 1 751 ? -6.440 18.303 22.165 1.00 81.69 751 THR A CA 1
ATOM 5685 C C . THR A 1 751 ? -7.067 18.091 20.792 1.00 81.69 751 THR A C 1
ATOM 5687 O O . THR A 1 751 ? -6.328 17.979 19.816 1.00 81.69 751 THR A O 1
ATOM 5690 N N . THR A 1 752 ? -8.400 18.107 20.691 1.00 75.12 752 THR A N 1
ATOM 5691 C CA . THR A 1 752 ? -9.107 17.943 19.400 1.00 75.12 752 THR A CA 1
ATOM 5692 C C . THR A 1 752 ? -8.693 18.964 18.337 1.00 75.12 752 THR A C 1
ATOM 5694 O O . THR A 1 752 ? -8.761 18.676 17.150 1.00 75.12 752 THR A O 1
ATOM 5697 N N . ARG A 1 753 ? -8.149 20.116 18.753 1.00 78.50 753 ARG A N 1
ATOM 5698 C CA . ARG A 1 753 ? -7.610 21.156 17.865 1.00 78.50 753 ARG A CA 1
ATOM 5699 C C . ARG A 1 753 ? -6.142 20.994 17.474 1.00 78.50 753 ARG A C 1
ATOM 5701 O O . ARG A 1 753 ? -5.645 21.829 16.728 1.00 78.50 753 ARG A O 1
ATOM 5708 N N . PHE A 1 754 ? -5.435 19.976 17.969 1.00 81.88 754 PHE A N 1
ATOM 5709 C CA . PHE A 1 754 ? -3.996 19.814 17.719 1.00 81.88 754 PHE A CA 1
ATOM 5710 C C . PHE A 1 754 ? -3.664 19.865 16.221 1.00 81.88 754 PHE A C 1
ATOM 5712 O O . PHE A 1 754 ? -2.771 20.612 15.829 1.00 81.88 754 PHE A O 1
ATOM 5719 N N . LEU A 1 755 ? -4.432 19.151 15.389 1.00 79.56 755 LEU A N 1
ATOM 5720 C CA . LEU A 1 755 ? -4.212 19.129 13.942 1.00 79.56 755 LEU A CA 1
ATOM 5721 C C . LEU A 1 755 ? -4.583 20.435 13.229 1.00 79.56 755 LEU A C 1
ATOM 5723 O O . LEU A 1 755 ? -4.033 20.703 12.169 1.00 79.56 755 LEU A O 1
ATOM 5727 N N . ASN A 1 756 ? -5.441 21.283 13.807 1.00 77.25 756 ASN A N 1
ATOM 5728 C CA . ASN A 1 756 ? -5.784 22.581 13.207 1.00 77.25 756 ASN A CA 1
ATOM 5729 C C . ASN A 1 756 ? -4.596 23.556 13.236 1.00 77.25 756 ASN A C 1
ATOM 5731 O O . ASN A 1 756 ? -4.535 24.478 12.432 1.00 77.25 756 ASN A O 1
ATOM 5735 N N . THR A 1 757 ? -3.679 23.375 14.189 1.00 79.62 757 THR A N 1
ATOM 5736 C CA . THR A 1 757 ? -2.465 24.194 14.346 1.00 79.62 757 THR A CA 1
ATOM 5737 C C . THR A 1 757 ? -1.192 23.447 13.956 1.00 79.62 757 THR A C 1
ATOM 5739 O O . THR A 1 757 ? -0.098 23.971 14.138 1.00 79.62 757 THR A O 1
ATOM 5742 N N . PHE A 1 758 ? -1.313 22.200 13.497 1.00 84.31 758 PHE A N 1
ATOM 5743 C CA . PHE A 1 758 ? -0.172 21.376 13.130 1.00 84.31 758 PHE A CA 1
ATOM 5744 C C . PHE A 1 758 ? 0.253 21.695 11.698 1.00 84.31 758 PHE A C 1
ATOM 5746 O O . PHE A 1 758 ? -0.459 21.389 10.744 1.00 84.31 758 PHE A O 1
ATOM 5753 N N . GLU A 1 759 ? 1.425 22.303 11.551 1.00 84.69 759 GLU A N 1
ATOM 5754 C CA . GLU A 1 759 ? 2.011 22.557 10.240 1.00 84.69 759 GLU A CA 1
ATOM 5755 C C . GLU A 1 759 ? 2.746 21.310 9.744 1.00 84.69 759 GLU A C 1
ATOM 5757 O O . GLU A 1 759 ? 3.630 20.768 10.411 1.00 84.69 759 GLU A O 1
ATOM 5762 N N . TYR A 1 760 ? 2.378 20.857 8.548 1.00 87.50 760 TYR A N 1
ATOM 5763 C CA . TYR A 1 760 ? 3.007 19.732 7.873 1.00 87.50 760 TYR A CA 1
ATOM 5764 C C . TYR A 1 760 ? 3.473 20.164 6.485 1.00 87.50 760 TYR A C 1
ATOM 5766 O O . TYR A 1 760 ? 2.688 20.677 5.692 1.00 87.50 760 TYR A O 1
ATOM 5774 N N . SER A 1 761 ? 4.752 19.945 6.189 1.00 88.50 761 SER A N 1
ATOM 5775 C CA . SER A 1 761 ? 5.331 20.137 4.857 1.00 88.50 761 SER A CA 1
ATOM 5776 C C . SER A 1 761 ? 5.987 18.828 4.418 1.00 88.50 761 SER A C 1
ATOM 5778 O O . SER A 1 761 ? 6.915 18.368 5.092 1.00 88.50 761 SER A O 1
ATOM 5780 N N . PRO A 1 762 ? 5.503 18.177 3.346 1.00 91.69 762 PRO A N 1
ATOM 5781 C CA . PRO A 1 762 ? 6.075 16.919 2.894 1.00 91.69 762 PRO A CA 1
ATOM 5782 C C . PRO A 1 762 ? 7.405 17.142 2.162 1.00 91.69 762 PRO A C 1
ATOM 5784 O O . PRO A 1 762 ? 7.593 18.126 1.448 1.00 91.69 762 PRO A O 1
ATOM 5787 N N . TYR A 1 763 ? 8.302 16.161 2.251 1.00 94.31 763 TYR A N 1
ATOM 5788 C CA . TYR A 1 763 ? 9.405 16.023 1.300 1.00 94.31 763 TYR A CA 1
ATOM 5789 C C . TYR A 1 763 ? 8.850 15.409 0.019 1.00 94.31 763 TYR A C 1
ATOM 5791 O O . TYR A 1 763 ? 8.889 14.195 -0.168 1.00 94.31 763 TYR A O 1
ATOM 5799 N N . ALA A 1 764 ? 8.250 16.240 -0.827 1.00 95.12 764 ALA A N 1
ATOM 5800 C CA . ALA A 1 764 ? 7.588 15.799 -2.045 1.00 95.12 764 ALA A CA 1
ATOM 5801 C C . ALA A 1 764 ? 7.626 16.873 -3.139 1.00 95.12 764 ALA A C 1
ATOM 5803 O O . ALA A 1 764 ? 7.858 18.056 -2.873 1.00 95.12 764 ALA A O 1
ATOM 5804 N N . MET A 1 765 ? 7.352 16.450 -4.372 1.00 95.38 765 MET A N 1
ATOM 5805 C CA . MET A 1 765 ? 7.020 17.337 -5.482 1.00 95.38 765 MET A CA 1
ATOM 5806 C C . MET A 1 765 ? 5.688 16.930 -6.116 1.00 95.38 765 MET A C 1
ATOM 5808 O O . MET A 1 765 ? 5.440 15.743 -6.333 1.00 95.38 765 MET A O 1
ATOM 5812 N N . THR A 1 766 ? 4.863 17.915 -6.460 1.00 95.44 766 THR A N 1
ATOM 5813 C CA . THR A 1 766 ? 3.585 17.720 -7.155 1.00 95.44 766 THR A CA 1
ATOM 5814 C C . THR A 1 766 ? 3.721 18.124 -8.617 1.00 95.44 766 THR A C 1
ATOM 5816 O O . THR A 1 766 ? 4.234 19.198 -8.939 1.00 95.44 766 THR A O 1
ATOM 5819 N N . VAL A 1 767 ? 3.228 17.285 -9.523 1.00 95.94 767 VAL A N 1
ATOM 5820 C CA . VAL A 1 767 ? 3.142 17.593 -10.953 1.00 95.94 767 VAL A CA 1
ATOM 5821 C C . VAL A 1 767 ? 1.916 18.476 -11.186 1.00 95.94 767 VAL A C 1
ATOM 5823 O O . VAL A 1 767 ? 0.785 18.003 -11.145 1.00 95.94 767 VAL A O 1
ATOM 5826 N N . LEU A 1 768 ? 2.111 19.767 -11.453 1.00 95.25 768 LEU A N 1
ATOM 5827 C CA . LEU A 1 768 ? 1.017 20.695 -11.771 1.00 95.25 768 LEU A CA 1
ATOM 5828 C C . LEU A 1 768 ? 0.600 20.605 -13.246 1.00 95.25 768 LEU A C 1
ATOM 5830 O O . LEU A 1 768 ? -0.577 20.736 -13.575 1.00 95.25 768 LEU A O 1
ATOM 5834 N N . ALA A 1 769 ? 1.564 20.364 -14.135 1.00 94.81 769 ALA A N 1
ATOM 5835 C CA . ALA A 1 769 ? 1.334 20.120 -15.555 1.00 94.81 769 ALA A CA 1
ATOM 5836 C C . ALA A 1 769 ? 2.297 19.036 -16.051 1.00 94.81 769 ALA A C 1
ATOM 5838 O O . ALA A 1 769 ? 3.508 19.148 -15.854 1.00 94.81 769 ALA A O 1
ATOM 5839 N N . ALA A 1 770 ? 1.759 17.995 -16.686 1.00 89.81 770 ALA A N 1
ATOM 5840 C CA . ALA A 1 770 ? 2.543 16.887 -17.224 1.00 89.81 770 ALA A CA 1
ATOM 5841 C C . ALA A 1 770 ? 2.915 17.121 -18.696 1.00 89.81 770 ALA A C 1
ATOM 5843 O O . ALA A 1 770 ? 2.169 17.749 -19.449 1.00 89.81 770 ALA A O 1
ATOM 5844 N N . ALA A 1 771 ? 4.079 16.604 -19.092 1.00 86.25 771 ALA A N 1
ATOM 5845 C CA . ALA A 1 771 ? 4.530 16.567 -20.481 1.00 86.25 771 ALA A CA 1
ATOM 5846 C C . ALA A 1 771 ? 3.724 15.543 -21.301 1.00 86.25 771 ALA A C 1
ATOM 5848 O O . ALA A 1 771 ? 2.846 14.866 -20.770 1.00 86.25 771 ALA A O 1
ATOM 5849 N N . VAL A 1 772 ? 4.057 15.389 -22.587 1.00 87.25 772 VAL A N 1
ATOM 5850 C CA . VAL A 1 772 ? 3.433 14.352 -23.432 1.00 87.25 772 VAL A CA 1
ATOM 5851 C C . VAL A 1 772 ? 3.745 12.953 -22.908 1.00 87.25 772 VAL A C 1
ATOM 5853 O O . VAL A 1 772 ? 2.863 12.102 -22.859 1.00 87.25 772 VAL A O 1
ATOM 5856 N N . GLU A 1 773 ? 4.983 12.744 -22.470 1.00 90.56 773 GLU A N 1
ATOM 5857 C CA . GLU A 1 773 ? 5.409 11.537 -21.774 1.00 90.56 773 GLU A CA 1
ATOM 5858 C C . GLU A 1 773 ? 6.414 11.921 -20.687 1.00 90.56 773 GLU A C 1
ATOM 5860 O O . GLU A 1 773 ? 7.299 12.753 -20.911 1.00 90.56 773 GLU A O 1
ATOM 5865 N N . MET A 1 774 ? 6.245 11.352 -19.497 1.00 94.75 774 MET A N 1
ATOM 5866 C CA . MET A 1 774 ? 7.065 11.632 -18.325 1.00 94.75 774 MET A CA 1
ATOM 5867 C C . MET A 1 774 ? 7.150 10.378 -17.458 1.00 94.75 774 MET A C 1
ATOM 5869 O O . MET A 1 774 ? 6.227 10.078 -16.705 1.00 94.75 774 MET A O 1
ATOM 5873 N N . THR A 1 775 ? 8.244 9.630 -17.559 1.00 96.81 775 THR A N 1
ATOM 5874 C CA . THR A 1 775 ? 8.395 8.343 -16.865 1.00 96.81 775 THR A CA 1
ATOM 5875 C C . THR A 1 775 ? 9.569 8.353 -15.899 1.00 96.81 775 THR A C 1
ATOM 5877 O O . THR A 1 775 ? 10.547 9.076 -16.085 1.00 96.81 775 THR A O 1
ATOM 5880 N N . VAL A 1 776 ? 9.466 7.546 -14.843 1.00 97.75 776 VAL A N 1
ATOM 5881 C CA . VAL A 1 776 ? 10.568 7.319 -13.906 1.00 97.75 776 VAL A CA 1
ATOM 5882 C C . VAL A 1 776 ? 11.490 6.278 -14.526 1.00 97.75 776 VAL A C 1
ATOM 5884 O O . VAL A 1 776 ? 11.053 5.183 -14.867 1.00 97.75 776 VAL A O 1
ATOM 5887 N N . GLN A 1 777 ? 12.762 6.617 -14.685 1.00 97.81 777 GLN A N 1
ATOM 5888 C CA . GLN A 1 777 ? 13.765 5.741 -15.284 1.00 97.81 777 GLN A CA 1
ATOM 5889 C C . GLN A 1 777 ? 14.996 5.670 -14.385 1.00 97.81 777 GLN A C 1
ATOM 5891 O O . GLN A 1 777 ? 15.343 6.644 -13.720 1.00 97.81 777 GLN A O 1
ATOM 5896 N N . ASP A 1 778 ? 15.664 4.521 -14.370 1.00 97.50 778 ASP A N 1
ATOM 5897 C CA . ASP A 1 778 ? 16.967 4.325 -13.737 1.00 97.50 778 ASP A CA 1
ATOM 5898 C C . ASP A 1 778 ? 17.952 3.671 -14.715 1.00 97.50 778 ASP A C 1
ATOM 5900 O O . ASP A 1 778 ? 17.580 3.098 -15.737 1.00 97.50 778 ASP A O 1
ATOM 5904 N N . PHE A 1 779 ? 19.246 3.778 -14.425 1.00 95.62 779 PHE A N 1
ATOM 5905 C CA . PHE A 1 779 ? 20.297 3.180 -15.247 1.00 95.62 779 PHE A CA 1
ATOM 5906 C C . PHE A 1 779 ? 21.102 2.185 -14.402 1.00 95.62 779 PHE A C 1
ATOM 5908 O O . PHE A 1 779 ? 21.598 2.579 -13.347 1.00 95.62 779 PHE A O 1
ATOM 5915 N N . PRO A 1 780 ? 21.296 0.924 -14.837 1.00 93.19 780 PRO A N 1
ATOM 5916 C CA . PRO A 1 780 ? 21.183 0.426 -16.211 1.00 93.19 780 PRO A CA 1
ATOM 5917 C C . PRO A 1 780 ? 19.791 -0.048 -16.663 1.00 93.19 780 PRO A C 1
ATOM 5919 O O . PRO A 1 780 ? 19.731 -0.622 -17.747 1.00 93.19 780 PRO A O 1
ATOM 5922 N N . GLY A 1 781 ? 18.718 0.141 -15.893 1.00 92.69 781 GLY A N 1
ATOM 5923 C CA . GLY A 1 781 ? 17.433 -0.523 -16.140 1.00 92.69 781 GLY A CA 1
ATOM 5924 C C . GLY A 1 781 ? 17.426 -1.978 -15.643 1.00 92.69 781 GLY A C 1
ATOM 5925 O O . GLY A 1 781 ? 18.306 -2.395 -14.884 1.00 92.69 781 GLY A O 1
ATOM 5926 N N . ARG A 1 782 ? 16.435 -2.768 -16.066 1.00 90.94 782 ARG A N 1
ATOM 5927 C CA . ARG A 1 782 ? 16.269 -4.195 -15.727 1.00 90.94 782 ARG A CA 1
ATOM 5928 C C . ARG A 1 782 ? 17.244 -5.092 -16.492 1.00 90.94 782 ARG A C 1
ATOM 5930 O O . ARG A 1 782 ? 17.617 -4.810 -17.624 1.00 90.94 782 ARG A O 1
ATOM 5937 N N . THR A 1 783 ? 17.623 -6.225 -15.902 1.00 83.69 783 THR A N 1
ATOM 5938 C CA . THR A 1 783 ? 18.624 -7.149 -16.479 1.00 83.69 783 THR A CA 1
ATOM 5939 C C . THR A 1 783 ? 18.172 -8.614 -16.526 1.00 83.69 783 THR A C 1
ATOM 5941 O O . THR A 1 783 ? 19.006 -9.508 -16.641 1.00 83.69 783 THR A O 1
ATOM 5944 N N . THR A 1 784 ? 16.866 -8.884 -16.441 1.00 73.25 784 THR A N 1
ATOM 5945 C CA . THR A 1 784 ? 16.331 -10.231 -16.173 1.00 73.25 784 THR A CA 1
ATOM 5946 C C . THR A 1 784 ? 16.490 -11.250 -17.305 1.00 73.25 784 THR A C 1
ATOM 5948 O O . THR A 1 784 ? 16.596 -12.429 -16.990 1.00 73.25 784 THR A O 1
ATOM 5951 N N . ARG A 1 785 ? 16.547 -10.832 -18.582 1.00 69.56 785 ARG A N 1
ATOM 5952 C CA . ARG A 1 785 ? 16.621 -11.725 -19.769 1.00 69.56 785 ARG A CA 1
ATOM 5953 C C . ARG A 1 785 ? 15.488 -12.770 -19.839 1.00 69.56 785 ARG A C 1
ATOM 5955 O O . ARG A 1 785 ? 15.724 -13.939 -20.133 1.00 69.56 785 ARG A O 1
ATOM 5962 N N . LEU A 1 786 ? 14.270 -12.363 -19.467 1.00 76.94 786 LEU A N 1
ATOM 5963 C CA . LEU A 1 786 ? 13.069 -13.216 -19.404 1.00 76.94 786 LEU A CA 1
ATOM 5964 C C . LEU A 1 786 ? 11.986 -12.792 -20.413 1.00 76.94 786 LEU A C 1
ATOM 5966 O O . LEU A 1 786 ? 10.799 -12.941 -20.135 1.00 76.94 786 LEU A O 1
ATOM 5970 N N . GLY A 1 787 ? 12.359 -12.177 -21.537 1.00 78.62 787 GLY A N 1
ATOM 5971 C CA . GLY A 1 787 ? 11.389 -11.555 -22.443 1.00 78.62 787 GLY A CA 1
ATOM 5972 C C . GLY A 1 787 ? 10.850 -10.212 -21.931 1.00 78.62 787 GLY A C 1
ATOM 5973 O O . GLY A 1 787 ? 9.897 -9.678 -22.488 1.00 78.62 787 GLY A O 1
ATOM 5974 N N . ILE A 1 788 ? 11.436 -9.669 -20.857 1.00 83.56 788 ILE A N 1
ATOM 5975 C CA . ILE A 1 788 ? 11.024 -8.407 -20.231 1.00 83.56 788 ILE A CA 1
ATOM 5976 C C . ILE A 1 788 ? 11.971 -7.303 -20.704 1.00 83.56 788 ILE A C 1
ATOM 5978 O O . ILE A 1 788 ? 13.189 -7.467 -20.563 1.00 83.56 788 ILE A O 1
ATOM 5982 N N . PRO A 1 789 ? 11.449 -6.173 -21.215 1.00 83.44 789 PRO A N 1
ATOM 5983 C CA . PRO A 1 789 ? 12.285 -5.082 -21.683 1.00 83.44 789 PRO A CA 1
ATOM 5984 C C . PRO A 1 789 ? 13.171 -4.539 -20.562 1.00 83.44 789 PRO A C 1
ATOM 5986 O O . PRO A 1 789 ? 12.798 -4.466 -19.380 1.00 83.44 789 PRO A O 1
ATOM 5989 N N . ARG A 1 790 ? 14.371 -4.132 -20.974 1.00 86.44 790 ARG A N 1
ATOM 5990 C CA . ARG A 1 790 ? 15.371 -3.527 -20.098 1.00 86.44 790 ARG A CA 1
ATOM 5991 C C . ARG A 1 790 ? 14.878 -2.207 -19.517 1.00 86.44 790 ARG A C 1
ATOM 5993 O O . ARG A 1 790 ? 15.129 -1.938 -18.343 1.00 86.44 790 ARG A O 1
ATOM 6000 N N . SER A 1 791 ? 14.190 -1.401 -20.318 1.00 92.19 791 SER A N 1
ATOM 6001 C CA . SER A 1 791 ? 13.801 -0.036 -19.957 1.00 92.19 791 SER A CA 1
ATOM 6002 C C . SER A 1 791 ? 15.004 0.823 -19.582 1.00 92.19 791 SER A C 1
ATOM 6004 O O . SER A 1 791 ? 16.108 0.611 -20.092 1.00 92.19 791 SER A O 1
ATOM 6006 N N . GLY A 1 792 ? 14.804 1.812 -18.717 1.00 94.44 792 GLY A N 1
ATOM 6007 C CA . GLY A 1 792 ? 15.813 2.803 -18.403 1.00 94.44 792 GLY A CA 1
ATOM 6008 C C . GLY A 1 792 ? 15.851 3.915 -19.448 1.00 94.44 792 GLY A C 1
ATOM 6009 O O . GLY A 1 792 ? 15.155 3.860 -20.466 1.00 94.44 792 GLY A O 1
ATOM 6010 N N . PRO A 1 793 ? 16.690 4.934 -19.218 1.00 95.62 793 PRO A N 1
ATOM 6011 C CA . PRO A 1 793 ? 16.732 6.125 -20.053 1.00 95.62 793 PRO A CA 1
ATOM 6012 C C . PRO A 1 793 ? 17.185 5.790 -21.477 1.00 95.62 793 PRO A C 1
ATOM 6014 O O . PRO A 1 793 ? 18.236 5.167 -21.673 1.00 95.62 793 PRO A O 1
ATOM 6017 N N . MET A 1 794 ? 16.432 6.246 -22.476 1.00 93.94 794 MET A N 1
ATOM 6018 C CA . MET A 1 794 ? 16.775 6.037 -23.887 1.00 93.94 794 MET A CA 1
ATOM 6019 C C . MET A 1 794 ? 18.055 6.775 -24.294 1.00 93.94 794 MET A C 1
ATOM 6021 O O . MET A 1 794 ? 18.842 6.289 -25.102 1.00 93.94 794 MET A O 1
ATOM 6025 N N . ASP A 1 795 ? 18.296 7.940 -23.700 1.00 95.56 795 ASP A N 1
ATOM 6026 C CA . ASP A 1 795 ? 19.577 8.644 -23.711 1.00 95.56 795 ASP A CA 1
ATOM 6027 C C . ASP A 1 795 ? 20.209 8.540 -22.319 1.00 95.56 795 ASP A C 1
ATOM 6029 O O . ASP A 1 795 ? 20.064 9.384 -21.432 1.00 95.56 795 ASP A O 1
ATOM 6033 N N . SER A 1 796 ? 20.926 7.432 -22.140 1.00 95.12 796 SER A N 1
ATOM 6034 C CA . SER A 1 796 ? 21.650 7.133 -20.907 1.00 95.12 796 SER A CA 1
ATOM 6035 C C . SER A 1 796 ? 22.806 8.097 -20.623 1.00 95.12 796 SER A C 1
ATOM 6037 O O . SER A 1 796 ? 23.221 8.222 -19.468 1.00 95.12 796 SER A O 1
ATOM 6039 N N . LEU A 1 797 ? 23.339 8.795 -21.631 1.00 95.38 797 LEU A N 1
ATOM 6040 C CA . LEU A 1 797 ? 24.451 9.723 -21.444 1.00 95.38 797 LEU A CA 1
ATOM 6041 C C . LEU A 1 797 ? 23.971 10.973 -20.705 1.00 95.38 797 LEU A C 1
ATOM 6043 O O . LEU A 1 797 ? 24.505 11.293 -19.639 1.00 95.38 797 LEU A O 1
ATOM 6047 N N . ALA A 1 798 ? 22.924 11.618 -21.222 1.00 97.12 798 ALA A N 1
ATOM 6048 C CA . ALA A 1 798 ? 22.311 12.778 -20.593 1.00 97.12 798 ALA A CA 1
ATOM 6049 C C . ALA A 1 798 ? 21.743 12.431 -19.208 1.00 97.12 798 ALA A C 1
ATOM 6051 O O . ALA A 1 798 ? 22.009 13.153 -18.243 1.00 97.12 798 ALA A O 1
ATOM 6052 N N . PHE A 1 799 ? 21.045 11.299 -19.070 1.00 98.12 799 PHE A N 1
ATOM 6053 C CA . PHE A 1 799 ? 20.481 10.867 -17.787 1.00 98.12 799 PHE A CA 1
ATOM 6054 C C . PHE A 1 799 ? 21.540 10.697 -16.686 1.00 98.12 799 PHE A C 1
ATOM 6056 O O . PHE A 1 799 ? 21.365 11.159 -15.554 1.00 98.12 799 PHE A O 1
ATOM 6063 N N . ARG A 1 800 ? 22.670 10.047 -16.998 1.00 97.25 800 ARG A N 1
ATOM 6064 C CA . ARG A 1 800 ? 23.767 9.886 -16.030 1.00 97.25 800 ARG A CA 1
ATOM 6065 C C . ARG A 1 800 ? 24.421 11.224 -15.702 1.00 97.25 800 ARG A C 1
ATOM 6067 O O . ARG A 1 800 ? 24.747 11.449 -14.542 1.00 97.25 800 ARG A O 1
ATOM 6074 N N . ALA A 1 801 ? 24.584 12.114 -16.683 1.00 97.12 801 ALA A N 1
ATOM 6075 C CA . ALA A 1 801 ? 25.117 13.454 -16.443 1.00 97.12 801 ALA A CA 1
ATOM 6076 C C . ALA A 1 801 ? 24.232 14.253 -15.468 1.00 97.12 801 ALA A C 1
ATOM 6078 O O . ALA A 1 801 ? 24.760 14.863 -14.540 1.00 97.12 801 ALA A O 1
ATOM 6079 N N . ALA A 1 802 ? 22.902 14.180 -15.609 1.00 98.12 802 ALA A N 1
ATOM 6080 C CA . ALA A 1 802 ? 21.972 14.802 -14.662 1.00 98.12 802 ALA A CA 1
ATOM 6081 C C . ALA A 1 802 ? 22.160 14.250 -13.240 1.00 98.12 802 ALA A C 1
ATOM 6083 O O . ALA A 1 802 ? 22.284 15.020 -12.291 1.00 98.12 802 ALA A O 1
ATOM 6084 N N . ASN A 1 803 ? 22.259 12.924 -13.090 1.00 98.06 803 ASN A N 1
ATOM 6085 C CA . ASN A 1 803 ? 22.494 12.291 -11.790 1.00 98.06 803 ASN A CA 1
ATOM 6086 C C . ASN A 1 803 ? 23.840 12.695 -11.162 1.00 98.06 803 ASN A C 1
ATOM 6088 O O . ASN A 1 803 ? 23.896 13.009 -9.974 1.00 98.06 803 ASN A O 1
ATOM 6092 N N . ILE A 1 804 ? 24.912 12.765 -11.955 1.00 96.19 804 ILE A N 1
ATOM 6093 C CA . ILE A 1 804 ? 26.231 13.218 -11.484 1.00 96.19 804 ILE A CA 1
ATOM 6094 C C . ILE A 1 804 ? 26.160 14.659 -10.959 1.00 96.19 804 ILE A C 1
ATOM 6096 O O . ILE A 1 804 ? 26.714 14.962 -9.901 1.00 96.19 804 ILE A O 1
ATOM 6100 N N . LEU A 1 805 ? 25.452 15.552 -11.660 1.00 96.56 805 LEU A N 1
ATOM 6101 C CA . LEU A 1 805 ? 25.319 16.959 -11.268 1.00 96.56 805 LEU A CA 1
ATOM 6102 C C . LEU A 1 805 ? 24.635 17.145 -9.907 1.00 96.56 805 LEU A C 1
ATOM 6104 O O . LEU A 1 805 ? 24.946 18.111 -9.203 1.00 96.56 805 LEU A O 1
ATOM 6108 N N . VAL A 1 806 ? 23.766 16.220 -9.496 1.00 96.25 806 VAL A N 1
ATOM 6109 C CA . VAL A 1 806 ? 23.065 16.263 -8.201 1.00 96.25 806 VAL A CA 1
ATOM 6110 C C . VAL A 1 806 ? 23.703 15.389 -7.111 1.00 96.25 806 VAL A C 1
ATOM 6112 O O . VAL A 1 806 ? 23.180 15.340 -6.002 1.00 96.25 806 VAL A O 1
ATOM 6115 N N . ASP A 1 807 ? 24.865 14.778 -7.378 1.00 95.50 807 ASP A N 1
ATOM 6116 C CA . ASP A 1 807 ? 25.575 13.836 -6.488 1.00 95.50 807 ASP A CA 1
ATOM 6117 C C . ASP A 1 807 ? 24.856 12.494 -6.262 1.00 95.50 807 ASP A C 1
ATOM 6119 O O . ASP A 1 807 ? 25.027 11.856 -5.222 1.00 95.50 807 ASP A O 1
ATOM 6123 N N . ASN A 1 808 ? 24.056 12.045 -7.228 1.00 97.25 808 ASN A N 1
ATOM 6124 C CA . ASN A 1 808 ? 23.382 10.757 -7.125 1.00 97.25 808 ASN A CA 1
ATOM 6125 C C . ASN A 1 808 ? 24.323 9.577 -7.426 1.00 97.25 808 ASN A C 1
ATOM 6127 O O . ASN A 1 808 ? 25.163 9.667 -8.329 1.00 97.25 808 ASN A O 1
ATOM 6131 N N . PRO A 1 809 ? 24.164 8.439 -6.723 1.00 95.81 809 PRO A N 1
ATOM 6132 C CA . PRO A 1 809 ? 24.879 7.212 -7.053 1.00 95.81 809 PRO A CA 1
ATOM 6133 C C . PRO A 1 809 ? 24.395 6.618 -8.385 1.00 95.81 809 PRO A C 1
ATOM 6135 O O . PRO A 1 809 ? 23.291 6.894 -8.861 1.00 95.81 809 PRO A O 1
ATOM 6138 N N . LEU A 1 810 ? 25.207 5.733 -8.974 1.00 92.31 810 LEU A N 1
ATOM 6139 C CA . LEU A 1 810 ? 24.772 4.922 -10.112 1.00 92.31 810 LEU A CA 1
ATOM 6140 C C . LEU A 1 810 ? 23.560 4.067 -9.703 1.00 92.31 810 LEU A C 1
ATOM 6142 O O . LEU A 1 810 ? 23.577 3.436 -8.647 1.00 92.31 810 LEU A O 1
ATOM 6146 N N . GLY A 1 811 ? 22.524 4.032 -10.540 1.00 92.31 811 GLY A N 1
ATOM 6147 C CA . GLY A 1 811 ? 21.267 3.345 -10.229 1.00 92.31 811 GLY A CA 1
ATOM 6148 C C . GLY A 1 811 ? 20.210 4.221 -9.563 1.00 92.31 811 GLY A C 1
ATOM 6149 O O . GLY A 1 811 ? 19.098 3.740 -9.373 1.00 92.31 811 GLY A O 1
ATOM 6150 N N . ALA A 1 812 ? 20.522 5.480 -9.241 1.00 96.94 812 ALA A N 1
ATOM 6151 C CA . ALA A 1 812 ? 19.500 6.442 -8.857 1.00 96.94 812 ALA A CA 1
ATOM 6152 C C . ALA A 1 812 ? 18.569 6.745 -10.037 1.00 96.94 812 ALA A C 1
ATOM 6154 O O . ALA A 1 812 ? 18.996 6.917 -11.185 1.00 96.94 812 ALA A O 1
ATOM 6155 N N . GLU A 1 813 ? 17.288 6.799 -9.725 1.00 97.94 813 GLU A N 1
ATOM 6156 C CA . GLU A 1 813 ? 16.221 7.129 -10.646 1.00 97.94 813 GLU A CA 1
ATOM 6157 C C . GLU A 1 813 ? 16.084 8.642 -10.869 1.00 97.94 813 GLU A C 1
ATOM 6159 O O . GLU A 1 813 ? 16.424 9.469 -10.021 1.00 97.94 813 GLU A O 1
ATOM 6164 N N . GLY A 1 814 ? 15.542 9.000 -12.026 1.00 98.00 814 GLY A N 1
ATOM 6165 C CA . GLY A 1 814 ? 15.147 10.354 -12.395 1.00 98.00 814 GLY A CA 1
ATOM 6166 C C . GLY A 1 814 ? 13.970 10.303 -13.363 1.00 98.00 814 GLY A C 1
ATOM 6167 O O . GLY A 1 814 ? 13.426 9.230 -13.628 1.00 98.00 814 GLY A O 1
ATOM 6168 N N . LEU A 1 815 ? 13.569 11.451 -13.899 1.00 98.25 815 LEU A N 1
ATOM 6169 C CA . LEU A 1 815 ? 12.505 11.521 -14.899 1.00 98.25 815 LEU A CA 1
ATOM 6170 C C . LEU A 1 815 ? 13.082 11.603 -16.311 1.00 98.25 815 LEU A C 1
ATOM 6172 O O . LEU A 1 815 ? 13.955 12.428 -16.573 1.00 98.25 815 LEU A O 1
ATOM 6176 N N . GLU A 1 816 ? 12.556 10.785 -17.217 1.00 97.75 816 GLU A N 1
ATOM 6177 C CA . GLU A 1 816 ? 12.667 10.953 -18.667 1.00 97.75 816 GLU A CA 1
ATOM 6178 C C . GLU A 1 816 ? 11.422 11.696 -19.167 1.00 97.75 816 GLU A C 1
ATOM 6180 O O . GLU A 1 816 ? 10.300 11.282 -18.875 1.00 97.75 816 GLU A O 1
ATOM 6185 N N . ILE A 1 817 ? 11.612 12.806 -19.885 1.00 96.19 817 ILE A N 1
ATOM 6186 C CA . ILE A 1 817 ? 10.541 13.746 -20.237 1.00 96.19 817 ILE A CA 1
ATOM 6187 C C . ILE A 1 817 ? 10.575 14.071 -21.733 1.00 96.19 817 ILE A C 1
ATOM 6189 O O . ILE A 1 817 ? 11.615 14.462 -22.269 1.00 96.19 817 ILE A O 1
ATOM 6193 N N . ILE A 1 818 ? 9.421 13.988 -22.398 1.00 93.25 818 ILE A N 1
ATOM 6194 C CA . ILE A 1 818 ? 9.225 14.433 -23.784 1.00 93.25 818 ILE A CA 1
ATOM 6195 C C . ILE A 1 818 ? 8.419 15.734 -23.801 1.00 93.25 818 ILE A C 1
ATOM 6197 O O . ILE A 1 818 ? 7.224 15.753 -23.496 1.00 93.25 818 ILE A O 1
ATOM 6201 N N . ILE A 1 819 ? 9.076 16.826 -24.203 1.00 88.12 819 ILE A N 1
ATOM 6202 C CA . ILE A 1 819 ? 8.497 18.176 -24.231 1.00 88.12 819 ILE A CA 1
ATOM 6203 C C . ILE A 1 819 ? 8.376 18.674 -25.675 1.00 88.12 819 ILE A C 1
ATOM 6205 O O . ILE A 1 819 ? 9.367 18.772 -26.413 1.00 88.12 819 ILE A O 1
ATOM 6209 N N . PHE A 1 820 ? 7.155 19.056 -26.050 1.00 85.69 820 PHE A N 1
ATOM 6210 C CA . PHE A 1 820 ? 6.830 19.716 -27.315 1.00 85.69 820 PHE A CA 1
ATOM 6211 C C . PHE A 1 820 ? 6.407 21.171 -27.097 1.00 85.69 820 PHE A C 1
ATOM 6213 O O . PHE A 1 820 ? 6.042 21.586 -25.994 1.00 85.69 820 PHE A O 1
ATOM 6220 N N . ALA A 1 821 ? 6.449 21.959 -28.172 1.00 83.38 821 ALA A N 1
ATOM 6221 C CA . ALA A 1 821 ? 5.931 23.321 -28.162 1.00 83.38 821 ALA A CA 1
ATOM 6222 C C . ALA A 1 821 ? 4.447 23.334 -27.752 1.00 83.38 821 ALA A C 1
ATOM 6224 O O . ALA A 1 821 ? 3.662 22.500 -28.196 1.00 83.38 821 ALA A O 1
ATOM 6225 N N . GLY A 1 822 ? 4.075 24.266 -26.871 1.00 82.81 822 GLY A N 1
ATOM 6226 C CA . GLY A 1 822 ? 2.710 24.385 -26.344 1.00 82.81 822 GLY A CA 1
ATOM 6227 C C . GLY A 1 822 ? 2.342 23.409 -25.218 1.00 82.81 822 GLY A C 1
ATOM 6228 O O . GLY A 1 822 ? 1.263 23.549 -24.653 1.00 82.81 822 GLY A O 1
ATOM 6229 N N . CYS A 1 823 ? 3.225 22.473 -24.847 1.00 85.38 823 CYS A N 1
ATOM 6230 C CA . CYS A 1 823 ? 2.993 21.501 -23.771 1.00 85.38 823 CYS A CA 1
ATOM 6231 C C . CYS A 1 823 ? 4.046 21.661 -22.655 1.00 85.38 823 CYS A C 1
ATOM 6233 O O . CYS A 1 823 ? 5.003 20.884 -22.611 1.00 85.38 823 CYS A O 1
ATOM 6235 N N . PRO A 1 824 ? 3.942 22.690 -21.788 1.00 90.75 824 PRO A N 1
ATOM 6236 C CA . PRO A 1 824 ? 4.888 22.873 -20.693 1.00 90.75 824 PRO A CA 1
ATOM 6237 C C . PRO A 1 824 ? 4.697 21.813 -19.604 1.00 90.75 824 PRO A C 1
ATOM 6239 O O . PRO A 1 824 ? 3.595 21.309 -19.394 1.00 90.75 824 PRO A O 1
ATOM 6242 N N . SER A 1 825 ? 5.761 21.533 -18.859 1.00 95.12 825 SER A N 1
ATOM 6243 C CA . SER A 1 825 ? 5.694 20.763 -17.614 1.00 95.12 825 SER A CA 1
ATOM 6244 C C . SER A 1 825 ? 5.976 21.670 -16.432 1.00 95.12 825 SER A C 1
ATOM 6246 O O . SER A 1 825 ? 6.879 22.501 -16.497 1.00 95.12 825 SER A O 1
ATOM 6248 N N . ILE A 1 826 ? 5.204 21.536 -15.360 1.00 97.25 826 ILE A N 1
ATOM 6249 C CA . ILE A 1 826 ? 5.340 22.375 -14.168 1.00 97.25 826 ILE A CA 1
ATOM 6250 C C . ILE A 1 826 ? 5.305 21.470 -12.946 1.00 97.25 826 ILE A C 1
ATOM 6252 O O . ILE A 1 826 ? 4.377 20.677 -12.794 1.00 97.25 826 ILE A O 1
ATOM 6256 N N . PHE A 1 827 ? 6.295 21.627 -12.075 1.00 97.56 827 PHE A N 1
ATOM 6257 C CA . PHE A 1 827 ? 6.405 20.928 -10.801 1.00 97.56 827 PHE A CA 1
ATOM 6258 C C . PHE A 1 827 ? 6.401 21.943 -9.666 1.00 97.56 827 PHE A C 1
ATOM 6260 O O . PHE A 1 827 ? 7.102 22.950 -9.756 1.00 97.56 827 PHE A O 1
ATOM 6267 N N . GLN A 1 828 ? 5.660 21.664 -8.600 1.00 96.31 828 GLN A N 1
ATOM 6268 C CA . GLN A 1 828 ? 5.741 22.398 -7.343 1.00 96.31 828 GLN A CA 1
ATOM 6269 C C . GLN A 1 828 ? 6.524 21.568 -6.333 1.00 96.31 828 GLN A C 1
ATOM 6271 O O . GLN A 1 828 ? 6.195 20.406 -6.103 1.00 96.31 828 GLN A O 1
ATOM 6276 N N . PHE A 1 829 ? 7.550 22.158 -5.731 1.00 96.69 829 PHE A N 1
ATOM 6277 C CA . PHE A 1 829 ? 8.351 21.508 -4.700 1.00 96.69 829 PHE A CA 1
ATOM 6278 C C . PHE A 1 829 ? 7.860 21.927 -3.318 1.00 96.69 829 PHE A C 1
ATOM 6280 O O . PHE A 1 829 ? 7.789 23.117 -3.026 1.00 96.69 829 PHE A O 1
ATOM 6287 N N . HIS A 1 830 ? 7.546 20.965 -2.452 1.00 94.69 830 HIS A N 1
ATOM 6288 C CA . HIS A 1 830 ? 7.119 21.238 -1.070 1.00 94.69 830 HIS A CA 1
ATOM 6289 C C . HIS A 1 830 ? 8.299 21.372 -0.102 1.00 94.69 830 HIS A C 1
ATOM 6291 O O . HIS A 1 830 ? 8.185 22.026 0.930 1.00 94.69 830 HIS A O 1
ATOM 6297 N N . ALA A 1 831 ? 9.454 20.824 -0.478 1.00 94.44 831 ALA A N 1
ATOM 6298 C CA . ALA A 1 831 ? 10.730 20.982 0.211 1.00 94.44 831 ALA A CA 1
ATOM 6299 C C . ALA A 1 831 ? 11.787 21.551 -0.745 1.00 94.44 831 ALA A C 1
ATOM 6301 O O . ALA A 1 831 ? 11.672 21.423 -1.963 1.00 94.44 831 ALA A O 1
ATOM 6302 N N . SER A 1 832 ? 12.827 22.178 -0.194 1.00 96.12 832 SER A N 1
ATOM 6303 C CA . SER A 1 832 ? 13.956 22.655 -0.998 1.00 96.12 832 SER A CA 1
ATOM 6304 C C . SER A 1 832 ? 14.694 21.465 -1.615 1.00 96.12 832 SER A C 1
ATOM 6306 O O . SER A 1 832 ? 14.939 20.470 -0.932 1.00 96.12 832 SER A O 1
ATOM 6308 N N . ALA A 1 833 ? 15.056 21.551 -2.895 1.00 97.31 833 ALA A N 1
ATOM 6309 C CA . ALA A 1 833 ? 15.634 20.425 -3.620 1.00 97.31 833 ALA A CA 1
ATOM 6310 C C . ALA A 1 833 ? 16.760 20.838 -4.573 1.00 97.31 833 ALA A C 1
ATOM 6312 O O . ALA A 1 833 ? 16.677 21.846 -5.277 1.00 97.31 833 ALA A O 1
ATOM 6313 N N . VAL A 1 834 ? 17.800 20.007 -4.637 1.00 97.56 834 VAL A N 1
ATOM 6314 C CA . VAL A 1 834 ? 18.862 20.084 -5.643 1.00 97.56 834 VAL A CA 1
ATOM 6315 C C . VAL A 1 834 ? 18.486 19.228 -6.847 1.00 97.56 834 VAL A C 1
ATOM 6317 O O . VAL A 1 834 ? 18.294 18.014 -6.728 1.00 97.56 834 VAL A O 1
ATOM 6320 N N . VAL A 1 835 ? 18.410 19.864 -8.013 1.00 97.94 835 VAL A N 1
ATOM 6321 C CA . VAL A 1 835 ? 18.006 19.246 -9.279 1.00 97.94 835 VAL A CA 1
ATOM 6322 C C . VAL A 1 835 ? 19.006 19.546 -10.396 1.00 97.94 835 VAL A C 1
ATOM 6324 O O . VAL A 1 835 ? 19.814 20.470 -10.297 1.00 97.94 835 VAL A O 1
ATOM 6327 N N . ALA A 1 836 ? 18.953 18.775 -11.477 1.00 98.12 836 ALA A N 1
ATOM 6328 C CA . ALA A 1 836 ? 19.680 19.070 -12.707 1.00 98.12 836 ALA A CA 1
ATOM 6329 C C . ALA A 1 836 ? 18.879 18.612 -13.925 1.00 98.12 836 ALA A C 1
ATOM 6331 O O . ALA A 1 836 ? 18.221 17.569 -13.880 1.00 98.12 836 ALA A O 1
ATOM 6332 N N . LEU A 1 837 ? 18.973 19.379 -15.017 1.00 97.94 837 LEU A N 1
ATOM 6333 C CA . LEU A 1 837 ? 18.347 19.047 -16.294 1.00 97.94 837 LEU A CA 1
ATOM 6334 C C . LEU A 1 837 ? 19.364 18.928 -17.424 1.00 97.94 837 LEU A C 1
ATOM 6336 O O . LEU A 1 837 ? 20.213 19.801 -17.599 1.00 97.94 837 LEU A O 1
ATOM 6340 N N . THR A 1 838 ? 19.247 17.865 -18.214 1.00 97.75 838 THR A N 1
ATOM 6341 C CA . THR A 1 838 ? 20.119 17.550 -19.359 1.00 97.75 838 THR A CA 1
ATOM 6342 C C . THR A 1 838 ? 19.293 16.982 -20.523 1.00 97.75 838 THR A C 1
ATOM 6344 O O . THR A 1 838 ? 18.086 16.773 -20.396 1.00 97.75 838 THR A O 1
ATOM 6347 N N . GLY A 1 839 ? 19.922 16.721 -21.671 1.00 95.88 839 GLY A N 1
ATOM 6348 C CA . GLY A 1 839 ? 19.245 16.215 -22.875 1.00 95.88 839 GLY A CA 1
ATOM 6349 C C . GLY A 1 839 ? 18.848 17.343 -23.828 1.00 95.88 839 GLY A C 1
ATOM 6350 O O . GLY A 1 839 ? 19.589 18.321 -23.947 1.00 95.88 839 GLY A O 1
ATOM 6351 N N . LYS A 1 840 ? 17.693 17.203 -24.493 1.00 93.06 840 LYS A N 1
ATOM 6352 C CA . LYS A 1 840 ? 17.114 18.193 -25.414 1.00 93.06 840 LYS A CA 1
ATOM 6353 C C . LYS A 1 840 ? 17.119 19.586 -24.791 1.00 93.06 840 LYS A C 1
ATOM 6355 O O . LYS A 1 840 ? 16.663 19.760 -23.661 1.00 93.06 840 LYS A O 1
ATOM 6360 N N . ASP A 1 841 ? 17.577 20.564 -25.566 1.00 91.12 841 ASP A N 1
ATOM 6361 C CA . ASP A 1 841 ? 17.637 21.960 -25.146 1.00 91.12 841 ASP A CA 1
ATOM 6362 C C . ASP A 1 841 ? 16.228 22.564 -25.007 1.00 91.12 841 ASP A C 1
ATOM 6364 O O . ASP A 1 841 ? 15.429 22.582 -25.955 1.00 91.12 841 ASP A O 1
ATOM 6368 N N . ILE A 1 842 ? 15.933 23.040 -23.797 1.00 93.56 842 ILE A N 1
ATOM 6369 C CA . ILE A 1 842 ? 14.639 23.566 -23.358 1.00 93.56 842 ILE A CA 1
ATOM 6370 C C . ILE A 1 842 ? 14.830 24.819 -22.494 1.00 93.56 842 ILE A C 1
ATOM 6372 O O . ILE A 1 842 ? 15.921 25.122 -22.013 1.00 93.56 842 ILE A O 1
ATOM 6376 N N . ILE A 1 843 ? 13.743 25.554 -22.269 1.00 95.19 843 ILE A N 1
ATOM 6377 C CA . ILE A 1 843 ? 13.694 26.636 -21.284 1.00 95.19 843 ILE A CA 1
ATOM 6378 C C . ILE A 1 843 ? 13.369 26.025 -19.924 1.00 95.19 843 ILE A C 1
ATOM 6380 O O . ILE A 1 843 ? 12.325 25.386 -19.763 1.00 95.19 843 ILE A O 1
ATOM 6384 N N . VAL A 1 844 ? 14.247 26.265 -18.952 1.00 97.12 844 VAL A N 1
ATOM 6385 C CA . VAL A 1 844 ? 14.079 25.871 -17.552 1.00 97.12 844 VAL A CA 1
ATOM 6386 C C . VAL A 1 844 ? 13.898 27.132 -16.722 1.00 97.12 844 VAL A C 1
ATOM 6388 O O . VAL A 1 844 ? 14.747 28.018 -16.771 1.00 97.12 844 VAL A O 1
ATOM 6391 N N . LYS A 1 845 ? 12.820 27.206 -15.939 1.00 97.88 845 LYS A N 1
ATOM 6392 C CA . LYS A 1 845 ? 12.576 28.315 -15.013 1.00 97.88 845 LYS A CA 1
ATOM 6393 C C . LYS A 1 845 ? 12.353 27.826 -13.594 1.00 97.88 845 LYS A C 1
ATOM 6395 O O . LYS A 1 845 ? 11.568 26.907 -13.391 1.00 97.88 845 LYS A O 1
ATOM 6400 N N . VAL A 1 846 ? 12.969 28.487 -12.619 1.00 97.44 846 VAL A N 1
ATOM 6401 C CA . VAL A 1 846 ? 12.699 28.294 -11.186 1.00 97.44 846 VAL A CA 1
ATOM 6402 C C . VAL A 1 846 ? 12.134 29.587 -10.626 1.00 97.44 846 VAL A C 1
ATOM 6404 O O . VAL A 1 846 ? 12.753 30.638 -10.762 1.00 97.44 846 VAL A O 1
ATOM 6407 N N . ALA A 1 847 ? 10.927 29.530 -10.058 1.00 92.06 847 ALA A N 1
ATOM 6408 C CA . ALA A 1 847 ? 10.203 30.716 -9.582 1.00 92.06 847 ALA A CA 1
ATOM 6409 C C . ALA A 1 847 ? 10.150 31.859 -10.630 1.00 92.06 847 ALA A C 1
ATOM 6411 O O . ALA A 1 847 ? 10.215 33.041 -10.302 1.00 92.06 847 ALA A O 1
ATOM 6412 N N . GLY A 1 848 ? 10.061 31.496 -11.916 1.00 91.62 848 GLY A N 1
ATOM 6413 C CA . GLY A 1 848 ? 10.026 32.428 -13.048 1.00 91.62 848 GLY A CA 1
ATOM 6414 C C . GLY A 1 848 ? 11.390 32.888 -13.583 1.00 91.62 848 GLY A C 1
ATOM 6415 O O . GLY A 1 848 ? 11.422 33.471 -14.665 1.00 91.62 848 GLY A O 1
ATOM 6416 N N . GLN A 1 849 ? 12.495 32.596 -12.893 1.00 95.44 849 GLN A N 1
ATOM 6417 C CA . GLN A 1 849 ? 13.854 32.946 -13.320 1.00 95.44 849 GLN A CA 1
ATOM 6418 C C . GLN A 1 849 ? 14.457 31.863 -14.218 1.00 95.44 849 GLN A C 1
ATOM 6420 O O . GLN A 1 849 ? 14.347 30.681 -13.897 1.00 95.44 849 GLN A O 1
ATOM 6425 N N . ASP A 1 850 ? 15.109 32.258 -15.313 1.00 96.38 850 ASP A N 1
ATOM 6426 C CA . ASP A 1 850 ? 15.756 31.327 -16.245 1.00 96.38 850 ASP A CA 1
ATOM 6427 C C . ASP A 1 850 ? 16.981 30.655 -15.615 1.00 96.38 850 ASP A C 1
ATOM 6429 O O . ASP A 1 850 ? 17.859 31.316 -15.060 1.00 96.38 850 ASP A O 1
ATOM 6433 N N . MET A 1 851 ? 17.044 29.332 -15.739 1.00 95.88 851 MET A N 1
ATOM 6434 C CA . MET A 1 851 ? 18.133 28.499 -15.238 1.00 95.88 851 MET A CA 1
ATOM 6435 C C . MET A 1 851 ? 18.912 27.879 -16.397 1.00 95.88 851 MET A C 1
ATOM 6437 O O . MET A 1 851 ? 18.354 27.539 -17.443 1.00 95.88 851 MET A O 1
ATOM 6441 N N . GLN A 1 852 ? 20.216 27.696 -16.200 1.00 94.50 852 GLN A N 1
ATOM 6442 C CA . GLN A 1 852 ? 21.073 27.021 -17.170 1.00 94.50 852 GLN A CA 1
ATOM 6443 C C . GLN A 1 852 ? 20.862 25.500 -17.088 1.00 94.50 852 GLN A C 1
ATOM 6445 O O . GLN A 1 852 ? 20.867 24.935 -16.000 1.00 94.50 852 GLN A O 1
ATOM 6450 N N . MET A 1 853 ? 20.691 24.819 -18.225 1.00 95.31 853 MET A N 1
ATOM 6451 C CA . MET A 1 853 ? 20.769 23.351 -18.273 1.00 95.31 853 MET A CA 1
ATOM 6452 C C . MET A 1 853 ? 22.214 22.869 -18.073 1.00 95.31 853 MET A C 1
ATOM 6454 O O . MET A 1 853 ? 23.158 23.649 -18.177 1.00 95.31 853 MET A O 1
ATOM 6458 N N . TRP A 1 854 ? 22.400 21.567 -17.841 1.00 97.19 854 TRP A N 1
ATOM 6459 C CA . TRP A 1 854 ? 23.716 20.945 -17.635 1.00 97.19 854 TRP A CA 1
ATOM 6460 C C . TRP A 1 854 ? 24.486 21.506 -16.434 1.00 97.19 854 TRP A C 1
ATOM 6462 O O . TRP A 1 854 ? 25.711 21.397 -16.358 1.00 97.19 854 TRP A O 1
ATOM 6472 N N . SER A 1 855 ? 23.753 22.061 -15.472 1.00 96.19 855 SER A N 1
ATOM 6473 C CA . SER A 1 855 ? 24.263 22.560 -14.205 1.00 96.19 855 SER A CA 1
ATOM 6474 C C . SER A 1 855 ? 23.394 22.100 -13.036 1.00 96.19 855 SER A C 1
ATOM 6476 O O . SER A 1 855 ? 22.286 21.582 -13.205 1.00 96.19 855 SER A O 1
ATOM 6478 N N . ARG A 1 856 ? 23.933 22.268 -11.830 1.00 96.12 856 ARG A N 1
ATOM 6479 C CA . ARG A 1 856 ? 23.209 22.108 -10.572 1.00 96.12 856 ARG A CA 1
ATOM 6480 C C . ARG A 1 856 ? 22.283 23.301 -10.350 1.00 96.12 856 ARG A C 1
ATOM 6482 O O . ARG A 1 856 ? 22.732 24.444 -10.359 1.00 96.12 856 ARG A O 1
ATOM 6489 N N . ILE A 1 857 ? 21.015 23.018 -10.075 1.00 96.00 857 ILE A N 1
ATOM 6490 C CA . ILE A 1 857 ? 19.962 24.003 -9.828 1.00 96.00 857 ILE A CA 1
ATOM 6491 C C . ILE A 1 857 ? 19.376 23.749 -8.436 1.00 96.00 857 ILE A C 1
ATOM 6493 O O . ILE A 1 857 ? 19.159 22.603 -8.046 1.00 96.00 857 ILE A O 1
ATOM 6497 N N . ILE A 1 858 ? 19.109 24.818 -7.686 1.00 96.00 858 ILE A N 1
ATOM 6498 C CA . ILE A 1 858 ? 18.418 24.749 -6.394 1.00 96.00 858 ILE A CA 1
ATOM 6499 C C . ILE A 1 858 ? 16.994 25.263 -6.593 1.00 96.00 858 ILE A C 1
ATOM 6501 O O . ILE A 1 858 ? 16.798 26.401 -7.019 1.00 96.00 858 ILE A O 1
ATOM 6505 N N . VAL A 1 859 ? 16.008 24.430 -6.273 1.00 96.81 859 VAL A N 1
ATOM 6506 C CA . VAL A 1 859 ? 14.596 24.816 -6.234 1.00 96.81 859 VAL A CA 1
ATOM 6507 C C . VAL A 1 859 ? 14.219 25.077 -4.775 1.00 96.81 859 VAL A C 1
ATOM 6509 O O . VAL A 1 859 ? 14.360 24.166 -3.958 1.00 96.81 859 VAL A O 1
ATOM 6512 N N . PRO A 1 860 ? 13.777 26.293 -4.407 1.00 95.69 860 PRO A N 1
ATOM 6513 C CA . PRO A 1 860 ? 13.378 26.584 -3.034 1.00 95.69 860 PRO A CA 1
ATOM 6514 C C . PRO A 1 860 ? 12.077 25.855 -2.666 1.00 95.69 860 PRO A C 1
ATOM 6516 O O . PRO A 1 860 ? 11.264 25.547 -3.538 1.00 95.69 860 PRO A O 1
ATOM 6519 N N . ALA A 1 861 ? 11.851 25.632 -1.369 1.00 94.75 861 ALA A N 1
ATOM 6520 C CA . ALA A 1 861 ? 10.580 25.107 -0.868 1.00 94.75 861 ALA A CA 1
ATOM 6521 C C . ALA A 1 861 ? 9.412 26.036 -1.258 1.00 94.75 861 ALA A C 1
ATOM 6523 O O . ALA A 1 861 ? 9.535 27.260 -1.197 1.00 94.75 861 ALA A O 1
ATOM 6524 N N . GLY A 1 862 ? 8.299 25.455 -1.702 1.00 94.06 862 GLY A N 1
ATOM 6525 C CA . GLY A 1 862 ? 7.163 26.159 -2.305 1.00 94.06 862 GLY A CA 1
ATOM 6526 C C . GLY A 1 862 ? 7.413 26.665 -3.734 1.00 94.06 862 GLY A C 1
ATOM 6527 O O . GLY A 1 862 ? 6.504 27.219 -4.352 1.00 94.06 862 GLY A O 1
ATOM 6528 N N . GLY A 1 863 ? 8.627 26.500 -4.268 1.00 95.19 863 GLY A N 1
ATOM 6529 C CA . GLY A 1 863 ? 9.027 26.976 -5.586 1.00 95.19 863 GLY A CA 1
ATOM 6530 C C . GLY A 1 863 ? 8.523 26.093 -6.727 1.00 95.19 863 GLY A C 1
ATOM 6531 O O . GLY A 1 863 ? 8.466 24.868 -6.618 1.00 95.19 863 GLY A O 1
ATOM 6532 N N . ASN A 1 864 ? 8.216 26.731 -7.859 1.00 97.19 864 ASN A N 1
ATOM 6533 C CA . ASN A 1 864 ? 7.838 26.036 -9.088 1.00 97.19 864 ASN A CA 1
ATOM 6534 C C . ASN A 1 864 ? 9.036 25.885 -10.032 1.00 97.19 864 ASN A C 1
ATOM 6536 O O . ASN A 1 864 ? 9.729 26.868 -10.312 1.00 97.19 864 ASN A O 1
ATOM 6540 N N . LEU A 1 865 ? 9.221 24.676 -10.564 1.00 98.12 865 LEU A N 1
ATOM 6541 C CA . LEU A 1 865 ? 10.111 24.358 -11.679 1.00 98.12 865 LEU A CA 1
ATOM 6542 C C . LEU A 1 865 ? 9.273 24.203 -12.952 1.00 98.12 865 LEU A C 1
ATOM 6544 O O . LEU A 1 865 ? 8.449 23.294 -13.048 1.00 98.12 865 LEU A O 1
ATOM 6548 N N . SER A 1 866 ? 9.503 25.067 -13.935 1.00 97.50 866 SER A N 1
ATOM 6549 C CA . SER A 1 866 ? 8.765 25.089 -15.199 1.00 97.50 866 SER A CA 1
ATOM 6550 C C . SER A 1 866 ? 9.679 24.736 -16.363 1.00 97.50 866 SER A C 1
ATOM 6552 O O . SER A 1 866 ? 10.732 25.349 -16.542 1.00 97.50 866 SER A O 1
ATOM 6554 N N . LEU A 1 867 ? 9.251 23.779 -17.179 1.00 96.56 867 LEU A N 1
ATOM 6555 C CA . LEU A 1 867 ? 9.962 23.276 -18.346 1.00 96.56 867 LEU A CA 1
ATOM 6556 C C . LEU A 1 867 ? 9.132 23.551 -19.598 1.00 96.56 867 LEU A C 1
ATOM 6558 O O . LEU A 1 867 ? 7.942 23.237 -19.642 1.00 96.56 867 LEU A O 1
ATOM 6562 N N . SER A 1 868 ? 9.738 24.125 -20.632 1.00 94.06 868 SER A N 1
ATOM 6563 C CA . SER A 1 868 ? 9.041 24.385 -21.897 1.00 94.06 868 SER A CA 1
ATOM 6564 C C . SER A 1 868 ? 9.984 24.310 -23.090 1.00 94.06 868 SER A C 1
ATOM 6566 O O . SER A 1 868 ? 11.172 24.609 -22.976 1.00 94.06 868 SER A O 1
ATOM 6568 N N . ALA A 1 869 ? 9.466 23.902 -24.248 1.00 90.50 869 ALA A N 1
ATOM 6569 C CA . ALA A 1 869 ? 10.253 23.897 -25.477 1.00 90.50 869 ALA A CA 1
ATOM 6570 C C . ALA A 1 869 ? 10.693 25.324 -25.848 1.00 90.50 869 ALA A C 1
ATOM 6572 O O . ALA A 1 869 ? 9.932 26.279 -25.665 1.00 90.50 869 ALA A O 1
ATOM 6573 N N . ARG A 1 870 ? 11.906 25.473 -26.401 1.00 87.56 870 ARG A N 1
ATOM 6574 C CA . ARG A 1 870 ? 12.341 26.767 -26.943 1.00 87.56 870 ARG A CA 1
ATOM 6575 C C . ARG A 1 870 ? 11.482 27.161 -28.156 1.00 87.56 870 ARG A C 1
ATOM 6577 O O . ARG A 1 870 ? 11.140 26.290 -28.955 1.00 87.56 870 ARG A O 1
ATOM 6584 N N . PRO A 1 871 ? 11.146 28.453 -28.319 1.00 76.06 871 PRO A N 1
ATOM 6585 C CA . PRO A 1 871 ? 10.475 28.948 -29.516 1.00 76.06 871 PRO A CA 1
ATOM 6586 C C . PRO A 1 871 ? 11.319 28.744 -30.788 1.00 76.06 871 PRO A C 1
ATOM 6588 O O . PRO A 1 871 ? 12.521 29.014 -30.786 1.00 76.06 871 PRO A O 1
ATOM 6591 N N . GLY A 1 872 ? 10.667 28.346 -31.886 1.00 65.06 872 GLY A N 1
ATOM 6592 C CA . GLY A 1 872 ? 11.284 28.146 -33.207 1.00 65.06 872 GLY A CA 1
ATOM 6593 C C . GLY A 1 872 ? 11.914 26.759 -33.421 1.00 65.06 872 GLY A C 1
ATOM 6594 O O . GLY A 1 872 ? 11.972 25.940 -32.510 1.00 65.06 872 GLY A O 1
ATOM 6595 N N . ASN A 1 873 ? 12.420 26.496 -34.634 1.00 56.94 873 ASN A N 1
ATOM 6596 C CA . ASN A 1 873 ? 13.081 25.229 -35.013 1.00 56.94 873 ASN A CA 1
ATOM 6597 C C . ASN A 1 873 ? 14.517 25.083 -34.454 1.00 56.94 873 ASN A C 1
ATOM 6599 O O . ASN A 1 873 ? 15.318 24.315 -34.978 1.00 56.94 873 ASN A O 1
ATOM 6603 N N . SER A 1 874 ? 14.881 25.846 -33.422 1.00 55.03 874 SER A N 1
ATOM 6604 C CA . SER A 1 874 ? 16.241 25.893 -32.863 1.00 55.03 874 SER A CA 1
ATOM 6605 C C . SER A 1 874 ? 16.542 24.751 -31.884 1.00 55.03 874 SER A C 1
ATOM 6607 O O . SER A 1 874 ? 17.704 24.418 -31.667 1.00 55.03 874 SER A O 1
ATOM 6609 N N . SER A 1 875 ? 15.508 24.132 -31.306 1.00 64.62 875 SER A N 1
ATOM 6610 C CA . SER A 1 875 ? 15.622 23.017 -30.361 1.00 64.62 875 SER A CA 1
ATOM 6611 C C . SER A 1 875 ? 15.664 21.689 -31.116 1.00 64.62 875 SER A C 1
ATOM 6613 O O . SER A 1 875 ? 14.668 21.255 -31.695 1.00 64.62 875 SER A O 1
ATOM 6615 N N . THR A 1 876 ? 16.827 21.041 -31.110 1.00 77.50 876 THR A N 1
ATOM 6616 C CA . THR A 1 876 ? 17.022 19.695 -31.660 1.00 77.50 876 THR A CA 1
ATOM 6617 C C . THR A 1 876 ? 17.093 18.665 -30.526 1.00 77.50 876 THR A C 1
ATOM 6619 O O . THR A 1 876 ? 17.451 18.997 -29.394 1.00 77.50 876 THR A O 1
ATOM 6622 N N . GLY A 1 877 ? 16.693 17.421 -30.798 1.00 86.94 877 GLY A N 1
ATOM 6623 C CA . GLY A 1 877 ? 16.521 16.379 -29.777 1.00 86.94 877 GLY A CA 1
ATOM 6624 C C . GLY A 1 877 ? 15.056 16.120 -29.400 1.00 86.94 877 GLY A C 1
ATOM 6625 O O . GLY A 1 877 ? 14.149 16.875 -29.765 1.00 86.94 877 GLY A O 1
ATOM 6626 N N . LEU A 1 878 ? 14.816 15.043 -28.648 1.00 89.31 878 LEU A N 1
ATOM 6627 C CA . LEU A 1 878 ? 13.471 14.598 -28.250 1.00 89.31 878 LEU A CA 1
ATOM 6628 C C . LEU A 1 878 ? 13.270 14.598 -26.729 1.00 89.31 878 LEU A C 1
ATOM 6630 O O . LEU A 1 878 ? 12.233 15.071 -26.263 1.00 89.31 878 LEU A O 1
ATOM 6634 N N . ARG A 1 879 ? 14.244 14.088 -25.966 1.00 93.75 879 ARG A N 1
ATOM 6635 C CA . ARG A 1 879 ? 14.093 13.783 -24.536 1.00 93.75 879 ARG A CA 1
ATOM 6636 C C . ARG A 1 879 ? 14.949 14.686 -23.661 1.00 93.75 879 ARG A C 1
ATOM 6638 O O . ARG A 1 879 ? 16.123 14.915 -23.948 1.00 93.75 879 ARG A O 1
ATOM 6645 N N . THR A 1 880 ? 14.383 15.127 -22.550 1.00 96.25 880 THR A N 1
ATOM 6646 C CA . THR A 1 880 ? 15.070 15.842 -21.469 1.00 96.25 880 THR A CA 1
ATOM 6647 C C . THR A 1 880 ? 15.011 14.976 -20.214 1.00 96.25 880 THR A C 1
ATOM 6649 O O . THR A 1 880 ? 14.014 14.295 -19.980 1.00 96.25 880 THR A O 1
ATOM 6652 N N . TYR A 1 881 ? 16.058 15.008 -19.396 1.00 98.31 881 TYR A N 1
ATOM 6653 C CA . TYR A 1 881 ? 16.121 14.271 -18.139 1.00 98.31 881 TYR A CA 1
ATOM 6654 C C . TYR A 1 881 ? 16.171 15.220 -16.957 1.00 98.31 881 TYR A C 1
ATOM 6656 O O . TYR A 1 881 ? 16.934 16.182 -16.983 1.00 98.31 881 TYR A O 1
ATOM 6664 N N . LEU A 1 882 ? 15.386 14.923 -15.925 1.00 98.50 882 LEU A N 1
ATOM 6665 C CA . LEU A 1 882 ? 15.402 15.624 -14.645 1.00 98.50 882 LEU A CA 1
ATOM 6666 C C . LEU A 1 882 ? 15.886 14.659 -13.562 1.00 98.50 882 LEU A C 1
ATOM 6668 O O . LEU A 1 882 ? 15.212 13.678 -13.250 1.00 98.50 882 LEU A O 1
ATOM 6672 N N . ALA A 1 883 ? 17.045 14.951 -12.979 1.00 98.56 883 ALA A N 1
ATOM 6673 C CA . ALA A 1 883 ? 17.521 14.266 -11.784 1.00 98.56 883 ALA A CA 1
ATOM 6674 C C . ALA A 1 883 ? 17.238 15.123 -10.549 1.00 98.56 883 ALA A C 1
ATOM 6676 O O . ALA A 1 883 ? 17.430 16.340 -10.579 1.00 98.56 883 ALA A O 1
ATOM 6677 N N . ILE A 1 884 ? 16.825 14.474 -9.463 1.00 98.19 884 ILE A N 1
ATOM 6678 C CA . ILE A 1 884 ? 16.698 15.080 -8.136 1.00 98.19 884 ILE A CA 1
ATOM 6679 C C . ILE A 1 884 ? 17.626 14.329 -7.191 1.00 98.19 884 ILE A C 1
ATOM 6681 O O . ILE A 1 884 ? 17.694 13.096 -7.234 1.00 98.19 884 ILE A O 1
ATOM 6685 N N . ARG A 1 885 ? 18.359 15.061 -6.351 1.00 97.88 885 ARG A N 1
ATOM 6686 C CA . ARG A 1 885 ? 19.261 14.454 -5.372 1.00 97.88 885 ARG A CA 1
ATOM 6687 C C . ARG A 1 885 ? 18.497 13.482 -4.461 1.00 97.88 885 ARG A C 1
ATOM 6689 O O . ARG A 1 885 ? 17.465 13.830 -3.900 1.00 97.88 885 ARG A O 1
ATOM 6696 N N . GLY A 1 886 ? 19.018 12.266 -4.324 1.00 96.62 886 GLY A N 1
ATOM 6697 C CA . GLY A 1 886 ? 18.445 11.176 -3.534 1.00 96.62 886 GLY A CA 1
ATOM 6698 C C . GLY A 1 886 ? 17.293 10.403 -4.199 1.00 96.62 886 GLY A C 1
ATOM 6699 O O . GLY A 1 886 ? 16.947 9.328 -3.715 1.00 96.62 886 GLY A O 1
ATOM 6700 N N . GLY A 1 887 ? 16.743 10.878 -5.323 1.00 96.75 887 GLY A N 1
ATOM 6701 C CA . GLY A 1 887 ? 15.701 10.174 -6.080 1.00 96.75 887 GLY A CA 1
ATOM 6702 C C . GLY A 1 887 ? 14.321 10.138 -5.398 1.00 96.75 887 GLY A C 1
ATOM 6703 O O . GLY A 1 887 ? 13.950 11.037 -4.641 1.00 96.75 887 GLY A O 1
ATOM 6704 N N . PHE A 1 888 ? 13.558 9.083 -5.694 1.00 96.50 888 PHE A N 1
ATOM 6705 C CA . PHE A 1 888 ? 12.161 8.839 -5.322 1.00 96.50 888 PHE A CA 1
ATOM 6706 C C . PHE A 1 888 ? 12.027 7.609 -4.394 1.00 96.50 888 PHE A C 1
ATOM 6708 O O . PHE A 1 888 ? 11.795 6.477 -4.848 1.00 96.50 888 PHE A O 1
ATOM 6715 N N . PRO A 1 889 ? 12.146 7.780 -3.064 1.00 93.19 889 PRO A N 1
ATOM 6716 C CA . PRO A 1 889 ? 12.149 6.670 -2.107 1.00 93.19 889 PRO A CA 1
ATOM 6717 C C . PRO A 1 889 ? 10.827 5.894 -2.031 1.00 93.19 889 PRO A C 1
ATOM 6719 O O . PRO A 1 889 ? 10.835 4.722 -1.653 1.00 93.19 889 PRO A O 1
ATOM 6722 N N . SER A 1 890 ? 9.692 6.499 -2.396 1.00 92.31 890 SER A N 1
ATOM 6723 C CA . SER A 1 890 ? 8.388 5.820 -2.382 1.00 92.31 890 SER A CA 1
ATOM 6724 C C . SER A 1 890 ? 8.181 4.862 -3.558 1.00 92.31 890 SER A C 1
ATOM 6726 O O . SER A 1 890 ? 7.253 4.059 -3.515 1.00 92.31 890 SER A O 1
ATOM 6728 N N . ILE A 1 891 ? 9.038 4.907 -4.584 1.00 95.19 891 ILE A N 1
ATOM 6729 C CA . ILE A 1 891 ? 8.951 4.027 -5.752 1.00 95.19 891 ILE A CA 1
ATOM 6730 C C . ILE A 1 891 ? 9.792 2.767 -5.497 1.00 95.19 891 ILE A C 1
ATOM 6732 O O . ILE A 1 891 ? 11.012 2.879 -5.323 1.00 95.19 891 ILE A O 1
ATOM 6736 N N . PRO A 1 892 ? 9.187 1.565 -5.467 1.00 95.31 892 PRO A N 1
ATOM 6737 C CA . PRO A 1 892 ? 9.916 0.328 -5.232 1.00 95.31 892 PRO A CA 1
ATOM 6738 C C . PRO A 1 892 ? 10.661 -0.133 -6.484 1.00 95.31 892 PRO A C 1
ATOM 6740 O O . PRO A 1 892 ? 10.281 0.167 -7.616 1.00 95.31 892 PRO A O 1
ATOM 6743 N N . LYS A 1 893 ? 11.706 -0.941 -6.279 1.00 93.81 893 LYS A N 1
ATOM 6744 C CA . LYS A 1 893 ? 12.308 -1.707 -7.373 1.00 93.81 893 LYS A CA 1
ATOM 6745 C C . LYS A 1 893 ? 11.371 -2.842 -7.771 1.00 93.81 893 LYS A C 1
ATOM 6747 O O . LYS A 1 893 ? 10.885 -3.577 -6.917 1.00 93.81 893 LYS A O 1
ATOM 6752 N N . TYR A 1 894 ? 11.208 -3.036 -9.069 1.00 91.44 894 TYR A N 1
ATOM 6753 C CA . TYR A 1 894 ? 10.540 -4.182 -9.657 1.00 91.44 894 TYR A CA 1
ATOM 6754 C C . TYR A 1 894 ? 11.530 -4.905 -10.569 1.00 91.44 894 TYR A C 1
ATOM 6756 O O . TYR A 1 894 ? 12.072 -4.312 -11.502 1.00 91.44 894 TYR A O 1
ATOM 6764 N N . LEU A 1 895 ? 11.817 -6.176 -10.267 1.00 91.25 895 LEU A N 1
ATOM 6765 C CA . LEU A 1 895 ? 12.834 -6.965 -10.977 1.00 91.25 895 LEU A CA 1
ATOM 6766 C C . LEU A 1 895 ? 14.213 -6.271 -11.028 1.00 91.25 895 LEU A C 1
ATOM 6768 O O . LEU A 1 895 ? 14.885 -6.231 -12.056 1.00 91.25 895 LEU A O 1
ATOM 6772 N N . GLY A 1 896 ? 14.624 -5.699 -9.892 1.00 91.69 896 GLY A N 1
ATOM 6773 C CA . GLY A 1 896 ? 15.943 -5.082 -9.712 1.00 91.69 896 GLY A CA 1
ATOM 6774 C C . GLY A 1 896 ? 16.060 -3.611 -10.130 1.00 91.69 896 GLY A C 1
ATOM 6775 O O . GLY A 1 896 ? 17.077 -2.998 -9.808 1.00 91.69 896 GLY A O 1
ATOM 6776 N N . SER A 1 897 ? 15.037 -3.020 -10.757 1.00 94.69 897 SER A N 1
ATOM 6777 C CA . SER A 1 897 ? 15.070 -1.639 -11.267 1.00 94.69 897 SER A CA 1
ATOM 6778 C C . SER A 1 897 ? 13.762 -0.884 -10.996 1.00 94.69 897 SER A C 1
ATOM 6780 O O . SER A 1 897 ? 12.696 -1.482 -10.858 1.00 94.69 897 SER A O 1
ATOM 6782 N N . LYS A 1 898 ? 13.845 0.443 -10.873 1.00 95.94 898 LYS A N 1
ATOM 6783 C CA . LYS A 1 898 ? 12.711 1.369 -10.731 1.00 95.94 898 LYS A CA 1
ATOM 6784 C C . LYS A 1 898 ? 12.213 1.924 -12.066 1.00 95.94 898 LYS A C 1
ATOM 6786 O O . LYS A 1 898 ? 11.278 2.715 -12.065 1.00 95.94 898 LYS A O 1
ATOM 6791 N N . SER A 1 899 ? 12.807 1.525 -13.185 1.00 96.25 899 SER A N 1
ATOM 6792 C CA . SER A 1 899 ? 12.401 1.989 -14.510 1.00 96.25 899 SER A CA 1
ATOM 6793 C C . SER A 1 899 ? 10.946 1.633 -14.824 1.00 96.25 899 SER A C 1
ATOM 6795 O O . SER A 1 899 ? 10.486 0.545 -14.467 1.00 96.25 899 SER A O 1
ATOM 6797 N N . THR A 1 900 ? 10.224 2.538 -15.485 1.00 95.31 900 THR A N 1
ATOM 6798 C CA . THR A 1 900 ? 8.857 2.318 -15.978 1.00 95.31 900 THR A CA 1
ATOM 6799 C C . THR A 1 900 ? 8.881 1.568 -17.310 1.00 95.31 900 THR A C 1
ATOM 6801 O O . THR A 1 900 ? 9.647 1.933 -18.197 1.00 95.31 900 THR A O 1
ATOM 6804 N N . SER A 1 901 ? 8.000 0.575 -17.479 1.00 86.31 901 SER A N 1
ATOM 6805 C CA . SER A 1 901 ? 7.676 -0.030 -18.784 1.00 86.31 901 SER A CA 1
ATOM 6806 C C . SER A 1 901 ? 6.325 -0.711 -18.782 1.00 86.31 901 SER A C 1
ATOM 6808 O O . SER A 1 901 ? 6.119 -1.588 -17.955 1.00 86.31 901 SER A O 1
ATOM 6810 N N . MET A 1 902 ? 5.434 -0.329 -19.700 1.00 71.25 902 MET A N 1
ATOM 6811 C CA . MET A 1 902 ? 4.170 -1.020 -20.010 1.00 71.25 902 MET A CA 1
ATOM 6812 C C . MET A 1 902 ? 3.469 -1.681 -18.798 1.00 71.25 902 MET A C 1
ATOM 6814 O O . MET A 1 902 ? 3.209 -2.881 -18.797 1.00 71.25 902 MET A O 1
ATOM 6818 N N . GLY A 1 903 ? 3.185 -0.910 -17.739 1.00 83.06 903 GLY A N 1
ATOM 6819 C CA . GLY A 1 903 ? 2.518 -1.404 -16.522 1.00 83.06 903 GLY A CA 1
ATOM 6820 C C . GLY A 1 903 ? 3.446 -1.930 -15.416 1.00 83.06 903 GLY A C 1
ATOM 6821 O O . GLY A 1 903 ? 2.971 -2.305 -14.346 1.00 83.06 903 GLY A O 1
ATOM 6822 N N . LEU A 1 904 ? 4.763 -1.924 -15.627 1.00 88.25 904 LEU A N 1
ATOM 6823 C CA . LEU A 1 904 ? 5.797 -2.418 -14.713 1.00 88.25 904 LEU A CA 1
ATOM 6824 C C . LEU A 1 904 ? 6.693 -1.289 -14.193 1.00 88.25 904 LEU A C 1
ATOM 6826 O O . LEU A 1 904 ? 7.094 -0.396 -14.942 1.00 88.25 904 LEU A O 1
ATOM 6830 N N . GLY A 1 905 ? 7.100 -1.400 -12.926 1.00 91.56 905 GLY A N 1
ATOM 6831 C CA . GLY A 1 905 ? 8.043 -0.476 -12.287 1.00 91.56 905 GLY A CA 1
ATOM 6832 C C . GLY A 1 905 ? 7.572 0.982 -12.268 1.00 91.56 905 GLY A C 1
ATOM 6833 O O . GLY A 1 905 ? 6.390 1.269 -12.456 1.00 91.56 905 GLY A O 1
ATOM 6834 N N . GLY A 1 906 ? 8.493 1.903 -11.990 1.00 95.00 906 GLY A N 1
ATOM 6835 C CA . GLY A 1 906 ? 8.224 3.338 -11.927 1.00 95.00 906 GLY A CA 1
ATOM 6836 C C . GLY A 1 906 ? 7.048 3.735 -11.039 1.00 95.00 906 GLY A C 1
ATOM 6837 O O . GLY A 1 906 ? 6.649 3.011 -10.125 1.00 95.00 906 GLY A O 1
ATOM 6838 N N . PHE A 1 907 ? 6.463 4.897 -11.323 1.00 94.31 907 PHE A N 1
ATOM 6839 C CA . PHE A 1 907 ? 5.265 5.355 -10.629 1.00 94.31 907 PHE A CA 1
ATOM 6840 C C . PHE A 1 907 ? 4.029 4.660 -11.210 1.00 94.31 907 PHE A C 1
ATOM 6842 O O . PHE A 1 907 ? 3.574 4.990 -12.305 1.00 94.31 907 PHE A O 1
ATOM 6849 N N . GLN A 1 908 ? 3.501 3.668 -10.486 1.00 92.12 908 GLN A N 1
ATOM 6850 C CA . GLN A 1 908 ? 2.282 2.940 -10.866 1.00 92.12 908 GLN A CA 1
ATOM 6851 C C . GLN A 1 908 ? 2.347 2.273 -12.262 1.00 92.12 908 GLN A C 1
ATOM 6853 O O . GLN A 1 908 ? 1.312 2.064 -12.890 1.00 92.12 908 GLN A O 1
ATOM 6858 N N . GLY A 1 909 ? 3.542 1.958 -12.781 1.00 92.38 909 GLY A N 1
ATOM 6859 C CA . GLY A 1 909 ? 3.708 1.333 -14.100 1.00 92.38 909 GLY A CA 1
ATOM 6860 C C . GLY A 1 909 ? 3.407 2.238 -15.298 1.00 92.38 909 GLY A C 1
ATOM 6861 O O . GLY A 1 909 ? 3.288 1.733 -16.415 1.00 92.38 909 GLY A O 1
ATOM 6862 N N . ARG A 1 910 ? 3.270 3.557 -15.098 1.00 93.38 910 ARG A N 1
ATOM 6863 C CA . ARG A 1 910 ? 2.788 4.500 -16.121 1.00 93.38 910 ARG A CA 1
ATOM 6864 C C . ARG A 1 910 ? 3.589 5.805 -16.182 1.00 93.38 910 ARG A C 1
ATOM 6866 O O . ARG A 1 910 ? 4.452 6.069 -15.346 1.00 93.38 910 ARG A O 1
ATOM 6873 N N . SER A 1 911 ? 3.274 6.628 -17.184 1.00 94.50 911 SER A N 1
ATOM 6874 C CA . SER A 1 911 ? 3.675 8.039 -17.230 1.00 94.50 911 SER A CA 1
ATOM 6875 C C . SER A 1 911 ? 2.975 8.841 -16.127 1.00 94.50 911 SER A C 1
ATOM 6877 O O . SER A 1 911 ? 1.848 8.520 -15.738 1.00 94.50 911 SER A O 1
ATOM 6879 N N . LEU A 1 912 ? 3.636 9.894 -15.649 1.00 94.31 912 LEU A N 1
ATOM 6880 C CA . LEU A 1 912 ? 3.104 10.855 -14.687 1.00 94.31 912 LEU A CA 1
ATOM 6881 C C . LEU A 1 912 ? 2.044 11.764 -15.325 1.00 94.31 912 LEU A C 1
ATOM 6883 O O . LEU A 1 912 ? 2.126 12.104 -16.507 1.00 94.31 912 LEU A O 1
ATOM 6887 N N . PHE A 1 913 ? 1.075 12.184 -14.515 1.00 92.25 913 PHE A N 1
ATOM 6888 C CA . PHE A 1 913 ? -0.016 13.091 -14.863 1.00 92.25 913 PHE A CA 1
ATOM 6889 C C . PHE A 1 913 ? -0.089 14.272 -13.892 1.00 92.25 913 PHE A C 1
ATOM 6891 O O . PHE A 1 913 ? 0.464 14.242 -12.795 1.00 92.25 913 PHE A O 1
ATOM 6898 N N . ALA A 1 914 ? -0.807 15.323 -14.292 1.00 92.88 914 ALA A N 1
ATOM 6899 C CA . ALA A 1 914 ? -1.103 16.431 -13.394 1.00 92.88 914 ALA A CA 1
ATOM 6900 C C . ALA A 1 914 ? -1.884 15.934 -12.161 1.00 92.88 914 ALA A C 1
ATOM 6902 O O . ALA A 1 914 ? -2.875 15.215 -12.299 1.00 92.88 914 ALA A O 1
ATOM 6903 N N . GLY A 1 915 ? -1.437 16.335 -10.974 1.00 89.81 915 GLY A N 1
ATOM 6904 C CA . GLY A 1 915 ? -1.952 15.898 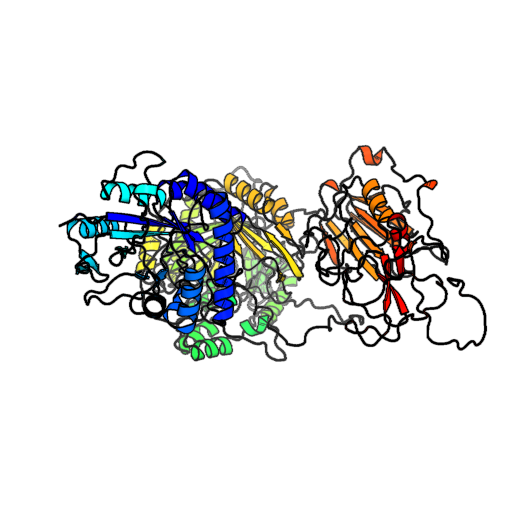-9.678 1.00 89.81 915 GLY A CA 1
ATOM 6905 C C . GLY A 1 915 ? -1.204 14.715 -9.057 1.00 89.81 915 GLY A C 1
ATOM 6906 O O . GLY A 1 915 ? -1.469 14.414 -7.893 1.00 89.81 915 GLY A O 1
ATOM 6907 N N . ASP A 1 916 ? -0.284 14.065 -9.783 1.00 92.25 916 ASP A N 1
ATOM 6908 C CA . ASP A 1 916 ? 0.613 13.072 -9.186 1.00 92.25 916 ASP A CA 1
ATOM 6909 C C . ASP A 1 916 ? 1.607 13.754 -8.239 1.00 92.25 916 ASP A C 1
ATOM 6911 O O . ASP A 1 916 ? 2.152 14.822 -8.537 1.00 92.25 916 ASP A O 1
ATOM 6915 N N . GLU A 1 917 ? 1.879 13.100 -7.114 1.00 93.31 917 GLU A N 1
ATOM 6916 C CA . GLU A 1 917 ? 2.853 13.539 -6.122 1.00 93.31 917 GLU A CA 1
ATOM 6917 C C . GLU A 1 917 ? 3.929 12.467 -5.949 1.00 93.31 917 GLU A C 1
ATOM 6919 O O . GLU A 1 917 ? 3.634 11.283 -5.772 1.00 93.31 917 GLU A O 1
ATOM 6924 N N . LEU A 1 918 ? 5.190 12.888 -6.006 1.00 94.56 918 LEU A N 1
ATOM 6925 C CA . LEU A 1 918 ? 6.342 12.020 -5.812 1.00 94.56 918 LEU A CA 1
ATOM 6926 C C . LEU A 1 918 ? 7.048 12.417 -4.523 1.00 94.56 918 LEU A C 1
ATOM 6928 O O . LEU A 1 918 ? 7.491 13.557 -4.379 1.00 94.56 918 LEU A O 1
ATOM 6932 N N . ALA A 1 919 ? 7.194 11.459 -3.608 1.00 94.94 919 ALA A N 1
ATOM 6933 C CA . ALA A 1 919 ? 8.017 11.646 -2.424 1.00 94.94 919 ALA A CA 1
ATOM 6934 C C . ALA A 1 919 ? 9.484 11.819 -2.835 1.00 94.94 919 ALA A C 1
ATOM 6936 O O . ALA A 1 919 ? 9.979 11.113 -3.717 1.00 94.94 919 ALA A O 1
ATOM 6937 N N . LEU A 1 920 ? 10.173 12.736 -2.167 1.00 96.19 920 LEU A N 1
ATOM 6938 C CA . LEU A 1 920 ? 11.591 13.018 -2.329 1.00 96.19 920 LEU A CA 1
ATOM 6939 C C . LEU A 1 920 ? 12.364 12.460 -1.135 1.00 96.19 920 LEU A C 1
ATOM 6941 O O . LEU A 1 920 ? 11.869 12.413 -0.007 1.00 96.19 920 LEU A O 1
ATOM 6945 N N . ALA A 1 921 ? 13.595 12.029 -1.384 1.00 94.62 921 ALA A N 1
ATOM 6946 C CA . ALA A 1 921 ? 14.515 11.661 -0.317 1.00 94.62 921 ALA A CA 1
ATOM 6947 C C . ALA A 1 921 ? 14.894 12.902 0.513 1.00 94.62 921 ALA A C 1
ATOM 6949 O O . ALA A 1 921 ? 15.001 13.996 -0.036 1.00 94.62 921 ALA A O 1
ATOM 6950 N N . ARG A 1 922 ? 15.137 12.757 1.822 1.00 92.75 922 ARG A N 1
ATOM 6951 C CA . ARG A 1 922 ? 15.518 13.899 2.685 1.00 92.75 922 ARG A CA 1
ATOM 6952 C C . ARG A 1 922 ? 16.842 14.530 2.258 1.00 92.75 922 ARG A C 1
ATOM 6954 O O . ARG A 1 922 ? 17.068 15.717 2.452 1.00 92.75 922 ARG A O 1
ATOM 6961 N N . GLU A 1 923 ? 17.703 13.737 1.633 1.00 94.50 923 GLU A N 1
ATOM 6962 C CA . GLU A 1 923 ? 18.965 14.156 1.043 1.00 94.50 923 GLU A CA 1
ATOM 6963 C C . GLU A 1 923 ? 18.784 15.143 -0.116 1.00 94.50 923 GLU A C 1
ATOM 6965 O O . GLU A 1 923 ? 19.785 15.702 -0.559 1.00 94.50 923 GLU A O 1
ATOM 6970 N N . CYS A 1 924 ? 17.558 15.372 -0.610 1.00 95.25 924 CYS A N 1
ATOM 6971 C CA . CYS A 1 924 ? 17.296 16.319 -1.690 1.00 95.25 924 CYS A CA 1
ATOM 6972 C C . CYS A 1 924 ? 17.698 17.753 -1.334 1.00 95.25 924 CYS A C 1
ATOM 6974 O O . CYS A 1 924 ? 18.022 18.526 -2.236 1.00 95.25 924 CYS A O 1
ATOM 6976 N N . GLU A 1 925 ? 17.697 18.105 -0.046 1.00 95.12 925 GLU A N 1
ATOM 6977 C CA . GLU A 1 925 ? 17.985 19.458 0.416 1.00 95.12 925 GLU A CA 1
ATOM 6978 C C . GLU A 1 925 ? 19.393 19.942 0.017 1.00 95.12 925 GLU A C 1
ATOM 6980 O O . GLU A 1 925 ? 20.363 19.167 -0.039 1.00 95.12 925 GLU A O 1
ATOM 6985 N N . PRO A 1 926 ? 19.537 21.250 -0.264 1.00 93.56 926 PRO A N 1
ATOM 6986 C CA . PRO A 1 926 ? 20.835 21.843 -0.527 1.00 93.56 926 PRO A CA 1
ATOM 6987 C C . PRO A 1 926 ? 21.698 21.844 0.739 1.00 93.56 926 PRO A C 1
ATOM 6989 O O . PRO A 1 926 ? 21.297 22.293 1.811 1.00 93.56 926 PRO A O 1
ATOM 6992 N N . LYS A 1 927 ? 22.938 21.388 0.592 1.00 92.38 927 LYS A N 1
ATOM 6993 C CA . LYS A 1 927 ? 24.010 21.526 1.576 1.00 92.38 927 LYS A CA 1
ATOM 6994 C C . LYS A 1 927 ? 24.605 22.927 1.468 1.00 92.38 927 LYS A C 1
ATOM 6996 O O . LYS A 1 927 ? 24.587 23.541 0.404 1.00 92.38 927 LYS A O 1
ATOM 7001 N N . GLN A 1 928 ? 25.244 23.403 2.534 1.00 84.62 928 GLN A N 1
ATOM 7002 C CA . GLN A 1 928 ? 25.890 24.723 2.548 1.00 84.62 928 GLN A CA 1
ATOM 7003 C C . GLN A 1 928 ? 26.907 24.913 1.403 1.00 84.62 928 GLN A C 1
ATOM 7005 O O . GLN A 1 928 ? 27.040 26.006 0.860 1.00 84.62 928 GLN A O 1
ATOM 7010 N N . THR A 1 929 ? 27.586 23.840 0.986 1.00 85.50 929 THR A N 1
ATOM 7011 C CA . THR A 1 929 ? 28.535 23.851 -0.138 1.00 85.50 929 THR A CA 1
ATOM 7012 C C . THR A 1 929 ? 27.875 24.041 -1.505 1.00 85.50 929 THR A C 1
ATOM 7014 O O . THR A 1 929 ? 28.539 24.512 -2.426 1.00 85.50 929 THR A O 1
ATOM 7017 N N . ASP A 1 930 ? 26.589 23.710 -1.654 1.00 87.19 930 ASP A N 1
ATOM 7018 C CA . ASP A 1 930 ? 25.864 23.818 -2.928 1.00 87.19 930 ASP A CA 1
ATOM 7019 C C . ASP A 1 930 ? 25.602 25.270 -3.333 1.00 87.19 930 ASP A C 1
ATOM 7021 O O . ASP A 1 930 ? 25.547 25.571 -4.520 1.00 87.19 930 ASP A O 1
ATOM 7025 N N . ALA A 1 931 ? 25.485 26.176 -2.359 1.00 74.94 931 ALA A N 1
ATOM 7026 C CA . ALA A 1 931 ? 25.333 27.608 -2.613 1.00 74.94 931 ALA A CA 1
ATOM 7027 C C . ALA A 1 931 ? 26.653 28.289 -3.026 1.00 74.94 931 ALA A C 1
ATOM 7029 O O . ALA A 1 931 ? 26.638 29.392 -3.564 1.00 74.94 931 ALA A O 1
ATOM 7030 N N . ILE A 1 932 ? 27.793 27.647 -2.749 1.00 74.56 932 ILE A N 1
ATOM 7031 C CA . ILE A 1 932 ? 29.135 28.217 -2.938 1.00 74.56 932 ILE A CA 1
ATOM 7032 C C . ILE A 1 932 ? 29.771 27.688 -4.226 1.00 74.56 932 ILE A C 1
ATOM 7034 O O . ILE A 1 932 ? 30.431 28.431 -4.950 1.00 74.56 932 ILE A O 1
ATOM 7038 N N . VAL A 1 933 ? 29.587 26.397 -4.516 1.00 75.12 933 VAL A N 1
ATOM 7039 C CA . VAL A 1 933 ? 30.224 25.722 -5.649 1.00 75.12 933 VAL A CA 1
ATOM 7040 C C . VAL A 1 933 ? 29.200 25.488 -6.753 1.00 75.12 933 VAL A C 1
ATOM 7042 O O . VAL A 1 933 ? 28.425 24.532 -6.706 1.00 75.12 933 VAL A O 1
ATOM 7045 N N . SER A 1 934 ? 29.247 26.329 -7.787 1.00 75.75 934 SER A N 1
ATOM 7046 C CA . SER A 1 934 ? 28.535 26.052 -9.035 1.00 75.75 934 SER A CA 1
ATOM 7047 C C . SER A 1 934 ? 29.135 24.812 -9.697 1.00 75.75 934 SER A C 1
ATOM 7049 O O . SER A 1 934 ? 30.346 24.737 -9.921 1.00 75.75 934 SER A O 1
ATOM 7051 N N . ARG A 1 935 ? 28.294 23.817 -9.990 1.00 87.88 935 ARG A N 1
ATOM 7052 C CA . ARG A 1 935 ? 28.682 22.622 -10.745 1.00 87.88 935 ARG A CA 1
ATOM 7053 C C . ARG A 1 935 ? 27.967 22.612 -12.081 1.00 87.88 935 ARG A C 1
ATOM 7055 O O . ARG A 1 935 ? 26.743 22.542 -12.121 1.00 87.88 935 ARG A O 1
ATOM 7062 N N . THR A 1 936 ? 28.756 22.620 -13.145 1.00 94.25 936 THR A N 1
ATOM 7063 C CA . THR A 1 936 ? 28.315 22.621 -14.540 1.00 94.25 936 THR A CA 1
ATOM 7064 C C . THR A 1 936 ? 29.177 21.642 -15.321 1.00 94.25 936 THR A C 1
ATOM 7066 O O . THR A 1 936 ? 30.375 21.527 -15.059 1.00 94.25 936 THR A O 1
ATOM 7069 N N . ILE A 1 937 ? 28.579 20.925 -16.271 1.00 94.44 937 ILE A N 1
ATOM 7070 C CA . ILE A 1 937 ? 29.336 20.137 -17.246 1.00 94.44 937 ILE A CA 1
ATOM 7071 C C . ILE A 1 937 ? 30.018 21.097 -18.220 1.00 94.44 937 ILE A C 1
ATOM 7073 O O . ILE A 1 937 ? 29.380 22.010 -18.741 1.00 94.44 937 ILE A O 1
ATOM 7077 N N . ALA A 1 938 ? 31.313 20.889 -18.459 1.00 92.62 938 ALA A N 1
ATOM 7078 C CA . ALA A 1 938 ? 32.070 21.690 -19.412 1.00 92.62 938 ALA A CA 1
ATOM 7079 C C . ALA A 1 938 ? 31.393 21.646 -20.802 1.00 92.62 938 ALA A C 1
ATOM 7081 O O . ALA A 1 938 ? 31.011 20.550 -21.229 1.00 92.62 938 ALA A O 1
ATOM 7082 N N . PRO A 1 939 ? 31.206 22.784 -21.499 1.00 91.31 939 PRO A N 1
ATOM 7083 C CA . PRO A 1 939 ? 30.448 22.841 -22.753 1.00 91.31 939 PRO A CA 1
ATOM 7084 C C . PRO A 1 939 ? 30.894 21.832 -23.819 1.00 91.31 939 PRO A C 1
ATOM 7086 O O . PRO A 1 939 ? 30.063 21.295 -24.543 1.00 91.31 939 PRO A O 1
ATOM 7089 N N . GLU A 1 940 ? 32.187 21.524 -23.886 1.00 93.62 940 GLU A N 1
ATOM 7090 C CA . GLU A 1 940 ? 32.788 20.552 -24.802 1.00 93.62 940 GLU A CA 1
ATOM 7091 C C . GLU A 1 940 ? 32.393 19.089 -24.528 1.00 93.62 940 GLU A C 1
ATOM 7093 O O . GLU A 1 940 ? 32.515 18.243 -25.412 1.00 93.62 940 GLU A O 1
ATOM 7098 N N . LEU A 1 941 ? 31.909 18.781 -23.320 1.00 92.56 941 LEU A N 1
ATOM 7099 C CA . LEU A 1 941 ? 31.403 17.458 -22.939 1.00 92.56 941 LEU A CA 1
ATOM 7100 C C . LEU A 1 941 ? 29.884 17.336 -23.123 1.00 92.56 941 LEU A C 1
ATOM 7102 O O . LEU A 1 941 ? 29.332 16.249 -22.940 1.00 92.56 941 LEU A O 1
ATOM 7106 N N . ILE A 1 942 ? 29.200 18.435 -23.459 1.00 94.19 942 ILE A N 1
ATOM 7107 C CA . ILE A 1 942 ? 27.759 18.436 -23.707 1.00 94.19 942 ILE A CA 1
ATOM 7108 C C . ILE A 1 942 ? 27.501 17.853 -25.107 1.00 94.19 942 ILE A C 1
ATOM 7110 O O . ILE A 1 942 ? 28.003 18.389 -26.097 1.00 94.19 942 ILE A O 1
ATOM 7114 N N . PRO A 1 943 ? 26.708 16.773 -25.232 1.00 91.38 943 PRO A N 1
ATOM 7115 C CA . PRO A 1 943 ? 26.382 16.194 -26.527 1.00 91.38 943 PRO A CA 1
ATOM 7116 C C . PRO A 1 943 ? 25.565 17.155 -27.390 1.00 91.38 943 PRO A C 1
ATOM 7118 O O . PRO A 1 943 ? 24.648 17.825 -26.913 1.00 91.38 943 PRO A O 1
ATOM 7121 N N . VAL A 1 944 ? 25.860 17.163 -28.688 1.00 88.00 944 VAL A N 1
ATOM 7122 C CA . VAL A 1 944 ? 25.074 17.879 -29.698 1.00 88.00 944 VAL A CA 1
ATOM 7123 C C . VAL A 1 944 ? 24.073 16.909 -30.325 1.00 88.00 944 VAL A C 1
ATOM 7125 O O . VAL A 1 944 ? 24.427 15.773 -30.646 1.00 88.00 944 VAL A O 1
ATOM 7128 N N . TYR A 1 945 ? 22.832 17.358 -30.533 1.00 88.50 945 TYR A N 1
ATOM 7129 C CA . TYR A 1 945 ? 21.724 16.531 -31.029 1.00 88.50 945 TYR A CA 1
ATOM 7130 C C . TYR A 1 945 ? 21.302 16.904 -32.459 1.00 88.50 945 TYR A C 1
ATOM 7132 O O . TYR A 1 945 ? 20.180 17.346 -32.660 1.00 88.50 945 TYR A O 1
ATOM 7140 N N . PRO A 1 946 ? 22.148 16.758 -33.492 1.00 81.38 946 PRO A N 1
ATOM 7141 C CA . PRO A 1 946 ? 21.807 17.238 -34.830 1.00 81.38 946 PRO A CA 1
ATOM 7142 C C . PRO A 1 946 ? 20.598 16.492 -35.424 1.00 81.38 946 PRO A C 1
ATOM 7144 O O . PRO A 1 946 ? 20.408 15.295 -35.182 1.00 81.38 946 PRO A O 1
ATOM 7147 N N . SER A 1 947 ? 19.812 17.178 -36.265 1.00 75.69 947 SER A N 1
ATOM 7148 C CA . SER A 1 947 ? 18.658 16.590 -36.974 1.00 75.69 947 SER A CA 1
ATOM 7149 C C . SER A 1 947 ? 19.050 15.350 -37.787 1.00 75.69 947 SER A C 1
ATOM 7151 O O . SER A 1 947 ? 18.338 14.347 -37.774 1.00 75.69 947 SER A O 1
ATOM 7153 N N . HIS A 1 948 ? 20.245 15.370 -38.385 1.00 80.00 948 HIS A N 1
ATOM 7154 C CA . HIS A 1 948 ? 20.888 14.229 -39.036 1.00 80.00 948 HIS A CA 1
ATOM 7155 C C . HIS A 1 948 ? 22.090 13.791 -38.199 1.00 80.00 948 HIS A C 1
ATOM 7157 O O . HIS A 1 948 ? 22.935 14.619 -37.877 1.00 80.00 948 HIS A O 1
ATOM 7163 N N . ALA A 1 949 ? 22.216 12.508 -37.847 1.00 80.19 949 ALA A N 1
ATOM 7164 C CA . ALA A 1 949 ? 23.481 12.033 -37.272 1.00 80.19 949 ALA A CA 1
ATOM 7165 C C . ALA A 1 949 ? 23.801 10.595 -37.654 1.00 80.19 949 ALA A C 1
ATOM 7167 O O . ALA A 1 949 ? 22.910 9.789 -37.903 1.00 80.19 949 ALA A O 1
ATOM 7168 N N . ILE A 1 950 ? 25.097 10.321 -37.625 1.00 87.62 950 ILE A N 1
ATOM 7169 C CA . ILE A 1 950 ? 25.698 9.022 -37.878 1.00 87.62 950 ILE A CA 1
ATOM 7170 C C . ILE A 1 950 ? 25.655 8.212 -36.577 1.00 87.62 950 ILE A C 1
ATOM 7172 O O . ILE A 1 950 ? 26.055 8.708 -35.514 1.00 87.62 950 ILE A O 1
ATOM 7176 N N . ILE A 1 951 ? 25.141 6.985 -36.674 1.00 88.00 951 ILE A N 1
ATOM 7177 C CA . ILE A 1 951 ? 25.094 5.999 -35.592 1.00 88.00 951 ILE A CA 1
ATOM 7178 C C . ILE A 1 951 ? 26.019 4.860 -35.996 1.00 88.00 951 ILE A C 1
ATOM 7180 O O . ILE A 1 951 ? 25.792 4.220 -37.022 1.00 88.00 951 ILE A O 1
ATOM 7184 N N . HIS A 1 952 ? 27.059 4.619 -35.205 1.00 91.44 952 HIS A N 1
ATOM 7185 C CA . HIS A 1 952 ? 27.963 3.507 -35.470 1.00 91.44 952 HIS A CA 1
ATOM 7186 C C . HIS A 1 952 ? 27.356 2.196 -34.962 1.00 91.44 952 HIS A C 1
ATOM 7188 O O . HIS A 1 952 ? 26.820 2.118 -33.852 1.00 91.44 952 HIS A O 1
ATOM 7194 N N . VAL A 1 953 ? 27.452 1.164 -35.794 1.00 89.44 953 VAL A N 1
ATOM 7195 C CA . VAL A 1 953 ? 26.910 -0.173 -35.547 1.00 89.44 953 VAL A CA 1
ATOM 7196 C C . VAL A 1 953 ? 28.024 -1.211 -35.654 1.00 89.44 953 VAL A C 1
ATOM 7198 O O . VAL A 1 953 ? 29.034 -0.991 -36.320 1.00 89.44 953 VAL A O 1
ATOM 7201 N N . LEU A 1 954 ? 27.831 -2.342 -34.992 1.00 90.75 954 LEU A N 1
ATOM 7202 C CA . LEU A 1 954 ? 28.606 -3.561 -35.157 1.00 90.75 954 LEU A CA 1
ATOM 7203 C C . LEU A 1 954 ? 27.861 -4.478 -36.129 1.00 90.75 954 LEU A C 1
ATOM 7205 O O . LEU A 1 954 ? 26.652 -4.664 -35.986 1.00 90.75 954 LEU A O 1
ATOM 7209 N N . ALA A 1 955 ? 28.578 -5.034 -37.100 1.00 86.75 955 ALA A N 1
ATOM 7210 C CA . ALA A 1 955 ? 28.056 -6.028 -38.031 1.00 86.75 955 ALA A CA 1
ATOM 7211 C C . ALA A 1 955 ? 27.599 -7.313 -37.313 1.00 86.75 955 ALA A C 1
ATOM 7213 O O . ALA A 1 955 ? 28.162 -7.692 -36.281 1.00 86.75 955 ALA A O 1
ATOM 7214 N N . GLY A 1 956 ? 26.601 -7.991 -37.885 1.00 81.62 956 GLY A N 1
ATOM 7215 C CA . GLY A 1 956 ? 26.053 -9.252 -37.389 1.00 81.62 956 GLY A CA 1
ATOM 7216 C C . GLY A 1 956 ? 24.905 -9.099 -36.375 1.00 81.62 956 GLY A C 1
ATOM 7217 O O . GLY A 1 956 ? 24.610 -7.997 -35.900 1.00 81.62 956 GLY A O 1
ATOM 7218 N N . PRO A 1 957 ? 24.241 -10.212 -36.004 1.00 85.62 957 PRO A N 1
ATOM 7219 C CA . PRO A 1 957 ? 24.656 -11.598 -36.256 1.00 85.62 957 PRO A CA 1
ATOM 7220 C C . PRO A 1 957 ? 24.276 -12.183 -37.630 1.00 85.62 957 PRO A C 1
ATOM 7222 O O . PRO A 1 957 ? 24.812 -13.227 -37.985 1.00 85.62 957 PRO A O 1
ATOM 7225 N N . HIS A 1 958 ? 23.390 -11.542 -38.400 1.00 86.56 958 HIS A N 1
ATOM 7226 C CA . HIS A 1 958 ? 22.892 -12.038 -39.696 1.00 86.56 958 HIS A CA 1
ATOM 7227 C C . HIS A 1 958 ? 23.196 -11.055 -40.839 1.00 86.56 958 HIS A C 1
ATOM 7229 O O . HIS A 1 958 ? 22.325 -10.725 -41.641 1.00 86.56 958 HIS A O 1
ATOM 7235 N N . ASP A 1 959 ? 24.417 -10.534 -40.827 1.00 72.31 959 ASP A N 1
ATOM 7236 C CA . ASP A 1 959 ? 24.976 -9.611 -41.818 1.00 72.31 959 ASP A CA 1
ATOM 7237 C C . ASP A 1 959 ? 25.056 -10.245 -43.225 1.00 72.31 959 ASP A C 1
ATOM 7239 O O . ASP A 1 959 ? 25.187 -11.466 -43.350 1.00 72.31 959 ASP A O 1
ATOM 7243 N N . ASP A 1 960 ? 24.951 -9.399 -44.256 1.00 63.91 960 ASP A N 1
ATOM 7244 C CA . ASP A 1 960 ? 25.276 -9.702 -45.656 1.00 63.91 960 ASP A CA 1
ATOM 7245 C C . ASP A 1 960 ? 25.991 -8.477 -46.280 1.00 63.91 960 ASP A C 1
ATOM 7247 O O . ASP A 1 960 ? 25.863 -7.352 -45.784 1.00 63.91 960 ASP A O 1
ATOM 7251 N N . GLU A 1 961 ? 26.735 -8.674 -47.372 1.00 57.97 961 GLU A N 1
ATOM 7252 C CA . GLU A 1 961 ? 27.707 -7.721 -47.932 1.00 57.97 961 GLU A CA 1
ATOM 7253 C C . GLU A 1 961 ? 27.079 -6.448 -48.554 1.00 57.97 961 GLU A C 1
ATOM 7255 O O . GLU A 1 961 ? 27.788 -5.453 -48.742 1.00 57.97 961 GLU A O 1
ATOM 7260 N N . ASP A 1 962 ? 25.768 -6.429 -48.853 1.00 56.69 962 ASP A N 1
ATOM 7261 C CA . ASP A 1 962 ? 25.062 -5.271 -49.440 1.00 56.69 962 ASP A CA 1
ATOM 7262 C C . ASP A 1 962 ? 23.988 -4.666 -48.501 1.00 56.69 962 ASP A C 1
ATOM 7264 O O . ASP A 1 962 ? 22.861 -5.162 -48.419 1.00 56.69 962 ASP A O 1
ATOM 7268 N N . PRO A 1 963 ? 24.269 -3.529 -47.833 1.00 52.34 963 PRO A N 1
ATOM 7269 C CA . PRO A 1 963 ? 23.340 -2.885 -46.902 1.00 52.34 963 PRO A CA 1
ATOM 7270 C C . PRO A 1 963 ? 22.213 -2.085 -47.582 1.00 52.34 963 PRO A C 1
ATOM 7272 O O . PRO A 1 963 ? 21.358 -1.529 -46.890 1.00 52.34 963 PRO A O 1
ATOM 7275 N N . ASN A 1 964 ? 22.207 -1.969 -48.917 1.00 51.34 964 ASN A N 1
ATOM 7276 C CA . ASN A 1 964 ? 21.301 -1.077 -49.649 1.00 51.34 964 ASN A CA 1
ATOM 7277 C C . ASN A 1 964 ? 20.079 -1.786 -50.245 1.00 51.34 964 ASN A C 1
ATOM 7279 O O . ASN A 1 964 ? 19.202 -1.134 -50.811 1.00 51.34 964 ASN A O 1
ATOM 7283 N N . LYS A 1 965 ? 19.982 -3.110 -50.139 1.00 59.03 965 LYS A N 1
ATOM 7284 C CA . LYS A 1 965 ? 18.806 -3.852 -50.589 1.00 59.03 965 LYS A CA 1
ATOM 7285 C C . LYS A 1 965 ? 18.635 -5.088 -49.725 1.00 59.03 965 LYS A C 1
ATOM 7287 O O . LYS A 1 965 ? 19.509 -5.942 -49.702 1.00 59.03 965 LYS A O 1
ATOM 7292 N N . ILE A 1 966 ? 17.477 -5.220 -49.079 1.00 66.56 966 ILE A N 1
ATOM 7293 C CA . ILE A 1 966 ? 17.101 -6.500 -48.478 1.00 66.56 966 ILE A CA 1
ATOM 7294 C C . ILE A 1 966 ? 16.795 -7.455 -49.640 1.00 66.56 966 ILE A C 1
ATOM 7296 O O . ILE A 1 966 ? 15.726 -7.412 -50.249 1.00 66.56 966 ILE A O 1
ATOM 7300 N N . ALA A 1 967 ? 17.791 -8.252 -50.013 1.00 76.81 967 ALA A N 1
ATOM 7301 C CA . ALA A 1 967 ? 17.679 -9.332 -50.976 1.00 76.81 967 ALA A CA 1
ATOM 7302 C C . ALA A 1 967 ? 17.907 -10.643 -50.228 1.00 76.81 967 ALA A C 1
ATOM 7304 O O . ALA A 1 967 ? 18.987 -10.908 -49.714 1.00 76.81 967 ALA A O 1
ATOM 7305 N N . TRP A 1 968 ? 16.864 -11.459 -50.131 1.00 83.31 968 TRP A N 1
ATOM 7306 C CA . TRP A 1 968 ? 16.916 -12.661 -49.315 1.00 83.31 968 TRP A CA 1
ATOM 7307 C C . TRP A 1 968 ? 17.702 -13.784 -49.997 1.00 83.31 968 TRP A C 1
ATOM 7309 O O . TRP A 1 968 ? 17.303 -14.273 -51.052 1.00 83.31 968 TRP A O 1
ATOM 7319 N N . ALA A 1 969 ? 18.767 -14.262 -49.347 1.00 85.25 969 ALA A N 1
ATOM 7320 C CA . ALA A 1 969 ? 19.553 -15.415 -49.806 1.00 85.25 969 ALA A CA 1
ATOM 7321 C C . ALA A 1 969 ? 18.783 -16.753 -49.754 1.00 85.25 969 ALA A C 1
ATOM 7323 O O . ALA A 1 969 ? 19.209 -17.760 -50.319 1.00 85.25 969 ALA A O 1
ATOM 7324 N N . ARG A 1 970 ? 17.642 -16.777 -49.058 1.00 87.25 970 ARG A N 1
ATOM 7325 C CA . ARG A 1 970 ? 16.807 -17.958 -48.821 1.00 87.25 970 ARG A CA 1
ATOM 7326 C C . ARG A 1 970 ? 15.373 -17.718 -49.301 1.00 87.25 970 ARG A C 1
ATOM 7328 O O . ARG A 1 970 ? 14.877 -16.604 -49.164 1.00 87.25 970 ARG A O 1
ATOM 7335 N N . PRO A 1 971 ? 14.670 -18.749 -49.805 1.00 88.62 971 PRO A N 1
ATOM 7336 C CA . PRO A 1 971 ? 13.300 -18.594 -50.297 1.00 88.62 971 PRO A CA 1
ATOM 7337 C C . PRO A 1 971 ? 12.246 -18.508 -49.179 1.00 88.62 971 PRO A C 1
ATOM 7339 O O . PRO A 1 971 ? 11.149 -18.020 -49.428 1.00 88.62 971 PRO A O 1
ATOM 7342 N N . ASN A 1 972 ? 12.541 -19.006 -47.970 1.00 91.44 972 ASN A N 1
ATOM 7343 C CA . ASN A 1 972 ? 11.665 -18.953 -46.790 1.00 91.44 972 ASN A CA 1
ATOM 7344 C C . ASN A 1 972 ? 12.435 -19.270 -45.497 1.00 91.44 972 ASN A C 1
ATOM 7346 O O . ASN A 1 972 ? 13.568 -19.753 -45.550 1.00 91.44 972 ASN A O 1
ATOM 7350 N N . GLY A 1 973 ? 11.793 -19.034 -44.350 1.00 90.81 973 GLY A N 1
ATOM 7351 C CA . GLY A 1 973 ? 12.257 -19.266 -42.977 1.00 90.81 973 GLY A CA 1
ATOM 7352 C C . GLY A 1 973 ? 12.331 -20.736 -42.522 1.00 90.81 973 GLY A C 1
ATOM 7353 O O . GLY A 1 973 ? 12.899 -21.028 -41.463 1.00 90.81 973 GLY A O 1
ATOM 7354 N N . GLY A 1 974 ? 11.865 -21.687 -43.338 1.00 93.62 974 GLY A N 1
ATOM 7355 C CA . GLY A 1 974 ? 11.791 -23.099 -42.964 1.00 93.62 974 GLY A CA 1
ATOM 7356 C C . GLY A 1 974 ? 10.940 -23.288 -41.706 1.00 93.62 974 GLY A C 1
ATOM 7357 O O . GLY A 1 974 ? 9.828 -22.774 -41.626 1.00 93.62 974 GLY A O 1
ATOM 7358 N N . ALA A 1 975 ? 11.481 -23.978 -40.697 1.00 90.62 975 ALA A N 1
ATOM 7359 C CA . ALA A 1 975 ? 10.807 -24.163 -39.408 1.00 90.62 975 ALA A CA 1
ATOM 7360 C C . ALA A 1 975 ? 10.566 -22.850 -38.632 1.00 90.62 975 ALA A C 1
ATOM 7362 O O . ALA A 1 975 ? 9.702 -22.824 -37.764 1.00 90.62 975 ALA A O 1
ATOM 7363 N N . GLY A 1 976 ? 11.297 -21.772 -38.945 1.00 87.94 976 GLY A N 1
ATOM 7364 C CA . GLY A 1 976 ? 11.099 -20.459 -38.323 1.00 87.94 976 GLY A CA 1
ATOM 7365 C C . GLY A 1 976 ? 9.923 -19.666 -38.901 1.00 87.94 976 GLY A C 1
ATOM 7366 O O . GLY A 1 976 ? 9.453 -18.728 -38.270 1.00 87.94 976 GLY A O 1
ATOM 7367 N N . GLY A 1 977 ? 9.436 -20.012 -40.098 1.00 93.19 977 GLY A N 1
ATOM 7368 C CA . GLY A 1 977 ? 8.321 -19.308 -40.735 1.00 93.19 977 GLY A CA 1
ATOM 7369 C C . GLY A 1 977 ? 8.375 -19.308 -42.261 1.00 93.19 977 GLY A C 1
ATOM 7370 O O . GLY A 1 977 ? 9.328 -19.776 -42.883 1.00 93.19 977 GLY A O 1
ATOM 7371 N N . SER A 1 978 ? 7.326 -18.779 -42.889 1.00 92.94 978 SER A N 1
ATOM 7372 C CA . SER A 1 978 ? 7.214 -18.725 -44.350 1.00 92.94 978 SER A CA 1
ATOM 7373 C C . SER A 1 978 ? 8.025 -17.590 -44.977 1.00 92.94 978 SER A C 1
ATOM 7375 O O . SER A 1 978 ? 8.433 -17.719 -46.130 1.00 92.94 978 SER A O 1
ATOM 7377 N N . HIS A 1 979 ? 8.299 -16.505 -44.246 1.00 92.62 979 HIS A N 1
ATOM 7378 C CA . HIS A 1 979 ? 9.072 -15.382 -44.768 1.00 92.62 979 HIS A CA 1
ATOM 7379 C C . HIS A 1 979 ? 10.582 -15.657 -44.649 1.00 92.62 979 HIS A C 1
ATOM 7381 O O . HIS A 1 979 ? 11.024 -16.217 -43.645 1.00 92.62 979 HIS A O 1
ATOM 7387 N N . PRO A 1 980 ? 11.415 -15.270 -45.630 1.00 90.38 980 PRO A N 1
ATOM 7388 C CA . PRO A 1 980 ? 12.868 -15.439 -45.554 1.00 90.38 980 PRO A CA 1
ATOM 7389 C C . PRO A 1 980 ? 13.555 -14.784 -44.349 1.00 90.38 980 PRO A C 1
ATOM 7391 O O . PRO A 1 980 ? 14.587 -15.275 -43.898 1.00 90.38 980 PRO A O 1
ATOM 7394 N N . SER A 1 981 ? 12.974 -13.707 -43.817 1.00 90.25 981 SER A N 1
ATOM 7395 C CA . SER A 1 981 ? 13.448 -13.039 -42.598 1.00 90.25 981 SER A CA 1
ATOM 7396 C C . SER A 1 981 ? 13.268 -13.883 -41.339 1.00 90.25 981 SER A C 1
ATOM 7398 O O . SER A 1 981 ? 13.815 -13.528 -40.298 1.00 90.25 981 SER A O 1
ATOM 7400 N N . ASN A 1 982 ? 12.452 -14.941 -41.390 1.00 93.25 982 ASN A N 1
ATOM 7401 C CA . ASN A 1 982 ? 12.164 -15.749 -40.222 1.00 93.25 982 ASN A CA 1
ATOM 7402 C C . ASN A 1 982 ? 13.322 -16.698 -39.893 1.00 93.25 982 ASN A C 1
ATOM 7404 O O . ASN A 1 982 ? 13.863 -17.403 -40.753 1.00 93.25 982 ASN A O 1
ATOM 7408 N N . ILE A 1 983 ? 13.651 -16.754 -38.611 1.00 91.75 983 ILE A N 1
ATOM 7409 C CA . ILE A 1 983 ? 14.630 -17.665 -38.021 1.00 91.75 983 ILE A CA 1
ATOM 7410 C C . ILE A 1 983 ? 13.988 -18.411 -36.854 1.00 91.75 983 ILE A C 1
ATOM 7412 O O . ILE A 1 983 ? 12.880 -18.087 -36.440 1.00 91.75 983 ILE A O 1
ATOM 7416 N N . LEU A 1 984 ? 14.679 -19.424 -36.335 1.00 90.88 984 LEU A N 1
ATOM 7417 C CA . LEU A 1 984 ? 14.319 -19.970 -35.030 1.00 90.88 984 LEU A CA 1
ATOM 7418 C C . LEU A 1 984 ? 14.573 -18.899 -33.971 1.00 90.88 984 LEU A C 1
ATOM 7420 O O . LEU A 1 984 ? 15.637 -18.277 -33.987 1.00 90.88 984 LEU A O 1
ATOM 7424 N N . ASP A 1 985 ? 13.602 -18.708 -33.083 1.00 88.88 985 ASP A N 1
ATOM 7425 C CA . ASP A 1 985 ? 13.630 -17.665 -32.065 1.00 88.88 985 ASP A CA 1
ATOM 7426 C C . ASP A 1 985 ? 14.955 -17.636 -31.296 1.00 88.88 985 ASP A C 1
ATOM 7428 O O . ASP A 1 985 ? 15.431 -18.655 -30.784 1.00 88.88 985 ASP A O 1
ATOM 7432 N N . ASN A 1 986 ? 15.554 -16.448 -31.215 1.00 87.06 986 ASN A N 1
ATOM 7433 C CA . ASN A 1 986 ? 16.793 -16.209 -30.493 1.00 87.06 986 ASN A CA 1
ATOM 7434 C C . ASN A 1 986 ? 16.731 -14.907 -29.685 1.00 87.06 986 ASN A C 1
ATOM 7436 O O . ASN A 1 986 ? 15.858 -14.060 -29.878 1.00 87.06 986 ASN A O 1
ATOM 7440 N N . GLY A 1 987 ? 17.658 -14.769 -28.735 1.00 87.25 987 GLY A N 1
ATOM 7441 C CA . GLY A 1 987 ? 17.807 -13.540 -27.962 1.00 87.25 987 GLY A CA 1
ATOM 7442 C C . GLY A 1 987 ? 18.373 -12.407 -28.819 1.00 87.25 987 GLY A C 1
ATOM 7443 O O . GLY A 1 987 ? 19.339 -12.598 -29.563 1.00 87.25 987 GLY A O 1
ATOM 7444 N N . TYR A 1 988 ? 17.804 -11.218 -28.678 1.00 87.44 988 TYR A N 1
ATOM 7445 C CA . TYR A 1 988 ? 18.231 -9.995 -29.336 1.00 87.44 988 TYR A CA 1
ATOM 7446 C C . TYR A 1 988 ? 19.165 -9.179 -28.443 1.00 87.44 988 TYR A C 1
ATOM 7448 O O . TYR A 1 988 ? 18.974 -9.043 -27.235 1.00 87.44 988 TYR A O 1
ATOM 7456 N N . ALA A 1 989 ? 20.186 -8.577 -29.052 1.00 87.94 989 ALA A N 1
ATOM 7457 C CA . ALA A 1 989 ? 21.007 -7.588 -28.367 1.00 87.94 989 ALA A CA 1
ATOM 7458 C C . ALA A 1 989 ? 20.296 -6.224 -28.345 1.00 87.94 989 ALA A C 1
ATOM 7460 O O . ALA A 1 989 ? 19.616 -5.844 -29.301 1.00 87.94 989 ALA A O 1
ATOM 7461 N N . LEU A 1 990 ? 20.492 -5.441 -27.283 1.00 87.88 990 LEU A N 1
ATOM 7462 C CA . LEU A 1 990 ? 19.976 -4.073 -27.223 1.00 87.88 990 LEU A CA 1
ATOM 7463 C C . LEU A 1 990 ? 20.563 -3.216 -28.354 1.00 87.88 990 LEU A C 1
ATOM 7465 O O . LEU A 1 990 ? 21.777 -3.177 -28.538 1.00 87.88 990 LEU A O 1
ATOM 7469 N N . GLY A 1 991 ? 19.703 -2.487 -29.061 1.00 88.44 991 GLY A N 1
ATOM 7470 C CA . GLY A 1 991 ? 20.075 -1.672 -30.216 1.00 88.44 991 GLY A CA 1
ATOM 7471 C C . GLY A 1 991 ? 20.206 -2.465 -31.511 1.00 88.44 991 GLY A C 1
ATOM 7472 O O . GLY A 1 991 ? 20.711 -1.927 -32.494 1.00 88.44 991 GLY A O 1
ATOM 7473 N N . THR A 1 992 ? 19.786 -3.729 -31.528 1.00 89.38 992 THR A N 1
ATOM 7474 C CA . THR A 1 992 ? 19.771 -4.543 -32.745 1.00 89.38 992 THR A CA 1
ATOM 7475 C C . THR A 1 992 ? 18.832 -3.953 -33.791 1.00 89.38 992 THR A C 1
ATOM 7477 O O . THR A 1 992 ? 17.715 -3.548 -33.470 1.00 89.38 992 THR A O 1
ATOM 7480 N N . ILE A 1 993 ? 19.271 -3.943 -35.048 1.00 88.88 993 ILE A N 1
ATOM 7481 C CA . ILE A 1 993 ? 18.435 -3.654 -36.211 1.00 88.88 993 ILE A CA 1
ATOM 7482 C C . ILE A 1 993 ? 17.827 -4.971 -36.693 1.00 88.88 993 ILE A C 1
ATOM 7484 O O . ILE A 1 993 ? 18.470 -5.773 -37.373 1.00 88.88 993 ILE A O 1
ATOM 7488 N N . ASN A 1 994 ? 16.588 -5.195 -36.278 1.00 88.38 994 ASN A N 1
ATOM 7489 C CA . ASN A 1 994 ? 15.797 -6.385 -36.547 1.00 88.38 994 ASN A CA 1
ATOM 7490 C C . ASN A 1 994 ? 14.953 -6.187 -37.813 1.00 88.38 994 ASN A C 1
ATOM 7492 O O . ASN A 1 994 ? 14.428 -5.096 -38.018 1.00 88.38 994 ASN A O 1
ATOM 7496 N N . VAL A 1 995 ? 14.823 -7.203 -38.668 1.00 87.75 995 VAL A N 1
ATOM 7497 C CA . VAL A 1 995 ? 14.086 -7.091 -39.941 1.00 87.75 995 VAL A CA 1
ATOM 7498 C C . VAL A 1 995 ? 12.795 -7.899 -39.877 1.00 87.75 995 VAL A C 1
ATOM 7500 O O . VAL A 1 995 ? 12.789 -9.119 -40.045 1.00 87.75 995 VAL A O 1
ATOM 7503 N N . ASN A 1 996 ? 11.686 -7.197 -39.650 1.00 84.12 996 ASN A N 1
ATOM 7504 C CA . ASN A 1 996 ? 10.353 -7.780 -39.553 1.00 84.12 996 ASN A CA 1
ATOM 7505 C C . ASN A 1 996 ? 9.718 -7.862 -40.940 1.00 84.12 996 ASN A C 1
ATOM 7507 O O . ASN A 1 996 ? 9.225 -6.862 -41.470 1.00 84.12 996 ASN A O 1
ATOM 7511 N N . GLY A 1 997 ? 9.746 -9.049 -41.544 1.00 85.25 997 GLY A N 1
ATOM 7512 C CA . GLY A 1 997 ? 9.401 -9.181 -42.956 1.00 85.25 997 GLY A CA 1
ATOM 7513 C C . GLY A 1 997 ? 10.476 -8.483 -43.778 1.00 85.25 997 GLY A C 1
ATOM 7514 O O . GLY A 1 997 ? 11.623 -8.898 -43.720 1.00 85.25 997 GLY A O 1
ATOM 7515 N N . ASP A 1 998 ? 10.125 -7.393 -44.455 1.00 83.12 998 ASP A N 1
ATOM 7516 C CA . ASP A 1 998 ? 11.057 -6.564 -45.236 1.00 83.12 998 ASP A CA 1
ATOM 7517 C C . ASP A 1 998 ? 11.330 -5.189 -44.603 1.00 83.12 998 ASP A C 1
ATOM 7519 O O . ASP A 1 998 ? 11.953 -4.325 -45.218 1.00 83.12 998 ASP A O 1
ATOM 7523 N N . THR A 1 999 ? 10.841 -4.946 -43.381 1.00 83.00 999 THR A N 1
ATOM 7524 C CA . THR A 1 999 ? 10.980 -3.642 -42.715 1.00 83.00 999 THR A CA 1
ATOM 7525 C C . THR A 1 999 ? 11.964 -3.721 -41.550 1.00 83.00 999 THR A C 1
ATOM 7527 O O . THR A 1 999 ? 11.706 -4.453 -40.591 1.00 83.00 999 THR A O 1
ATOM 7530 N N . PRO A 1 1000 ? 13.074 -2.961 -41.574 1.00 83.94 1000 PRO A N 1
ATOM 7531 C CA . PRO A 1 1000 ? 13.988 -2.896 -40.444 1.00 83.94 1000 PRO A CA 1
ATOM 7532 C C . PRO A 1 1000 ? 13.434 -2.020 -39.310 1.00 83.94 1000 PRO A C 1
ATOM 7534 O O . PRO A 1 1000 ? 12.842 -0.965 -39.542 1.00 83.94 1000 PRO A O 1
ATOM 7537 N N . VAL A 1 1001 ? 13.690 -2.424 -38.067 1.00 85.44 1001 VAL A N 1
ATOM 7538 C CA . VAL A 1 1001 ? 13.371 -1.686 -36.841 1.00 85.44 1001 VAL A CA 1
ATOM 7539 C C . VAL A 1 1001 ? 14.536 -1.776 -35.856 1.00 85.44 1001 VAL A C 1
ATOM 7541 O O . VAL A 1 1001 ? 15.167 -2.819 -35.711 1.00 85.44 1001 VAL A O 1
ATOM 7544 N N . ILE A 1 1002 ? 14.833 -0.678 -35.161 1.00 88.62 1002 ILE A N 1
ATOM 7545 C CA . ILE A 1 1002 ? 15.861 -0.656 -34.115 1.00 88.62 1002 ILE A CA 1
ATOM 7546 C C . ILE A 1 1002 ? 15.209 -1.012 -32.776 1.00 88.62 1002 ILE A C 1
ATOM 7548 O O . ILE A 1 1002 ? 14.345 -0.282 -32.289 1.00 88.62 1002 ILE A O 1
ATOM 7552 N N . LEU A 1 1003 ? 15.640 -2.113 -32.163 1.00 88.56 1003 LEU A N 1
ATOM 7553 C CA . LEU A 1 1003 ? 15.136 -2.584 -30.874 1.00 88.56 1003 LEU A CA 1
ATOM 7554 C C . LEU A 1 1003 ? 15.866 -1.872 -29.729 1.00 88.56 1003 LEU A C 1
ATOM 7556 O O . LEU A 1 1003 ? 16.954 -2.271 -29.318 1.00 88.56 1003 LEU A O 1
ATOM 7560 N N . ALA A 1 1004 ? 15.292 -0.773 -29.245 1.00 88.12 1004 ALA A N 1
ATOM 7561 C CA . ALA A 1 1004 ? 15.861 0.039 -28.167 1.00 88.12 1004 ALA A CA 1
ATOM 7562 C C . ALA A 1 1004 ? 15.431 -0.466 -26.766 1.00 88.12 1004 ALA A C 1
ATOM 7564 O O . ALA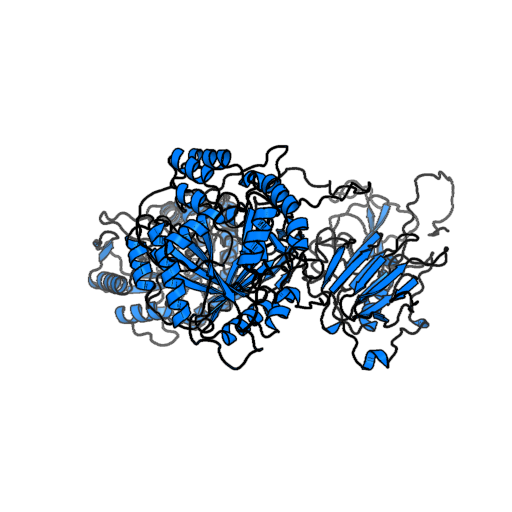 A 1 1004 ? 15.124 -1.643 -26.604 1.00 88.12 1004 ALA A O 1
ATOM 7565 N N . ASN A 1 1005 ? 15.438 0.385 -25.731 1.00 87.62 1005 ASN A N 1
ATOM 7566 C CA . ASN A 1 1005 ? 15.272 -0.050 -24.331 1.00 87.62 1005 ASN A CA 1
ATOM 7567 C C . ASN A 1 1005 ? 13.936 -0.752 -24.022 1.00 87.62 1005 ASN A C 1
ATOM 7569 O O . ASN A 1 1005 ? 13.897 -1.630 -23.162 1.00 87.62 1005 ASN A O 1
ATOM 7573 N N . GLU A 1 1006 ? 12.869 -0.378 -24.727 1.00 85.88 1006 GLU A N 1
ATOM 7574 C CA . GLU A 1 1006 ? 11.533 -0.991 -24.626 1.00 85.88 1006 GLU A CA 1
ATOM 7575 C C . GLU A 1 1006 ? 11.311 -2.107 -25.664 1.00 85.88 1006 GLU A C 1
ATOM 7577 O O . GLU A 1 1006 ? 10.203 -2.613 -25.820 1.00 85.88 1006 GLU A O 1
ATOM 7582 N N . GLY A 1 1007 ? 12.356 -2.471 -26.413 1.00 81.88 1007 GLY A N 1
ATOM 7583 C CA . GLY A 1 1007 ? 12.296 -3.521 -27.418 1.00 81.88 1007 GLY A CA 1
ATOM 7584 C C . GLY A 1 1007 ? 12.171 -4.923 -26.806 1.00 81.88 1007 GLY A C 1
ATOM 7585 O O . GLY A 1 1007 ? 12.531 -5.133 -25.644 1.00 81.88 1007 GLY A O 1
ATOM 7586 N N . PRO A 1 1008 ? 11.683 -5.897 -27.592 1.00 79.94 1008 PRO A N 1
ATOM 7587 C CA . PRO A 1 1008 ? 11.657 -7.291 -27.187 1.00 79.94 1008 PRO A CA 1
ATOM 7588 C C . PRO A 1 1008 ? 13.077 -7.825 -26.975 1.00 79.94 1008 PRO A C 1
ATOM 7590 O O . PRO A 1 1008 ? 14.013 -7.479 -27.696 1.00 79.94 1008 PRO A O 1
ATOM 7593 N N . ASP A 1 1009 ? 13.202 -8.708 -25.992 1.00 78.88 1009 ASP A N 1
ATOM 7594 C CA . ASP A 1 1009 ? 14.431 -9.438 -25.660 1.00 78.88 1009 ASP A CA 1
ATOM 7595 C C . ASP A 1 1009 ? 14.628 -10.668 -26.568 1.00 78.88 1009 ASP A C 1
ATOM 7597 O O . ASP A 1 1009 ? 15.756 -11.027 -26.868 1.00 78.88 1009 ASP A O 1
ATOM 7601 N N . MET A 1 1010 ? 13.558 -11.271 -27.096 1.00 84.94 1010 MET A N 1
ATOM 7602 C CA . MET A 1 1010 ? 13.628 -12.466 -27.948 1.00 84.94 1010 MET A CA 1
ATOM 7603 C C . MET A 1 1010 ? 12.669 -12.360 -29.138 1.00 84.94 1010 MET A C 1
ATOM 7605 O O . MET A 1 1010 ? 11.610 -11.737 -29.025 1.00 84.94 1010 MET A O 1
ATOM 7609 N N . GLY A 1 1011 ? 13.008 -12.993 -30.262 1.00 88.06 1011 GLY A N 1
ATOM 7610 C CA . GLY A 1 1011 ? 12.083 -13.163 -31.382 1.00 88.06 1011 GLY A CA 1
ATOM 7611 C C . GLY A 1 1011 ? 12.651 -13.981 -32.541 1.00 88.06 1011 GLY A C 1
ATOM 7612 O O . GLY A 1 1011 ? 13.815 -14.369 -32.535 1.00 88.06 1011 GLY A O 1
ATOM 7613 N N . GLY A 1 1012 ? 11.802 -14.247 -33.536 1.00 91.62 1012 GLY A N 1
ATOM 7614 C CA . GLY A 1 1012 ? 12.090 -15.123 -34.679 1.00 91.62 1012 GLY A CA 1
ATOM 7615 C C . GLY A 1 1012 ? 12.441 -14.400 -35.980 1.00 91.62 1012 GLY A C 1
ATOM 7616 O O . GLY A 1 1012 ? 12.053 -14.865 -37.053 1.00 91.62 1012 GLY A O 1
ATOM 7617 N N . TYR A 1 1013 ? 13.129 -13.256 -35.919 1.00 91.31 1013 TYR A N 1
ATOM 7618 C CA . TYR A 1 1013 ? 13.505 -12.472 -37.102 1.00 91.31 1013 TYR A CA 1
ATOM 7619 C C . TYR A 1 1013 ? 15.010 -12.209 -37.172 1.00 91.31 1013 TYR A C 1
ATOM 7621 O O . TYR A 1 1013 ? 15.678 -12.057 -36.150 1.00 91.31 1013 TYR A O 1
ATOM 7629 N N . VAL A 1 1014 ? 15.550 -12.129 -38.392 1.00 90.75 1014 VAL A N 1
ATOM 7630 C CA . VAL A 1 1014 ? 16.963 -11.796 -38.610 1.00 90.75 1014 VAL A CA 1
ATOM 7631 C C . VAL A 1 1014 ? 17.321 -10.404 -38.081 1.00 90.75 1014 VAL A C 1
ATOM 7633 O O . VAL A 1 1014 ? 16.496 -9.495 -37.968 1.00 90.75 1014 VAL A O 1
ATOM 7636 N N . CYS A 1 1015 ? 18.610 -10.236 -37.813 1.00 89.56 1015 CYS A N 1
ATOM 7637 C CA . CYS A 1 1015 ? 19.197 -9.074 -37.163 1.00 89.56 1015 CYS A CA 1
ATOM 7638 C C . CYS A 1 1015 ? 20.485 -8.723 -37.902 1.00 89.56 1015 CYS A C 1
ATOM 7640 O O . CYS A 1 1015 ? 21.438 -9.499 -37.836 1.00 89.56 1015 CYS A O 1
ATOM 7642 N N . LEU A 1 1016 ? 20.490 -7.606 -38.630 1.00 86.19 1016 LEU A N 1
ATOM 7643 C CA . LEU A 1 1016 ? 21.565 -7.262 -39.570 1.00 86.19 1016 LEU A CA 1
ATOM 7644 C C . LEU A 1 1016 ? 22.818 -6.766 -38.845 1.00 86.19 1016 LEU A C 1
ATOM 7646 O O . LEU A 1 1016 ? 23.932 -7.208 -39.110 1.00 86.19 1016 LEU A O 1
ATOM 7650 N N . CYS A 1 1017 ? 22.619 -5.824 -37.930 1.00 87.69 1017 CYS A N 1
ATOM 7651 C CA . CYS A 1 1017 ? 23.674 -5.165 -37.178 1.00 87.69 1017 CYS A CA 1
ATOM 7652 C C . CYS A 1 1017 ? 23.134 -4.687 -35.827 1.00 87.69 1017 CYS A C 1
ATOM 7654 O O . CYS A 1 1017 ? 21.924 -4.666 -35.588 1.00 87.69 1017 CYS A O 1
ATOM 7656 N N . THR A 1 1018 ? 24.032 -4.293 -34.930 1.00 90.62 1018 THR A N 1
ATOM 7657 C CA . THR A 1 1018 ? 23.692 -3.835 -33.578 1.00 90.62 1018 THR A CA 1
ATOM 7658 C C . THR A 1 1018 ? 24.331 -2.487 -33.301 1.00 90.62 1018 THR A C 1
ATOM 7660 O O . THR A 1 1018 ? 25.534 -2.323 -33.482 1.00 90.62 1018 THR A O 1
ATOM 7663 N N . VAL A 1 1019 ? 23.558 -1.506 -32.836 1.00 91.50 1019 VAL A N 1
ATOM 7664 C CA . VAL A 1 1019 ? 24.092 -0.194 -32.440 1.00 91.50 1019 VAL A CA 1
ATOM 7665 C C . VAL A 1 1019 ? 25.163 -0.362 -31.364 1.00 91.50 1019 VAL A C 1
ATOM 7667 O O . VAL A 1 1019 ? 24.950 -1.033 -30.353 1.00 91.50 1019 VAL A O 1
ATOM 7670 N N . ALA A 1 1020 ? 26.327 0.259 -31.573 1.00 92.38 1020 ALA A N 1
ATOM 7671 C CA . ALA A 1 1020 ? 27.404 0.215 -30.597 1.00 92.38 1020 ALA A CA 1
ATOM 7672 C C . ALA A 1 1020 ? 26.920 0.802 -29.263 1.00 92.38 1020 ALA A C 1
ATOM 7674 O O . ALA A 1 1020 ? 26.238 1.826 -29.223 1.00 92.38 1020 ALA A O 1
ATOM 7675 N N . SER A 1 1021 ? 27.293 0.184 -28.143 1.00 89.75 1021 SER A N 1
ATOM 7676 C CA . SER A 1 1021 ? 26.782 0.574 -26.821 1.00 89.75 1021 SER A CA 1
ATOM 7677 C C . SER A 1 1021 ? 27.042 2.048 -26.474 1.00 89.75 1021 SER A C 1
ATOM 7679 O O . SER A 1 1021 ? 26.188 2.694 -25.869 1.00 89.75 1021 SER A O 1
ATOM 7681 N N . GLY A 1 1022 ? 28.180 2.603 -26.911 1.00 91.06 1022 GLY A N 1
ATOM 7682 C CA . GLY A 1 1022 ? 28.528 4.023 -26.763 1.00 91.06 1022 GLY A CA 1
ATOM 7683 C C . GLY A 1 1022 ? 27.705 4.989 -27.626 1.00 91.06 1022 GLY A C 1
ATOM 7684 O O . GLY A 1 1022 ? 27.771 6.196 -27.415 1.00 91.06 1022 GLY A O 1
ATOM 7685 N N . GLU A 1 1023 ? 26.909 4.475 -28.563 1.00 92.31 1023 GLU A N 1
ATOM 7686 C CA . GLU A 1 1023 ? 26.101 5.243 -29.518 1.00 92.31 1023 GLU A CA 1
ATOM 7687 C C . GLU A 1 1023 ? 24.596 5.145 -29.236 1.00 92.31 1023 GLU A C 1
ATOM 7689 O O . GLU A 1 1023 ? 23.830 5.952 -29.761 1.00 92.31 1023 GLU A O 1
ATOM 7694 N N . LEU A 1 1024 ? 24.161 4.203 -28.383 1.00 90.31 1024 LEU A N 1
ATOM 7695 C CA . LEU A 1 1024 ? 22.745 3.965 -28.055 1.00 90.31 1024 LEU A CA 1
ATOM 7696 C C . LEU A 1 1024 ? 22.012 5.233 -27.609 1.00 90.31 1024 LEU A C 1
ATOM 7698 O O . LEU A 1 1024 ? 20.845 5.419 -27.942 1.00 90.31 1024 LEU A O 1
ATOM 7702 N N . TRP A 1 1025 ? 22.706 6.137 -26.913 1.00 92.25 1025 TRP A N 1
ATOM 7703 C CA . TRP A 1 1025 ? 22.122 7.386 -26.432 1.00 92.25 1025 TRP A CA 1
ATOM 7704 C C . TRP A 1 1025 ? 21.567 8.271 -27.557 1.00 92.25 1025 TRP A C 1
ATOM 7706 O O . TRP A 1 1025 ? 20.583 8.983 -27.359 1.00 92.25 1025 TRP A O 1
ATOM 7716 N N . LYS A 1 1026 ? 22.143 8.188 -28.765 1.00 91.44 1026 LYS A N 1
ATOM 7717 C CA . LYS A 1 1026 ? 21.687 8.952 -29.934 1.00 91.44 1026 LYS A CA 1
ATOM 7718 C C . LYS A 1 1026 ? 20.268 8.568 -30.345 1.00 91.44 1026 LYS A C 1
ATOM 7720 O O . LYS A 1 1026 ? 19.557 9.416 -30.878 1.00 91.44 1026 LYS A O 1
ATOM 7725 N N . LEU A 1 1027 ? 19.847 7.322 -30.096 1.00 89.25 1027 LEU A N 1
ATOM 7726 C CA . LEU A 1 1027 ? 18.493 6.845 -30.399 1.00 89.25 1027 LEU A CA 1
ATOM 7727 C C . LEU A 1 1027 ? 17.444 7.591 -29.569 1.00 89.25 1027 LEU A C 1
ATOM 7729 O O . LEU A 1 1027 ? 16.391 7.956 -30.090 1.00 89.25 1027 LEU A O 1
ATOM 7733 N N . GLY A 1 1028 ? 17.753 7.893 -28.304 1.00 88.81 1028 GLY A N 1
ATOM 7734 C CA . GLY A 1 1028 ? 16.834 8.579 -27.400 1.00 88.81 1028 GLY A CA 1
ATOM 7735 C C . GLY A 1 1028 ? 16.480 10.006 -27.805 1.00 88.81 1028 GLY A C 1
ATOM 7736 O O . GLY A 1 1028 ? 15.467 10.530 -27.343 1.00 88.81 1028 GLY A O 1
ATOM 7737 N N . GLN A 1 1029 ? 17.262 10.614 -28.698 1.00 90.75 1029 GLN A N 1
ATOM 7738 C CA . GLN A 1 1029 ? 17.120 12.011 -29.107 1.00 90.75 1029 GLN A CA 1
ATOM 7739 C C . GLN A 1 1029 ? 16.535 12.182 -30.512 1.00 90.75 1029 GLN A C 1
ATOM 7741 O O . GLN A 1 1029 ? 16.494 13.293 -31.038 1.00 90.75 1029 GLN A O 1
ATOM 7746 N N . ARG A 1 1030 ? 16.058 11.101 -31.135 1.00 83.62 1030 ARG A N 1
ATOM 7747 C CA . ARG A 1 1030 ? 15.449 11.148 -32.469 1.00 83.62 1030 ARG A CA 1
ATOM 7748 C C . ARG A 1 1030 ? 13.944 11.322 -32.411 1.00 83.62 1030 ARG A C 1
ATOM 7750 O O . ARG A 1 1030 ? 13.267 10.618 -31.673 1.00 83.62 1030 ARG A O 1
ATOM 7757 N N . VAL A 1 1031 ? 13.432 12.203 -33.265 1.00 65.56 1031 VAL A N 1
ATOM 7758 C CA . VAL A 1 1031 ? 12.007 12.304 -33.588 1.00 65.56 1031 VAL A CA 1
ATOM 7759 C C . VAL A 1 1031 ? 11.759 11.439 -34.824 1.00 65.56 1031 VAL A C 1
ATOM 7761 O O . VAL A 1 1031 ? 12.373 11.669 -35.863 1.00 65.56 1031 VAL A O 1
ATOM 7764 N N . LEU A 1 1032 ? 10.899 10.427 -34.716 1.00 51.75 1032 LEU A N 1
ATOM 7765 C CA . LEU A 1 1032 ? 10.473 9.630 -35.867 1.00 51.75 1032 LEU A CA 1
ATOM 7766 C C . LEU A 1 1032 ? 9.405 10.421 -36.632 1.00 51.75 1032 LEU A C 1
ATOM 7768 O O . LEU A 1 1032 ? 8.295 10.603 -36.136 1.00 51.75 1032 LEU A O 1
ATOM 7772 N N . VAL A 1 1033 ? 9.730 10.897 -37.833 1.00 38.66 1033 VAL A N 1
ATOM 7773 C CA . VAL A 1 1033 ? 8.711 11.306 -38.806 1.00 38.66 1033 VAL A CA 1
ATOM 7774 C C . VAL A 1 1033 ? 8.261 10.027 -39.501 1.00 38.66 1033 VAL A C 1
ATOM 7776 O O . VAL A 1 1033 ? 9.046 9.398 -40.209 1.00 38.66 1033 VAL A O 1
ATOM 7779 N N . ALA A 1 1034 ? 7.022 9.598 -39.261 1.00 29.00 1034 ALA A N 1
ATOM 7780 C CA . ALA A 1 1034 ? 6.423 8.531 -40.049 1.00 29.00 1034 ALA A CA 1
ATOM 7781 C C . ALA A 1 1034 ? 6.396 8.985 -41.515 1.00 29.00 1034 ALA A C 1
ATOM 7783 O O . ALA A 1 1034 ? 5.760 9.987 -41.840 1.00 29.00 1034 ALA A O 1
ATOM 7784 N N . LEU A 1 1035 ? 7.097 8.271 -42.397 1.00 27.91 1035 LEU A N 1
ATOM 7785 C CA . LEU A 1 1035 ? 6.920 8.432 -43.836 1.00 27.91 1035 LEU A CA 1
ATOM 7786 C C . LEU A 1 1035 ? 5.482 8.009 -44.155 1.00 27.91 1035 LEU A C 1
ATOM 7788 O O . LEU A 1 1035 ? 5.162 6.822 -44.166 1.00 27.91 1035 LEU A O 1
ATOM 7792 N N . SER A 1 1036 ? 4.586 8.976 -44.349 1.00 24.34 1036 SER A N 1
ATOM 7793 C CA . SER A 1 1036 ? 3.252 8.695 -44.866 1.00 24.34 1036 SER A CA 1
ATOM 7794 C C . SER A 1 1036 ? 3.383 8.114 -46.274 1.00 24.34 1036 SER A C 1
ATOM 7796 O O . SER A 1 1036 ? 4.114 8.654 -47.103 1.00 24.34 1036 SER A O 1
ATOM 7798 N N . ASN A 1 1037 ? 2.658 7.023 -46.528 1.00 27.72 1037 ASN A N 1
ATOM 7799 C CA . ASN A 1 1037 ? 2.544 6.294 -47.796 1.00 27.72 1037 ASN A CA 1
ATOM 7800 C C . ASN A 1 1037 ? 1.980 7.157 -48.945 1.00 27.72 1037 ASN A C 1
ATOM 7802 O O . ASN A 1 1037 ? 0.881 6.920 -49.441 1.00 27.72 1037 ASN A O 1
ATOM 7806 N N . SER A 1 1038 ? 2.714 8.173 -49.387 1.00 26.73 1038 SER A N 1
ATOM 7807 C CA . SER A 1 1038 ? 2.303 9.035 -50.493 1.00 26.73 1038 SER A CA 1
ATOM 7808 C C . SER A 1 1038 ? 3.507 9.625 -51.225 1.00 26.73 1038 SER A C 1
ATOM 7810 O O . SER A 1 1038 ? 3.712 10.834 -51.206 1.00 26.73 1038 SER A O 1
ATOM 7812 N N . ALA A 1 1039 ? 4.303 8.777 -51.880 1.00 24.38 1039 ALA A N 1
ATOM 7813 C CA . ALA A 1 1039 ? 5.114 9.186 -53.028 1.00 24.38 1039 ALA A CA 1
ATOM 7814 C C . ALA A 1 1039 ? 5.542 7.959 -53.847 1.00 24.38 1039 ALA A C 1
ATOM 7816 O O . ALA A 1 1039 ? 6.502 7.265 -53.526 1.00 24.38 1039 ALA A O 1
ATOM 7817 N N . VAL A 1 1040 ? 4.816 7.707 -54.933 1.00 30.73 1040 VAL A N 1
ATOM 7818 C CA . VAL A 1 1040 ? 5.315 6.939 -56.076 1.00 30.73 1040 VAL A CA 1
ATOM 7819 C C . VAL A 1 1040 ? 6.485 7.726 -56.675 1.00 30.73 1040 VAL A C 1
ATOM 7821 O O . VAL A 1 1040 ? 6.264 8.836 -57.148 1.00 30.73 1040 VAL A O 1
ATOM 7824 N N . PHE A 1 1041 ? 7.700 7.169 -56.698 1.00 26.50 1041 PHE A N 1
ATOM 7825 C CA . PHE A 1 1041 ? 8.760 7.623 -57.607 1.00 26.50 1041 PHE A CA 1
ATOM 7826 C C . PHE A 1 1041 ? 9.522 6.424 -58.200 1.00 26.50 1041 PHE A C 1
ATOM 7828 O O . PHE A 1 1041 ? 10.049 5.604 -57.448 1.00 26.50 1041 PHE A O 1
ATOM 7835 N N . PRO A 1 1042 ? 9.569 6.291 -59.540 1.00 30.48 1042 PRO A N 1
ATOM 7836 C CA . PRO A 1 1042 ? 10.315 5.249 -60.228 1.00 30.48 1042 PRO A CA 1
ATOM 7837 C C . PRO A 1 1042 ? 11.772 5.681 -60.458 1.00 30.48 1042 PRO A C 1
ATOM 7839 O O . PRO A 1 1042 ? 12.035 6.827 -60.809 1.00 30.48 1042 PRO A O 1
ATOM 7842 N N . GLY A 1 1043 ? 12.703 4.728 -60.368 1.00 26.88 1043 GLY A N 1
ATOM 7843 C CA . GLY A 1 1043 ? 14.013 4.818 -61.023 1.00 26.88 1043 GLY A CA 1
ATOM 7844 C C . GLY A 1 1043 ? 15.200 5.260 -60.156 1.00 26.88 1043 GLY A C 1
ATOM 7845 O O . GLY A 1 1043 ? 15.326 6.421 -59.794 1.00 26.88 1043 GLY A O 1
ATOM 7846 N N . LEU A 1 1044 ? 16.113 4.305 -59.935 1.00 34.12 1044 LEU A N 1
ATOM 7847 C CA . LEU A 1 1044 ? 17.577 4.461 -59.849 1.00 34.12 1044 LEU A CA 1
ATOM 7848 C C . LEU A 1 1044 ? 18.135 5.673 -59.068 1.00 34.12 1044 LEU A C 1
ATOM 7850 O O . LEU A 1 1044 ? 18.485 6.679 -59.674 1.00 34.12 1044 LEU A O 1
ATOM 7854 N N . MET A 1 1045 ? 18.399 5.496 -57.765 1.00 23.36 1045 MET A N 1
ATOM 7855 C CA . MET A 1 1045 ? 19.571 6.061 -57.066 1.00 23.36 1045 MET A CA 1
ATOM 7856 C C . MET A 1 1045 ? 19.959 5.178 -55.858 1.00 23.36 1045 MET A C 1
ATOM 7858 O O . MET A 1 1045 ? 19.077 4.565 -55.258 1.00 23.36 1045 MET A O 1
ATOM 7862 N N . PRO A 1 1046 ? 21.256 5.076 -55.500 1.00 27.44 1046 PRO A N 1
ATOM 7863 C CA . PRO A 1 1046 ? 21.716 4.272 -54.369 1.00 27.44 1046 PRO A CA 1
ATOM 7864 C C . PRO A 1 1046 ? 21.252 4.889 -53.045 1.00 27.44 1046 PRO A C 1
ATOM 7866 O O . PRO A 1 1046 ? 21.283 6.109 -52.873 1.00 27.44 1046 PRO A O 1
ATOM 7869 N N . TRP A 1 1047 ? 20.815 4.033 -52.123 1.00 29.45 1047 TRP A N 1
ATOM 7870 C CA . TRP A 1 1047 ? 20.188 4.384 -50.851 1.00 29.45 1047 TRP A CA 1
ATOM 7871 C C . TRP A 1 1047 ? 21.128 5.202 -49.957 1.00 29.45 1047 TRP A C 1
ATOM 7873 O O . TRP A 1 1047 ? 21.899 4.688 -49.153 1.00 29.45 1047 TRP A O 1
ATOM 7883 N N . ARG A 1 1048 ? 21.053 6.527 -50.080 1.00 24.52 1048 ARG A N 1
ATOM 7884 C CA . ARG A 1 1048 ? 21.506 7.440 -49.034 1.00 24.52 1048 ARG A CA 1
ATOM 7885 C C . ARG A 1 1048 ? 20.441 7.449 -47.946 1.00 24.52 1048 ARG A C 1
ATOM 7887 O O . ARG A 1 1048 ? 19.298 7.808 -48.216 1.00 24.52 1048 ARG A O 1
ATOM 7894 N N . TRP A 1 1049 ? 20.834 7.135 -46.713 1.00 29.94 1049 TRP A N 1
ATOM 7895 C CA . TRP A 1 1049 ? 20.081 7.485 -45.508 1.00 29.94 1049 TRP A CA 1
ATOM 7896 C C . TRP A 1 1049 ? 20.049 9.014 -45.364 1.00 29.94 1049 TRP A C 1
ATOM 7898 O O . TRP A 1 1049 ? 20.784 9.614 -44.583 1.00 29.94 1049 TRP A O 1
ATOM 7908 N N . ALA A 1 1050 ? 19.220 9.660 -46.179 1.00 22.53 1050 ALA A N 1
ATOM 7909 C CA . ALA A 1 1050 ? 18.851 11.050 -46.027 1.00 22.53 1050 ALA A CA 1
ATOM 7910 C C . ALA A 1 1050 ? 17.660 11.104 -45.065 1.00 22.53 1050 ALA A C 1
ATOM 7912 O O . ALA A 1 1050 ? 16.501 11.023 -45.461 1.00 22.53 1050 ALA A O 1
ATOM 7913 N N . LEU A 1 1051 ? 17.972 11.257 -43.776 1.00 37.50 1051 LEU A N 1
ATOM 7914 C CA . LEU A 1 1051 ? 17.133 12.051 -42.877 1.00 37.50 1051 LEU A CA 1
ATOM 7915 C C . LEU A 1 1051 ? 16.793 13.355 -43.643 1.00 37.50 1051 LEU A C 1
ATOM 7917 O O . LEU A 1 1051 ? 17.682 13.905 -44.299 1.00 37.50 1051 LEU A O 1
ATOM 7921 N N . GLY A 1 1052 ? 15.539 13.805 -43.638 1.00 25.11 1052 GLY A N 1
ATOM 7922 C CA . GLY A 1 1052 ? 15.052 14.932 -44.448 1.00 25.11 1052 GLY A CA 1
ATOM 7923 C C . GLY A 1 1052 ? 14.358 15.997 -43.598 1.00 25.11 1052 GLY A C 1
ATOM 7924 O O . GLY A 1 1052 ? 13.704 15.645 -42.622 1.00 25.11 1052 GLY A O 1
ATOM 7925 N N . MET A 1 1053 ? 14.598 17.254 -43.987 1.00 26.28 1053 MET A N 1
ATOM 7926 C CA . MET A 1 1053 ? 14.288 18.553 -43.359 1.00 26.28 1053 MET A CA 1
ATOM 7927 C C . MET A 1 1053 ? 12.834 18.817 -42.970 1.00 26.28 1053 MET A C 1
ATOM 7929 O O . MET A 1 1053 ? 11.930 18.303 -43.664 1.00 26.28 1053 MET A O 1
#

Organism: Mycena rosella (NCBI:txid1033263)